Protein AF-0000000072572170 (afdb_homodimer)

Sequence (1086 aa):
MIKVLSFGCPATKDILDYNPFNNNRNYSLTYHKGYQAIPELNLLLDEIVPDSTNVVLFDFVSEAMFGTVYQNEKVTTRNFWIKNWGSEQVYTSTDFEATFGIWKKEVAKFIQYFLEKNIVLVLNSFRFSPEMVIDNENPQPTSKEYPTIEKQEYYNQFLQKAEKYVEEKFPQVKIIKFNQSNKVEKNHPIKAYSFYLNEDYYLDSFVQFETLIKERFLKDVTDYNHVTSEEEIYFQMGKKNYSFLIQNEFEKTDNMLVTAWKKNDSVERKILNESALGDYILDGKYGNTYRFIPRKSFFRKELKEFITASGNKIFFTDRRDEVRMKSETSKKIVFYFMPISGGVDWRSANAMNRLMPYYFKNLSRSLIKNTIIIRIADINGVRGSGYTNSYNYENYESDLSEFIEEMILRYIVNRKDVVLYGVSKGGAGGLFYAAKHNLNSVTVDPLISKNYSINYENDTYLFHKISKDLDLVPIINEKLEFLPAHNYVIGNHYVKETWDEILRLKVVQIFDIDDETVKIHRDISPNCVPEQLMLINRLLLNIMIKVLSFGCPATKDILDYNPFNNNRNYSLTYHKGYQAIPELNLLLDEIVPDSTNVVLFDFVSEAMFGTVYQNEKVTTRNFWIKNWGSEQVYTSTDFEATFGIWKKEVAKFIQYFLEKNIVLVLNSFRFSPEMVIDNENPQPTSKEYPTIEKQEYYNQFLQKAEKYVEEKFPQVKIIKFNQSNKVEKNHPIKAYSFYLNEDYYLDSFVQFETLIKERFLKDVTDYNHVTSEEEIYFQMGKKNYSFLIQNEFEKTDNMLVTAWKKNDSVERKILNESALGDYILDGKYGNTYRFIPRKSFFRKELKEFITASGNKIFFTDRRDEVRMKSETSKKIVFYFMPISGGVDWRSANAMNRLMPYYFKNLSRSLIKNTIIIRIADINGVRGSGYTNSYNYENYESDLSEFIEEMILRYIVNRKDVVLYGVSKGGAGGLFYAAKHNLNSVTVDPLISKNYSINYENDTYLFHKISKDLDLVPIINEKLEFLPAHNYVIGNHYVKETWDEILRLKVVQIFDIDDETVKIHRDISPNCVPEQLMLINRLLLNI

Radius of gyration: 38.64 Å; Cα contacts (8 Å, |Δi|>4): 2094; chains: 2; bounding box: 98×94×73 Å

Secondary structure (DSSP, 8-state):
-EEEEE-S-HHHHTTTT--TTS-GGGEEEEE--S---HHHHHTTHHHH--TT--EEEE--HHHHHH--EEETTEEES-GGGGGGS-SS--B-TTSHHHHHHHHHHHHHHHHHHHHTTT-EEEEEE----S-EEETTTEEE---TTS--HHHHHHHHHHHHHHHHHHHHH-TTSEEEEPPTT--EE--SS--TT--EE-HHHHHHHHHHHHHHHHHHH-TT--SSEEE-SHHHHHHHHTSTT--EEEE--S--SS-HHHHHHH-TT-HHHHHHHHHHHTTEEEEEEETTEEEEEEGGG---TTSEEEE-TTS-EEEEEEE--GGG--SSS--EEEEEE-----TTGGG-SSHHHHHS--TTTTGGGGS-SSEEEEEEE--SSSS--TTS-BSS-TTHHHHHHHHHHHHHHHTT--GGGEEEEEETHHHHHHHHHHHHHT-EEEEES---BTHHHHHHTTTTT--TTTBS-SB-HHHHHHHHTT----EEEEE-TTSHHHHHHHTT--SSEEEE---TT--SGGGTGGG-HHHHHHHHHHHHTT-/-EEEEE-S-HHHHTTTT--TTS-GGGEEEEE--S---HHHHTTTHHHH--TT--EEEE--HHHHHH--EEETTEEES-GGGGGGS-SS--B-TTSHHHHHHHHHHHHHHHHHHHHTTT-EEEEEE----S-EEETTTEEES--TTS--HHHHHHHHHHHHHHHHHHHHH-TTSEEEEPPTT--EE--SS--TT--EE-HHHHHHHHHHHHHHHHHHH-SS---S-EE-SHHHHHHHHHSTT--EEEE-----SS-HHHHHHH-TT-HHHHHHHHHHHTTEEEEEEETTEEEEEEGGG---TTSEEEE-TTS-EEEEEEE--GGG--SSS--EEEEEE-----TTGGG-SSHHHHHS--TTTTGGGGS-SSEEEEEEE--SSSS--TTS-BSS-TTHHHHHHHHHHHHHHHTT--GGGEEEEEETHHHHHHHHHHHHHT-EEEEES---BTHHHHHHTTSTT--TTTBS-SB-HHHHHHHHTT----EEEEE-TTSHHHHHHHTT--SSEEEE---TT--SGGGTGGG-HHHHHHHHHHHHTT-

Foldseek 3Di:
DAEEEEEDAPLQQCLLVPPVVVPSVVYDYDYDDDLWALLVVLVCVVPPPDLRHAAYEYEGQSCLQQNWKDDPSDIGSDVVVCVPVPPDDIDTCVVVVVCVVVSLVSVVSSVVVQVVSVHAYEYELDAAAQFEDEPPPDGDGQDPLGDHPVSRVSSNVVSVVVVVSCVVPPVSHHYQDDDNPKHWYDDPVRDRRNTDIDQLSSLSSNVSVCVRCCVPRPVPVPAAAADADLVVLLVVLVVLAGKYKYQQPDPDPAALLVCVQVDVPDPSVVSQLSSLLSQWEQAADRHRMTIIGHQQPDDDPQWDWDQFPVRGIWTKDKDDDPVLADPPDAAFEEEEEEDAADDCQCRGSHLCSGFPPCPPVVVQVLAHGRYIYMYTTQRRGYNHQLQAAWNNRRCSVVRVLRVVVVVCVVSVHDQLRYEYEYEASSLLNSLLSCLVPQHAYEYELYCQAQVCCVPPRVVSRSNVSIHDDRHNQVVSQVSLVPHPYAYEYEYAVLQPSSVVSVVSHDNYHYHHPPDNVDRHRVVRCVVCVVVRSVVSNCSNVVD/DAEEEEEEAPLQQCLLVLPVVVPSVVYDYDYDDDLWALLVVLVCCVPPPDLRHAAYEYEGQLCLQQNWKDDPSDIGSDCVCCVPPPPDDIDTCVVVVVCVVVSLVSVVSSVVVQVVSVHAYEYELDAAAQWEDEPNPDTDGDDPLRDHPVSRVSSNVVSVVVVVSCVVVPVSHHYQDDDNPKHWYDDPVRDRRRTDIDQLSSLSSNVSVCVRCCVPRVVPVCQLQQPADLVSLLVVLVVLAHKYKYQQPDPDPAALLVCVQVDVPDSSVVSQLSSLLSQWEQAADRHRITIIGHQQPDDDPQWDWDQFPVRGTWTKDKDDDPVLADPPDAAFEEEEEEDAADDCQCRGSHLCSGFPPCPPVVVQVLAHGRYIYMYTTQRRGYNHQLQAAWNNRRCSVVRVLRVVVVVCVVVVHDQLRYEYEYEASSLLNSLLSCLVPQHAYEYELYPQAQVCCVPPSVVSRSNVSIHDDRHNQVVSQVSQVPHPYAYEYEYAVLQPVSVVSVVSHDNYHYHHPPDNVDRHRVVRCVVCVVVRSVVSNCSNVVD

Nearest PDB structures (foldseek):
  7xrv-assembly1_H  TM=5.846E-01  e=2.520E-08  Bacteroides thetaiotaomicron VPI-5482
  7xrt-assembly1_J  TM=5.463E-01  e=2.249E-08  Bacteroides thetaiotaomicron VPI-5482
  7z2v-assembly1_B  TM=5.730E-01  e=3.654E-07  Lentilactobacillus buchneri
  5uw3-assembly3_C  TM=4.998E-01  e=1.207E-06  Gypsophila vaccaria
  5o3w-assembly4_D  TM=5.047E-01  e=1.797E-06  Gypsophila vaccaria

pLDDT: mean 79.66, std 16.38, range [36.41, 98.75]

Solvent-accessible surface area (backbone atoms only — not comparable to full-atom values): 58063 Å² total; per-residue (Å²): 112,50,27,34,38,27,42,41,48,54,58,57,58,35,22,71,65,62,40,84,70,79,58,57,73,53,53,46,81,44,74,55,86,64,82,63,28,62,66,50,43,61,76,41,45,86,76,72,55,63,88,70,49,44,31,37,38,31,50,62,55,37,37,43,73,54,21,50,33,44,42,92,94,43,61,44,47,56,68,80,61,42,77,76,49,70,94,66,77,71,46,55,35,89,44,49,81,76,40,47,64,58,47,51,54,38,47,49,53,49,53,49,59,37,52,75,67,73,30,48,44,34,36,43,48,68,68,70,47,84,42,32,22,47,89,86,72,43,70,37,74,62,45,99,61,38,68,47,67,71,51,31,52,53,30,38,51,48,43,51,52,51,48,52,48,43,56,69,75,36,70,79,50,39,71,36,78,60,59,84,84,41,36,31,27,70,58,77,93,68,46,80,69,59,51,35,55,33,69,37,41,32,42,32,47,34,51,45,49,50,61,72,43,18,89,78,74,42,75,77,67,62,64,81,38,75,28,79,45,73,69,47,42,55,53,45,50,68,40,76,82,51,46,40,29,37,56,56,80,67,89,56,90,57,55,60,55,48,43,20,46,77,30,84,82,32,69,49,31,50,50,53,45,50,35,22,47,52,32,24,19,57,52,27,56,35,58,54,28,35,36,31,30,31,54,89,70,64,81,53,93,85,44,46,78,45,73,36,96,88,68,48,74,47,43,29,41,74,50,69,58,70,91,42,48,62,76,97,63,82,42,29,39,35,39,33,27,46,32,68,24,61,86,71,27,54,53,39,49,36,36,60,44,19,26,55,44,80,70,66,77,64,47,68,74,53,36,52,69,28,46,36,38,34,37,40,43,41,67,47,34,78,52,16,55,54,68,39,39,23,75,53,39,72,56,43,43,60,44,52,50,49,48,56,54,50,49,39,58,74,66,66,38,56,64,78,29,30,34,22,24,20,36,29,42,6,5,26,29,14,47,45,50,14,24,72,66,60,29,20,19,45,20,33,52,40,47,41,47,45,57,51,43,43,68,73,50,54,23,69,47,59,42,76,78,31,53,70,72,50,62,47,56,68,62,36,45,65,47,30,70,83,48,89,46,55,36,38,39,35,40,36,70,64,24,50,82,56,31,60,59,56,66,70,54,73,72,55,48,76,42,68,68,74,44,83,87,40,60,48,79,84,49,48,60,80,71,39,49,32,55,50,44,22,53,48,41,31,45,64,65,71,101,112,48,28,35,39,28,42,42,48,54,59,56,59,37,22,69,64,57,42,84,74,77,58,54,74,51,52,44,83,45,73,55,85,64,81,61,27,62,64,48,44,60,77,42,44,87,78,71,55,63,90,72,50,42,31,39,39,33,51,62,54,36,38,44,75,56,24,51,34,45,42,92,97,43,61,41,46,58,68,80,60,43,77,77,47,69,94,66,77,70,47,55,35,88,45,50,81,76,40,46,62,60,47,50,52,38,48,50,51,49,52,49,59,38,52,74,68,72,30,48,43,35,38,44,50,70,71,72,49,75,43,29,22,45,85,86,71,45,73,42,69,65,48,99,62,40,70,47,68,70,51,32,51,55,30,38,51,48,43,49,52,52,49,51,48,44,56,70,76,36,70,81,51,38,73,37,77,62,59,85,83,44,36,29,28,69,60,78,94,68,47,80,73,60,52,35,56,33,69,40,41,30,40,27,45,33,52,45,48,51,61,71,44,20,86,78,73,41,71,77,60,64,80,70,45,64,27,74,45,74,69,44,43,53,52,44,49,70,43,72,81,53,62,40,31,37,59,57,77,67,88,55,93,57,55,59,57,49,43,22,48,76,31,83,83,31,68,49,29,52,49,53,44,51,35,21,46,50,36,25,20,56,51,26,56,35,54,54,26,36,34,30,31,32,53,90,70,64,81,55,91,87,44,46,77,43,74,37,96,88,68,47,73,48,43,29,42,74,52,69,58,70,89,42,48,61,76,96,63,84,42,29,39,35,40,33,28,47,33,69,24,60,86,71,27,55,54,41,48,36,37,59,43,22,27,54,43,78,70,66,78,63,48,67,75,53,37,53,70,31,47,35,40,34,38,39,43,42,69,46,34,80,53,15,56,55,69,38,40,23,76,53,39,72,55,44,43,61,44,50,50,51,48,54,55,48,50,39,58,74,66,66,38,55,64,78,30,32,36,22,24,20,36,30,43,6,4,25,29,14,47,45,49,14,24,72,66,61,30,21,21,43,20,33,52,40,47,40,46,43,59,53,44,44,70,72,49,53,24,68,48,58,40,75,76,31,53,70,72,52,61,47,57,67,60,36,45,64,47,29,70,84,49,90,46,54,38,38,39,35,42,35,69,63,25,51,82,57,32,60,58,56,66,70,55,74,72,55,49,75,42,68,68,74,45,83,87,41,60,49,78,86,48,48,58,81,71,39,50,33,58,51,45,21,54,48,40,31,45,64,66,71,101

Organism: Lactococcus lactis subsp. lactis (strain IL1403) (NCBI:txid272623)

InterPro domains:
  IPR029058 Alpha/Beta hydrolase fold [SSF53474] (304-438)

Structure (mmCIF, N/CA/C/O backbone):
data_AF-0000000072572170-model_v1
#
loop_
_entity.id
_entity.type
_entity.pdbx_description
1 polymer 'XcbB/CpsF family capsular polysaccharide biosynthesis protein'
#
loop_
_atom_site.group_PDB
_atom_site.id
_atom_site.type_symbol
_atom_site.label_atom_id
_atom_site.label_alt_id
_atom_site.label_comp_id
_atom_site.label_asym_id
_atom_site.label_entity_id
_atom_site.label_seq_id
_atom_site.pdbx_PDB_ins_code
_atom_site.Cartn_x
_atom_site.Cartn_y
_atom_site.Cartn_z
_atom_site.occupancy
_atom_site.B_iso_or_equiv
_atom_site.auth_seq_id
_atom_site.auth_comp_id
_atom_site.auth_asym_id
_atom_site.auth_atom_id
_atom_site.pdbx_PDB_model_num
ATOM 1 N N . MET A 1 1 ? -17.953 29.703 38.656 1 74.38 1 MET A N 1
ATOM 2 C CA . MET A 1 1 ? -18.234 28.656 37.656 1 74.38 1 MET A CA 1
ATOM 3 C C . MET A 1 1 ? -19.609 28.828 37.062 1 74.38 1 MET A C 1
ATOM 5 O O . MET A 1 1 ? -20.594 29.062 37.75 1 74.38 1 MET A O 1
ATOM 9 N N . ILE A 1 2 ? -19.672 28.938 35.812 1 82.69 2 ILE A N 1
ATOM 10 C CA . ILE A 1 2 ? -20.938 29.078 35.094 1 82.69 2 ILE A CA 1
ATOM 11 C C . ILE A 1 2 ? -21.594 27.719 34.938 1 82.69 2 ILE A C 1
ATOM 13 O O . ILE A 1 2 ? -20.984 26.797 34.375 1 82.69 2 ILE A O 1
ATOM 17 N N . LYS A 1 3 ? -22.719 27.578 35.5 1 87.88 3 LYS A N 1
ATOM 18 C CA . LYS A 1 3 ? -23.453 26.312 35.438 1 87.88 3 LYS A CA 1
ATOM 19 C C . LYS A 1 3 ? -24.312 26.234 34.156 1 87.88 3 LYS A C 1
ATOM 21 O O . LYS A 1 3 ? -25.219 27.047 34 1 87.88 3 LYS A O 1
ATOM 26 N N . VAL A 1 4 ? -24 25.266 33.312 1 88.75 4 VAL A N 1
ATOM 27 C CA . VAL A 1 4 ? -24.688 25.109 32.031 1 88.75 4 VAL A CA 1
ATOM 28 C C . VAL A 1 4 ? -25.484 23.812 32.031 1 88.75 4 VAL A C 1
ATOM 30 O O . VAL A 1 4 ? -24.938 22.75 32.344 1 88.75 4 VAL A O 1
ATOM 33 N N . LEU A 1 5 ? -26.781 23.938 31.75 1 91.38 5 LEU A N 1
ATOM 34 C CA . LEU A 1 5 ? -27.641 22.781 31.5 1 91.38 5 LEU A CA 1
ATOM 35 C C . LEU A 1 5 ? -27.859 22.594 30 1 91.38 5 LEU A C 1
ATOM 37 O O . LEU A 1 5 ? -28.312 23.516 29.312 1 91.38 5 LEU A O 1
ATOM 41 N N . SER A 1 6 ? -27.531 21.422 29.531 1 89.38 6 SER A N 1
ATOM 42 C CA . SER A 1 6 ? -27.641 21.188 28.094 1 89.38 6 SER A CA 1
ATOM 43 C C . SER A 1 6 ? -28.734 20.172 27.781 1 89.38 6 SER A C 1
ATOM 45 O O . SER A 1 6 ? -28.828 19.125 28.422 1 89.38 6 SER A O 1
ATOM 47 N N . PHE A 1 7 ? -29.656 20.594 26.766 1 89.44 7 PHE A N 1
ATOM 48 C CA . PHE A 1 7 ? -30.656 19.719 26.172 1 89.44 7 PHE A CA 1
ATOM 49 C C . PHE A 1 7 ? -30.344 19.484 24.688 1 89.44 7 PHE A C 1
ATOM 51 O O . PHE A 1 7 ? -29.984 20.422 23.969 1 89.44 7 PHE A O 1
ATOM 58 N N . GLY A 1 8 ? -30.344 18.25 24.328 1 87 8 GLY A N 1
ATOM 59 C CA . GLY A 1 8 ? -30.25 18.031 22.891 1 87 8 GLY A CA 1
ATOM 60 C C . GLY A 1 8 ? -29.359 16.859 22.516 1 87 8 GLY A C 1
ATOM 61 O O . GLY A 1 8 ? -29.203 15.922 23.297 1 87 8 GLY A O 1
ATOM 62 N N . CYS A 1 9 ? -28.875 16.875 21.266 1 82.19 9 CYS A N 1
ATOM 63 C CA . CYS A 1 9 ? -28.078 15.781 20.734 1 82.19 9 CYS A CA 1
ATOM 64 C C . CYS A 1 9 ? -26.625 15.891 21.203 1 82.19 9 CYS A C 1
ATOM 66 O O . CYS A 1 9 ? -26.219 16.922 21.75 1 82.19 9 CYS A O 1
ATOM 68 N N . PRO A 1 10 ? -25.891 14.891 20.938 1 77.56 10 PRO A N 1
ATOM 69 C CA . PRO A 1 10 ? -24.484 14.922 21.391 1 77.56 10 PRO A CA 1
ATOM 70 C C . PRO A 1 10 ? -23.703 16.078 20.797 1 77.56 10 PRO A C 1
ATOM 72 O O . PRO A 1 10 ? -22.859 16.672 21.469 1 77.56 10 PRO A O 1
ATOM 75 N N . ALA A 1 11 ? -24.094 16.453 19.578 1 80.25 11 ALA A N 1
ATOM 76 C CA . ALA A 1 11 ? -23.391 17.562 18.938 1 80.25 11 ALA A CA 1
ATOM 77 C C . ALA A 1 11 ? -23.594 18.859 19.719 1 80.25 11 ALA A C 1
ATOM 79 O O . ALA A 1 11 ? -22.766 19.781 19.641 1 80.25 11 ALA A O 1
ATOM 80 N N . THR A 1 12 ? -24.609 18.953 20.484 1 86.5 12 THR A N 1
ATOM 81 C CA . THR A 1 12 ? -24.891 20.109 21.328 1 86.5 12 THR A CA 1
ATOM 82 C C . THR A 1 12 ? -24.281 19.922 22.719 1 86.5 12 THR A C 1
ATOM 84 O O . THR A 1 12 ? -23.625 20.828 23.234 1 86.5 12 THR A O 1
ATOM 87 N N . LYS A 1 13 ? -24.391 18.766 23.172 1 78.94 13 LYS A N 1
ATOM 88 C CA . LYS A 1 13 ? -23.938 18.484 24.531 1 78.94 13 LYS A CA 1
ATOM 89 C C . LYS A 1 13 ? -22.422 18.547 24.641 1 78.94 13 LYS A C 1
ATOM 91 O O . LYS A 1 13 ? -21.891 18.938 25.688 1 78.94 13 LYS A O 1
ATOM 96 N N . ASP A 1 14 ? -21.781 18.328 23.594 1 74.38 14 ASP A N 1
ATOM 97 C CA . ASP A 1 14 ? -20.344 18.172 23.641 1 74.38 14 ASP A CA 1
ATOM 98 C C . ASP A 1 14 ? -19.641 19.484 23.266 1 74.38 14 ASP A C 1
ATOM 100 O O . ASP A 1 14 ? -18.406 19.531 23.219 1 74.38 14 ASP A O 1
ATOM 104 N N . ILE A 1 15 ? -20.391 20.375 23 1 76.19 15 ILE A N 1
ATOM 105 C CA . ILE A 1 15 ? -19.812 21.672 22.641 1 76.19 15 ILE A CA 1
ATOM 106 C C . ILE A 1 15 ? -18.875 22.141 23.75 1 76.19 15 ILE A C 1
ATOM 108 O O . ILE A 1 15 ? -17.797 22.672 23.469 1 76.19 15 ILE A O 1
ATOM 112 N N . LEU A 1 16 ? -19.281 21.875 24.984 1 70.31 16 LEU A N 1
ATOM 113 C CA . LEU A 1 16 ? -18.484 22.375 26.094 1 70.31 16 LEU A CA 1
ATOM 114 C C . LEU A 1 16 ? -17.531 21.297 26.625 1 70.31 16 LEU A C 1
ATOM 116 O O . LEU A 1 16 ? -16.688 21.578 27.469 1 70.31 16 LEU A O 1
ATOM 120 N N . ASP A 1 17 ? -17.797 20.047 26.219 1 61.5 17 ASP A N 1
ATOM 121 C CA . ASP A 1 17 ? -16.922 18.969 26.641 1 61.5 17 ASP A CA 1
ATOM 122 C C . ASP A 1 17 ? -15.648 18.922 25.781 1 61.5 17 ASP A C 1
ATOM 124 O O . ASP A 1 17 ? -14.586 18.531 26.281 1 61.5 17 ASP A O 1
ATOM 128 N N . TYR A 1 18 ? -15.867 19.016 24.5 1 50.25 18 TYR A N 1
ATOM 129 C CA . TYR A 1 18 ? -14.711 18.984 23.609 1 50.25 18 TYR A CA 1
ATOM 130 C C . TYR A 1 18 ? -13.859 20.234 23.766 1 50.25 18 TYR A C 1
ATOM 132 O O . TYR A 1 18 ? -13.086 20.594 22.875 1 50.25 18 TYR A O 1
ATOM 140 N N . ASN A 1 19 ? -13.875 20.672 24.875 1 44.81 19 ASN A N 1
ATOM 141 C CA . ASN A 1 19 ? -13.047 21.859 25 1 44.81 19 ASN A CA 1
ATOM 142 C C . ASN A 1 19 ? -11.57 21.547 24.797 1 44.81 19 ASN A C 1
ATOM 144 O O . ASN A 1 19 ? -10.969 20.844 25.625 1 44.81 19 ASN A O 1
ATOM 148 N N . PRO A 1 20 ? -11.266 21.578 23.656 1 43.19 20 PRO A N 1
ATOM 149 C CA . PRO A 1 20 ? -9.852 21.328 23.359 1 43.19 20 PRO A CA 1
ATOM 150 C C . PRO A 1 20 ? -8.914 21.984 24.359 1 43.19 20 PRO A C 1
ATOM 152 O O . PRO A 1 20 ? -7.707 21.719 24.359 1 43.19 20 PRO A O 1
ATOM 155 N N . PHE A 1 21 ? -9.422 23.109 25.094 1 41.81 21 PHE A N 1
ATOM 156 C CA . PHE A 1 21 ? -8.508 23.922 25.891 1 41.81 21 PHE A CA 1
ATOM 157 C C . PHE A 1 21 ? -8.375 23.375 27.297 1 41.81 21 PHE A C 1
ATOM 159 O O . PHE A 1 21 ? -7.699 23.969 28.141 1 41.81 21 PHE A O 1
ATOM 166 N N . ASN A 1 22 ? -8.617 22.188 27.516 1 41.62 22 ASN A N 1
ATOM 167 C CA . ASN A 1 22 ? -8.508 21.609 28.859 1 41.62 22 ASN A CA 1
ATOM 168 C C . ASN A 1 22 ? -9.047 22.562 29.922 1 41.62 22 ASN A C 1
ATOM 170 O O . ASN A 1 22 ? -9.031 22.234 31.109 1 41.62 22 ASN A O 1
ATOM 174 N N . ASN A 1 23 ? -9.125 23.859 29.688 1 39.44 23 ASN A N 1
ATOM 175 C CA . ASN A 1 23 ? -9.383 24.844 30.734 1 39.44 23 ASN A CA 1
ATOM 176 C C . ASN A 1 23 ? -10.875 25.094 30.906 1 39.44 23 ASN A C 1
ATOM 178 O O . ASN A 1 23 ? -11.305 26.234 31.078 1 39.44 23 ASN A O 1
ATOM 182 N N . ASN A 1 24 ? -11.68 24.359 30.453 1 49.12 24 ASN A N 1
ATOM 183 C CA . ASN A 1 24 ? -13.102 24.641 30.672 1 49.12 24 ASN A CA 1
ATOM 184 C C . ASN A 1 24 ? -13.438 24.703 32.156 1 49.12 24 ASN A C 1
ATOM 186 O O . ASN A 1 24 ? -14.516 24.266 32.562 1 49.12 24 ASN A O 1
ATOM 190 N N . ARG A 1 25 ? -12.438 25.172 32.75 1 53.25 25 ARG A N 1
ATOM 191 C CA . ARG A 1 25 ? -12.555 25.203 34.188 1 53.25 25 ARG A CA 1
ATOM 192 C C . ARG A 1 25 ? -13.648 26.172 34.625 1 53.25 25 ARG A C 1
ATOM 194 O O . ARG A 1 25 ? -14.086 26.141 35.781 1 53.25 25 ARG A O 1
ATOM 201 N N . ASN A 1 26 ? -14.18 26.984 33.688 1 61.38 26 ASN A N 1
ATOM 202 C CA . ASN A 1 26 ? -15.141 28 34.125 1 61.38 26 ASN A CA 1
ATOM 203 C C . ASN A 1 26 ? -16.578 27.469 34.062 1 61.38 26 ASN A C 1
ATOM 205 O O . ASN A 1 26 ? -17.5 28.141 34.5 1 61.38 26 ASN A O 1
ATOM 209 N N . TYR A 1 27 ? -16.641 26.141 33.438 1 72.12 27 TYR A N 1
ATOM 210 C CA . TYR A 1 27 ? -18.016 25.672 33.25 1 72.12 27 TYR A CA 1
ATOM 211 C C . TYR A 1 27 ? -18.266 24.391 34 1 72.12 27 TYR A C 1
ATOM 213 O O . TYR A 1 27 ? -17.391 23.531 34.094 1 72.12 27 TYR A O 1
ATOM 221 N N . SER A 1 28 ? -19.359 24.391 34.656 1 77.12 28 SER A N 1
ATOM 222 C CA . SER A 1 28 ? -19.938 23.141 35.188 1 77.12 28 SER A CA 1
ATOM 223 C C . SER A 1 28 ? -21.094 22.688 34.312 1 77.12 28 SER A C 1
ATOM 225 O O . SER A 1 28 ? -22.141 23.328 34.25 1 77.12 28 SER A O 1
ATOM 227 N N . LEU A 1 29 ? -20.875 21.578 33.562 1 76.69 29 LEU A N 1
ATOM 228 C CA . LEU A 1 29 ? -21.828 21.109 32.594 1 76.69 29 LEU A CA 1
ATOM 229 C C . LEU A 1 29 ? -22.672 19.969 33.156 1 76.69 29 LEU A C 1
ATOM 231 O O . LEU A 1 29 ? -22.141 19.016 33.719 1 76.69 29 LEU A O 1
ATOM 235 N N . THR A 1 30 ? -24.031 20.203 33.062 1 80.25 30 THR A N 1
ATOM 236 C CA . THR A 1 30 ? -25 19.156 33.344 1 8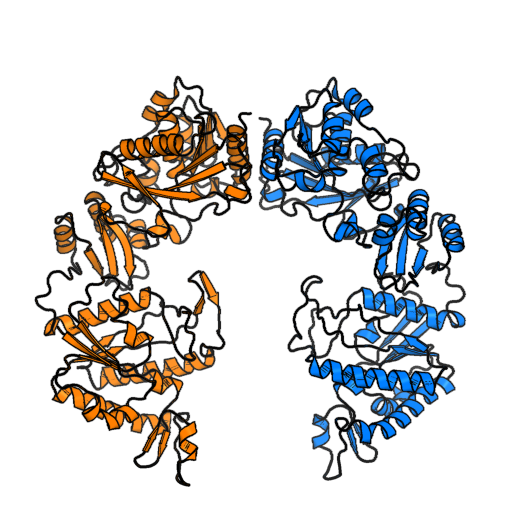0.25 30 THR A CA 1
ATOM 237 C C . THR A 1 30 ? -25.797 18.828 32.062 1 80.25 30 THR A C 1
ATOM 239 O O . THR A 1 30 ? -26.234 19.734 31.359 1 80.25 30 THR A O 1
ATOM 242 N N . TYR A 1 31 ? -25.828 17.531 31.766 1 78.88 31 TYR A N 1
ATOM 243 C CA . TYR A 1 31 ? -26.547 17.125 30.562 1 78.88 31 TYR A CA 1
ATOM 244 C C . TYR A 1 31 ? -27.828 16.375 30.938 1 78.88 31 TYR A C 1
ATOM 246 O O . TYR A 1 31 ? -27.844 15.586 31.875 1 78.88 31 TYR A O 1
ATOM 254 N N . HIS A 1 32 ? -28.891 16.781 30.25 1 79.5 32 HIS A N 1
ATOM 255 C CA . HIS A 1 32 ? -30.062 15.922 30.266 1 79.5 32 HIS A CA 1
ATOM 256 C C . HIS A 1 32 ? -29.906 14.758 29.297 1 79.5 32 HIS A C 1
ATOM 258 O O . HIS A 1 32 ? -29.562 14.953 28.125 1 79.5 32 HIS A O 1
ATOM 264 N N . LYS A 1 33 ? -30.094 13.555 29.828 1 70.81 33 LYS A N 1
ATOM 265 C CA . LYS A 1 33 ? -29.922 12.336 29.047 1 70.81 33 LYS A CA 1
ATOM 266 C C . LYS A 1 33 ? -31.141 12.055 28.188 1 70.81 33 LYS A C 1
ATOM 268 O O . LYS A 1 33 ? -32.281 12.344 28.578 1 70.81 33 LYS A O 1
ATOM 273 N N . GLY A 1 34 ? -30.984 11.727 26.812 1 68.06 34 GLY A N 1
ATOM 274 C CA . GLY A 1 34 ? -32.062 11.234 25.953 1 68.06 34 GLY A CA 1
ATOM 275 C C . GLY A 1 34 ? -32.438 12.227 24.875 1 68.06 34 GLY A C 1
ATOM 276 O O . GLY A 1 34 ? -32.062 13.391 24.922 1 68.06 34 GLY A O 1
ATOM 277 N N . TYR A 1 35 ? -33.062 11.688 23.797 1 73.56 35 TYR A N 1
ATOM 278 C CA . TYR A 1 35 ? -33.625 12.453 22.688 1 73.56 35 TYR A CA 1
ATOM 279 C C . TYR A 1 35 ? -35.094 12.789 22.969 1 73.56 35 TYR A C 1
ATOM 281 O O . TYR A 1 35 ? -35.969 11.961 22.766 1 73.56 35 TYR A O 1
ATOM 289 N N . GLN A 1 36 ? -35.281 13.992 23.625 1 79.44 36 GLN A N 1
ATOM 290 C CA . GLN A 1 36 ? -36.656 14.445 23.906 1 79.44 36 GLN A CA 1
ATOM 291 C C . GLN A 1 36 ? -36.938 15.797 23.234 1 79.44 36 GLN A C 1
ATOM 293 O O . GLN A 1 36 ? -36.062 16.688 23.25 1 79.44 36 GLN A O 1
ATOM 298 N N . ALA A 1 37 ? -38.094 15.781 22.688 1 85.12 37 ALA A N 1
ATOM 299 C CA . ALA A 1 37 ? -38.531 17.047 22.109 1 85.12 37 ALA A CA 1
ATOM 300 C C . ALA A 1 37 ? -38.969 18.031 23.188 1 85.12 37 ALA A C 1
ATOM 302 O O . ALA A 1 37 ? -39.25 17.641 24.312 1 85.12 37 ALA A O 1
ATOM 303 N N . ILE A 1 38 ? -38.938 19.266 22.844 1 89.44 38 ILE A N 1
ATOM 304 C CA . ILE A 1 38 ? -39.219 20.359 23.766 1 89.44 38 ILE A CA 1
ATOM 305 C C . ILE A 1 38 ? -40.594 20.156 24.391 1 89.44 38 ILE A C 1
ATOM 307 O O . ILE A 1 38 ? -40.75 20.328 25.609 1 89.44 38 ILE A O 1
ATOM 311 N N . PRO A 1 39 ? -41.594 19.719 23.641 1 84.62 39 PRO A N 1
ATOM 312 C CA . PRO A 1 39 ? -42.906 19.516 24.266 1 84.62 39 PRO A CA 1
ATOM 313 C C . PRO A 1 39 ? -42.875 18.469 25.375 1 84.62 39 PRO A C 1
ATOM 315 O O . PRO A 1 39 ? -43.594 18.594 26.375 1 84.62 39 PRO A O 1
ATOM 318 N N . GLU A 1 40 ? -42.094 17.562 25.25 1 83.69 40 GLU A N 1
ATOM 319 C CA . GLU A 1 40 ? -41.938 16.547 26.297 1 83.69 40 GLU A CA 1
ATOM 320 C C . GLU A 1 40 ? -41.156 17.094 27.484 1 83.69 40 GLU A C 1
ATOM 322 O O . GLU A 1 40 ? -41.5 16.828 28.641 1 83.69 40 GLU A O 1
ATOM 327 N N . LEU A 1 41 ? -40.25 17.875 27.219 1 87.69 41 LEU A N 1
ATOM 328 C CA . LEU A 1 41 ? -39.438 18.453 28.266 1 87.69 41 LEU A CA 1
ATOM 329 C C . LEU A 1 41 ? -40.25 19.422 29.125 1 87.69 41 LEU A C 1
ATOM 331 O O . LEU A 1 41 ? -40 19.5 30.344 1 87.69 41 LEU A O 1
ATOM 335 N N . ASN A 1 42 ? -41.125 20.062 28.484 1 89.5 42 ASN A N 1
ATOM 336 C CA . ASN A 1 42 ? -41.938 21.016 29.219 1 89.5 42 ASN A CA 1
ATOM 337 C C . ASN A 1 42 ? -42.656 20.359 30.406 1 89.5 42 ASN A C 1
ATOM 339 O O . ASN A 1 42 ? -42.906 21 31.422 1 89.5 42 ASN A O 1
ATOM 343 N N . LEU A 1 43 ? -42.812 19.109 30.234 1 84.31 43 LEU A N 1
ATOM 344 C CA . LEU A 1 43 ? -43.531 18.375 31.266 1 84.31 43 LEU A CA 1
ATOM 345 C C . LEU A 1 43 ? -42.625 18.047 32.438 1 84.31 43 LEU A C 1
ATOM 347 O O . LEU A 1 43 ? -43.094 17.719 33.531 1 84.31 43 LEU A O 1
ATOM 351 N N . LEU A 1 44 ? -41.406 18.266 32.281 1 85.88 44 LEU A N 1
ATOM 352 C CA . LEU A 1 44 ? -40.469 17.75 33.281 1 85.88 44 LEU A CA 1
ATOM 353 C C . LEU A 1 44 ? -39.531 18.859 33.781 1 85.88 44 LEU A C 1
ATOM 355 O O . LEU A 1 44 ? -38.656 18.609 34.594 1 85.88 44 LEU A O 1
ATOM 359 N N . LEU A 1 45 ? -39.688 20.078 33.375 1 89.44 45 LEU A N 1
ATOM 360 C CA . LEU A 1 45 ? -38.719 21.156 33.594 1 89.44 45 LEU A CA 1
ATOM 361 C C . LEU A 1 45 ? -38.5 21.391 35.094 1 89.44 45 LEU A C 1
ATOM 363 O O . LEU A 1 45 ? -37.375 21.547 35.531 1 89.44 45 LEU A O 1
ATOM 367 N N . ASP A 1 46 ? -39.531 21.344 35.844 1 87.75 46 ASP A N 1
ATOM 368 C CA . ASP A 1 46 ? -39.438 21.625 37.25 1 87.75 46 ASP A CA 1
ATOM 369 C C . ASP A 1 46 ? -38.594 20.547 37.969 1 87.75 46 ASP A C 1
ATOM 371 O O . ASP A 1 46 ? -37.969 20.828 39 1 87.75 46 ASP A O 1
ATOM 375 N N . GLU A 1 47 ? -38.562 19.469 37.312 1 84.81 47 GLU A N 1
ATOM 376 C CA . GLU A 1 47 ? -37.844 18.344 37.938 1 84.81 47 GLU A CA 1
ATOM 377 C C . GLU A 1 47 ? -36.406 18.266 37.469 1 84.81 47 GLU A C 1
ATOM 379 O O . GLU A 1 47 ? -35.5 17.875 38.219 1 84.81 47 GLU A O 1
ATOM 384 N N . ILE A 1 48 ? -36.188 18.781 36.312 1 85.75 48 ILE A N 1
ATOM 385 C CA . ILE A 1 48 ? -34.875 18.422 35.75 1 85.75 48 ILE A CA 1
ATOM 386 C C . ILE A 1 48 ? -33.969 19.656 35.75 1 85.75 48 ILE A C 1
ATOM 388 O O . ILE A 1 48 ? -32.75 19.531 35.5 1 85.75 48 ILE A O 1
ATOM 392 N N . VAL A 1 49 ? -34.531 20.812 36.031 1 87.94 49 VAL A N 1
ATOM 393 C CA . VAL A 1 49 ? -33.688 22.016 35.938 1 87.94 49 VAL A CA 1
ATOM 394 C C . VAL A 1 49 ? -33.188 22.375 37.344 1 87.94 49 VAL A C 1
ATOM 396 O O . VAL A 1 49 ? -33.969 22.719 38.219 1 87.94 49 VAL A O 1
ATOM 399 N N . PRO A 1 50 ? -31.938 22.375 37.5 1 86.62 50 PRO A N 1
ATOM 400 C CA . PRO A 1 50 ? -31.391 22.828 38.781 1 86.62 50 PRO A CA 1
ATOM 401 C C . PRO A 1 50 ? -31.578 24.328 39 1 86.62 50 PRO A C 1
ATOM 403 O O . PRO A 1 50 ? -31.5 25.109 38.031 1 86.62 50 PRO A O 1
ATOM 406 N N . ASP A 1 51 ? -31.672 24.734 40.25 1 85.75 51 ASP A N 1
ATOM 407 C CA . ASP A 1 51 ? -31.875 26.141 40.594 1 85.75 51 ASP A CA 1
ATOM 408 C C . ASP A 1 51 ? -30.625 26.953 40.281 1 85.75 51 ASP A C 1
ATOM 410 O O . ASP A 1 51 ? -30.703 28.156 40.031 1 85.75 51 ASP A O 1
ATOM 414 N N . SER A 1 52 ? -29.562 26.312 40.188 1 88.62 52 SER A N 1
ATOM 415 C CA . SER A 1 52 ? -28.297 27.031 40.031 1 88.62 52 SER A CA 1
ATOM 416 C C . SER A 1 52 ? -27.938 27.203 38.562 1 88.62 52 SER A C 1
ATOM 418 O O . SER A 1 52 ? -26.844 27.656 38.25 1 88.62 52 SER A O 1
ATOM 420 N N . THR A 1 53 ? -28.875 26.906 37.719 1 91.38 53 THR A N 1
ATOM 421 C CA . THR A 1 53 ? -28.594 26.969 36.281 1 91.38 53 THR A CA 1
ATOM 422 C C . THR A 1 53 ? -28.422 28.422 35.844 1 91.38 53 THR A C 1
ATOM 424 O O . THR A 1 53 ? -29.25 29.281 36.125 1 91.38 53 THR A O 1
ATOM 427 N 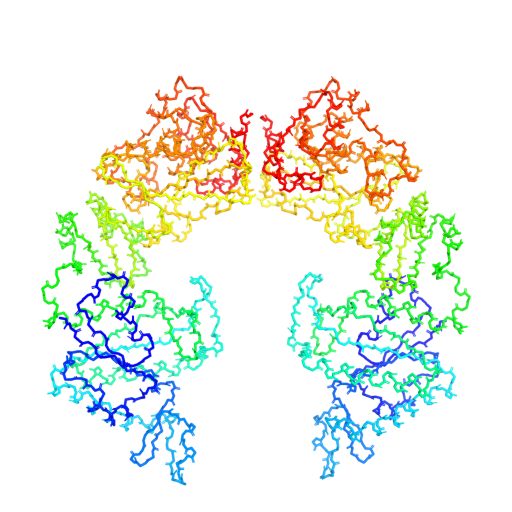N . ASN A 1 54 ? -27.281 28.688 35.156 1 92.62 54 ASN A N 1
ATOM 428 C CA . ASN A 1 54 ? -27.016 30.016 34.625 1 92.62 54 ASN A CA 1
ATOM 429 C C . ASN A 1 54 ? -27.391 30.094 33.156 1 92.62 54 ASN A C 1
ATOM 431 O O . ASN A 1 54 ? -27.938 31.109 32.688 1 92.62 54 ASN A O 1
ATOM 435 N N . VAL A 1 55 ? -27.094 29.062 32.5 1 93.69 55 VAL A N 1
ATOM 436 C CA . VAL A 1 55 ? -27.266 29.031 31.031 1 93.69 55 VAL A CA 1
ATOM 437 C C . VAL A 1 55 ? -27.891 27.703 30.609 1 93.69 55 VAL A C 1
ATOM 439 O O . VAL A 1 55 ? -27.562 26.656 31.172 1 93.69 55 VAL A O 1
ATOM 442 N N . VAL A 1 56 ? -28.766 27.766 29.688 1 94.75 56 VAL A N 1
ATOM 443 C CA . VAL A 1 56 ? -29.328 26.578 29.062 1 94.75 56 VAL A CA 1
ATOM 444 C C . VAL A 1 56 ? -28.906 26.516 27.594 1 94.75 56 VAL A C 1
ATOM 446 O O . VAL A 1 56 ? -29.094 27.484 26.859 1 94.75 56 VAL A O 1
ATOM 449 N N . LEU A 1 57 ? -28.266 25.484 27.25 1 93.19 57 LEU A N 1
ATOM 450 C CA . LEU A 1 57 ? -27.891 25.156 25.875 1 93.19 57 LEU A CA 1
ATOM 451 C C . LEU A 1 57 ? -28.781 24.062 25.312 1 93.19 57 LEU A C 1
ATOM 453 O O . LEU A 1 57 ? -28.875 22.969 25.891 1 93.19 57 LEU A O 1
ATOM 457 N N . PHE A 1 58 ? -29.516 24.375 24.219 1 93.88 58 PHE A N 1
ATOM 458 C CA . PHE A 1 58 ? -30.469 23.391 23.734 1 93.88 58 PHE A CA 1
ATOM 459 C C . PHE A 1 58 ? -30.531 23.391 22.219 1 93.88 58 PHE A C 1
ATOM 461 O O . PHE A 1 58 ? -29.906 24.25 21.562 1 93.88 58 PHE A O 1
ATOM 468 N N . ASP A 1 59 ? -31.141 22.312 21.641 1 92.44 59 ASP A N 1
ATOM 469 C CA . ASP A 1 59 ? -31.359 22.219 20.203 1 92.44 59 ASP A CA 1
ATOM 470 C C . ASP A 1 59 ? -32.719 21.625 19.891 1 92.44 59 ASP A C 1
ATOM 472 O O . ASP A 1 59 ? -33.5 21.312 20.812 1 92.44 59 ASP A O 1
ATOM 476 N N . PHE A 1 60 ? -33.062 21.547 18.562 1 90.81 60 PHE A N 1
ATOM 477 C CA . PHE A 1 60 ? -34.375 21.016 18.125 1 90.81 60 PHE A CA 1
ATOM 478 C C . PHE A 1 60 ? -34.188 19.719 17.344 1 90.81 60 PHE A C 1
ATOM 480 O O . PHE A 1 60 ? -35.031 19.375 16.5 1 90.81 60 PHE A O 1
ATOM 487 N N . VAL A 1 61 ? -33.156 19.062 17.578 1 86.38 61 VAL A N 1
ATOM 488 C CA . VAL A 1 61 ? -32.812 17.922 16.734 1 86.38 61 VAL A CA 1
ATOM 489 C C . VAL A 1 61 ? -33.781 16.781 17 1 86.38 61 VAL A C 1
ATOM 491 O O . VAL A 1 61 ? -34.188 16.078 16.062 1 86.38 61 VAL A O 1
ATOM 494 N N . SER A 1 62 ? -34.156 16.562 18.172 1 82.88 62 SER A N 1
ATOM 495 C CA . SER A 1 62 ? -35.094 15.508 18.5 1 82.88 62 SER A CA 1
ATOM 496 C C . SER A 1 62 ? -36.438 15.711 17.781 1 82.88 62 SER A C 1
ATOM 498 O O . SER A 1 62 ? -37.031 14.75 17.281 1 82.88 62 SER A O 1
ATOM 500 N N . GLU A 1 63 ? -36.844 16.922 17.703 1 82.81 63 GLU A N 1
ATOM 501 C CA . GLU A 1 63 ? -38.062 17.266 16.984 1 82.81 63 GLU A CA 1
ATOM 502 C C . GLU A 1 63 ? -37.938 16.969 15.5 1 82.81 63 GLU A C 1
ATOM 504 O O . GLU A 1 63 ? -38.875 16.453 14.875 1 82.81 63 GLU A O 1
ATOM 509 N N . ALA A 1 64 ? -36.875 17.297 15.023 1 81.88 64 ALA A N 1
ATOM 510 C CA . ALA A 1 64 ? -36.625 17.125 13.594 1 81.88 64 ALA A CA 1
ATOM 511 C C . ALA A 1 64 ? -36.594 15.641 13.219 1 81.88 64 ALA A C 1
ATOM 513 O O . ALA A 1 64 ? -37.188 15.219 12.242 1 81.88 64 ALA A O 1
ATOM 514 N N . MET A 1 65 ? -35.938 14.906 13.984 1 78.44 65 MET A N 1
ATOM 515 C CA . MET A 1 65 ? -35.656 13.516 13.641 1 78.44 65 MET A CA 1
ATOM 516 C C . MET A 1 65 ? -36.875 12.633 13.922 1 78.44 65 MET A C 1
ATOM 518 O O . MET A 1 65 ? -37.188 11.742 13.133 1 78.44 65 MET A O 1
ATOM 522 N N . PHE A 1 66 ? -37.438 12.828 15.023 1 74.5 66 PHE A N 1
ATOM 523 C CA . PHE A 1 66 ? -38.438 11.859 15.484 1 74.5 66 PHE A CA 1
ATOM 524 C C . PHE A 1 66 ? -39.844 12.43 15.383 1 74.5 66 PHE A C 1
ATOM 526 O O . PHE A 1 66 ? -40.812 11.688 15.391 1 74.5 66 PHE A O 1
ATOM 533 N N . GLY A 1 67 ? -39.875 13.672 15.242 1 73.62 67 GLY A N 1
ATOM 534 C CA . GLY A 1 67 ? -41.188 14.297 15.297 1 73.62 67 GLY A CA 1
ATOM 535 C C . GLY A 1 67 ? -41.812 14.25 16.672 1 73.62 67 GLY A C 1
ATOM 536 O O . GLY A 1 67 ? -41.188 13.773 17.625 1 73.62 67 GLY A O 1
ATOM 537 N N . THR A 1 68 ? -42.906 14.891 16.766 1 73.12 68 THR A N 1
ATOM 538 C CA . THR A 1 68 ? -43.688 14.891 18 1 73.12 68 THR A CA 1
ATOM 539 C C . THR A 1 68 ? -45.125 14.438 17.734 1 73.12 68 THR A C 1
ATOM 541 O O . THR A 1 68 ? -45.719 14.812 16.719 1 73.12 68 THR A O 1
ATOM 544 N N . VAL A 1 69 ? -45.625 13.523 18.484 1 70.88 69 VAL A N 1
ATOM 545 C CA . VAL A 1 69 ? -47 13.039 18.391 1 70.88 69 VAL A CA 1
ATOM 546 C C . VAL A 1 69 ? -47.812 13.602 19.562 1 70.88 69 VAL A C 1
ATOM 548 O O . VAL A 1 69 ? -47.375 13.578 20.703 1 70.88 69 VAL A O 1
ATOM 551 N N . TYR A 1 70 ? -48.906 14.102 19.031 1 71.25 70 TYR A N 1
ATOM 552 C CA . TYR A 1 70 ? -49.781 14.703 20 1 71.25 70 TYR A CA 1
ATOM 553 C C . TYR A 1 70 ? -51.094 13.906 20.125 1 71.25 70 TYR A C 1
ATOM 555 O O . TYR A 1 70 ? -51.625 13.43 19.125 1 71.25 70 TYR A O 1
ATOM 563 N N . GLN A 1 71 ? -51.469 13.562 21.375 1 69.56 71 GLN A N 1
ATOM 564 C CA . GLN A 1 71 ? -52.812 13.062 21.656 1 69.56 71 GLN A CA 1
ATOM 565 C C . GLN A 1 71 ? -53.375 13.672 22.922 1 69.56 71 GLN A C 1
ATOM 567 O O . GLN A 1 71 ? -52.906 13.367 24.031 1 69.56 71 GLN A O 1
ATOM 572 N N . ASN A 1 72 ? -54.344 14.516 22.875 1 66.44 72 ASN A N 1
ATOM 573 C CA . ASN A 1 72 ? -54.906 15.242 24 1 66.44 72 ASN A CA 1
ATOM 574 C C . ASN A 1 72 ? -53.812 15.867 24.875 1 66.44 72 ASN A C 1
ATOM 576 O O . ASN A 1 72 ? -52.969 16.641 24.375 1 66.44 72 ASN A O 1
ATOM 580 N N . GLU A 1 73 ? -53.594 15.484 26.062 1 64.56 73 GLU A N 1
ATOM 581 C CA . GLU A 1 73 ? -52.625 16.078 26.969 1 64.56 73 GLU A CA 1
ATOM 582 C C . GLU A 1 73 ? -51.344 15.242 26.984 1 64.56 73 GLU A C 1
ATOM 584 O O . GLU A 1 73 ? -50.406 15.547 27.734 1 64.56 73 GLU A O 1
ATOM 589 N N . LYS A 1 74 ? -51.281 14.359 25.984 1 72.5 74 LYS A N 1
ATOM 590 C CA . LYS A 1 74 ? -50.125 13.508 25.953 1 72.5 74 LYS A CA 1
ATOM 591 C C . LYS A 1 74 ? -49.25 13.828 24.75 1 72.5 74 LYS A C 1
ATOM 593 O O . LYS A 1 74 ? -49.75 14.156 23.672 1 72.5 74 LYS A O 1
ATOM 598 N N . VAL A 1 75 ? -47.969 13.984 24.969 1 73.62 75 VAL A N 1
ATOM 599 C CA . VAL A 1 75 ? -47 14.258 23.891 1 73.62 75 VAL A CA 1
ATOM 600 C C . VAL A 1 75 ? -45.812 13.305 24 1 73.62 75 VAL A C 1
ATOM 602 O O . VAL A 1 75 ? -45.406 12.969 25.109 1 73.62 75 VAL A O 1
ATOM 605 N N . THR A 1 76 ? -45.469 12.711 22.844 1 69 76 THR A N 1
ATOM 606 C CA . THR A 1 76 ? -44.281 11.844 22.859 1 69 76 THR A CA 1
ATOM 607 C C . THR A 1 76 ? -43.531 11.953 21.547 1 69 76 THR A C 1
ATOM 609 O O . THR A 1 76 ? -44.094 12.32 20.516 1 69 76 THR A O 1
ATOM 612 N N . THR A 1 77 ? -42.188 11.727 21.562 1 64.25 77 THR A N 1
ATOM 613 C CA . THR A 1 77 ? -41.344 11.617 20.375 1 64.25 77 THR A CA 1
ATOM 614 C C . THR A 1 77 ? -41.188 10.164 19.953 1 64.25 77 THR A C 1
ATOM 616 O O . THR A 1 77 ? -40.688 9.883 18.859 1 64.25 77 THR A O 1
ATOM 619 N N . ARG A 1 78 ? -41.5 9.094 20.781 1 59.38 78 ARG A N 1
ATOM 620 C CA . ARG A 1 78 ? -41.344 7.668 20.531 1 59.38 78 ARG A CA 1
ATOM 621 C C . ARG A 1 78 ? -42.656 7.047 20.047 1 59.38 78 ARG A C 1
ATOM 623 O O . ARG A 1 78 ? -43.594 6.938 20.812 1 59.38 78 ARG A O 1
ATOM 630 N N . ASN A 1 79 ? -42.656 6.637 18.781 1 52.34 79 ASN A N 1
ATOM 631 C CA . ASN A 1 79 ? -43.906 6.09 18.219 1 52.34 79 ASN A CA 1
ATOM 632 C C . ASN A 1 79 ? -44.312 4.816 18.938 1 52.34 79 ASN A C 1
ATOM 634 O O . ASN A 1 79 ? -45.531 4.52 19.016 1 52.34 79 ASN A O 1
ATOM 638 N N . PHE A 1 80 ? -43.344 4.137 19.328 1 51.03 80 PHE A N 1
ATOM 639 C CA . PHE A 1 80 ? -43.688 2.826 19.859 1 51.03 80 PHE A CA 1
ATOM 640 C C . PHE A 1 80 ? -44.562 2.961 21.094 1 51.03 80 PHE A C 1
ATOM 642 O O . PHE A 1 80 ? -45.312 2.041 21.422 1 51.03 80 PHE A O 1
ATOM 649 N N . TRP A 1 81 ? -44.5 4.082 21.594 1 52.44 81 TRP A N 1
ATOM 650 C CA . TRP A 1 81 ? -45.281 4.273 22.812 1 52.44 81 TRP A CA 1
ATOM 651 C C . TRP A 1 81 ? -46.75 4.621 22.484 1 52.44 81 TRP A C 1
ATOM 653 O O . TRP A 1 81 ? -47.594 4.617 23.375 1 52.44 81 TRP A O 1
ATOM 663 N N . ILE A 1 82 ? -46.938 4.773 21.25 1 52.91 82 ILE A N 1
ATOM 664 C CA . ILE A 1 82 ? -48.281 5.191 20.828 1 52.91 82 ILE A CA 1
ATOM 665 C C . ILE A 1 82 ? -49.25 4.039 21 1 52.91 82 ILE A C 1
ATOM 667 O O . ILE A 1 82 ? -50.438 4.262 21.219 1 52.91 82 ILE A O 1
ATOM 671 N N . LYS A 1 83 ? -48.75 2.912 20.766 1 50.84 83 LYS A N 1
ATOM 672 C CA . LYS A 1 83 ? -49.625 1.751 20.859 1 50.84 83 LYS A CA 1
ATOM 673 C C . LYS A 1 83 ? -50.5 1.811 22.109 1 50.84 83 LYS A C 1
ATOM 675 O O . LYS A 1 83 ? -51.625 1.295 22.109 1 50.84 83 LYS A O 1
ATOM 680 N N . ASN A 1 84 ? -50 2.455 22.984 1 50.97 84 ASN A N 1
ATOM 681 C CA . ASN A 1 84 ? -50.719 2.475 24.266 1 50.97 84 ASN A CA 1
ATOM 682 C C . ASN A 1 84 ? -51.719 3.635 24.328 1 50.97 84 ASN A C 1
ATOM 684 O O . ASN A 1 84 ? -52.312 3.887 25.391 1 50.97 84 ASN A O 1
ATOM 688 N N . TRP A 1 85 ? -51.656 4.211 23.062 1 53.66 85 TRP A N 1
ATOM 689 C CA . TRP A 1 85 ? -52.5 5.383 23.078 1 53.66 85 TRP A CA 1
ATOM 690 C C . TRP A 1 85 ? -53.906 5.043 22.562 1 53.66 85 TRP A C 1
ATOM 692 O O . TRP A 1 85 ? -54.031 4.348 21.547 1 53.66 85 TRP A O 1
ATOM 702 N N . GLY A 1 86 ? -54.812 4.676 23.297 1 52.38 86 GLY A N 1
ATOM 703 C CA . GLY A 1 86 ? -56.219 4.398 22.953 1 52.38 86 GLY A CA 1
ATOM 704 C C . GLY A 1 86 ? -56.594 4.863 21.562 1 52.38 86 GLY A C 1
ATOM 705 O O . GLY A 1 86 ? -55.719 5.223 20.766 1 52.38 86 GLY A O 1
ATOM 706 N N . SER A 1 87 ? -57.875 4.773 21.047 1 47.62 87 SER A N 1
ATOM 707 C CA . SER A 1 87 ? -58.469 4.906 19.719 1 47.62 87 SER A CA 1
ATOM 708 C C . SER A 1 87 ? -58.469 6.359 19.266 1 47.62 87 SER A C 1
ATOM 710 O O . SER A 1 87 ? -58.938 6.664 18.156 1 47.62 87 SER A O 1
ATOM 712 N N . GLU A 1 88 ? -58 7.297 19.953 1 48.66 88 GLU A N 1
ATOM 713 C CA . GLU A 1 88 ? -58.156 8.68 19.531 1 48.66 88 GLU A CA 1
ATOM 714 C C . GLU A 1 88 ? -57.156 9.078 18.453 1 48.66 88 GLU A C 1
ATOM 716 O O . GLU A 1 88 ? -56.156 8.383 18.266 1 48.66 88 GLU A O 1
ATOM 721 N N . GLN A 1 89 ? -57.531 10.141 17.734 1 46.31 89 GLN A N 1
ATOM 722 C CA . GLN A 1 89 ? -56.812 10.734 16.609 1 46.31 89 GLN A CA 1
ATOM 723 C C . GLN A 1 89 ? -55.375 11.102 17 1 46.31 89 GLN A C 1
ATOM 725 O O . GLN A 1 89 ? -55.156 11.773 18 1 46.31 89 GLN A O 1
ATOM 730 N N . VAL A 1 90 ? -54.469 10.438 16.516 1 51.91 90 VAL A N 1
ATOM 731 C CA . VAL A 1 90 ? -53.031 10.633 16.719 1 51.91 90 VAL A CA 1
ATOM 732 C C . VAL A 1 90 ? -52.469 11.516 15.602 1 51.91 90 VAL A C 1
ATOM 734 O O . VAL A 1 90 ? -52.75 11.289 14.422 1 51.91 90 VAL A O 1
ATOM 737 N N . TYR A 1 91 ? -52.062 12.758 15.945 1 51.19 91 TYR A N 1
ATOM 738 C CA . TYR A 1 91 ? -51.406 13.625 14.961 1 51.19 91 TYR A CA 1
ATOM 739 C C . TYR A 1 91 ? -49.906 13.43 14.969 1 51.19 91 TYR A C 1
ATOM 741 O O . TYR A 1 91 ? -49.281 13.367 16.031 1 51.19 91 TYR A O 1
ATOM 749 N N . THR A 1 92 ? -49.438 13.047 13.797 1 52.09 92 THR A N 1
ATOM 750 C CA . THR A 1 92 ? -48 12.805 13.688 1 52.09 92 THR A CA 1
ATOM 751 C C . THR A 1 92 ? -47.312 13.992 13.023 1 52.09 92 THR A C 1
ATOM 753 O O . THR A 1 92 ? -47.938 14.758 12.297 1 52.09 92 THR A O 1
ATOM 756 N N . SER A 1 93 ? -46.188 14.211 13.406 1 49.38 93 SER A N 1
ATOM 757 C CA . SER A 1 93 ? -45.375 15.336 12.977 1 49.38 93 SER A CA 1
ATOM 758 C C . SER A 1 93 ? -44.969 15.203 11.516 1 49.38 93 SER A C 1
ATOM 760 O O . SER A 1 93 ? -44.375 16.125 10.945 1 49.38 93 SER A O 1
ATOM 762 N N . THR A 1 94 ? -45.156 14.047 10.961 1 49.97 94 THR A N 1
ATOM 763 C CA . THR A 1 94 ? -44.844 14.016 9.539 1 49.97 94 THR A CA 1
ATOM 764 C C . THR A 1 94 ? -45.75 14.938 8.758 1 49.97 94 THR A C 1
ATOM 766 O O . THR A 1 94 ? -45.5 15.258 7.594 1 49.97 94 THR A O 1
ATOM 769 N N . ASP A 1 95 ? -46.781 15.344 9.297 1 52.53 95 ASP A N 1
ATOM 770 C CA . ASP A 1 95 ? -47.625 16.406 8.75 1 52.53 95 ASP A CA 1
ATOM 771 C C . ASP A 1 95 ? -47.219 17.766 9.305 1 52.53 95 ASP A C 1
ATOM 773 O O . ASP A 1 95 ? -47.875 18.312 10.18 1 52.53 95 ASP A O 1
ATOM 777 N N . PHE A 1 96 ? -46.156 18.281 9.023 1 55.19 96 PHE A N 1
ATOM 778 C CA . PHE A 1 96 ? -45.438 19.453 9.547 1 55.19 96 PHE A CA 1
ATOM 779 C C . PHE A 1 96 ? -46.375 20.641 9.68 1 55.19 96 PHE A C 1
ATOM 781 O O . PHE A 1 96 ? -46.375 21.328 10.711 1 55.19 96 PHE A O 1
ATOM 788 N N . GLU A 1 97 ? -47.125 20.781 8.664 1 58.91 97 GLU A N 1
ATOM 789 C CA . GLU A 1 97 ? -47.938 22 8.648 1 58.91 97 GLU A CA 1
ATOM 790 C C . GLU A 1 97 ? -49.031 21.969 9.727 1 58.91 97 GLU A C 1
ATOM 792 O O . GLU A 1 97 ? -49.312 22.984 10.359 1 58.91 97 GLU A O 1
ATOM 797 N N . ALA A 1 98 ? -49.438 20.797 10.008 1 64 98 ALA A N 1
ATOM 798 C CA . ALA A 1 98 ? -50.562 20.703 10.938 1 64 98 ALA A CA 1
ATOM 799 C C . ALA A 1 98 ? -50.062 20.781 12.383 1 64 98 ALA A C 1
ATOM 801 O O . ALA A 1 98 ? -50.781 21.25 13.266 1 64 98 ALA A O 1
ATOM 802 N N . THR A 1 99 ? -48.844 20.453 12.625 1 69.81 99 THR A N 1
ATOM 803 C CA . THR A 1 99 ? -48.406 20.344 14.016 1 69.81 99 THR A CA 1
ATOM 804 C C . THR A 1 99 ? -47.469 21.484 14.406 1 69.81 99 THR A C 1
ATOM 806 O O . THR A 1 99 ? -47.219 21.703 15.586 1 69.81 99 THR A O 1
ATOM 809 N N . PHE A 1 100 ? -47.125 22.281 13.508 1 76.88 100 PHE A N 1
ATOM 810 C CA . PHE A 1 100 ? -46.125 23.312 13.75 1 76.88 100 PHE A CA 1
ATOM 811 C C . PHE A 1 100 ? -46.688 24.406 14.664 1 76.88 100 PHE A C 1
ATOM 813 O O . PHE A 1 100 ? -45.969 24.938 15.508 1 76.88 100 PHE A O 1
ATOM 820 N N . GLY A 1 101 ? -47.938 24.562 14.516 1 78.38 101 GLY A N 1
ATOM 821 C CA . GLY A 1 101 ? -48.594 25.547 15.391 1 78.38 101 GLY A CA 1
ATOM 822 C C . GLY A 1 101 ? -48.562 25.141 16.844 1 78.38 101 GLY A C 1
ATOM 823 O O . GLY A 1 101 ? -48.25 25.969 17.719 1 78.38 101 GLY A O 1
ATOM 824 N N . ILE A 1 102 ? -48.812 23.938 17.094 1 80.44 102 ILE A N 1
ATOM 825 C CA . ILE A 1 102 ? -48.781 23.438 18.469 1 80.44 102 ILE A CA 1
ATOM 826 C C . ILE A 1 102 ? -47.375 23.453 18.984 1 80.44 102 ILE A C 1
ATOM 828 O O . ILE A 1 102 ? -47.125 23.875 20.125 1 80.44 102 ILE A O 1
ATOM 832 N N . TRP A 1 103 ? -46.562 23.141 18.172 1 84.62 103 TRP A N 1
ATOM 833 C CA . TRP A 1 103 ? -45.156 23.094 18.531 1 84.62 103 TRP A CA 1
ATOM 834 C C . TRP A 1 103 ? -44.656 24.484 18.906 1 84.62 103 TRP A C 1
ATOM 836 O O . TRP A 1 103 ? -43.938 24.656 19.906 1 84.62 103 TRP A O 1
ATOM 846 N N . LYS A 1 104 ? -45.062 25.469 18.172 1 87.81 104 LYS A N 1
ATOM 847 C CA . LYS A 1 104 ? -44.625 26.844 18.438 1 87.81 104 LYS A CA 1
ATOM 848 C C . LYS A 1 104 ? -45.062 27.281 19.844 1 87.81 104 LYS A C 1
ATOM 850 O O . LYS A 1 104 ? -44.281 27.938 20.547 1 87.81 104 LYS A O 1
ATOM 855 N N . LYS A 1 105 ? -46.156 26.859 20.188 1 88.44 105 LYS A N 1
ATOM 856 C CA . LYS A 1 105 ? -46.656 27.234 21.5 1 88.44 105 LYS A CA 1
ATOM 857 C C . LYS A 1 105 ? -45.844 26.547 22.609 1 88.44 105 LYS A C 1
ATOM 859 O O . LYS A 1 105 ? -45.562 27.172 23.641 1 88.44 105 LYS A O 1
ATOM 864 N N . GLU A 1 106 ? -45.531 25.344 22.344 1 88.88 106 GLU A N 1
ATOM 865 C CA . GLU A 1 106 ? -44.75 24.594 23.328 1 88.88 106 GLU A CA 1
ATOM 866 C C . GLU A 1 106 ? -43.344 25.156 23.453 1 88.88 106 GLU A C 1
ATOM 868 O O . GLU A 1 106 ? -42.781 25.234 24.562 1 88.88 106 GLU A O 1
ATOM 873 N N . VAL A 1 107 ? -42.812 25.578 22.406 1 92 107 VAL A N 1
ATOM 874 C CA . VAL A 1 107 ? -41.5 26.172 22.438 1 92 107 VAL A CA 1
ATOM 875 C C . VAL A 1 107 ? -41.531 27.516 23.172 1 92 107 VAL A C 1
ATOM 877 O O . VAL A 1 107 ? -40.625 27.828 23.969 1 92 107 VAL A O 1
ATOM 880 N N . ALA A 1 108 ? -42.562 28.234 22.891 1 93.75 108 ALA A N 1
ATOM 881 C CA . ALA A 1 108 ? -42.719 29.5 23.594 1 93.75 108 ALA A CA 1
ATOM 882 C C . ALA A 1 108 ? -42.781 29.297 25.109 1 93.75 108 ALA A C 1
ATOM 884 O O . ALA A 1 108 ? -42.188 30.047 25.875 1 93.75 108 ALA A O 1
ATOM 885 N N . LYS A 1 109 ? -43.5 28.266 25.469 1 94.31 109 LYS A N 1
ATOM 886 C CA . LYS A 1 109 ? -43.594 27.938 26.891 1 94.31 109 LYS A CA 1
ATOM 887 C C . LYS A 1 109 ? -42.219 27.578 27.469 1 94.31 109 LYS A C 1
ATOM 889 O O . LYS A 1 109 ? -41.875 28.016 28.578 1 94.31 109 LYS A O 1
ATOM 894 N N . PHE A 1 110 ? -41.5 26.875 26.766 1 94.56 110 PHE A N 1
ATOM 895 C CA . PHE A 1 110 ? -40.156 26.453 27.172 1 94.56 110 PHE A CA 1
ATOM 896 C C . PHE A 1 110 ? -39.25 27.656 27.375 1 94.56 110 PHE A C 1
ATOM 898 O O . PHE A 1 110 ? -38.625 27.797 28.422 1 94.56 110 PHE A O 1
ATOM 905 N N . ILE A 1 111 ? -39.25 28.531 26.391 1 95.62 111 ILE A N 1
ATOM 906 C CA . ILE A 1 111 ? -38.375 29.688 26.422 1 95.62 111 ILE A CA 1
ATOM 907 C C . ILE A 1 111 ? -38.812 30.625 27.547 1 95.62 111 ILE A C 1
ATOM 909 O O . ILE A 1 111 ? -37.969 31.125 28.297 1 95.62 111 ILE A O 1
ATOM 913 N N . GLN A 1 112 ? -40.031 30.766 27.703 1 94.56 112 GLN A N 1
ATOM 914 C CA . GLN A 1 112 ? -40.562 31.672 28.734 1 94.56 112 GLN A CA 1
ATOM 915 C C . GLN A 1 112 ? -40.219 31.156 30.141 1 94.56 112 GLN A C 1
ATOM 917 O O . GLN A 1 112 ? -39.906 31.953 31.031 1 94.56 112 GLN A O 1
ATOM 922 N N . TYR A 1 113 ? -40.25 29.906 30.266 1 94.94 113 TYR A N 1
ATOM 923 C CA . TYR A 1 113 ? -39.906 29.297 31.547 1 94.94 113 TYR A CA 1
ATOM 924 C C . TYR A 1 113 ? -38.531 29.75 32 1 94.94 113 TYR A C 1
ATOM 926 O O . TYR A 1 113 ? -38.344 30.125 33.156 1 94.94 113 TYR A O 1
ATOM 934 N N . PHE A 1 114 ? -37.625 29.812 31.203 1 94.81 114 PHE A N 1
ATOM 935 C CA . PHE A 1 114 ? -36.219 30.125 31.578 1 94.81 114 PHE A CA 1
ATOM 936 C C . PHE A 1 114 ? -36 31.625 31.641 1 94.81 114 PHE A C 1
ATOM 938 O O . PHE A 1 114 ? -35.281 32.125 32.5 1 94.81 114 PHE A O 1
ATOM 945 N N . LEU A 1 115 ? -36.688 32.312 30.75 1 93.56 115 LEU A N 1
ATOM 946 C CA . LEU A 1 115 ? -36.562 33.781 30.766 1 93.56 115 LEU A CA 1
ATOM 947 C C . LEU A 1 115 ? -37.062 34.344 32.094 1 93.56 115 LEU A C 1
ATOM 949 O O . LEU A 1 115 ? -36.469 35.281 32.625 1 93.56 115 LEU A O 1
ATOM 953 N N . GLU A 1 116 ? -38 33.781 32.562 1 92.75 116 GLU A N 1
ATOM 954 C CA . GLU A 1 116 ? -38.562 34.219 33.844 1 92.75 116 GLU A CA 1
ATOM 955 C C . GLU A 1 116 ? -37.625 33.969 35 1 92.75 116 GLU A C 1
ATOM 957 O O . GLU A 1 116 ? -37.688 34.656 36.031 1 92.75 116 GLU A O 1
ATOM 962 N N . LYS A 1 117 ? -36.75 33.094 34.844 1 93 117 LYS A N 1
ATOM 963 C CA . LYS A 1 117 ? -35.781 32.75 35.875 1 93 117 LYS A CA 1
ATOM 964 C C . LYS A 1 117 ? -34.438 33.438 35.594 1 93 117 LYS A C 1
ATOM 966 O O . LYS A 1 117 ? -33.438 33.125 36.25 1 93 117 LYS A O 1
ATOM 971 N N . ASN A 1 118 ? -34.375 34.344 34.656 1 92.19 118 ASN A N 1
ATOM 972 C CA . ASN A 1 118 ? -33.219 35.094 34.281 1 92.19 118 ASN A CA 1
ATOM 973 C C . ASN A 1 118 ? -32.062 34.188 33.875 1 92.19 118 ASN A C 1
ATOM 975 O O . ASN A 1 118 ? -30.906 34.438 34.25 1 92.19 118 ASN A O 1
ATOM 979 N N . ILE A 1 119 ? -32.406 33.094 33.312 1 94.5 119 ILE A N 1
ATOM 980 C CA . ILE A 1 119 ? -31.438 32.156 32.75 1 94.5 119 ILE A CA 1
ATOM 981 C C . ILE A 1 119 ? -31.172 32.469 31.297 1 94.5 119 ILE A C 1
ATOM 983 O O . ILE A 1 119 ? -32.094 32.812 30.547 1 94.5 119 ILE A O 1
ATOM 987 N N . VAL A 1 120 ? -29.938 32.469 30.906 1 94.62 120 VAL A N 1
ATOM 988 C CA . VAL A 1 120 ? -29.578 32.781 29.516 1 94.62 120 VAL A CA 1
ATOM 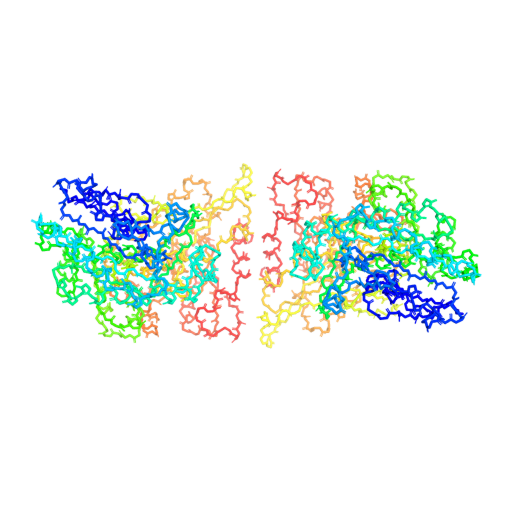989 C C . VAL A 1 120 ? -29.844 31.531 28.656 1 94.62 120 VAL A C 1
ATOM 991 O O . VAL A 1 120 ? -29.438 30.422 29 1 94.62 120 VAL A O 1
ATOM 994 N N . LEU A 1 121 ? -30.547 31.766 27.609 1 95.69 121 LEU A N 1
ATOM 995 C CA . LEU A 1 121 ? -30.844 30.672 26.688 1 95.69 121 LEU A CA 1
ATOM 996 C C . LEU A 1 121 ? -29.984 30.766 25.438 1 95.69 121 LEU A C 1
ATOM 998 O O . LEU A 1 121 ? -29.875 31.844 24.828 1 95.69 121 LEU A O 1
ATOM 1002 N N . VAL A 1 122 ? -29.359 29.656 25.141 1 95.25 122 VAL A N 1
ATOM 1003 C CA . VAL A 1 122 ? -28.547 29.562 23.922 1 95.25 122 VAL A CA 1
ATOM 1004 C C . VAL A 1 122 ? -29.047 28.391 23.078 1 95.25 122 VAL A C 1
ATOM 1006 O O . VAL A 1 122 ? -29.016 27.234 23.516 1 95.25 122 VAL A O 1
ATOM 1009 N N . LEU A 1 123 ? -29.531 28.672 21.922 1 96.06 123 LEU A N 1
ATOM 1010 C CA . LEU A 1 123 ? -29.953 27.656 20.953 1 96.06 123 LEU A CA 1
ATOM 1011 C C . LEU A 1 123 ? -28.812 27.266 20.031 1 96.06 123 LEU A C 1
ATOM 1013 O O . LEU A 1 123 ? -28.219 28.125 19.375 1 96.06 123 LEU A O 1
ATOM 1017 N N . ASN A 1 124 ? -28.469 26.031 20.047 1 93.31 124 ASN A N 1
ATOM 1018 C CA . ASN A 1 124 ? -27.578 25.516 19.016 1 93.31 124 ASN A CA 1
ATOM 1019 C C . ASN A 1 124 ? -28.344 25.156 17.75 1 93.31 124 ASN A C 1
ATOM 1021 O O . ASN A 1 124 ? -29.078 24.156 17.703 1 93.31 124 ASN A O 1
ATOM 1025 N N . SER A 1 125 ? -28.188 25.953 16.734 1 91.38 125 SER A N 1
ATOM 1026 C CA . SER A 1 125 ? -28.859 25.719 15.461 1 91.38 125 SER A CA 1
ATOM 1027 C C . SER A 1 125 ? -28.094 24.719 14.617 1 91.38 125 SER A C 1
ATOM 1029 O O . SER A 1 125 ? -27.594 25.047 13.539 1 91.38 125 SER A O 1
ATOM 1031 N N . PHE A 1 126 ? -28.172 23.516 15.062 1 87.56 126 PHE A N 1
ATOM 1032 C CA . PHE A 1 126 ? -27.5 22.375 14.453 1 87.56 126 PHE A CA 1
ATOM 1033 C C . PHE A 1 126 ? -28.078 22.078 13.07 1 87.56 126 PHE A C 1
ATOM 1035 O O . PHE A 1 126 ? -29.266 22.328 12.828 1 87.56 126 PHE A O 1
ATOM 1042 N N . ARG A 1 127 ? -27.141 21.562 12.117 1 86.5 127 ARG A N 1
ATOM 1043 C CA . ARG A 1 127 ? -27.578 21.031 10.836 1 86.5 127 ARG A CA 1
ATOM 1044 C C . ARG A 1 127 ? -26.906 19.703 10.531 1 86.5 127 ARG A C 1
ATOM 1046 O O . ARG A 1 127 ? -25.797 19.438 10.992 1 86.5 127 ARG A O 1
ATOM 1053 N N . PHE A 1 128 ? -27.688 18.938 9.789 1 80 128 PHE A N 1
ATOM 1054 C CA . PHE A 1 128 ? -27.109 17.719 9.242 1 80 128 PHE A CA 1
ATOM 1055 C C . PHE A 1 128 ? -26.312 18 7.984 1 80 128 PHE A C 1
ATOM 1057 O O . PHE A 1 128 ? -26.812 18.656 7.062 1 80 128 PHE A O 1
ATOM 1064 N N . SER A 1 129 ? -25 17.703 8.125 1 72.88 129 SER A N 1
ATOM 1065 C CA . SER A 1 129 ? -24.125 17.875 6.965 1 72.88 129 SER A CA 1
ATOM 1066 C C . SER A 1 129 ? -24.203 16.656 6.043 1 72.88 129 SER A C 1
ATOM 1068 O O . SER A 1 129 ? -24.297 15.523 6.508 1 72.88 129 SER A O 1
ATOM 1070 N N . PRO A 1 130 ? -24.297 16.922 4.738 1 64 130 PRO A N 1
ATOM 1071 C CA . PRO A 1 130 ? -24.391 15.797 3.803 1 64 130 PRO A CA 1
ATOM 1072 C C . PRO A 1 130 ? -23.141 14.914 3.812 1 64 130 PRO A C 1
ATOM 1074 O O . PRO A 1 130 ? -23.172 13.773 3.338 1 64 130 PRO A O 1
ATOM 1077 N N . GLU A 1 131 ? -22.047 15.422 4.324 1 63 131 GLU A N 1
ATOM 1078 C CA . GLU A 1 131 ? -20.812 14.656 4.23 1 63 131 GLU A CA 1
ATOM 1079 C C . GLU A 1 131 ? -20.391 14.109 5.59 1 63 131 GLU A C 1
ATOM 1081 O O . GLU A 1 131 ? -20.375 14.844 6.582 1 63 131 GLU A O 1
ATOM 1086 N N . MET A 1 132 ? -20.5 12.812 5.648 1 59.16 132 MET A N 1
ATOM 1087 C CA . MET A 1 132 ? -19.906 12.18 6.82 1 59.16 132 MET A CA 1
ATOM 1088 C C . MET A 1 132 ? -18.469 11.75 6.527 1 59.16 132 MET A C 1
ATOM 1090 O O . MET A 1 132 ? -18.188 11.234 5.449 1 59.16 132 MET A O 1
ATOM 1094 N N . VAL A 1 133 ? -17.547 12.234 7.324 1 57.78 133 VAL A N 1
ATOM 1095 C CA . VAL A 1 133 ? -16.141 11.867 7.129 1 57.78 133 VAL A CA 1
ATOM 1096 C C . VAL A 1 133 ? -15.75 10.789 8.141 1 57.78 133 VAL A C 1
ATOM 1098 O O . VAL A 1 133 ? -16.203 10.805 9.281 1 57.78 133 VAL A O 1
ATOM 1101 N N . ILE A 1 134 ? -15.336 9.617 7.582 1 51.19 134 ILE A N 1
ATOM 1102 C CA . ILE A 1 134 ? -14.711 8.617 8.445 1 51.19 134 ILE A CA 1
ATOM 1103 C C . ILE A 1 134 ? -13.203 8.812 8.461 1 51.19 134 ILE A C 1
ATOM 1105 O O . ILE A 1 134 ? -12.562 8.906 7.41 1 51.19 134 ILE A O 1
ATOM 1109 N N . ASP A 1 135 ? -12.586 8.734 9.594 1 45.88 135 ASP A N 1
ATOM 1110 C CA . ASP A 1 135 ? -11.156 8.859 9.883 1 45.88 135 ASP A CA 1
ATOM 1111 C C . ASP A 1 135 ? -10.586 10.133 9.258 1 45.88 135 ASP A C 1
ATOM 1113 O O . ASP A 1 135 ? -9.477 10.117 8.711 1 45.88 135 ASP A O 1
ATOM 1117 N N . ASN A 1 136 ? -11.219 11.203 9.273 1 44.41 136 ASN A N 1
ATOM 1118 C CA . ASN A 1 136 ? -10.898 12.578 8.898 1 44.41 136 ASN A CA 1
ATOM 1119 C C . ASN A 1 136 ? -10.641 12.711 7.402 1 44.41 136 ASN A C 1
ATOM 1121 O O . ASN A 1 136 ? -10.242 13.773 6.926 1 44.41 136 ASN A O 1
ATOM 1125 N N . GLU A 1 137 ? -10.57 11.672 6.57 1 46.19 137 GLU A N 1
ATOM 1126 C CA . GLU A 1 137 ? -10.102 11.898 5.207 1 46.19 137 GLU A CA 1
ATOM 1127 C C . GLU A 1 137 ? -11.148 11.453 4.184 1 46.19 137 GLU A C 1
ATOM 1129 O O . GLU A 1 137 ? -11.141 11.914 3.043 1 46.19 137 GLU A O 1
ATOM 1134 N N . ASN A 1 138 ? -12.008 10.406 4.461 1 42.09 138 ASN A N 1
ATOM 1135 C CA . ASN A 1 138 ? -12.805 9.906 3.35 1 42.09 138 ASN A CA 1
ATOM 1136 C C . ASN A 1 138 ? -14.297 10.164 3.561 1 42.09 138 ASN A C 1
ATOM 1138 O O . ASN A 1 138 ? -14.898 9.641 4.496 1 42.09 138 ASN A O 1
ATOM 1142 N N . PRO A 1 139 ? -14.773 11.25 2.893 1 48.47 139 PRO A N 1
ATOM 1143 C CA . PRO A 1 139 ? -16.234 11.422 2.924 1 48.47 139 PRO A CA 1
ATOM 1144 C C . PRO A 1 139 ? -16.984 10.148 2.555 1 48.47 139 PRO A C 1
ATOM 1146 O O . PRO A 1 139 ? -16.594 9.438 1.626 1 48.47 139 PRO A O 1
ATOM 1149 N N . GLN A 1 140 ? -17.547 9.383 3.508 1 46.91 140 GLN A N 1
ATOM 1150 C CA . GLN A 1 140 ? -18.375 8.242 3.127 1 46.91 140 GLN A CA 1
ATOM 1151 C C . GLN A 1 140 ? -19.844 8.664 2.939 1 46.91 140 GLN A C 1
ATOM 1153 O O . GLN A 1 140 ? -20.297 9.625 3.561 1 46.91 140 GLN A O 1
ATOM 1158 N N . PRO A 1 141 ? -20.453 8.117 1.903 1 47.44 141 PRO A N 1
ATOM 1159 C CA . PRO A 1 141 ? -21.906 8.273 1.875 1 47.44 141 PRO A CA 1
ATOM 1160 C C . PRO A 1 141 ? -22.547 8.008 3.234 1 47.44 141 PRO A C 1
ATOM 1162 O O . PRO A 1 141 ? -21.922 7.422 4.117 1 47.44 141 PRO A O 1
ATOM 1165 N N . THR A 1 142 ? -23.891 8.453 3.379 1 48.81 142 THR A N 1
ATOM 1166 C CA . THR A 1 142 ? -24.734 8.305 4.559 1 48.81 142 THR A CA 1
ATOM 1167 C C . THR A 1 142 ? -24.578 6.918 5.172 1 48.81 142 THR A C 1
ATOM 1169 O O . THR A 1 142 ? -24.391 5.934 4.453 1 48.81 142 THR A O 1
ATOM 1172 N N . SER A 1 143 ? -23.844 6.797 6.109 1 51.72 143 SER A N 1
ATOM 1173 C CA . SER A 1 143 ? -23.859 5.539 6.852 1 51.72 143 SER A CA 1
ATOM 1174 C C . SER A 1 143 ? -25.266 5.145 7.258 1 51.72 143 SER A C 1
ATOM 1176 O O . SER A 1 143 ? -26.156 5.992 7.324 1 51.72 143 SER A O 1
ATOM 1178 N N . LYS A 1 144 ? -25.594 3.775 7.379 1 52.22 144 LYS A N 1
ATOM 1179 C CA . LYS A 1 144 ? -26.875 3.27 7.84 1 52.22 144 LYS A CA 1
ATOM 1180 C C . LYS A 1 144 ? -27.312 3.957 9.133 1 52.22 144 LYS A C 1
ATOM 1182 O O . LYS A 1 144 ? -28.5 4.031 9.438 1 52.22 144 LYS A O 1
ATOM 1187 N N . GLU A 1 145 ? -26.297 4.605 9.797 1 58.84 145 GLU A N 1
ATOM 1188 C CA . GLU A 1 145 ? -26.609 5.23 11.078 1 58.84 145 GLU A CA 1
ATOM 1189 C C . GLU A 1 145 ? -26.828 6.734 10.922 1 58.84 145 GLU A C 1
ATOM 1191 O O . GLU A 1 145 ? -27.188 7.414 11.883 1 58.84 145 GLU A O 1
ATOM 1196 N N . TYR A 1 146 ? -26.578 7.188 9.719 1 68.75 146 TYR A N 1
ATOM 1197 C CA . TYR A 1 146 ? -26.797 8.594 9.406 1 68.75 146 TYR A CA 1
ATOM 1198 C C . TYR A 1 146 ? -27.984 8.766 8.469 1 68.75 146 TYR A C 1
ATOM 1200 O O . TYR A 1 146 ? -28.188 7.957 7.562 1 68.75 146 TYR A O 1
ATOM 1208 N N . PRO A 1 147 ? -28.75 9.727 8.812 1 70.25 147 PRO A N 1
ATOM 1209 C CA . PRO A 1 147 ? -29.938 9.891 7.965 1 70.25 147 PRO A CA 1
ATOM 1210 C C . PRO A 1 147 ? -29.594 10.031 6.484 1 70.25 147 PRO A C 1
ATOM 1212 O O . PRO A 1 147 ? -28.531 10.586 6.148 1 70.25 147 PRO A O 1
ATOM 1215 N N . THR A 1 148 ? -30.453 9.406 5.656 1 72.25 148 THR A N 1
ATOM 1216 C CA . THR A 1 148 ? -30.312 9.578 4.215 1 72.25 148 THR A CA 1
ATOM 1217 C C . THR A 1 148 ? -30.297 11.062 3.85 1 72.25 148 THR A C 1
ATOM 1219 O O . THR A 1 148 ? -30.734 11.906 4.641 1 72.25 148 THR A O 1
ATOM 1222 N N . ILE A 1 149 ? -29.891 11.305 2.691 1 74.12 149 ILE A N 1
ATOM 1223 C CA . ILE A 1 149 ? -29.797 12.688 2.219 1 74.12 149 ILE A CA 1
ATOM 1224 C C . ILE A 1 149 ? -31.188 13.32 2.23 1 74.12 149 ILE A C 1
ATOM 1226 O O . ILE A 1 149 ? -31.344 14.484 2.594 1 74.12 149 ILE A O 1
ATOM 1230 N N . GLU A 1 150 ? -32.094 12.453 1.761 1 75.62 150 GLU A N 1
ATOM 1231 C CA . GLU A 1 150 ? -33.469 12.953 1.748 1 75.62 150 GLU A CA 1
ATOM 1232 C C . GLU A 1 150 ? -33.938 13.305 3.156 1 75.62 150 GLU A C 1
ATOM 1234 O O . GLU A 1 150 ? -34.562 14.352 3.371 1 75.62 150 GLU A O 1
ATOM 1239 N N . LYS A 1 151 ? -33.625 12.523 4.012 1 78.06 151 LYS A N 1
ATOM 1240 C CA . LYS A 1 151 ? -34 12.766 5.398 1 78.06 151 LYS A CA 1
ATOM 1241 C C . LYS A 1 151 ? -33.25 13.969 5.973 1 78.06 151 LYS A C 1
ATOM 1243 O O . LYS A 1 151 ? -33.844 14.766 6.715 1 78.06 151 LYS A O 1
ATOM 1248 N N . GLN A 1 152 ? -32.094 14.125 5.637 1 80.25 152 GLN A N 1
ATOM 1249 C CA . GLN A 1 152 ? -31.312 15.273 6.094 1 80.25 152 GLN A CA 1
ATOM 1250 C C . GLN A 1 152 ? -31.938 16.578 5.625 1 80.25 152 GLN A C 1
ATOM 1252 O O . GLN A 1 152 ? -32.031 17.547 6.395 1 80.25 152 GLN A O 1
ATOM 1257 N N . GLU A 1 153 ? -32.25 16.484 4.43 1 81.31 153 GLU A N 1
ATOM 1258 C CA . GLU A 1 153 ? -32.844 17.672 3.867 1 81.31 153 GLU A CA 1
ATOM 1259 C C . GLU A 1 153 ? -34.125 18.031 4.609 1 81.31 153 GLU A C 1
ATOM 1261 O O . GLU A 1 153 ? -34.375 19.203 4.922 1 81.31 153 GLU A O 1
ATOM 1266 N N . TYR A 1 154 ? -34.875 17.031 4.828 1 80.19 154 TYR A N 1
ATOM 1267 C CA . TYR A 1 154 ? -36.125 17.25 5.57 1 80.19 154 TYR A CA 1
ATOM 1268 C C . TYR A 1 154 ? -35.844 17.781 6.969 1 80.19 154 TYR A C 1
ATOM 1270 O O . TYR A 1 154 ? -36.469 18.75 7.414 1 80.19 154 TYR A O 1
ATOM 1278 N N . TYR A 1 155 ? -34.906 17.25 7.664 1 83.31 155 TYR A N 1
ATOM 1279 C CA . TYR A 1 155 ? -34.531 17.672 9.016 1 83.31 155 TYR A CA 1
ATOM 1280 C C . TYR A 1 155 ? -34 19.094 9.016 1 83.31 155 TYR A C 1
ATOM 1282 O O . TYR A 1 155 ? -34.406 19.906 9.852 1 83.31 155 TYR A O 1
ATOM 1290 N N . ASN A 1 156 ? -33.25 19.359 8.055 1 87.25 156 ASN A N 1
ATOM 1291 C CA . ASN A 1 156 ? -32.656 20.688 7.977 1 87.25 156 ASN A CA 1
ATOM 1292 C C . ASN A 1 156 ? -33.688 21.766 7.668 1 87.25 156 ASN A C 1
ATOM 1294 O O . ASN A 1 156 ? -33.594 22.891 8.141 1 87.25 156 ASN A O 1
ATOM 1298 N N . GLN A 1 157 ? -34.625 21.328 6.887 1 84.88 157 GLN A N 1
ATOM 1299 C CA . GLN A 1 157 ? -35.719 22.281 6.613 1 84.88 157 GLN A CA 1
ATOM 1300 C C . GLN A 1 157 ? -36.469 22.625 7.891 1 84.88 157 GLN A C 1
ATOM 1302 O O . GLN A 1 157 ? -36.781 23.797 8.141 1 84.88 157 GLN A O 1
ATOM 1307 N N . PHE A 1 158 ? -36.75 21.688 8.602 1 84.06 158 PHE A N 1
ATOM 1308 C CA . PHE A 1 158 ? -37.406 21.922 9.875 1 84.06 158 PHE A CA 1
ATOM 1309 C C . PHE A 1 158 ? -36.531 22.797 10.781 1 84.06 158 PHE A C 1
ATOM 1311 O O . PHE A 1 158 ? -37.031 23.766 11.367 1 84.06 158 PHE A O 1
ATOM 1318 N N . LEU A 1 159 ? -35.375 22.469 10.898 1 89.88 159 LEU A N 1
ATOM 1319 C CA . LEU A 1 159 ? -34.438 23.172 11.797 1 89.88 159 LEU A CA 1
ATOM 1320 C C . LEU A 1 159 ? -34.281 24.625 11.375 1 89.88 159 LEU A C 1
ATOM 1322 O O . LEU A 1 159 ? -34.219 25.516 12.227 1 89.88 159 LEU A O 1
ATOM 1326 N N . GLN A 1 160 ? -34.312 24.766 10.133 1 89.5 160 GLN A N 1
ATOM 1327 C CA . GLN A 1 160 ? -34.219 26.141 9.617 1 89.5 160 GLN A CA 1
ATOM 1328 C C . GLN A 1 160 ? -35.469 26.938 9.984 1 89.5 160 GLN A C 1
ATOM 1330 O O . GLN A 1 160 ? -35.375 28.094 10.398 1 89.5 160 GLN A O 1
ATOM 1335 N N . LYS A 1 161 ? -36.562 26.344 9.789 1 88.06 161 LYS A N 1
ATOM 1336 C CA . LYS A 1 161 ? -37.812 27 10.148 1 88.06 161 LYS A CA 1
ATOM 1337 C C . LYS A 1 161 ? -37.875 27.281 11.641 1 88.06 161 LYS A C 1
ATOM 1339 O O . LYS A 1 161 ? -38.344 28.344 12.055 1 88.06 161 LYS A O 1
ATOM 1344 N N . ALA A 1 162 ? -37.469 26.406 12.391 1 90.31 162 ALA A N 1
ATOM 1345 C CA . ALA A 1 162 ? -37.469 26.562 13.844 1 90.31 162 ALA A CA 1
ATOM 1346 C C . ALA A 1 162 ? -36.531 27.688 14.266 1 90.31 162 ALA A C 1
ATOM 1348 O O . ALA A 1 162 ? -36.875 28.5 15.125 1 90.31 162 ALA A O 1
ATOM 1349 N N . GLU A 1 163 ? -35.375 27.703 13.672 1 92.69 163 GLU A N 1
ATOM 1350 C CA . GLU A 1 163 ? -34.406 28.781 13.93 1 92.69 163 GLU A CA 1
ATOM 1351 C C . GLU A 1 163 ? -35.031 30.141 13.633 1 92.69 163 GLU A C 1
ATOM 1353 O O . GLU A 1 163 ? -34.938 31.062 14.453 1 92.69 163 GLU A O 1
ATOM 1358 N N . LYS A 1 164 ? -35.594 30.203 12.508 1 92.44 164 LYS A N 1
ATOM 1359 C CA . LYS A 1 164 ? -36.219 31.453 12.094 1 92.44 164 LYS A CA 1
ATOM 1360 C C . LYS A 1 164 ? -37.312 31.875 13.062 1 92.44 164 LYS A C 1
ATOM 1362 O O . LYS A 1 164 ? -37.438 33.062 13.406 1 92.44 164 LYS A O 1
ATOM 1367 N N . TYR A 1 165 ? -38.062 31 13.492 1 91.75 165 TYR A N 1
ATOM 1368 C CA . TYR A 1 165 ? -39.125 31.297 14.453 1 91.75 165 TYR A CA 1
ATOM 1369 C C . TYR A 1 165 ? -38.562 31.859 15.742 1 91.75 165 TYR A C 1
ATOM 1371 O O . TYR A 1 165 ? -39.031 32.875 16.266 1 91.75 165 TYR A O 1
ATOM 1379 N N . VAL A 1 166 ? -37.531 31.219 16.266 1 94.12 166 VAL A N 1
ATOM 1380 C CA . VAL A 1 166 ? -36.938 31.656 17.531 1 94.12 166 VAL A CA 1
ATOM 1381 C C . VAL A 1 166 ? -36.281 33.031 17.359 1 94.12 166 VAL A C 1
ATOM 1383 O O . VAL A 1 166 ? -36.438 33.906 18.219 1 94.12 166 VAL A O 1
ATOM 1386 N N . GLU A 1 167 ? -35.656 33.156 16.25 1 93.31 167 GLU A N 1
ATOM 1387 C CA . GLU A 1 167 ? -34.969 34.406 15.969 1 93.31 167 GLU A CA 1
ATOM 1388 C C . GLU A 1 167 ? -35.969 35.594 15.914 1 93.31 167 GLU A C 1
ATOM 1390 O O . GLU A 1 167 ? -35.688 36.656 16.438 1 93.31 167 GLU A O 1
ATOM 1395 N N . GLU A 1 168 ? -37.062 35.312 15.406 1 93.06 168 GLU A N 1
ATOM 1396 C CA . GLU A 1 168 ? -38.031 36.375 15.195 1 93.06 168 GLU A CA 1
ATOM 1397 C C . GLU A 1 168 ? -38.875 36.594 16.453 1 93.06 168 GLU A C 1
ATOM 1399 O O . GLU A 1 168 ? -39.125 37.75 16.828 1 93.06 168 GLU A O 1
ATOM 1404 N N . LYS A 1 169 ? -39.25 35.625 17.094 1 93.19 169 LYS A N 1
ATOM 1405 C CA . LYS A 1 169 ? -40.188 35.75 18.203 1 93.19 169 LYS A CA 1
ATOM 1406 C C . LYS A 1 169 ? -39.469 35.969 19.531 1 93.19 169 LYS A C 1
ATOM 1408 O O . LYS A 1 169 ? -40 36.594 20.453 1 93.19 169 LYS A O 1
ATOM 1413 N N . PHE A 1 170 ? -38.219 35.469 19.625 1 94.19 170 PHE A N 1
ATOM 1414 C CA . PHE A 1 170 ? -37.5 35.562 20.891 1 94.19 170 PHE A CA 1
ATOM 1415 C C . PHE A 1 170 ? -36.062 36.062 20.672 1 94.19 170 PHE A C 1
ATOM 1417 O O . PHE A 1 170 ? -35.094 35.312 20.828 1 94.19 170 PHE A O 1
ATOM 1424 N N . PRO A 1 171 ? -35.938 37.312 20.484 1 92.56 171 PRO A N 1
ATOM 1425 C CA . PRO A 1 171 ? -34.625 37.875 20.219 1 92.56 171 PRO A CA 1
ATOM 1426 C C . PRO A 1 171 ? -33.688 37.75 21.422 1 92.56 171 PRO A C 1
ATOM 1428 O O . PRO A 1 171 ? -32.469 37.875 21.266 1 92.56 171 PRO A O 1
ATOM 1431 N N . GLN A 1 172 ? -34.219 37.5 22.562 1 92.31 172 GLN A N 1
ATOM 1432 C CA . GLN A 1 172 ? -33.406 37.344 23.766 1 92.31 172 GLN A CA 1
ATOM 1433 C C . GLN A 1 172 ? -32.625 36.031 23.734 1 92.31 172 GLN A C 1
ATOM 1435 O O . GLN A 1 172 ? -31.656 35.844 24.484 1 92.31 172 GLN A O 1
ATOM 1440 N N . VAL A 1 173 ? -33.156 35.094 23.016 1 95.44 173 VAL A N 1
ATOM 1441 C CA . VAL A 1 173 ? -32.469 33.812 22.906 1 95.44 173 VAL A CA 1
ATOM 1442 C C . VAL A 1 173 ? -31.234 33.938 22 1 95.44 173 VAL A C 1
ATOM 1444 O O . VAL A 1 173 ? -31.344 34.469 20.891 1 95.44 173 VAL A O 1
ATOM 1447 N N . LYS A 1 174 ? -30.094 33.531 22.5 1 94.5 174 LYS A N 1
ATOM 1448 C CA . LYS A 1 174 ? -28.875 33.531 21.719 1 94.5 174 LYS A CA 1
ATOM 1449 C C . LYS A 1 174 ? -28.75 32.312 20.859 1 94.5 174 LYS A C 1
ATOM 1451 O O . LYS A 1 174 ? -29.156 31.203 21.266 1 94.5 174 LYS A O 1
ATOM 1456 N N . ILE A 1 175 ? -28.234 32.5 19.656 1 94.06 175 ILE A N 1
ATOM 1457 C CA . ILE A 1 175 ? -28.234 31.391 18.719 1 94.06 175 ILE A CA 1
ATOM 1458 C C . ILE A 1 175 ? -26.812 31.141 18.219 1 94.06 175 ILE A C 1
ATOM 1460 O O . ILE A 1 175 ? -26.141 32.062 17.75 1 94.06 175 ILE A O 1
ATOM 1464 N N . ILE A 1 176 ? -26.375 29.922 18.438 1 89 176 ILE A N 1
ATOM 1465 C CA . ILE A 1 176 ? -25.172 29.422 17.781 1 89 176 ILE A CA 1
ATOM 1466 C C . ILE A 1 176 ? -25.5 29.016 16.344 1 89 176 ILE A C 1
ATOM 1468 O O . ILE A 1 176 ? -26.344 28.141 16.109 1 89 176 ILE A O 1
ATOM 1472 N N . LYS A 1 177 ? -24.844 29.594 15.453 1 87.12 177 LYS A N 1
ATOM 1473 C CA . LYS A 1 177 ? -25.125 29.328 14.039 1 87.12 177 LYS A CA 1
ATOM 1474 C C . LYS A 1 177 ? -24.234 28.203 13.508 1 87.12 177 LYS A C 1
ATOM 1476 O O . LYS A 1 177 ? -23.062 28.094 13.875 1 87.12 177 LYS A O 1
ATOM 1481 N N . PHE A 1 178 ? -24.969 27.453 12.695 1 85.62 178 PHE A N 1
ATOM 1482 C CA . PHE A 1 178 ? -24.266 26.312 12.109 1 85.62 178 PHE A CA 1
ATOM 1483 C C . PHE A 1 178 ? -23.453 26.734 10.898 1 85.62 178 PHE A C 1
ATOM 1485 O O . PHE A 1 178 ? -23.969 27.422 10.016 1 85.62 178 PHE A O 1
ATOM 1492 N N . ASN A 1 179 ? -22.234 26.297 10.906 1 73.88 179 ASN A N 1
ATOM 1493 C CA . ASN A 1 179 ? -21.375 26.5 9.75 1 73.88 179 ASN A CA 1
ATOM 1494 C C . ASN A 1 179 ? -21.453 25.328 8.773 1 73.88 179 ASN A C 1
ATOM 1496 O O . ASN A 1 179 ? -21.188 24.188 9.141 1 73.88 179 ASN A O 1
ATOM 1500 N N . GLN A 1 180 ? -21.797 25.656 7.609 1 70.5 180 GLN A N 1
ATOM 1501 C CA . GLN A 1 180 ? -22.062 24.641 6.594 1 70.5 180 GLN A CA 1
ATOM 1502 C C . GLN A 1 180 ? -20.797 23.844 6.273 1 70.5 180 GLN A C 1
ATOM 1504 O O . GLN A 1 180 ? -20.875 22.75 5.715 1 70.5 180 GLN A O 1
ATOM 1509 N N . SER A 1 181 ? -19.688 24.344 6.68 1 63.12 181 SER A N 1
ATOM 1510 C CA . SER A 1 181 ? -18.438 23.641 6.398 1 63.12 181 SER A CA 1
ATOM 1511 C C . SER A 1 181 ? -18.219 22.516 7.395 1 63.12 181 SER A C 1
ATOM 1513 O O . SER A 1 181 ? -17.328 21.672 7.195 1 63.12 181 SER A O 1
ATOM 1515 N N . ASN A 1 182 ? -19 22.562 8.422 1 67.94 182 ASN A N 1
ATOM 1516 C CA . ASN A 1 182 ? -18.844 21.531 9.438 1 67.94 182 ASN A CA 1
ATOM 1517 C C . ASN A 1 182 ? -19.266 20.156 8.914 1 67.94 182 ASN A C 1
ATOM 1519 O O . ASN A 1 182 ? -20.25 20.047 8.172 1 67.94 182 ASN A O 1
ATOM 1523 N N . LYS A 1 183 ? -18.391 19.141 9.227 1 66.94 183 LYS A N 1
ATOM 1524 C CA . LYS A 1 183 ? -18.656 17.797 8.742 1 66.94 183 LYS A CA 1
ATOM 1525 C C . LYS A 1 183 ? -18.922 16.844 9.906 1 66.94 183 LYS A C 1
ATOM 1527 O O . LYS A 1 183 ? -18.422 17.031 11.008 1 66.94 183 LYS A O 1
ATOM 1532 N N . VAL A 1 184 ? -19.797 15.914 9.5 1 65.69 184 VAL A N 1
ATOM 1533 C CA . VAL A 1 184 ? -20.062 14.875 10.484 1 65.69 184 VAL A CA 1
ATOM 1534 C C . VAL A 1 184 ? -18.922 13.867 10.5 1 65.69 184 VAL A C 1
ATOM 1536 O O . VAL A 1 184 ? -18.438 13.453 9.438 1 65.69 184 VAL A O 1
ATOM 1539 N N . GLU A 1 185 ? -18.266 13.703 11.641 1 62.88 185 GLU A N 1
ATOM 1540 C CA . GLU A 1 185 ? -17.219 12.695 11.805 1 62.88 185 GLU A CA 1
ATOM 1541 C C . GLU A 1 185 ? -17.75 11.461 12.516 1 62.88 185 GLU A C 1
ATOM 1543 O O . GLU A 1 185 ? -18.453 11.57 13.516 1 62.88 185 GLU A O 1
ATOM 1548 N N . LYS A 1 186 ? -17.578 10.32 11.883 1 55.22 186 LYS A N 1
ATOM 1549 C CA . LYS A 1 186 ? -18.047 9.07 12.492 1 55.22 186 LYS A CA 1
ATOM 1550 C C . LYS A 1 186 ? -17.266 8.766 13.766 1 55.22 186 LYS A C 1
ATOM 1552 O O . LYS A 1 186 ? -16.031 8.836 13.773 1 55.22 186 LYS A O 1
ATOM 1557 N N . ASN A 1 187 ? -17.719 9.023 14.961 1 49.88 187 ASN A N 1
ATOM 1558 C CA . ASN A 1 187 ? -17 8.562 16.141 1 49.88 187 ASN A CA 1
ATOM 1559 C C . ASN A 1 187 ? -17.484 7.18 16.594 1 49.88 187 ASN A C 1
ATOM 1561 O O . ASN A 1 187 ? -18.609 6.781 16.281 1 49.88 187 ASN A O 1
ATOM 1565 N N . HIS A 1 188 ? -16.547 6.25 17.344 1 42.5 188 HIS A N 1
ATOM 1566 C CA . HIS A 1 188 ? -16.734 4.875 17.797 1 42.5 188 HIS A CA 1
ATOM 1567 C C . HIS A 1 188 ? -18.109 4.688 18.422 1 42.5 188 HIS A C 1
ATOM 1569 O O . HIS A 1 188 ? -18.844 3.752 18.062 1 42.5 188 HIS A O 1
ATOM 1575 N N . PRO A 1 189 ? -18.422 4.844 19.938 1 44.97 189 PRO A N 1
ATOM 1576 C CA . PRO A 1 189 ? -19.609 4.016 20.109 1 44.97 189 PRO A CA 1
ATOM 1577 C C . PRO A 1 189 ? -20.781 4.48 19.266 1 44.97 189 PRO A C 1
ATOM 1579 O O . PRO A 1 189 ? -21.219 5.637 19.375 1 44.97 189 PRO A O 1
ATOM 1582 N N . ILE A 1 190 ? -20.922 4.047 18.141 1 44.66 190 ILE A N 1
ATOM 1583 C CA . ILE A 1 190 ? -21.875 4.27 17.047 1 44.66 190 ILE A CA 1
ATOM 1584 C C . ILE A 1 190 ? -23.281 3.938 17.516 1 44.66 190 ILE A C 1
ATOM 1586 O O . ILE A 1 190 ? -23.625 2.768 17.703 1 44.66 190 ILE A O 1
ATOM 1590 N N . LYS A 1 191 ? -23.766 4.582 18.453 1 49.66 191 LYS A N 1
ATOM 1591 C CA . LYS A 1 191 ? -25.203 4.363 18.562 1 49.66 191 LYS A CA 1
ATOM 1592 C C . LYS A 1 191 ? -25.969 5.129 17.484 1 49.66 191 LYS A C 1
ATOM 1594 O O . LYS A 1 191 ? -25.484 6.148 16.984 1 49.66 191 LYS A O 1
ATOM 1599 N N . ALA A 1 192 ? -27.016 4.664 17.172 1 52.31 192 ALA A N 1
ATOM 1600 C CA . ALA A 1 192 ? -27.938 5.312 16.234 1 52.31 192 ALA A CA 1
ATOM 1601 C C . ALA A 1 192 ? -28.219 6.746 16.672 1 52.31 192 ALA A C 1
ATOM 1603 O O . ALA A 1 192 ? -28.438 7.02 17.844 1 52.31 192 ALA A O 1
ATOM 1604 N N . TYR A 1 193 ? -27.891 7.758 15.953 1 59.19 193 TYR A N 1
ATOM 1605 C CA . TYR A 1 193 ? -28.234 9.164 16.141 1 59.19 193 TYR A CA 1
ATOM 1606 C C . TYR A 1 193 ? -27.172 9.883 16.969 1 59.19 193 TYR A C 1
ATOM 1608 O O . TYR A 1 193 ? -27.422 10.977 17.469 1 59.19 193 TYR A O 1
ATOM 1616 N N . SER A 1 194 ? -26.094 9.141 17.203 1 59.91 194 SER A N 1
ATOM 1617 C CA . SER A 1 194 ? -25 9.82 17.891 1 59.91 194 SER A CA 1
ATOM 1618 C C . SER A 1 194 ? -24.109 10.555 16.906 1 59.91 194 SER A C 1
ATOM 1620 O O . SER A 1 194 ? -23.156 9.977 16.359 1 59.91 194 SER A O 1
ATOM 1622 N N . PHE A 1 195 ? -24.516 11.812 16.641 1 63.06 195 PHE A N 1
ATOM 1623 C CA . PHE A 1 195 ? -23.828 12.609 15.625 1 63.06 195 PHE A CA 1
ATOM 1624 C C . PHE A 1 195 ? -22.688 13.398 16.25 1 63.06 195 PHE A C 1
ATOM 1626 O O . PHE A 1 195 ? -22.859 14.078 17.25 1 63.06 195 PHE A O 1
ATOM 1633 N N . TYR A 1 196 ? -21.516 13.016 15.828 1 65 196 TYR A N 1
ATOM 1634 C CA . TYR A 1 196 ? -20.359 13.828 16.188 1 65 196 TYR A CA 1
ATOM 1635 C C . TYR A 1 196 ? -19.781 14.539 14.961 1 65 196 TYR A C 1
ATOM 1637 O O . TYR A 1 196 ? -19.781 13.984 13.867 1 65 196 TYR A O 1
ATOM 1645 N N . LEU A 1 197 ? -19.688 15.852 15.258 1 70.75 197 LEU A N 1
ATOM 1646 C CA . LEU A 1 197 ? -19.125 16.672 14.188 1 70.75 197 LEU A CA 1
ATOM 1647 C C . LEU A 1 197 ? -17.609 16.828 14.375 1 70.75 197 LEU A C 1
ATOM 1649 O O . LEU A 1 197 ? -17.047 16.375 15.367 1 70.75 197 LEU A O 1
ATOM 1653 N N . ASN A 1 198 ? -16.984 17.25 13.406 1 64.38 198 ASN A N 1
ATOM 1654 C CA . ASN A 1 198 ? -15.539 17.438 13.445 1 64.38 198 ASN A CA 1
ATOM 1655 C C . ASN A 1 198 ? -15.133 18.469 14.484 1 64.38 198 ASN A C 1
ATOM 1657 O O . ASN A 1 198 ? -15.969 19.234 14.969 1 64.38 198 ASN A O 1
ATOM 1661 N N . GLU A 1 199 ? -14 18.422 14.852 1 61.12 199 GLU A N 1
ATOM 1662 C CA . GLU A 1 199 ? -13.453 19.297 15.891 1 61.12 199 GLU A CA 1
ATOM 1663 C C . GLU A 1 199 ? -13.742 20.766 15.594 1 61.12 199 GLU A C 1
ATOM 1665 O O . GLU A 1 199 ? -13.984 21.547 16.516 1 61.12 199 GLU A O 1
ATOM 1670 N N . ASP A 1 200 ? -13.805 21.047 14.32 1 62.03 200 ASP A N 1
ATOM 1671 C CA . ASP A 1 200 ? -14.078 22.422 13.922 1 62.03 200 ASP A CA 1
ATOM 1672 C C . ASP A 1 200 ? -15.453 22.875 14.422 1 62.03 200 ASP A C 1
ATOM 1674 O O . ASP A 1 200 ? -15.602 24 14.891 1 62.03 200 ASP A O 1
ATOM 1678 N N . TYR A 1 201 ? -16.297 21.984 14.375 1 72.75 201 TYR A N 1
ATOM 1679 C CA . TYR A 1 201 ? -17.656 22.297 14.828 1 72.75 201 TYR A CA 1
ATOM 1680 C C . TYR A 1 201 ? -17.672 22.641 16.312 1 72.75 201 TYR A C 1
ATOM 1682 O O . TYR A 1 201 ? -18.234 23.641 16.734 1 72.75 201 TYR A O 1
ATOM 1690 N N . TYR A 1 202 ? -17.047 21.844 17.047 1 72 202 TYR A N 1
ATOM 1691 C CA . TYR A 1 202 ? -17.125 22.016 18.484 1 72 202 TYR A CA 1
ATOM 1692 C C . TYR A 1 202 ? -16.344 23.25 18.938 1 72 202 TYR A C 1
ATOM 1694 O O . TYR A 1 202 ? -16.781 23.969 19.828 1 72 202 TYR A O 1
ATOM 1702 N N . LEU A 1 203 ? -15.32 23.469 18.297 1 68.62 203 LEU A N 1
ATOM 1703 C CA . LEU A 1 203 ? -14.562 24.672 18.625 1 68.62 203 LEU A CA 1
ATOM 1704 C C . LEU A 1 203 ? -15.336 25.938 18.25 1 68.62 203 LEU A C 1
ATOM 1706 O O . LEU A 1 203 ? -15.445 26.875 19.047 1 68.62 203 LEU A O 1
ATOM 1710 N N . ASP A 1 204 ? -15.805 25.875 17 1 71.06 204 ASP A N 1
ATOM 1711 C CA . ASP A 1 204 ? -16.594 27.016 16.547 1 71.06 204 ASP A CA 1
ATOM 1712 C C . ASP A 1 204 ? -17.797 27.25 17.438 1 71.06 204 ASP A C 1
ATOM 1714 O O . ASP A 1 204 ? -18.078 28.391 17.844 1 71.06 204 ASP A O 1
ATOM 1718 N N . SER A 1 205 ? -18.484 26.203 17.734 1 78.75 205 SER A N 1
ATOM 1719 C CA . SER A 1 205 ? -19.672 26.312 18.578 1 78.75 205 SER A CA 1
ATOM 1720 C C . SER A 1 205 ? -19.312 26.797 19.969 1 78.75 205 SER A C 1
ATOM 1722 O O . SER A 1 205 ? -20.047 27.578 20.578 1 78.75 205 SER A O 1
ATOM 1724 N N . PHE A 1 206 ? -18.219 26.359 20.422 1 76.56 206 PHE A N 1
ATOM 1725 C CA . PHE A 1 206 ? -17.781 26.766 21.75 1 76.56 206 PHE A CA 1
ATOM 1726 C C . PHE A 1 206 ? -17.438 28.266 21.766 1 76.56 206 PHE A C 1
ATOM 1728 O O . PHE A 1 206 ? -17.828 28.984 22.672 1 76.56 206 PHE A O 1
ATOM 1735 N N . VAL A 1 207 ? -16.75 28.672 20.766 1 70.94 207 VAL A N 1
ATOM 1736 C CA . VAL A 1 207 ? -16.391 30.078 20.672 1 70.94 207 VAL A CA 1
ATOM 1737 C C . VAL A 1 207 ? -17.641 30.938 20.562 1 70.94 207 VAL A C 1
ATOM 1739 O O . VAL A 1 207 ? -17.75 31.969 21.234 1 70.94 207 VAL A O 1
ATOM 1742 N N . GLN A 1 208 ? -18.5 30.516 19.75 1 76.19 208 GLN A N 1
ATOM 1743 C CA . GLN A 1 208 ? -19.766 31.234 19.641 1 76.19 208 GLN A CA 1
ATOM 1744 C C . GLN A 1 208 ? -20.484 31.281 20.984 1 76.19 208 GLN A C 1
ATOM 1746 O O . GLN A 1 208 ? -20.984 32.312 21.406 1 76.19 208 GLN A O 1
ATOM 1751 N N . PHE A 1 209 ? -20.516 30.203 21.641 1 82.69 209 PHE A N 1
ATOM 1752 C CA . PHE A 1 209 ? -21.172 30.109 22.938 1 82.69 209 PHE A CA 1
ATOM 1753 C C . PHE A 1 209 ? -20.562 31.109 23.922 1 82.69 209 PHE A C 1
ATOM 1755 O O . PHE A 1 209 ? -21.281 31.875 24.562 1 82.69 209 PHE A O 1
ATOM 1762 N N . GLU A 1 210 ? -19.312 31.094 23.984 1 75 210 GLU A N 1
ATOM 1763 C CA . GLU A 1 210 ? -18.641 31.969 24.938 1 75 210 GLU A CA 1
ATOM 1764 C C . GLU A 1 210 ? -18.859 33.438 24.594 1 75 210 GLU A C 1
ATOM 1766 O O . GLU A 1 210 ? -19.062 34.281 25.469 1 75 210 GLU A O 1
ATOM 1771 N N . THR A 1 211 ? -18.828 33.656 23.312 1 73.06 211 THR A N 1
ATOM 1772 C CA . THR A 1 211 ? -19.078 35.031 22.859 1 73.06 211 THR A CA 1
ATOM 1773 C C . THR A 1 211 ? -20.484 35.469 23.234 1 73.06 211 THR A C 1
ATOM 1775 O O . THR A 1 211 ? -20.672 36.625 23.656 1 73.06 211 THR A O 1
ATOM 1778 N N . LEU A 1 212 ? -21.375 34.594 23.141 1 82.31 212 LEU A N 1
ATOM 1779 C CA . LEU A 1 212 ? -22.781 34.906 23.344 1 82.31 212 LEU A CA 1
ATOM 1780 C C . LEU A 1 212 ? -23.047 35.188 24.828 1 82.31 212 LEU A C 1
ATOM 1782 O O . LEU A 1 212 ? -23.922 35.969 25.172 1 82.31 212 LEU A O 1
ATOM 1786 N N . ILE A 1 213 ? -22.234 34.656 25.688 1 82.88 213 ILE A N 1
ATOM 1787 C CA . ILE A 1 213 ? -22.562 34.781 27.109 1 82.88 213 ILE A CA 1
ATOM 1788 C C . ILE A 1 213 ? -21.547 35.719 27.781 1 82.88 213 ILE A C 1
ATOM 1790 O O . ILE A 1 213 ? -21.641 35.969 28.984 1 82.88 213 ILE A O 1
ATOM 1794 N N . LYS A 1 214 ? -20.641 36.219 27.031 1 75.25 214 LYS A N 1
ATOM 1795 C CA . LYS A 1 214 ? -19.516 37 27.547 1 75.25 214 LYS A CA 1
ATOM 1796 C C . LYS A 1 214 ? -19.984 38.219 28.328 1 75.25 214 LYS A C 1
ATOM 1798 O O . LYS A 1 214 ? -19.484 38.469 29.422 1 75.25 214 LYS A O 1
ATOM 1803 N N . GLU A 1 215 ? -20.812 38.938 27.75 1 73 215 GLU A N 1
ATOM 1804 C CA . GLU A 1 215 ? -21.25 40.188 28.359 1 73 215 GLU A CA 1
ATOM 1805 C C . GLU A 1 215 ? -21.797 39.938 29.766 1 73 215 GLU A C 1
ATOM 1807 O O . GLU A 1 215 ? -21.594 40.781 30.672 1 73 215 GLU A O 1
ATOM 1812 N N . ARG A 1 216 ? -22.281 38.781 29.922 1 81.62 216 ARG A N 1
ATOM 1813 C CA . ARG A 1 216 ? -22.938 38.531 31.203 1 81.62 216 ARG A CA 1
ATOM 1814 C C . ARG A 1 216 ? -21.984 37.781 32.156 1 81.62 216 ARG A C 1
ATOM 1816 O O . ARG A 1 216 ? -21.984 38.062 33.375 1 81.62 216 ARG A O 1
ATOM 1823 N N . PHE A 1 217 ? -21.234 36.875 31.672 1 78.94 217 PHE A N 1
ATOM 1824 C CA . PHE A 1 217 ? -20.562 35.969 32.594 1 78.94 217 PHE A CA 1
ATOM 1825 C C . PHE A 1 217 ? -19.047 36.031 32.406 1 78.94 217 PHE A C 1
ATOM 1827 O O . PHE A 1 217 ? -18.297 35.625 33.25 1 78.94 217 PHE A O 1
ATOM 1834 N N . LEU A 1 218 ? -18.516 36.438 31.312 1 62.59 218 LEU A N 1
ATOM 1835 C CA . LEU A 1 218 ? -17.094 36.312 31.016 1 62.59 218 LEU A CA 1
ATOM 1836 C C . LEU A 1 218 ? -16.469 37.688 30.812 1 62.59 218 LEU A C 1
ATOM 1838 O O . LEU A 1 218 ? -15.555 37.844 30 1 62.59 218 LEU A O 1
ATOM 1842 N N . LYS A 1 219 ? -16.797 38.625 31.469 1 59.12 219 LYS A N 1
ATOM 1843 C CA . LYS A 1 219 ? -16.266 39.969 31.312 1 59.12 219 LYS A CA 1
ATOM 1844 C C . LYS A 1 219 ? -14.789 40.031 31.656 1 59.12 219 LYS A C 1
ATOM 1846 O O . LYS A 1 219 ? -14.023 40.75 31.016 1 59.12 219 LYS A O 1
ATOM 1851 N N . ASP A 1 220 ? -14.391 39.188 32.656 1 49.06 220 ASP A N 1
ATOM 1852 C CA . ASP A 1 220 ? -13.031 39.312 33.188 1 49.06 220 ASP A CA 1
ATOM 1853 C C . ASP A 1 220 ? -12.125 38.25 32.594 1 49.06 220 ASP A C 1
ATOM 1855 O O . ASP A 1 220 ? -10.969 38.125 33 1 49.06 220 ASP A O 1
ATOM 1859 N N . VAL A 1 221 ? -12.695 37.375 31.969 1 46.09 221 VAL A N 1
ATOM 1860 C CA . VAL A 1 221 ? -11.859 36.281 31.5 1 46.09 221 VAL A CA 1
ATOM 1861 C C . VAL A 1 221 ? -10.93 36.75 30.391 1 46.09 221 VAL A C 1
ATOM 1863 O O . VAL A 1 221 ? -11.391 37.219 29.359 1 46.09 221 VAL A O 1
ATOM 1866 N N . THR A 1 222 ? -9.656 37.156 30.688 1 42.16 222 THR A N 1
ATOM 1867 C CA . THR A 1 222 ? -8.547 37.688 29.906 1 42.16 222 THR A CA 1
ATOM 1868 C C . THR A 1 222 ? -8.031 36.625 28.922 1 42.16 222 THR A C 1
ATOM 1870 O O . THR A 1 222 ? -7.293 36.938 27.984 1 42.16 222 THR A O 1
ATOM 1873 N N . ASP A 1 223 ? -7.801 35.562 29.344 1 40.59 223 ASP A N 1
ATOM 1874 C CA . ASP A 1 223 ? -6.941 34.656 28.594 1 40.59 223 ASP A CA 1
ATOM 1875 C C . ASP A 1 223 ? -7.395 34.562 27.125 1 40.59 223 ASP A C 1
ATOM 1877 O O . ASP A 1 223 ? -6.57 34.625 26.219 1 40.59 223 ASP A O 1
ATOM 1881 N N . TYR A 1 224 ? -8.25 33.906 26.766 1 43.28 224 TYR A N 1
ATOM 1882 C CA . TYR A 1 224 ? -8.57 33.656 25.359 1 43.28 224 TYR A CA 1
ATOM 1883 C C . TYR A 1 224 ? -9.07 34.938 24.688 1 43.28 224 TYR A C 1
ATOM 1885 O O . TYR A 1 224 ? -10.242 35.281 24.812 1 43.28 224 TYR A O 1
ATOM 1893 N N . ASN A 1 225 ? -8 36 24.578 1 41.72 225 ASN A N 1
ATOM 1894 C CA . ASN A 1 225 ? -8.562 37.219 24.047 1 41.72 225 ASN A CA 1
ATOM 1895 C C . ASN A 1 225 ? -8.875 37.125 22.562 1 41.72 225 ASN A C 1
ATOM 1897 O O . ASN A 1 225 ? -8.023 36.688 21.781 1 41.72 225 ASN A O 1
ATOM 1901 N N . HIS A 1 226 ? -9.977 36.906 22.25 1 44.53 226 HIS A N 1
ATOM 1902 C CA . HIS A 1 226 ? -10.477 37 20.875 1 44.53 226 HIS A CA 1
ATOM 1903 C C . HIS A 1 226 ? -10.07 38.312 20.219 1 44.53 226 HIS A C 1
ATOM 1905 O O . HIS A 1 226 ? -10.242 39.375 20.828 1 44.53 226 HIS A O 1
ATOM 1911 N N . VAL A 1 227 ? -8.961 38.312 19.391 1 47.41 227 VAL A N 1
ATOM 1912 C CA . VAL A 1 227 ? -8.461 39.531 18.719 1 47.41 227 VAL A CA 1
ATOM 1913 C C . VAL A 1 227 ? -9.102 39.656 17.344 1 47.41 227 VAL A C 1
ATOM 1915 O O . VAL A 1 227 ? -9.055 38.719 16.531 1 47.41 227 VAL A O 1
ATOM 1918 N N . THR A 1 228 ? -9.969 40.625 17.234 1 44.5 228 THR A N 1
ATOM 1919 C CA . THR A 1 228 ? -10.711 40.844 16 1 44.5 228 THR A CA 1
ATOM 1920 C C . THR A 1 228 ? -10.062 41.906 15.148 1 44.5 228 THR A C 1
ATOM 1922 O O . THR A 1 228 ? -10.383 42.062 13.969 1 44.5 228 THR A O 1
ATOM 1925 N N . SER A 1 229 ? -9.25 42.844 15.805 1 44.66 229 SER A N 1
ATOM 1926 C CA . SER A 1 229 ? -8.711 43.938 15.016 1 44.66 229 SER A CA 1
ATOM 1927 C C . SER A 1 229 ? -7.195 43.844 14.891 1 44.66 229 SER A C 1
ATOM 1929 O O . SER A 1 229 ? -6.539 43.188 15.703 1 44.66 229 SER A O 1
ATOM 1931 N N . GLU A 1 230 ? -6.68 44.406 13.859 1 49.59 230 GLU A N 1
ATOM 1932 C CA . GLU A 1 230 ? -5.238 44.469 13.641 1 49.59 230 GLU A CA 1
ATOM 1933 C C . GLU A 1 230 ? -4.527 45.094 14.844 1 49.59 230 GLU A C 1
ATOM 1935 O O . GLU A 1 230 ? -3.469 44.594 15.258 1 49.59 230 GLU A O 1
ATOM 1940 N N . GLU A 1 231 ? -5.039 46.156 15.383 1 54.56 231 GLU A N 1
ATOM 1941 C CA . GLU A 1 231 ? -4.469 46.844 16.531 1 54.56 231 GLU A CA 1
ATOM 1942 C C . GLU A 1 231 ? -4.398 45.938 17.75 1 54.56 231 GLU A C 1
ATOM 1944 O O . GLU A 1 231 ? -3.395 45.938 18.469 1 54.56 231 GLU A O 1
ATOM 1949 N N . GLU A 1 232 ? -5.406 45.219 17.844 1 52.66 232 GLU A N 1
ATOM 1950 C CA . GLU A 1 232 ? -5.469 44.344 19 1 52.66 232 GLU A CA 1
ATOM 1951 C C . GLU A 1 232 ? -4.48 43.188 18.844 1 52.66 232 GLU A C 1
ATOM 1953 O O . GLU A 1 232 ? -3.883 42.75 19.828 1 52.66 232 GLU A O 1
ATOM 1958 N N . ILE A 1 233 ? -4.312 42.844 17.688 1 52.41 233 ILE A N 1
ATOM 1959 C CA . ILE A 1 233 ? -3.326 41.781 17.406 1 52.41 233 ILE A CA 1
ATOM 1960 C C . ILE A 1 233 ? -1.94 42.25 17.844 1 52.41 233 ILE A C 1
ATOM 1962 O O . ILE A 1 233 ? -1.244 41.562 18.578 1 52.41 233 ILE A O 1
ATOM 1966 N N . TYR A 1 234 ? -1.653 43.406 17.406 1 55.28 234 TYR A N 1
ATOM 1967 C CA . TYR A 1 234 ? -0.351 43.969 17.734 1 55.28 234 TYR A CA 1
ATOM 1968 C C . TYR A 1 234 ? -0.189 44.125 19.25 1 55.28 234 TYR A C 1
ATOM 1970 O O . TYR A 1 234 ? 0.894 43.875 19.797 1 55.28 234 TYR A O 1
ATOM 1978 N N . PHE A 1 235 ? -1.224 44.469 19.844 1 55.5 235 PHE A N 1
ATOM 1979 C CA . PHE A 1 235 ? -1.197 44.656 21.281 1 55.5 235 PHE A CA 1
ATOM 1980 C C . PHE A 1 235 ? -0.944 43.344 22 1 55.5 235 PHE A C 1
ATOM 1982 O O . PHE A 1 235 ? -0.104 43.281 22.906 1 55.5 235 PHE A O 1
ATOM 1989 N N . GLN A 1 236 ? -1.611 42.375 21.531 1 57.09 236 GLN A N 1
ATOM 1990 C CA . GLN A 1 236 ? -1.487 41.062 22.188 1 57.09 236 GLN A CA 1
ATOM 1991 C C . GLN A 1 236 ? -0.111 40.469 21.938 1 57.09 236 GLN A C 1
ATOM 1993 O O . GLN A 1 236 ? 0.464 39.812 22.812 1 57.09 236 GLN A O 1
ATOM 1998 N N . MET A 1 237 ? 0.298 40.688 20.734 1 58.31 237 MET A N 1
ATOM 1999 C CA . MET A 1 237 ? 1.624 40.188 20.375 1 58.31 237 MET A CA 1
ATOM 2000 C C . MET A 1 237 ? 2.701 40.844 21.234 1 58.31 237 MET A C 1
ATOM 2002 O O . MET A 1 237 ? 3.758 40.281 21.469 1 58.31 237 MET A O 1
ATOM 2006 N N . GLY A 1 238 ? 2.4 42.062 21.578 1 53.84 238 GLY A N 1
ATOM 2007 C CA . GLY A 1 238 ? 3.293 42.719 22.5 1 53.84 238 GLY A CA 1
ATOM 2008 C C . GLY A 1 238 ? 3.324 42.062 23.875 1 53.84 238 GLY A C 1
ATOM 2009 O O . GLY A 1 238 ? 4.266 42.281 24.641 1 53.84 238 GLY A O 1
ATOM 2010 N N . LYS A 1 239 ? 2.252 41.281 24.141 1 57.56 239 LYS A N 1
ATOM 2011 C CA . LYS A 1 239 ? 2.203 40.562 25.406 1 57.56 239 LYS A CA 1
ATOM 2012 C C . LYS A 1 239 ? 2.691 39.125 25.25 1 57.56 239 LYS A C 1
ATOM 2014 O O . LYS A 1 239 ? 2.205 38.375 24.375 1 57.56 239 LYS A O 1
ATOM 2019 N N . LYS A 1 240 ? 4.023 38.781 25.469 1 55.56 240 LYS A N 1
ATOM 2020 C CA . LYS A 1 240 ? 4.875 37.656 25.109 1 55.56 240 LYS A CA 1
ATOM 2021 C C . LYS A 1 240 ? 4.359 36.344 25.703 1 55.56 240 LYS A C 1
ATOM 2023 O O . LYS A 1 240 ? 4.914 35.281 25.438 1 55.56 240 LYS A O 1
ATOM 2028 N N . ASN A 1 241 ? 3.186 36.375 26.375 1 51.44 241 ASN A N 1
ATOM 2029 C CA . ASN A 1 241 ? 2.918 35.125 27.062 1 51.44 241 ASN A CA 1
ATOM 2030 C C . ASN A 1 241 ? 1.484 34.656 26.828 1 51.44 241 ASN A C 1
ATOM 2032 O O . ASN A 1 241 ? 1.027 33.719 27.484 1 51.44 241 ASN A O 1
ATOM 2036 N N . TYR A 1 242 ? 0.857 35.344 25.844 1 50.59 242 TYR A N 1
ATOM 2037 C CA . TYR A 1 242 ? -0.545 34.969 25.75 1 50.59 242 TYR A CA 1
ATOM 2038 C C . TYR A 1 242 ? -0.886 34.469 24.344 1 50.59 242 TYR A C 1
ATOM 2040 O O . TYR A 1 242 ? -0.321 34.969 23.359 1 50.59 242 TYR A O 1
ATOM 2048 N N . SER A 1 243 ? -1.665 33.375 24.266 1 54.88 243 SER A N 1
ATOM 2049 C CA . SER A 1 243 ? -2.248 32.938 23 1 54.88 243 SER A CA 1
ATOM 2050 C C . SER A 1 243 ? -3.322 33.938 22.531 1 54.88 243 SER A C 1
ATOM 2052 O O . SER A 1 243 ? -3.912 34.656 23.344 1 54.88 243 SER A O 1
ATOM 2054 N N . PHE A 1 244 ? -3.398 34.188 21.281 1 61.88 244 PHE A N 1
ATOM 2055 C CA . PHE A 1 244 ? -4.477 35.062 20.797 1 61.88 244 PHE A CA 1
ATOM 2056 C C . PHE A 1 244 ? -5.219 34.406 19.641 1 61.88 244 PHE A C 1
ATOM 2058 O O . PHE A 1 244 ? -4.703 33.469 19.016 1 61.88 244 PHE A O 1
ATOM 2065 N N . LEU A 1 245 ? -6.484 34.688 19.5 1 61.22 245 LEU A N 1
ATOM 2066 C CA . LEU A 1 245 ? -7.41 34.156 18.5 1 61.22 245 LEU A CA 1
ATOM 2067 C C . LEU A 1 245 ? -7.773 35.219 17.484 1 61.22 245 LEU A C 1
ATOM 2069 O O . LEU A 1 245 ? -7.969 36.406 17.844 1 61.22 245 LEU A O 1
ATOM 2073 N N . ILE A 1 246 ? -7.613 34.844 16.25 1 64.88 246 ILE A N 1
ATOM 2074 C CA . ILE A 1 246 ? -8.047 35.75 15.195 1 64.88 246 ILE A CA 1
ATOM 2075 C C . ILE A 1 246 ? -9.281 35.188 14.492 1 64.88 246 ILE A C 1
ATOM 2077 O O . ILE A 1 246 ? -9.25 34.062 13.992 1 64.88 246 ILE A O 1
ATOM 2081 N N . GLN A 1 247 ? -10.414 35.875 14.727 1 52.94 247 GLN A N 1
ATOM 2082 C CA . GLN A 1 247 ? -11.633 35.469 14.031 1 52.94 247 GLN A CA 1
ATOM 2083 C C . GLN A 1 247 ? -11.609 35.938 12.578 1 52.94 247 GLN A C 1
ATOM 2085 O O . GLN A 1 247 ? -11.273 37.094 12.297 1 52.94 247 GLN A O 1
ATOM 2090 N N . ASN A 1 248 ? -11.531 35.031 11.703 1 53.09 248 ASN A N 1
ATOM 2091 C CA . ASN A 1 248 ? -11.602 35.375 10.289 1 53.09 248 ASN A CA 1
ATOM 2092 C C . ASN A 1 248 ? -13 35.812 9.875 1 53.09 248 ASN A C 1
ATOM 2094 O O . ASN A 1 248 ? -13.938 35.031 9.914 1 53.09 248 ASN A O 1
ATOM 2098 N N . GLU A 1 249 ? -13.438 37 10.133 1 47.62 249 GLU A N 1
ATOM 2099 C CA . GLU A 1 249 ? -14.75 37.5 9.703 1 47.62 249 GLU A CA 1
ATOM 2100 C C . GLU A 1 249 ? -15 37.156 8.234 1 47.62 249 GLU A C 1
ATOM 2102 O O . GLU A 1 249 ? -16.141 37.25 7.758 1 47.62 249 GLU A O 1
ATOM 2107 N N . PHE A 1 250 ? -14.055 37.156 7.348 1 40.09 250 PHE A N 1
ATOM 2108 C CA . PHE A 1 250 ? -14.359 37.375 5.941 1 40.09 250 PHE A CA 1
ATOM 2109 C C . PHE A 1 250 ? -14.773 36.094 5.266 1 40.09 250 PHE A C 1
ATOM 2111 O O . PHE A 1 250 ? -14.344 35 5.676 1 40.09 250 PHE A O 1
ATOM 2118 N N . GLU A 1 251 ? -15.945 36.188 4.648 1 42.19 251 GLU A N 1
ATOM 2119 C CA . GLU A 1 251 ? -16.516 35.375 3.582 1 42.19 251 GLU A CA 1
ATOM 2120 C C . GLU A 1 251 ? -15.438 34.844 2.645 1 42.19 251 GLU A C 1
ATOM 2122 O O . GLU A 1 251 ? -15.719 34.5 1.493 1 42.19 251 GLU A O 1
ATOM 2127 N N . LYS A 1 252 ? -14.281 34.844 3.146 1 52.03 252 LYS A N 1
ATOM 2128 C CA . LYS A 1 252 ? -13.305 34.625 2.086 1 52.03 252 LYS A CA 1
ATOM 2129 C C . LYS A 1 252 ? -13.125 33.125 1.813 1 52.03 252 LYS A C 1
ATOM 2131 O O . LYS A 1 252 ? -13.258 32.312 2.723 1 52.03 252 LYS A O 1
ATOM 2136 N N . THR A 1 253 ? -13.195 32.844 0.748 1 52.22 253 THR A N 1
ATOM 2137 C CA . THR A 1 253 ? -13.062 31.516 0.123 1 52.22 253 THR A CA 1
ATOM 2138 C C . THR A 1 253 ? -11.719 30.891 0.476 1 52.22 253 THR A C 1
ATOM 2140 O O . THR A 1 253 ? -11.625 29.672 0.635 1 52.22 253 THR A O 1
ATOM 2143 N N . ASP A 1 254 ? -10.711 31.891 0.851 1 63.94 254 ASP A N 1
ATOM 2144 C CA . ASP A 1 254 ? -9.383 31.344 1.091 1 63.94 254 ASP A CA 1
ATOM 2145 C C . ASP A 1 254 ? -9.016 31.422 2.57 1 63.94 254 ASP A C 1
ATOM 2147 O O . ASP A 1 254 ? -9.398 32.344 3.264 1 63.94 254 ASP A O 1
ATOM 2151 N N . ASN A 1 255 ? -8.359 30.484 3.115 1 72.5 255 ASN A N 1
ATOM 2152 C CA . ASN A 1 255 ? -7.852 30.562 4.48 1 72.5 255 ASN A CA 1
ATOM 2153 C C . ASN A 1 255 ? -6.699 31.547 4.609 1 72.5 255 ASN A C 1
ATOM 2155 O O . ASN A 1 255 ? -6.176 32.031 3.604 1 72.5 255 ASN A O 1
ATOM 2159 N N . MET A 1 256 ? -6.277 31.938 5.758 1 79.69 256 MET A N 1
ATOM 2160 C CA . MET A 1 256 ? -5.312 32.969 6.082 1 79.69 256 MET A CA 1
ATOM 2161 C C . MET A 1 256 ? -3.988 32.719 5.359 1 79.69 256 MET A C 1
ATOM 2163 O O . MET A 1 256 ? -3.383 33.656 4.832 1 79.69 256 MET A O 1
ATOM 2167 N N . LEU A 1 257 ? -3.539 31.484 5.332 1 84.44 257 LEU A N 1
ATOM 2168 C CA . LEU A 1 257 ? -2.244 31.172 4.742 1 84.44 257 LEU A CA 1
ATOM 2169 C C . LEU A 1 257 ? -2.293 31.312 3.223 1 84.44 257 LEU A C 1
ATOM 2171 O O . LEU A 1 257 ? -1.331 31.766 2.605 1 84.44 257 LEU A O 1
ATOM 2175 N N . VAL A 1 258 ? -3.352 30.922 2.656 1 80.81 258 VAL A N 1
ATOM 2176 C CA . VAL A 1 258 ? -3.529 31.031 1.211 1 80.81 258 VAL A CA 1
ATOM 2177 C C . VAL A 1 258 ? -3.605 32.5 0.809 1 80.81 258 VAL A C 1
ATOM 2179 O O . VAL A 1 258 ? -2.984 32.906 -0.175 1 80.81 258 VAL A O 1
ATOM 2182 N N . THR A 1 259 ? -4.371 33.219 1.521 1 78.44 259 THR A N 1
ATOM 2183 C CA . THR A 1 259 ? -4.492 34.656 1.24 1 78.44 259 THR A CA 1
ATOM 2184 C C . THR A 1 259 ? -3.139 35.344 1.357 1 78.44 259 THR A C 1
ATOM 2186 O O . THR A 1 259 ? -2.791 36.188 0.524 1 78.44 259 THR A O 1
ATOM 2189 N N . ALA A 1 260 ? -2.43 35.031 2.4 1 83.06 260 ALA A N 1
ATOM 2190 C CA . ALA A 1 260 ? -1.11 35.594 2.613 1 83.06 260 ALA A CA 1
ATOM 2191 C C . ALA A 1 260 ? -0.17 35.281 1.457 1 83.06 260 ALA A C 1
ATOM 2193 O O . ALA A 1 260 ? 0.674 36.094 1.086 1 83.06 260 ALA A O 1
ATOM 2194 N N . TRP A 1 261 ? -0.276 34.125 0.929 1 82.5 261 TRP A N 1
ATOM 2195 C CA . TRP A 1 261 ? 0.584 33.688 -0.168 1 82.5 261 TRP A CA 1
ATOM 2196 C C . TRP A 1 261 ? 0.198 34.375 -1.47 1 82.5 261 TRP A C 1
ATOM 2198 O O . TRP A 1 261 ? 1.066 34.812 -2.232 1 82.5 261 TRP A O 1
ATOM 2208 N N . LYS A 1 262 ? -1.072 34.531 -1.716 1 78.75 262 LYS A N 1
ATOM 2209 C CA . LYS A 1 262 ? -1.573 35.062 -2.969 1 78.75 262 LYS A CA 1
ATOM 2210 C C . LYS A 1 262 ? -1.354 36.594 -3.029 1 78.75 262 LYS A C 1
ATOM 2212 O O . LYS A 1 262 ? -1.135 37.125 -4.105 1 78.75 262 LYS A O 1
ATOM 2217 N N . LYS A 1 263 ? -1.46 37.188 -1.831 1 79.31 263 LYS A N 1
ATOM 2218 C CA . LYS A 1 263 ? -1.42 38.625 -1.791 1 79.31 263 LYS A CA 1
ATOM 2219 C C . LYS A 1 263 ? -0.326 39.125 -0.849 1 79.31 263 LYS A C 1
ATOM 2221 O O . LYS A 1 263 ? -0.5 39.125 0.371 1 79.31 263 LYS A O 1
ATOM 2226 N N . ASN A 1 264 ? 0.643 39.75 -1.334 1 77.88 264 ASN A N 1
ATOM 2227 C CA . ASN A 1 264 ? 1.807 40.188 -0.566 1 77.88 264 ASN A CA 1
ATOM 2228 C C . ASN A 1 264 ? 1.448 41.281 0.428 1 77.88 264 ASN A C 1
ATOM 2230 O O . ASN A 1 264 ? 2.088 41.438 1.473 1 77.88 264 ASN A O 1
ATOM 2234 N N . ASP A 1 265 ? 0.438 42.031 0.113 1 78.44 265 ASP A N 1
ATOM 2235 C CA . ASP A 1 265 ? 0.097 43.156 0.974 1 78.44 265 ASP A CA 1
ATOM 2236 C C . ASP A 1 265 ? -1.151 42.875 1.801 1 78.44 265 ASP A C 1
ATOM 2238 O O . ASP A 1 265 ? -1.765 43.781 2.361 1 78.44 265 ASP A O 1
ATOM 2242 N N . SER A 1 266 ? -1.398 41.625 1.91 1 76.69 266 SER A N 1
ATOM 2243 C CA . SER A 1 266 ? -2.605 41.281 2.646 1 76.69 266 SER A CA 1
ATOM 2244 C C . SER A 1 266 ? -2.416 41.469 4.148 1 76.69 266 SER A C 1
ATOM 2246 O O . SER A 1 266 ? -1.293 41.406 4.648 1 76.69 266 SER A O 1
ATOM 2248 N N . VAL A 1 267 ? -3.518 41.719 4.793 1 76.31 267 VAL A N 1
ATOM 2249 C CA . VAL A 1 267 ? -3.512 41.844 6.246 1 76.31 267 VAL A CA 1
ATOM 2250 C C . VAL A 1 267 ? -3.102 40.531 6.879 1 76.31 267 VAL A C 1
ATOM 2252 O O . VAL A 1 267 ? -2.406 40.5 7.895 1 76.31 267 VAL A O 1
ATOM 2255 N N . GLU A 1 268 ? -3.531 39.469 6.289 1 79.31 268 GLU A N 1
ATOM 2256 C CA . GLU A 1 268 ? -3.193 38.125 6.77 1 79.31 268 GLU A CA 1
ATOM 2257 C C . GLU A 1 268 ? -1.684 37.906 6.797 1 79.31 268 GLU A C 1
ATOM 2259 O O . GLU A 1 268 ? -1.143 37.406 7.773 1 79.31 268 GLU A O 1
ATOM 2264 N N . ARG A 1 269 ? -1.002 38.344 5.789 1 83.88 269 ARG A N 1
ATOM 2265 C CA . ARG A 1 269 ? 0.449 38.219 5.715 1 83.88 269 ARG A CA 1
ATOM 2266 C C . ARG A 1 269 ? 1.133 39.031 6.809 1 83.88 269 ARG A C 1
ATOM 2268 O O . ARG A 1 269 ? 2.107 38.562 7.41 1 83.88 269 ARG A O 1
ATOM 2275 N N . LYS A 1 270 ? 0.652 40.156 6.969 1 82.12 270 LYS A N 1
ATOM 2276 C CA . LYS A 1 270 ? 1.213 41 8.008 1 82.12 270 LYS A CA 1
ATOM 2277 C C . LYS A 1 270 ? 1.061 40.375 9.383 1 82.12 270 LYS A C 1
ATOM 2279 O O . LYS A 1 270 ? 1.991 40.406 10.195 1 82.12 270 LYS A O 1
ATOM 2284 N N . ILE A 1 271 ? -0.066 39.844 9.594 1 80.31 271 ILE A N 1
ATOM 2285 C CA . ILE A 1 271 ? -0.337 39.188 10.867 1 80.31 271 ILE A CA 1
ATOM 2286 C C . ILE A 1 271 ? 0.61 38 11.062 1 80.31 271 ILE A C 1
ATOM 2288 O O . ILE A 1 271 ? 1.198 37.844 12.133 1 80.31 271 ILE A O 1
ATOM 2292 N N . LEU A 1 272 ? 0.714 37.25 10.055 1 85.94 272 LEU A N 1
ATOM 2293 C CA . LEU A 1 272 ? 1.562 36.062 10.141 1 85.94 272 LEU A CA 1
ATOM 2294 C C . LEU A 1 272 ? 3.018 36.438 10.375 1 85.94 272 LEU A C 1
ATOM 2296 O O . LEU A 1 272 ? 3.686 35.875 11.242 1 85.94 272 LEU A O 1
ATOM 2300 N N . ASN A 1 273 ? 3.465 37.406 9.68 1 86.31 273 ASN A N 1
ATOM 2301 C CA . ASN A 1 273 ? 4.848 37.844 9.805 1 86.31 273 ASN A CA 1
ATOM 2302 C C . ASN A 1 273 ? 5.117 38.438 11.18 1 86.31 273 ASN A C 1
ATOM 2304 O O . ASN A 1 273 ? 6.137 38.156 11.805 1 86.31 273 ASN A O 1
ATOM 2308 N N . GLU A 1 274 ? 4.246 39.281 11.562 1 83.62 274 GLU A N 1
ATOM 2309 C CA . GLU A 1 274 ? 4.43 39.906 12.852 1 83.62 274 GLU A CA 1
ATOM 2310 C C . GLU A 1 274 ? 4.312 38.906 14 1 83.62 274 GLU A C 1
ATOM 2312 O O . GLU A 1 274 ? 5.008 39.031 15.008 1 83.62 274 GLU A O 1
ATOM 2317 N N . SER A 1 275 ? 3.357 38.031 13.883 1 84.12 275 SER A N 1
ATOM 2318 C CA . SER A 1 275 ? 3.236 37 14.898 1 84.12 275 SER A CA 1
ATOM 2319 C C . SER A 1 275 ? 4.508 36.156 14.984 1 84.12 275 SER A C 1
ATOM 2321 O O . SER A 1 275 ? 4.98 35.844 16.078 1 84.12 275 SER A O 1
ATOM 2323 N N . ALA A 1 276 ? 5.047 35.812 13.844 1 89.31 276 ALA A N 1
ATOM 2324 C CA . ALA A 1 276 ? 6.289 35.062 13.805 1 89.31 276 ALA A CA 1
ATOM 2325 C C . ALA A 1 276 ? 7.43 35.844 14.461 1 89.31 276 ALA A C 1
ATOM 2327 O O . ALA A 1 276 ? 8.203 35.281 15.242 1 89.31 276 ALA A O 1
ATOM 2328 N N . LEU A 1 277 ? 7.5 37.062 14.133 1 87.69 277 LEU A N 1
ATOM 2329 C CA . LEU A 1 277 ? 8.531 37.906 14.719 1 87.69 277 LEU A CA 1
ATOM 2330 C C . LEU A 1 277 ? 8.367 38 16.234 1 87.69 277 LEU A C 1
ATOM 2332 O O . LEU A 1 277 ? 9.359 38.094 16.953 1 87.69 277 LEU A O 1
ATOM 2336 N N . GLY A 1 278 ? 7.094 38 16.656 1 85.62 278 GLY A N 1
ATOM 2337 C CA . GLY A 1 278 ? 6.785 38.031 18.078 1 85.62 278 GLY A CA 1
ATOM 2338 C C . GLY A 1 278 ? 6.906 36.656 18.75 1 85.62 278 GLY A C 1
ATOM 2339 O O . GLY A 1 278 ? 6.535 36.5 19.922 1 85.62 278 GLY A O 1
ATOM 2340 N N . ASP A 1 279 ? 7.348 35.688 18.062 1 90.5 279 ASP A N 1
ATOM 2341 C CA . ASP A 1 279 ? 7.629 34.344 18.547 1 90.5 279 ASP A CA 1
ATOM 2342 C C . ASP A 1 279 ? 6.34 33.562 18.797 1 90.5 279 ASP A C 1
ATOM 2344 O O . ASP A 1 279 ? 6.254 32.781 19.75 1 90.5 279 ASP A O 1
ATOM 2348 N N . TYR A 1 280 ? 5.359 33.906 17.984 1 86.88 280 TYR A N 1
ATOM 2349 C CA . TYR A 1 280 ? 4.109 33.156 18.031 1 86.88 280 TYR A CA 1
ATOM 2350 C C . TYR A 1 280 ? 4.016 32.188 16.859 1 86.88 280 TYR A C 1
ATOM 2352 O O . TYR A 1 280 ? 4.539 32.438 15.773 1 86.88 280 TYR A O 1
ATOM 2360 N N . ILE A 1 281 ? 3.299 31.078 17.141 1 87.62 281 ILE A N 1
ATOM 2361 C CA . ILE A 1 281 ? 3.059 30.031 16.141 1 87.62 281 ILE A CA 1
ATOM 2362 C C . ILE A 1 281 ? 1.562 29.938 15.844 1 87.62 281 ILE A C 1
ATOM 2364 O O . ILE A 1 281 ? 0.741 29.984 16.766 1 87.62 281 ILE A O 1
ATOM 2368 N N . LEU A 1 282 ? 1.254 29.938 14.547 1 86.5 282 LEU A N 1
ATOM 2369 C CA . LEU A 1 282 ? -0.114 29.562 14.211 1 86.5 282 LEU A CA 1
ATOM 2370 C C . LEU A 1 282 ? -0.381 28.109 14.57 1 86.5 282 LEU A C 1
ATOM 2372 O O . LEU A 1 282 ? 0.102 27.188 13.891 1 86.5 282 LEU A O 1
ATOM 2376 N N . ASP A 1 283 ? -1.123 27.938 15.594 1 79.94 283 ASP A N 1
ATOM 2377 C CA . ASP A 1 283 ? -1.347 26.625 16.172 1 79.94 283 ASP A CA 1
ATOM 2378 C C . ASP A 1 283 ? -2.387 25.844 15.367 1 79.94 283 ASP A C 1
ATOM 2380 O O . ASP A 1 283 ? -2.242 24.625 15.156 1 79.94 283 ASP A O 1
ATOM 2384 N N . GLY A 1 284 ? -3.416 26.469 15.031 1 73.75 284 GLY A N 1
ATOM 2385 C CA . GLY A 1 284 ? -4.496 25.828 14.305 1 73.75 284 GLY A CA 1
ATOM 2386 C C . GLY A 1 284 ? -5.676 26.75 14.055 1 73.75 284 GLY A C 1
ATOM 2387 O O . GLY A 1 284 ? -5.609 27.953 14.352 1 73.75 284 GLY A O 1
ATOM 2388 N N . LYS A 1 285 ? -6.574 26.156 13.18 1 69.19 285 LYS A N 1
ATOM 2389 C CA . LYS A 1 285 ? -7.844 26.828 12.93 1 69.19 285 LYS A CA 1
ATOM 2390 C C . LYS A 1 285 ? -9.016 26.031 13.477 1 69.19 285 LYS A C 1
ATOM 2392 O O . LYS A 1 285 ? -9.094 24.812 13.266 1 69.19 285 LYS A O 1
ATOM 2397 N N . TYR A 1 286 ? -9.75 26.688 14.195 1 54.12 286 TYR A N 1
ATOM 2398 C CA . TYR A 1 286 ? -10.969 26.109 14.766 1 54.12 286 TYR A CA 1
ATOM 2399 C C . TYR A 1 286 ? -12.195 26.891 14.305 1 54.12 286 TYR A C 1
ATOM 2401 O O . TYR A 1 286 ? -12.406 28.047 14.711 1 54.12 286 TYR A O 1
ATOM 2409 N N . GLY A 1 287 ? -12.906 26.297 13.383 1 50.91 287 GLY A N 1
ATOM 2410 C CA . GLY A 1 287 ? -13.938 27.078 12.719 1 50.91 287 GLY A CA 1
ATOM 2411 C C . GLY A 1 287 ? -13.375 28.219 11.891 1 50.91 287 GLY A C 1
ATOM 2412 O O . GLY A 1 287 ? -12.555 28 11 1 50.91 287 GLY A O 1
ATOM 2413 N N . ASN A 1 288 ? -13.797 29.516 12.312 1 55.84 288 ASN A N 1
ATOM 2414 C CA . ASN A 1 288 ? -13.289 30.688 11.617 1 55.84 288 ASN A CA 1
ATOM 2415 C C . ASN A 1 288 ? -12.25 31.438 12.461 1 55.84 288 ASN A C 1
ATOM 2417 O O . ASN A 1 288 ? -11.945 32.594 12.195 1 55.84 288 ASN A O 1
ATOM 2421 N N . THR A 1 289 ? -11.805 30.688 13.406 1 62.22 289 THR A N 1
ATOM 2422 C CA . THR A 1 289 ? -10.852 31.312 14.312 1 62.22 289 THR A CA 1
ATOM 2423 C C . THR A 1 289 ? -9.477 30.672 14.188 1 62.22 289 THR A C 1
ATOM 2425 O O . THR A 1 289 ? -9.352 29.438 14.227 1 62.22 289 THR A O 1
ATOM 2428 N N . TYR A 1 290 ? -8.516 31.562 14.008 1 76.06 290 TYR A N 1
ATOM 2429 C CA . TYR A 1 290 ? -7.129 31.125 14.008 1 76.06 290 TYR A CA 1
ATOM 2430 C C . TYR A 1 290 ? -6.504 31.281 15.391 1 76.06 290 TYR A C 1
ATOM 2432 O O . TYR A 1 290 ? -6.684 32.312 16.047 1 76.06 290 TYR A O 1
ATOM 2440 N N . ARG A 1 291 ? -5.875 30.328 15.852 1 74.88 291 ARG A N 1
ATOM 2441 C CA . ARG A 1 291 ? -5.234 30.359 17.156 1 74.88 291 ARG A CA 1
ATOM 2442 C C . ARG A 1 291 ? -3.721 30.484 17.031 1 74.88 291 ARG A C 1
ATOM 2444 O O . ARG A 1 291 ? -3.082 29.688 16.344 1 74.88 291 ARG A O 1
ATOM 2451 N N . PHE A 1 292 ? -3.197 31.516 17.641 1 82.69 292 PHE A N 1
ATOM 2452 C CA . PHE A 1 292 ? -1.761 31.75 17.734 1 82.69 292 PHE A CA 1
ATOM 2453 C C . PHE A 1 292 ? -1.277 31.547 19.172 1 82.69 292 PHE A C 1
ATOM 2455 O O . PHE A 1 292 ? -1.911 32 20.125 1 82.69 292 PHE A O 1
ATOM 2462 N N . ILE A 1 293 ? -0.16 30.828 19.344 1 78.56 293 ILE A N 1
ATOM 2463 C CA . ILE A 1 293 ? 0.388 30.547 20.672 1 78.56 293 ILE A CA 1
ATOM 2464 C C . ILE A 1 293 ? 1.877 30.891 20.688 1 78.56 293 ILE A C 1
ATOM 2466 O O . ILE A 1 293 ? 2.549 30.828 19.656 1 78.56 293 ILE A O 1
ATOM 2470 N N . PRO A 1 294 ? 2.344 31.312 21.844 1 81.44 294 PRO A N 1
ATOM 2471 C CA . PRO A 1 294 ? 3.803 31.391 21.938 1 81.44 294 PRO A CA 1
ATOM 2472 C C . PRO A 1 294 ? 4.496 30.078 21.609 1 81.44 294 PRO A C 1
ATOM 2474 O O . PRO A 1 294 ? 4.004 29.016 21.969 1 81.44 294 PRO A O 1
ATOM 2477 N N . ARG A 1 295 ? 5.598 30.156 20.938 1 88.56 295 ARG A N 1
ATOM 2478 C CA . ARG A 1 295 ? 6.34 28.969 20.531 1 88.56 295 ARG A CA 1
ATOM 2479 C C . ARG A 1 295 ? 6.625 28.062 21.719 1 88.56 295 ARG A C 1
ATOM 2481 O O . ARG A 1 295 ? 6.52 26.844 21.625 1 88.56 295 ARG A O 1
ATOM 2488 N N . LYS A 1 296 ? 6.941 28.625 22.859 1 82.38 296 LYS A N 1
ATOM 2489 C CA . LYS A 1 296 ? 7.297 27.875 24.062 1 82.38 296 LYS A CA 1
ATOM 2490 C C . LYS A 1 296 ? 6.121 27.047 24.562 1 82.38 296 LYS A C 1
ATOM 2492 O O . LYS A 1 296 ? 6.312 26.062 25.281 1 82.38 296 LYS A O 1
ATOM 2497 N N . SER A 1 297 ? 4.926 27.438 24.188 1 76.5 297 SER A N 1
ATOM 2498 C CA . SER A 1 297 ? 3.721 26.766 24.656 1 76.5 297 SER A CA 1
ATOM 2499 C C . SER A 1 297 ? 3.297 25.656 23.688 1 76.5 297 SER A C 1
ATOM 2501 O O . SER A 1 297 ? 2.324 24.938 23.938 1 76.5 297 SER A O 1
ATOM 2503 N N . PHE A 1 298 ? 3.982 25.531 22.625 1 82.44 298 PHE A N 1
ATOM 2504 C CA . PHE A 1 298 ? 3.637 24.531 21.625 1 82.44 298 PHE A CA 1
ATOM 2505 C C . PHE A 1 298 ? 3.736 23.125 22.219 1 82.44 298 PHE A C 1
ATOM 2507 O O . PHE A 1 298 ? 4.676 22.828 22.969 1 82.44 298 PHE A O 1
ATOM 2514 N N . PHE A 1 299 ? 2.725 22.344 21.938 1 78.5 299 PHE A N 1
ATOM 2515 C CA . PHE A 1 299 ? 2.711 20.953 22.406 1 78.5 299 PHE A CA 1
ATOM 2516 C C . PHE A 1 299 ? 1.894 20.078 21.469 1 78.5 299 PHE A C 1
ATOM 2518 O O . PHE A 1 299 ? 0.832 20.484 20.984 1 78.5 299 PHE A O 1
ATOM 2525 N N . ARG A 1 300 ? 2.459 18.969 21.156 1 76.19 300 ARG A N 1
ATOM 2526 C CA . ARG A 1 300 ? 1.76 17.891 20.469 1 76.19 300 ARG A CA 1
ATOM 2527 C C . ARG A 1 300 ? 2.088 16.547 21.078 1 76.19 300 ARG A C 1
ATOM 2529 O O . ARG A 1 300 ? 3.258 16.219 21.281 1 76.19 300 ARG A O 1
ATOM 2536 N N . LYS A 1 301 ? 1.055 15.75 21.328 1 67.06 301 LYS A N 1
ATOM 2537 C CA . LYS A 1 301 ? 1.235 14.453 21.969 1 67.06 301 LYS A CA 1
ATOM 2538 C C . LYS A 1 301 ? 2.045 13.508 21.094 1 67.06 301 LYS A C 1
ATOM 2540 O O . LYS A 1 301 ? 2.742 12.625 21.609 1 67.06 301 LYS A O 1
ATOM 2545 N N . GLU A 1 302 ? 1.929 13.734 19.828 1 74.25 302 GLU A N 1
ATOM 2546 C CA . GLU A 1 302 ? 2.58 12.852 18.859 1 74.25 302 GLU A CA 1
ATOM 2547 C C . GLU A 1 302 ? 4.078 13.133 18.781 1 74.25 302 GLU A C 1
ATOM 2549 O O . GLU A 1 302 ? 4.836 12.328 18.234 1 74.25 302 GLU A O 1
ATOM 2554 N N . LEU A 1 303 ? 4.504 14.273 19.312 1 83.12 303 LEU A N 1
ATOM 2555 C CA . LEU A 1 303 ? 5.906 14.672 19.219 1 83.12 303 LEU A CA 1
ATOM 2556 C C . LEU A 1 303 ? 6.605 14.539 20.562 1 83.12 303 LEU A C 1
ATOM 2558 O O . LEU A 1 303 ? 5.996 14.773 21.609 1 83.12 303 LEU A O 1
ATOM 2562 N N . LYS A 1 304 ? 7.824 14.102 20.531 1 88.44 304 LYS A N 1
ATOM 2563 C CA . LYS A 1 304 ? 8.695 14.18 21.703 1 88.44 304 LYS A CA 1
ATOM 2564 C C . LYS A 1 304 ? 9.336 15.555 21.812 1 88.44 304 LYS A C 1
ATOM 2566 O O . LYS A 1 304 ? 9.422 16.297 20.828 1 88.44 304 LYS A O 1
ATOM 2571 N N . GLU A 1 305 ? 9.711 15.867 23.078 1 90.5 305 GLU A N 1
ATOM 2572 C CA . GLU A 1 305 ? 10.344 17.156 23.359 1 90.5 305 GLU A CA 1
ATOM 2573 C C . GLU A 1 305 ? 11.727 16.969 23.984 1 90.5 305 GLU A C 1
ATOM 2575 O O . GLU A 1 305 ? 11.922 16.078 24.812 1 90.5 305 GLU A O 1
ATOM 2580 N N . PHE A 1 306 ? 12.68 17.703 23.453 1 95.19 306 PHE A N 1
ATOM 2581 C CA . PHE A 1 306 ? 14 17.828 24.062 1 95.19 306 PHE A CA 1
ATOM 2582 C C . PHE A 1 306 ? 14.211 19.25 24.578 1 95.19 306 PHE A C 1
ATOM 2584 O O . PHE A 1 306 ? 14.156 20.219 23.812 1 95.19 306 PHE A O 1
ATOM 2591 N N . ILE A 1 307 ? 14.391 19.391 25.828 1 94.5 307 ILE A N 1
ATOM 2592 C CA . ILE A 1 307 ? 14.617 20.688 26.438 1 94.5 307 ILE A CA 1
ATOM 2593 C C . ILE A 1 307 ? 16.109 21 26.438 1 94.5 307 ILE A C 1
ATOM 2595 O O . ILE A 1 307 ? 16.906 20.281 27.047 1 94.5 307 ILE A O 1
ATOM 2599 N N . THR A 1 308 ? 16.453 22.031 25.766 1 96.31 308 THR A N 1
ATOM 2600 C CA . THR A 1 308 ? 17.859 22.422 25.625 1 96.31 308 THR A CA 1
ATOM 2601 C C . THR A 1 308 ? 18.344 23.156 26.859 1 96.31 308 THR A C 1
ATOM 2603 O O . THR A 1 308 ? 17.547 23.453 27.766 1 96.31 308 THR A O 1
ATOM 2606 N N . ALA A 1 309 ? 19.641 23.453 26.859 1 94.56 309 ALA A N 1
ATOM 2607 C CA . ALA A 1 309 ? 20.234 24.172 27.984 1 94.56 309 ALA A CA 1
ATOM 2608 C C . ALA A 1 309 ? 19.656 25.578 28.094 1 94.56 309 ALA A C 1
ATOM 2610 O O . ALA A 1 309 ? 19.547 26.125 29.188 1 94.56 309 ALA A O 1
ATOM 2611 N N . SER A 1 310 ? 19.188 26.172 27 1 94.12 310 SER A N 1
ATOM 2612 C CA . SER A 1 310 ? 18.625 27.516 26.984 1 94.12 310 SER A CA 1
ATOM 2613 C C . SER A 1 310 ? 17.156 27.516 27.422 1 94.12 310 SER A C 1
ATOM 2615 O O . SER A 1 310 ? 16.547 28.562 27.594 1 94.12 310 SER A O 1
ATOM 2617 N N . GLY A 1 311 ? 16.641 26.328 27.625 1 91.94 311 GLY A N 1
ATOM 2618 C CA . GLY A 1 311 ? 15.258 26.203 28.078 1 91.94 311 GLY A CA 1
ATOM 2619 C C . GLY A 1 311 ? 14.273 26.078 26.922 1 91.94 311 GLY A C 1
ATOM 2620 O O . GLY A 1 311 ? 13.062 25.953 27.156 1 91.94 311 GLY A O 1
ATOM 2621 N N . ASN A 1 312 ? 14.766 26.125 25.734 1 94.25 312 ASN A N 1
ATOM 2622 C CA . ASN A 1 312 ? 13.906 25.953 24.578 1 94.25 312 ASN A CA 1
ATOM 2623 C C . ASN A 1 312 ? 13.641 24.469 24.281 1 94.25 312 ASN A C 1
ATOM 2625 O O . ASN A 1 312 ? 14.305 23.594 24.844 1 94.25 312 ASN A O 1
ATOM 2629 N N . LYS A 1 313 ? 12.68 24.219 23.469 1 93.56 313 LYS A N 1
ATOM 2630 C CA . LYS A 1 313 ? 12.281 22.859 23.172 1 93.56 313 LYS A CA 1
ATOM 2631 C C . LYS A 1 313 ? 12.539 22.516 21.703 1 93.56 313 LYS A C 1
ATOM 2633 O O . LYS A 1 313 ? 12.289 23.344 20.812 1 93.56 313 LYS A O 1
ATOM 2638 N N . ILE A 1 314 ? 13.148 21.406 21.484 1 96.62 314 ILE A N 1
ATOM 2639 C CA . ILE A 1 314 ? 13.227 20.828 20.156 1 96.62 314 ILE A CA 1
ATOM 2640 C C . ILE A 1 314 ? 12.219 19.688 20.031 1 96.62 314 ILE A C 1
ATOM 2642 O O . ILE A 1 314 ? 12.156 18.812 20.891 1 96.62 314 ILE A O 1
ATOM 2646 N N . PHE A 1 315 ? 11.383 19.766 18.984 1 93.75 315 PHE A N 1
ATOM 2647 C CA . PHE A 1 315 ? 10.336 18.766 18.781 1 93.75 315 PHE A CA 1
ATOM 2648 C C . PHE A 1 315 ? 10.758 17.75 17.719 1 93.75 315 PHE A C 1
ATOM 2650 O O . PHE A 1 315 ? 11.289 18.125 16.672 1 93.75 315 PHE A O 1
ATOM 2657 N N . PHE A 1 316 ? 10.562 16.484 18.062 1 94.56 316 PHE A N 1
ATOM 2658 C CA . PHE A 1 316 ? 11.031 15.438 17.156 1 94.56 316 PHE A CA 1
ATOM 2659 C C . PHE A 1 316 ? 10.258 14.141 17.375 1 94.56 316 PHE A C 1
ATOM 2661 O O . PHE A 1 316 ? 9.469 14.031 18.312 1 94.56 316 PHE A O 1
ATOM 2668 N N . THR A 1 317 ? 10.312 13.266 16.422 1 90.81 317 THR A N 1
ATOM 2669 C CA . THR A 1 317 ? 9.922 11.875 16.594 1 90.81 317 THR A CA 1
ATOM 2670 C C . THR A 1 317 ? 11.125 10.945 16.453 1 90.81 317 THR A C 1
ATOM 2672 O O . THR A 1 317 ? 12.094 11.289 15.773 1 90.81 317 THR A O 1
ATOM 2675 N N . ASP A 1 318 ? 11.125 9.961 17.203 1 87.44 318 ASP A N 1
ATOM 2676 C CA . ASP A 1 318 ? 12.125 8.914 17.031 1 87.44 318 ASP A CA 1
ATOM 2677 C C . ASP A 1 318 ? 11.461 7.551 16.812 1 87.44 318 ASP A C 1
ATOM 2679 O O . ASP A 1 318 ? 10.641 7.125 17.625 1 87.44 318 ASP A O 1
ATOM 2683 N N . ARG A 1 319 ? 11.406 7.117 15.664 1 76.94 319 ARG A N 1
ATOM 2684 C CA . ARG A 1 319 ? 10.781 5.836 15.344 1 76.94 319 ARG A CA 1
ATOM 2685 C C . ARG A 1 319 ? 11.828 4.734 15.219 1 76.94 319 ARG A C 1
ATOM 2687 O O . ARG A 1 319 ? 12.859 4.914 14.562 1 76.94 319 ARG A O 1
ATOM 2694 N N . ARG A 1 320 ? 11.609 3.762 16.062 1 73.56 320 ARG A N 1
ATOM 2695 C CA . ARG A 1 320 ? 12.344 2.5 16 1 73.56 320 ARG A CA 1
ATOM 2696 C C . ARG A 1 320 ? 11.422 1.356 15.586 1 73.56 320 ARG A C 1
ATOM 2698 O O . ARG A 1 320 ? 10.43 1.075 16.266 1 73.56 320 ARG A O 1
ATOM 2705 N N . ASP A 1 321 ? 11.562 0.965 14.453 1 74.19 321 ASP A N 1
ATOM 2706 C CA . ASP A 1 321 ? 10.812 -0.212 14.031 1 74.19 321 ASP A CA 1
ATOM 2707 C C . ASP A 1 321 ? 11.391 -1.483 14.648 1 74.19 321 ASP A C 1
ATOM 2709 O O . ASP A 1 321 ? 12.453 -1.947 14.242 1 74.19 321 ASP A O 1
ATOM 2713 N N . GLU A 1 322 ? 10.734 -1.986 15.594 1 73.5 322 GLU A N 1
ATOM 2714 C CA . GLU A 1 322 ? 11.25 -3.119 16.359 1 73.5 322 GLU A CA 1
ATOM 2715 C C . GLU A 1 322 ? 11.539 -4.312 15.461 1 73.5 322 GLU A C 1
ATOM 2717 O O . GLU A 1 322 ? 12.484 -5.062 15.703 1 73.5 322 GLU A O 1
ATOM 2722 N N . VAL A 1 323 ? 10.805 -4.465 14.445 1 75.94 323 VAL A N 1
ATOM 2723 C CA . VAL A 1 323 ? 10.969 -5.602 13.547 1 75.94 323 VAL A CA 1
ATOM 2724 C C . VAL A 1 323 ? 12.227 -5.422 12.711 1 75.94 323 VAL A C 1
ATOM 2726 O O . VAL A 1 323 ? 12.773 -6.395 12.18 1 75.94 323 VAL A O 1
ATOM 2729 N N . ARG A 1 324 ? 12.695 -4.195 12.719 1 84.38 324 ARG A N 1
ATOM 2730 C CA . ARG A 1 324 ? 13.875 -3.898 11.914 1 84.38 324 ARG A CA 1
ATOM 2731 C C . ARG A 1 324 ? 15.109 -3.74 12.797 1 84.38 324 ARG A C 1
ATOM 2733 O O . ARG A 1 324 ? 16.125 -3.197 12.359 1 84.38 324 ARG A O 1
ATOM 2740 N N . MET A 1 325 ? 14.938 -4.062 14.031 1 79.56 325 MET A N 1
ATOM 2741 C CA . MET A 1 325 ? 16.094 -3.986 14.93 1 79.56 325 MET A CA 1
ATOM 2742 C C . MET A 1 325 ? 16.734 -5.355 15.102 1 79.56 325 MET A C 1
ATOM 2744 O O . MET A 1 325 ? 16.047 -6.375 15.133 1 79.56 325 MET A O 1
ATOM 2748 N N . LYS A 1 326 ? 18.016 -5.375 14.984 1 77.12 326 LYS A N 1
ATOM 2749 C CA . LYS A 1 326 ? 18.812 -6.566 15.273 1 77.12 326 LYS A CA 1
ATOM 2750 C C . LYS A 1 326 ? 19.469 -6.465 16.641 1 77.12 326 LYS A C 1
ATOM 2752 O O . LYS A 1 326 ? 19.406 -5.422 17.297 1 77.12 326 LYS A O 1
ATOM 2757 N N . SER A 1 327 ? 19.734 -7.668 17.234 1 64.94 327 SER A N 1
ATOM 2758 C CA . SER A 1 327 ? 20.297 -7.703 18.578 1 64.94 327 SER A CA 1
ATOM 2759 C C . SER A 1 327 ? 21.375 -6.645 18.766 1 64.94 327 SER A C 1
ATOM 2761 O O . SER A 1 327 ? 21.469 -5.707 17.969 1 64.94 327 SER A O 1
ATOM 2763 N N . GLU A 1 328 ? 22.625 -7.098 19.219 1 58.91 328 GLU A N 1
ATOM 2764 C CA . GLU A 1 328 ? 23.75 -6.449 19.906 1 58.91 328 GLU A CA 1
ATOM 2765 C C . GLU A 1 328 ? 24.531 -5.555 18.953 1 58.91 328 GLU A C 1
ATOM 2767 O O . GLU A 1 328 ? 25.547 -4.977 19.344 1 58.91 328 GLU A O 1
ATOM 2772 N N . THR A 1 329 ? 23.984 -5.305 17.766 1 61.81 329 THR A N 1
ATOM 2773 C CA . THR A 1 329 ? 24.938 -4.668 16.875 1 61.81 329 THR A CA 1
ATOM 2774 C C . THR A 1 329 ? 24.781 -3.152 16.891 1 61.81 329 THR A C 1
ATOM 2776 O O . THR A 1 329 ? 23.859 -2.631 17.547 1 61.81 329 THR A O 1
ATOM 2779 N N . SER A 1 330 ? 25.656 -2.453 16.172 1 75.88 330 SER A N 1
ATOM 2780 C CA . SER A 1 330 ? 25.844 -1.012 16.047 1 75.88 330 SER A CA 1
ATOM 2781 C C . SER A 1 330 ? 24.609 -0.338 15.461 1 75.88 330 SER A C 1
ATOM 2783 O O . SER A 1 330 ? 24.078 -0.796 14.453 1 75.88 330 SER A O 1
ATOM 2785 N N . LYS A 1 331 ? 24 0.497 16.266 1 89.12 331 LYS A N 1
ATOM 2786 C CA . LYS A 1 331 ? 22.875 1.307 15.836 1 89.12 331 LYS A CA 1
ATOM 2787 C C . LYS A 1 331 ? 23.312 2.436 14.906 1 89.12 331 LYS A C 1
ATOM 2789 O O . LYS A 1 331 ? 24.5 2.797 14.891 1 89.12 331 LYS A O 1
ATOM 2794 N N . LYS A 1 332 ? 22.469 2.762 14.07 1 94.5 332 LYS A N 1
ATOM 2795 C CA . LYS A 1 332 ? 22.672 3.896 13.172 1 94.5 332 LYS A CA 1
ATOM 2796 C C . LYS A 1 332 ? 21.562 4.93 13.344 1 94.5 332 LYS A C 1
ATOM 2798 O O . LYS A 1 332 ? 20.484 4.613 13.859 1 94.5 332 LYS A O 1
ATOM 2803 N N . ILE A 1 333 ? 21.875 6.191 12.992 1 96.25 333 ILE A N 1
ATOM 2804 C CA . ILE A 1 333 ? 20.859 7.242 13.102 1 96.25 333 ILE A CA 1
ATOM 2805 C C . ILE A 1 333 ? 20.75 7.992 11.781 1 96.25 333 ILE A C 1
ATOM 2807 O O . ILE A 1 333 ? 21.766 8.289 11.141 1 96.25 333 ILE A O 1
ATOM 2811 N N . VAL A 1 334 ? 19.562 8.164 11.367 1 97.88 334 VAL A N 1
ATOM 2812 C CA . VAL A 1 334 ? 19.266 9.141 10.328 1 97.88 334 VAL A CA 1
ATOM 2813 C C . VAL A 1 334 ? 18.438 10.281 10.922 1 97.88 334 VAL A C 1
ATOM 2815 O O . VAL A 1 334 ? 17.312 10.07 11.391 1 97.88 334 VAL A O 1
ATOM 2818 N N . PHE A 1 335 ? 19.062 11.469 10.984 1 98.38 335 PHE A N 1
ATOM 2819 C CA . PHE A 1 335 ? 18.297 12.672 11.289 1 98.38 335 PHE A CA 1
ATOM 2820 C C . PHE A 1 335 ? 17.578 13.188 10.047 1 98.38 335 PHE A C 1
ATOM 2822 O O . PHE A 1 335 ? 18.234 13.516 9.047 1 98.38 335 PHE A O 1
ATOM 2829 N N . TYR A 1 336 ? 16.328 13.203 10.086 1 97.31 336 TYR A N 1
ATOM 2830 C CA . TYR A 1 336 ? 15.531 13.672 8.961 1 97.31 336 TYR A CA 1
ATOM 2831 C C . TYR A 1 336 ? 14.961 15.062 9.234 1 97.31 336 TYR A C 1
ATOM 2833 O O . TYR A 1 336 ? 14.008 15.203 9.992 1 97.31 336 TYR A O 1
ATOM 2841 N N . PHE A 1 337 ? 15.586 16.078 8.625 1 97.44 337 PHE A N 1
ATOM 2842 C CA . PHE A 1 337 ? 15.07 17.453 8.68 1 97.44 337 PHE A CA 1
ATOM 2843 C C . PHE A 1 337 ? 13.867 17.609 7.758 1 97.44 337 PHE A C 1
ATOM 2845 O O . PHE A 1 337 ? 14 17.531 6.535 1 97.44 337 PHE A O 1
ATOM 2852 N N . MET A 1 338 ? 12.75 17.891 8.336 1 94.88 338 MET A N 1
ATOM 2853 C CA . MET A 1 338 ? 11.492 17.859 7.59 1 94.88 338 MET A CA 1
ATOM 2854 C C . MET A 1 338 ? 11.438 19.016 6.598 1 94.88 338 MET A C 1
ATOM 2856 O O . MET A 1 338 ? 11.867 20.125 6.906 1 94.88 338 MET A O 1
ATOM 2860 N N . PRO A 1 339 ? 10.922 18.719 5.43 1 92.88 339 PRO A N 1
ATOM 2861 C CA . PRO A 1 339 ? 10.664 19.797 4.473 1 92.88 339 PRO A CA 1
ATOM 2862 C C . PRO A 1 339 ? 9.344 20.531 4.742 1 92.88 339 PRO A C 1
ATOM 2864 O O . PRO A 1 339 ? 8.641 20.203 5.703 1 92.88 339 PRO A O 1
ATOM 2867 N N . ILE A 1 340 ? 9.109 21.484 3.906 1 87.94 340 ILE A N 1
ATOM 2868 C CA . ILE A 1 340 ? 7.773 22.078 3.945 1 87.94 340 ILE A CA 1
ATOM 2869 C C . ILE A 1 340 ? 6.738 21.062 3.498 1 87.94 340 ILE A C 1
ATOM 2871 O O . ILE A 1 340 ? 7.039 20.172 2.697 1 87.94 340 ILE A O 1
ATOM 2875 N N . SER A 1 341 ? 5.586 21.141 4.027 1 83 341 SER A N 1
ATOM 2876 C CA . SER A 1 341 ? 4.523 20.219 3.637 1 83 341 SER A CA 1
ATOM 2877 C C . SER A 1 341 ? 4.055 20.484 2.211 1 83 341 SER A C 1
ATOM 2879 O O . SER A 1 341 ? 4.039 21.641 1.765 1 83 341 SER A O 1
ATOM 2881 N N . GLY A 1 342 ? 3.807 19.438 1.532 1 74.81 342 GLY A N 1
ATOM 2882 C CA . GLY A 1 342 ? 3.289 19.562 0.179 1 74.81 342 GLY A CA 1
ATOM 2883 C C . GLY A 1 342 ? 1.78 19.438 0.1 1 74.81 342 GLY A C 1
ATOM 2884 O O . GLY A 1 342 ? 1.111 19.297 1.125 1 74.81 342 GLY A O 1
ATOM 2885 N N . GLY A 1 343 ? 1.311 19.641 -1.075 1 68.69 343 GLY A N 1
ATOM 2886 C CA . GLY A 1 343 ? -0.113 19.469 -1.321 1 68.69 343 GLY A CA 1
ATOM 2887 C C . GLY A 1 343 ? -0.965 20.516 -0.624 1 68.69 343 GLY A C 1
ATOM 2888 O O . GLY A 1 343 ? -0.684 21.703 -0.711 1 68.69 343 GLY A O 1
ATOM 2889 N N . VAL A 1 344 ? -1.946 20 0.119 1 67 344 VAL A N 1
ATOM 2890 C CA . VAL A 1 344 ? -2.881 20.906 0.777 1 67 344 VAL A CA 1
ATOM 2891 C C . VAL A 1 344 ? -2.375 21.25 2.178 1 67 344 VAL A C 1
ATOM 2893 O O . VAL A 1 344 ? -2.787 22.25 2.77 1 67 344 VAL A O 1
ATOM 2896 N N . ASP A 1 345 ? -1.325 20.578 2.58 1 76.44 345 ASP A N 1
ATOM 2897 C CA . ASP A 1 345 ? -0.924 20.688 3.98 1 76.44 345 ASP A CA 1
ATOM 2898 C C . ASP A 1 345 ? -0.089 21.953 4.219 1 76.44 345 ASP A C 1
ATOM 2900 O O . ASP A 1 345 ? -0.057 22.484 5.332 1 76.44 345 ASP A O 1
ATOM 2904 N N . TRP A 1 346 ? 0.58 22.438 3.184 1 77.5 346 TRP A N 1
ATOM 2905 C CA . TRP A 1 346 ? 1.386 23.641 3.389 1 77.5 346 TRP A CA 1
ATOM 2906 C C . TRP A 1 346 ? 0.5 24.844 3.66 1 77.5 346 TRP A C 1
ATOM 2908 O O . TRP A 1 346 ? 0.968 25.859 4.184 1 77.5 346 TRP A O 1
ATOM 2918 N N . ARG A 1 347 ? -0.85 24.703 3.363 1 78 347 ARG A N 1
ATOM 2919 C CA . ARG A 1 347 ? -1.795 25.797 3.582 1 78 347 ARG A CA 1
ATOM 2920 C C . ARG A 1 347 ? -2.689 25.5 4.785 1 78 347 ARG A C 1
ATOM 2922 O O . ARG A 1 347 ? -3.635 26.25 5.051 1 78 347 ARG A O 1
ATOM 2929 N N . SER A 1 348 ? -2.258 24.469 5.422 1 77.75 348 SER A N 1
ATOM 2930 C CA . SER A 1 348 ? -3.078 24.078 6.57 1 77.75 348 SER A CA 1
ATOM 2931 C C . SER A 1 348 ? -2.834 25.016 7.754 1 77.75 348 SER A C 1
ATOM 2933 O O . SER A 1 348 ? -1.694 25.406 8.016 1 77.75 348 SER A O 1
ATOM 2935 N N . ALA A 1 349 ? -3.883 25.328 8.445 1 79.81 349 ALA A N 1
ATOM 2936 C CA . ALA A 1 349 ? -3.734 26.109 9.664 1 79.81 349 ALA A CA 1
ATOM 2937 C C . ALA A 1 349 ? -3.197 25.25 10.805 1 79.81 349 ALA A C 1
ATOM 2939 O O . ALA A 1 349 ? -2.664 25.781 11.789 1 79.81 349 ALA A O 1
ATOM 2940 N N . ASN A 1 350 ? -3.389 24.016 10.695 1 77.31 350 ASN A N 1
ATOM 2941 C CA . ASN A 1 350 ? -2.871 23.094 11.703 1 77.31 350 ASN A CA 1
ATOM 2942 C C . ASN A 1 350 ? -1.351 23 11.641 1 77.31 350 ASN A C 1
ATOM 2944 O O . ASN A 1 350 ? -0.791 22.578 10.625 1 77.31 350 ASN A O 1
ATOM 2948 N N . ALA A 1 351 ? -0.755 23.281 12.75 1 84.31 351 ALA A N 1
ATOM 2949 C CA . ALA A 1 351 ? 0.704 23.344 12.789 1 84.31 351 ALA A CA 1
ATOM 2950 C C . ALA A 1 351 ? 1.316 21.984 12.484 1 84.31 351 ALA A C 1
ATOM 2952 O O . ALA A 1 351 ? 2.352 21.891 11.82 1 84.31 351 ALA A O 1
ATOM 2953 N N . MET A 1 352 ? 0.719 20.906 12.922 1 81.19 352 MET A N 1
ATOM 2954 C CA . MET A 1 352 ? 1.263 19.562 12.695 1 81.19 352 MET A CA 1
ATOM 2955 C C . MET A 1 352 ? 1.314 19.234 11.203 1 81.19 352 MET A C 1
ATOM 2957 O O . MET A 1 352 ? 2.271 18.625 10.734 1 81.19 352 MET A O 1
ATOM 2961 N N . ASN A 1 353 ? 0.309 19.656 10.531 1 82 353 ASN A N 1
ATOM 2962 C CA . ASN A 1 353 ? 0.253 19.422 9.086 1 82 353 ASN A CA 1
ATOM 2963 C C . ASN A 1 353 ? 1.329 20.219 8.352 1 82 353 ASN A C 1
ATOM 2965 O O . ASN A 1 353 ? 1.901 19.734 7.375 1 82 353 ASN A O 1
ATOM 2969 N N . ARG A 1 354 ? 1.647 21.328 8.836 1 87.19 354 ARG A N 1
ATOM 2970 C CA . ARG A 1 354 ? 2.572 22.234 8.156 1 87.19 354 ARG A CA 1
ATOM 2971 C C . ARG A 1 354 ? 4.02 21.875 8.469 1 87.19 354 ARG A C 1
ATOM 2973 O O . ARG A 1 354 ? 4.898 22 7.617 1 87.19 354 ARG A O 1
ATOM 2980 N N . LEU A 1 355 ? 4.188 21.438 9.695 1 86.38 355 LEU A N 1
ATOM 2981 C CA . LEU A 1 355 ? 5.559 21.422 10.188 1 86.38 355 LEU A CA 1
ATOM 2982 C C . LEU A 1 355 ? 6.094 19.984 10.25 1 86.38 355 LEU A C 1
ATOM 2984 O O . LEU A 1 355 ? 7.309 19.781 10.289 1 86.38 355 LEU A O 1
ATOM 2988 N N . MET A 1 356 ? 5.254 19.031 10.344 1 84.44 356 MET A N 1
ATOM 2989 C CA . MET A 1 356 ? 5.652 17.625 10.391 1 84.44 356 MET A CA 1
ATOM 2990 C C . MET A 1 356 ? 4.906 16.812 9.336 1 84.44 356 MET A C 1
ATOM 2992 O O . MET A 1 356 ? 4.098 15.953 9.664 1 84.44 356 MET A O 1
ATOM 2996 N N . PRO A 1 357 ? 5.27 17.141 8.094 1 78.69 357 PRO A N 1
ATOM 2997 C CA . PRO A 1 357 ? 4.594 16.359 7.055 1 78.69 357 PRO A CA 1
ATOM 2998 C C . PRO A 1 357 ? 4.969 14.883 7.094 1 78.69 357 PRO A C 1
ATOM 3000 O O . PRO A 1 357 ? 6.07 14.531 7.523 1 78.69 357 PRO A O 1
ATOM 3003 N N . TYR A 1 358 ? 3.996 14.086 6.82 1 71.88 358 TYR A N 1
ATOM 3004 C CA . TYR A 1 358 ? 4.234 12.648 6.812 1 71.88 358 TYR A CA 1
ATOM 3005 C C . TYR A 1 358 ? 4.879 12.203 5.504 1 71.88 358 TYR A C 1
ATOM 3007 O O . TYR A 1 358 ? 4.316 11.391 4.773 1 71.88 358 TYR A O 1
ATOM 3015 N N . TYR A 1 359 ? 5.926 12.797 5.195 1 76.69 359 TYR A N 1
ATOM 3016 C CA . TYR A 1 359 ? 6.695 12.383 4.027 1 76.69 359 TYR A CA 1
ATOM 3017 C C . TYR A 1 359 ? 7.598 11.195 4.359 1 76.69 359 TYR A C 1
ATOM 3019 O O . TYR A 1 359 ? 8.266 11.188 5.395 1 76.69 359 TYR A O 1
ATOM 3027 N N . PHE A 1 360 ? 7.496 10.141 3.516 1 81.12 360 PHE A N 1
ATOM 3028 C CA . PHE A 1 360 ? 8.305 8.938 3.678 1 81.12 360 PHE A CA 1
ATOM 3029 C C . PHE A 1 360 ? 8.031 8.273 5.02 1 81.12 360 PHE A C 1
ATOM 3031 O O . PHE A 1 360 ? 8.953 7.988 5.781 1 81.12 360 PHE A O 1
ATOM 3038 N N . LYS A 1 361 ? 6.719 8.156 5.34 1 76.69 361 LYS A N 1
ATOM 3039 C CA . LYS A 1 361 ? 6.258 7.578 6.598 1 76.69 361 LYS A CA 1
ATOM 3040 C C . LYS A 1 361 ? 6.938 6.238 6.871 1 76.69 361 LYS A C 1
ATOM 3042 O O . LYS A 1 361 ? 7.32 5.953 8.008 1 76.69 361 LYS A O 1
ATOM 3047 N N . ASN A 1 362 ? 7.211 5.512 5.812 1 81.19 362 ASN A N 1
ATOM 3048 C CA . ASN A 1 362 ? 7.75 4.164 5.973 1 81.19 362 ASN A CA 1
ATOM 3049 C C . ASN A 1 362 ? 9.234 4.105 5.609 1 81.19 362 ASN A C 1
ATOM 3051 O O . ASN A 1 362 ? 9.711 3.104 5.074 1 81.19 362 ASN A O 1
ATOM 3055 N N . LEU A 1 363 ? 9.906 5.227 5.906 1 91.06 363 LEU A N 1
ATOM 3056 C CA . LEU A 1 363 ? 11.328 5.312 5.562 1 91.06 363 LEU A CA 1
ATOM 3057 C C . LEU A 1 363 ? 12.109 4.172 6.203 1 91.06 363 LEU A C 1
ATOM 3059 O O . LEU A 1 363 ? 13.078 3.676 5.625 1 91.06 363 LEU A O 1
ATOM 3063 N N . SER A 1 364 ? 11.688 3.729 7.348 1 89.06 364 SER A N 1
ATOM 3064 C CA . SER A 1 364 ? 12.398 2.686 8.078 1 89.06 364 SER A CA 1
ATOM 3065 C C . SER A 1 364 ? 12.484 1.4 7.258 1 89.06 364 SER A C 1
ATOM 3067 O O . SER A 1 364 ? 13.477 0.668 7.344 1 89.06 364 SER A O 1
ATOM 3069 N N . ARG A 1 365 ? 11.531 1.143 6.445 1 88.12 365 ARG A N 1
ATOM 3070 C CA . ARG A 1 365 ? 11.484 -0.079 5.648 1 88.12 365 ARG A CA 1
ATOM 3071 C C . ARG A 1 365 ? 12.469 -0.01 4.484 1 88.12 365 ARG A C 1
ATOM 3073 O O . ARG A 1 365 ? 12.812 -1.035 3.893 1 88.12 365 ARG A O 1
ATOM 3080 N N . SER A 1 366 ? 12.867 1.188 4.223 1 93.5 366 SER A N 1
ATOM 3081 C CA . SER A 1 366 ? 13.719 1.404 3.061 1 93.5 366 SER A CA 1
ATOM 3082 C C . SER A 1 366 ? 15.18 1.582 3.471 1 93.5 366 SER A C 1
ATOM 3084 O O . SER A 1 366 ? 16.047 1.774 2.619 1 93.5 366 SER A O 1
ATOM 3086 N N . LEU A 1 367 ? 15.406 1.546 4.766 1 95.06 367 LEU A N 1
ATOM 3087 C CA . LEU A 1 367 ? 16.766 1.684 5.27 1 95.06 367 LEU A CA 1
ATOM 3088 C C . LEU A 1 367 ? 17.266 0.371 5.871 1 95.06 367 LEU A C 1
ATOM 3090 O O . LEU A 1 367 ? 16.453 -0.5 6.211 1 95.06 367 LEU A O 1
ATOM 3094 N N . ILE A 1 368 ? 18.547 0.2 5.91 1 93.56 368 ILE A N 1
ATOM 3095 C CA . ILE A 1 368 ? 19.141 -1.002 6.484 1 93.56 368 ILE A CA 1
ATOM 3096 C C . ILE A 1 368 ? 18.688 -1.163 7.934 1 93.56 368 ILE A C 1
ATOM 3098 O O . ILE A 1 368 ? 18.312 -0.185 8.586 1 93.56 368 ILE A O 1
ATOM 3102 N N . LYS A 1 369 ? 18.703 -2.363 8.445 1 90.88 369 LYS A N 1
ATOM 3103 C CA . LYS A 1 369 ? 18.25 -2.662 9.797 1 90.88 369 LYS A CA 1
ATOM 3104 C C . LYS A 1 369 ? 19.094 -1.92 10.836 1 90.88 369 LYS A C 1
ATOM 3106 O O . LYS A 1 369 ? 20.188 -1.46 10.539 1 90.88 369 LYS A O 1
ATOM 3111 N N . ASN A 1 370 ? 18.562 -1.678 12.039 1 91.25 370 ASN A N 1
ATOM 3112 C CA . ASN A 1 370 ? 19.172 -1.027 13.195 1 91.25 370 ASN A CA 1
ATOM 3113 C C . ASN A 1 370 ? 19.391 0.464 12.945 1 91.25 370 ASN A C 1
ATOM 3115 O O . ASN A 1 370 ? 20.375 1.041 13.414 1 91.25 370 ASN A O 1
ATOM 3119 N N . THR A 1 371 ? 18.578 1.028 12.125 1 93.69 371 THR A N 1
ATOM 3120 C CA . THR A 1 371 ? 18.641 2.465 11.883 1 93.69 371 THR A CA 1
ATOM 3121 C C . THR A 1 371 ? 17.516 3.182 12.625 1 93.69 371 THR A C 1
ATOM 3123 O O . THR A 1 371 ? 16.328 2.883 12.414 1 93.69 371 THR A O 1
ATOM 3126 N N . ILE A 1 372 ? 17.875 4.07 13.461 1 93.44 372 ILE A N 1
ATOM 3127 C CA . ILE A 1 372 ? 16.906 4.938 14.141 1 93.44 372 ILE A CA 1
ATOM 3128 C C . ILE A 1 372 ? 16.656 6.184 13.297 1 93.44 372 ILE A C 1
ATOM 3130 O O . ILE A 1 372 ? 17.594 6.824 12.82 1 93.44 372 ILE A O 1
ATOM 3134 N N . ILE A 1 373 ? 15.43 6.438 13.062 1 95.19 373 ILE A N 1
ATOM 3135 C CA . ILE A 1 373 ? 15.062 7.629 12.305 1 95.19 373 ILE A CA 1
ATOM 3136 C C . ILE A 1 373 ? 14.523 8.695 13.25 1 95.19 373 ILE A C 1
ATOM 3138 O O . ILE A 1 373 ? 13.531 8.477 13.945 1 95.19 373 ILE A O 1
ATOM 3142 N N . ILE A 1 374 ? 15.195 9.797 13.266 1 96.06 374 ILE A N 1
ATOM 3143 C CA . ILE A 1 374 ? 14.766 10.938 14.078 1 96.06 374 ILE A CA 1
ATOM 3144 C C . ILE A 1 374 ? 14.312 12.078 13.172 1 96.06 374 ILE A C 1
ATOM 3146 O O . ILE A 1 374 ? 15.125 12.688 12.477 1 96.06 374 ILE A O 1
ATOM 3150 N N . ARG A 1 375 ? 13.062 12.336 13.188 1 95.88 375 ARG A N 1
ATOM 3151 C CA . ARG A 1 375 ? 12.508 13.43 12.398 1 95.88 375 ARG A CA 1
ATOM 3152 C C . ARG A 1 375 ? 12.414 14.703 13.234 1 95.88 375 ARG A C 1
ATOM 3154 O O . ARG A 1 375 ? 11.875 14.695 14.344 1 95.88 375 ARG A O 1
ATOM 3161 N N . ILE A 1 376 ? 12.906 15.773 12.703 1 96.56 376 ILE A N 1
ATOM 3162 C CA . ILE A 1 376 ? 12.977 17.031 13.445 1 96.56 376 ILE A CA 1
ATOM 3163 C C . ILE A 1 376 ? 11.992 18.031 12.867 1 96.56 376 ILE A C 1
ATOM 3165 O O . ILE A 1 376 ? 11.977 18.266 11.656 1 96.56 376 ILE A O 1
ATOM 3169 N N . ALA A 1 377 ? 11.188 18.625 13.711 1 93.94 377 ALA A N 1
ATOM 3170 C CA . ALA A 1 377 ? 10.219 19.625 13.297 1 93.94 377 ALA A CA 1
ATOM 3171 C C . ALA A 1 377 ? 10.789 21.031 13.461 1 93.94 377 ALA A C 1
ATOM 3173 O O . ALA A 1 377 ? 11.328 21.375 14.516 1 93.94 377 ALA A O 1
ATOM 3174 N N . ASP A 1 378 ? 10.719 21.766 12.438 1 95.06 378 ASP A N 1
ATOM 3175 C CA . ASP A 1 378 ? 11.016 23.188 12.516 1 95.06 378 ASP A CA 1
ATOM 3176 C C . ASP A 1 378 ? 9.766 24 12.867 1 95.06 378 ASP A C 1
ATOM 3178 O O . ASP A 1 378 ? 9.07 24.484 11.977 1 95.06 378 ASP A O 1
ATOM 3182 N N . ILE A 1 379 ? 9.594 24.219 14.156 1 92.12 379 ILE A N 1
ATOM 3183 C CA . ILE A 1 379 ? 8.32 24.797 14.562 1 92.12 379 ILE A CA 1
ATOM 3184 C C . ILE A 1 379 ? 8.453 26.312 14.648 1 92.12 379 ILE A C 1
ATOM 3186 O O . ILE A 1 379 ? 7.484 27.016 14.984 1 92.12 379 ILE A O 1
ATOM 3190 N N . ASN A 1 380 ? 9.633 26.812 14.391 1 92.94 380 ASN A N 1
ATOM 3191 C CA . ASN A 1 380 ? 9.867 28.25 14.5 1 92.94 380 ASN A CA 1
ATOM 3192 C C . ASN A 1 380 ? 9.25 29.016 13.328 1 92.94 380 ASN A C 1
ATOM 3194 O O . ASN A 1 380 ? 9.43 28.625 12.172 1 92.94 380 ASN A O 1
ATOM 3198 N N . GLY A 1 381 ? 8.43 30.062 13.695 1 90.06 381 GLY A N 1
ATOM 3199 C CA . GLY A 1 381 ? 7.762 30.812 12.656 1 90.06 381 GLY A CA 1
ATOM 3200 C C . GLY A 1 381 ? 6.457 30.188 12.203 1 90.06 381 GLY A C 1
ATOM 3201 O O . GLY A 1 381 ? 5.742 29.578 13 1 90.06 381 GLY A O 1
ATOM 3202 N N . VAL A 1 382 ? 6.141 30.406 10.898 1 88.06 382 VAL A N 1
ATOM 3203 C CA . VAL A 1 382 ? 4.867 29.922 10.383 1 88.06 382 VAL A CA 1
ATOM 3204 C C . VAL A 1 382 ? 5.07 28.562 9.719 1 88.06 382 VAL A C 1
ATOM 3206 O O . VAL A 1 382 ? 4.316 27.625 9.969 1 88.06 382 VAL A O 1
ATOM 3209 N N . ARG A 1 383 ? 6.082 28.484 8.93 1 89.12 383 ARG A N 1
ATOM 3210 C CA . ARG A 1 383 ? 6.41 27.266 8.211 1 89.12 383 ARG A CA 1
ATOM 3211 C C . ARG A 1 383 ? 7.852 26.844 8.477 1 89.12 383 ARG A C 1
ATOM 3213 O O . ARG A 1 383 ? 8.5 26.234 7.617 1 89.12 383 ARG A O 1
ATOM 3220 N N . GLY A 1 384 ? 8.328 27.234 9.641 1 90.38 384 GLY A N 1
ATOM 3221 C CA . GLY A 1 384 ? 9.719 27 9.984 1 90.38 384 GLY A CA 1
ATOM 3222 C C . GLY A 1 384 ? 10.633 28.156 9.656 1 90.38 384 GLY A C 1
ATOM 3223 O O . GLY A 1 384 ? 10.219 29.094 8.969 1 90.38 384 GLY A O 1
ATOM 3224 N N . SER A 1 385 ? 11.773 28.172 10.148 1 91.38 385 SER A N 1
ATOM 3225 C CA . SER A 1 385 ? 12.742 29.234 9.875 1 91.38 385 SER A CA 1
ATOM 3226 C C . SER A 1 385 ? 13.961 28.688 9.141 1 91.38 385 SER A C 1
ATOM 3228 O O . SER A 1 385 ? 15.039 29.281 9.18 1 91.38 385 SER A O 1
ATOM 3230 N N . GLY A 1 386 ? 13.805 27.422 8.57 1 91.75 386 GLY A N 1
ATOM 3231 C CA . GLY A 1 386 ? 14.898 26.828 7.828 1 91.75 386 GLY A CA 1
ATOM 3232 C C . GLY A 1 386 ? 15.977 26.25 8.727 1 91.75 386 GLY A C 1
ATOM 3233 O O . GLY A 1 386 ? 17.141 26.172 8.336 1 91.75 386 GLY A O 1
ATOM 3234 N N . TYR A 1 387 ? 15.711 26 9.992 1 95.69 387 TYR A N 1
ATOM 3235 C CA . TYR A 1 387 ? 16.562 25.344 10.969 1 95.69 387 TYR A CA 1
ATOM 3236 C C . TYR A 1 387 ? 17.766 26.203 11.328 1 95.69 387 TYR A C 1
ATOM 3238 O O . TYR A 1 387 ? 18.828 25.688 11.703 1 95.69 387 TYR A O 1
ATOM 3246 N N . THR A 1 388 ? 17.625 27.469 11.102 1 95.44 388 THR A N 1
ATOM 3247 C CA . THR A 1 388 ? 18.703 28.391 11.445 1 95.44 388 THR A CA 1
ATOM 3248 C C . THR A 1 388 ? 18.203 29.5 12.375 1 95.44 388 THR A C 1
ATOM 3250 O O . THR A 1 388 ? 16.984 29.656 12.555 1 95.44 388 THR A O 1
ATOM 3253 N N . ASN A 1 389 ? 19.125 30.219 12.891 1 95.19 389 ASN A N 1
ATOM 3254 C CA . ASN A 1 389 ? 18.781 31.344 13.766 1 95.19 389 ASN A CA 1
ATOM 3255 C C . ASN A 1 389 ? 17.891 32.344 13.062 1 95.19 389 ASN A C 1
ATOM 3257 O O . ASN A 1 389 ? 18.047 32.594 11.859 1 95.19 389 ASN A O 1
ATOM 3261 N N . SER A 1 390 ? 16.938 32.844 13.789 1 94.31 390 SER A N 1
ATOM 3262 C CA . SER A 1 390 ? 16.047 33.938 13.352 1 94.31 390 SER A CA 1
ATOM 3263 C C . SER A 1 390 ? 15.961 35.031 14.406 1 94.31 390 SER A C 1
ATOM 3265 O O . SER A 1 390 ? 16.484 34.875 15.508 1 94.31 390 SER A O 1
ATOM 3267 N N . TYR A 1 391 ? 15.359 36.125 14.023 1 93.44 391 TYR A N 1
ATOM 3268 C CA . TYR A 1 391 ? 15.273 37.25 14.953 1 93.44 391 TYR A CA 1
ATOM 3269 C C . TYR A 1 391 ? 14.477 36.875 16.188 1 93.44 391 TYR A C 1
ATOM 3271 O O . TYR A 1 391 ? 14.773 37.312 17.297 1 93.44 391 TYR A O 1
ATOM 3279 N N . ASN A 1 392 ? 13.461 36.062 16.062 1 91.06 392 ASN A N 1
ATOM 3280 C CA . ASN A 1 392 ? 12.602 35.656 17.172 1 91.06 392 ASN A CA 1
ATOM 3281 C C . ASN A 1 392 ? 13.188 34.5 17.953 1 91.06 392 ASN A C 1
ATOM 3283 O O . ASN A 1 392 ? 12.742 34.188 19.062 1 91.06 392 ASN A O 1
ATOM 3287 N N . TYR A 1 393 ? 14.18 33.812 17.375 1 94.44 393 TYR A N 1
ATOM 3288 C CA . TYR A 1 393 ? 14.82 32.625 17.969 1 94.44 393 TYR A CA 1
ATOM 3289 C C . TYR A 1 393 ? 16.312 32.625 17.688 1 94.44 393 TYR A C 1
ATOM 3291 O O . TYR A 1 393 ? 16.797 31.844 16.859 1 94.44 393 TYR A O 1
ATOM 3299 N N . GLU A 1 394 ? 17.125 33.281 18.438 1 93.69 394 GLU A N 1
ATOM 3300 C CA . GLU A 1 394 ? 18.516 33.625 18.156 1 93.69 394 GLU A CA 1
ATOM 3301 C C . GLU A 1 394 ? 19.422 32.438 18.484 1 93.69 394 GLU A C 1
ATOM 3303 O O . GLU A 1 394 ? 20.547 32.344 17.984 1 93.69 394 GLU A O 1
ATOM 3308 N N . ASN A 1 395 ? 18.969 31.562 19.297 1 95.25 395 ASN A N 1
ATOM 3309 C CA . ASN A 1 395 ? 19.828 30.453 19.688 1 95.25 395 ASN A CA 1
ATOM 3310 C C . ASN A 1 395 ? 19.344 29.141 19.078 1 95.25 395 ASN A C 1
ATOM 3312 O O . ASN A 1 395 ? 19.641 28.062 19.578 1 95.25 395 ASN A O 1
ATOM 3316 N N . TYR A 1 396 ? 18.547 29.234 18.031 1 96.62 396 TYR A N 1
ATOM 3317 C CA . TYR A 1 396 ? 17.969 28.031 17.422 1 96.62 396 TYR A CA 1
ATOM 3318 C C . TYR A 1 396 ? 19.062 27.078 16.953 1 96.62 396 TYR A C 1
ATOM 3320 O O . TYR A 1 396 ? 18.984 25.875 17.188 1 96.62 396 TYR A O 1
ATOM 3328 N N . GLU A 1 397 ? 20.125 27.531 16.359 1 96.88 397 GLU A N 1
ATOM 3329 C CA . GLU A 1 397 ? 21.203 26.703 15.844 1 96.88 397 GLU A CA 1
ATOM 3330 C C . GLU A 1 397 ? 21.938 25.969 16.969 1 96.88 397 GLU A C 1
ATOM 3332 O O . GLU A 1 397 ? 22.25 24.797 16.859 1 96.88 397 GLU A O 1
ATOM 3337 N N . SER A 1 398 ? 22.234 26.719 17.969 1 97.5 398 SER A N 1
ATOM 3338 C CA . SER A 1 398 ? 22.906 26.094 19.109 1 97.5 398 SER A CA 1
ATOM 3339 C C . SER A 1 398 ? 22.031 25.031 19.766 1 97.5 398 SER A C 1
ATOM 3341 O O . SER A 1 398 ? 22.516 23.984 20.203 1 97.5 398 SER A O 1
ATOM 3343 N N . ASP A 1 399 ? 20.781 25.344 19.891 1 97.81 399 ASP A N 1
ATOM 3344 C CA . ASP A 1 399 ? 19.828 24.406 20.484 1 97.81 399 ASP A CA 1
ATOM 3345 C C . ASP A 1 399 ? 19.75 23.125 19.656 1 97.81 399 ASP A C 1
ATOM 3347 O O . ASP A 1 399 ? 19.75 22.016 20.203 1 97.81 399 ASP A O 1
ATOM 3351 N N . LEU A 1 400 ? 19.641 23.25 18.344 1 98.19 400 LEU A N 1
ATOM 3352 C CA . LEU A 1 400 ? 19.578 22.094 17.469 1 98.19 400 LEU A CA 1
ATOM 3353 C C . LEU A 1 400 ? 20.875 21.297 17.5 1 98.19 400 LEU A C 1
ATOM 3355 O O . LEU A 1 400 ? 20.859 20.062 17.453 1 98.19 400 LEU A O 1
ATOM 3359 N N . SER A 1 401 ? 22.016 22 17.531 1 98.25 401 SER A N 1
ATOM 3360 C CA . SER A 1 401 ? 23.297 21.344 17.672 1 98.25 401 SER A CA 1
ATOM 3361 C C . SER A 1 401 ? 23.359 20.5 18.938 1 98.25 401 SER A C 1
ATOM 3363 O O . SER A 1 401 ? 23.828 19.359 18.922 1 98.25 401 SER A O 1
ATOM 3365 N N . GLU A 1 402 ? 22.938 21.109 20.016 1 98.25 402 GLU A N 1
ATOM 3366 C CA . GLU A 1 402 ? 22.875 20.391 21.281 1 98.25 402 GLU A CA 1
ATOM 3367 C C . GLU A 1 402 ? 22.016 19.141 21.172 1 98.25 402 GLU A C 1
ATOM 3369 O O . GLU A 1 402 ? 22.375 18.078 21.672 1 98.25 402 GLU A O 1
ATOM 3374 N N . PHE A 1 403 ? 20.953 19.25 20.578 1 98.12 403 PHE A N 1
ATOM 3375 C CA . PHE A 1 403 ? 20.016 18.156 20.391 1 98.12 403 PHE A CA 1
ATOM 3376 C C . PHE A 1 403 ? 20.688 17.016 19.609 1 98.12 403 PHE A C 1
ATOM 3378 O O . PHE A 1 403 ? 20.609 15.852 20.031 1 98.12 403 PHE A O 1
ATOM 3385 N N . ILE A 1 404 ? 21.25 17.328 18.453 1 98.38 404 ILE A N 1
ATOM 3386 C CA . ILE A 1 404 ? 21.891 16.328 17.609 1 98.38 404 ILE A CA 1
ATOM 3387 C C . ILE A 1 404 ? 22.969 15.586 18.391 1 98.38 404 ILE A C 1
ATOM 3389 O O . ILE A 1 404 ? 23 14.352 18.406 1 98.38 404 ILE A O 1
ATOM 3393 N N . GLU A 1 405 ? 23.812 16.312 19.109 1 98.06 405 GLU A N 1
ATOM 3394 C CA . GLU A 1 405 ? 24.891 15.711 19.875 1 98.06 405 GLU A CA 1
ATOM 3395 C C . GLU A 1 405 ? 24.344 14.844 21 1 98.06 405 GLU A C 1
ATOM 3397 O O . GLU A 1 405 ? 24.875 13.766 21.281 1 98.06 405 GLU A O 1
ATOM 3402 N N . GLU A 1 406 ? 23.328 15.312 21.656 1 97.19 406 GLU A N 1
ATOM 3403 C CA . GLU A 1 406 ? 22.734 14.555 22.766 1 97.19 406 GLU A CA 1
ATOM 3404 C C . GLU A 1 406 ? 22.109 13.25 22.266 1 97.19 406 GLU A C 1
ATOM 3406 O O . GLU A 1 406 ? 22.172 12.227 22.953 1 97.19 406 GLU A O 1
ATOM 3411 N N . MET A 1 407 ? 21.438 13.289 21.141 1 96.56 407 MET A N 1
ATOM 3412 C CA . MET A 1 407 ? 20.844 12.078 20.594 1 96.56 407 MET A CA 1
ATOM 3413 C C . MET A 1 407 ? 21.922 11.047 20.25 1 96.56 407 MET A C 1
ATOM 3415 O O . MET A 1 407 ? 21.734 9.852 20.484 1 96.56 407 MET A O 1
ATOM 3419 N N . ILE A 1 408 ? 22.984 11.477 19.609 1 96.75 408 ILE A N 1
ATOM 3420 C CA . ILE A 1 408 ? 24.094 10.594 19.25 1 96.75 408 ILE A CA 1
ATOM 3421 C C . ILE A 1 408 ? 24.641 9.914 20.5 1 96.75 408 ILE A C 1
ATOM 3423 O O . ILE A 1 408 ? 24.891 8.711 20.5 1 96.75 408 ILE A O 1
ATOM 3427 N N . LEU A 1 409 ? 24.75 10.68 21.578 1 95.44 409 LEU A N 1
ATOM 3428 C CA . LEU A 1 409 ? 25.234 10.156 22.844 1 95.44 409 LEU A CA 1
ATOM 3429 C C . LEU A 1 409 ? 24.219 9.211 23.484 1 95.44 409 LEU A C 1
ATOM 3431 O O . LEU A 1 409 ? 24.578 8.141 23.969 1 95.44 409 LEU A O 1
ATOM 3435 N N . ARG A 1 410 ? 23 9.586 23.5 1 92.81 410 ARG A N 1
ATOM 3436 C CA . ARG A 1 410 ? 21.922 8.828 24.141 1 92.81 410 ARG A CA 1
ATOM 3437 C C . ARG A 1 410 ? 21.766 7.453 23.5 1 92.81 410 ARG A C 1
ATOM 3439 O O . ARG A 1 410 ? 21.516 6.461 24.188 1 92.81 410 ARG A O 1
ATOM 3446 N N . TYR A 1 411 ? 21.891 7.395 22.188 1 91.31 411 TYR A N 1
ATOM 3447 C CA . TYR A 1 411 ? 21.672 6.141 21.484 1 91.31 411 TYR A CA 1
ATOM 3448 C C . TYR A 1 411 ? 22.984 5.395 21.281 1 91.31 411 TYR A C 1
ATOM 3450 O O . TYR A 1 411 ? 23.016 4.301 20.719 1 91.31 411 TYR A O 1
ATOM 3458 N N . ILE A 1 412 ? 24.125 5.949 21.688 1 91.25 412 ILE A N 1
ATOM 3459 C CA . ILE A 1 412 ? 25.438 5.34 21.656 1 91.25 412 ILE A CA 1
ATOM 3460 C C . ILE A 1 412 ? 25.797 4.926 20.234 1 91.25 412 ILE A C 1
ATOM 3462 O O . ILE A 1 412 ? 26.156 3.773 19.984 1 91.25 412 ILE A O 1
ATOM 3466 N N . VAL A 1 413 ? 25.719 5.871 19.328 1 93.44 413 VAL A N 1
ATOM 3467 C CA . VAL A 1 413 ? 26 5.629 17.906 1 93.44 413 VAL A CA 1
ATOM 3468 C C . VAL A 1 413 ? 27.328 6.277 17.531 1 93.44 413 VAL A C 1
ATOM 3470 O O . VAL A 1 413 ? 27.641 7.379 17.984 1 93.44 413 VAL A O 1
ATOM 3473 N N . ASN A 1 414 ? 28.078 5.535 16.766 1 93.44 414 ASN A N 1
ATOM 3474 C CA . ASN A 1 414 ? 29.297 6.121 16.234 1 93.44 414 ASN A CA 1
ATOM 3475 C C . ASN A 1 414 ? 29 7.219 15.219 1 93.44 414 ASN A C 1
ATOM 3477 O O . ASN A 1 414 ? 28.078 7.086 14.406 1 93.44 414 ASN A O 1
ATOM 3481 N N . ARG A 1 415 ? 29.781 8.227 15.164 1 93.31 415 ARG A N 1
ATOM 3482 C CA . ARG A 1 415 ? 29.562 9.398 14.32 1 93.31 415 ARG A CA 1
ATOM 3483 C C . ARG A 1 415 ? 29.562 9.008 12.844 1 93.31 415 ARG A C 1
ATOM 3485 O O . ARG A 1 415 ? 28.828 9.602 12.039 1 93.31 415 ARG A O 1
ATOM 3492 N N . LYS A 1 416 ? 30.344 7.992 12.492 1 93.06 416 LYS A N 1
ATOM 3493 C CA . LYS A 1 416 ? 30.391 7.535 11.109 1 93.06 416 LYS A CA 1
ATOM 3494 C C . LYS A 1 416 ? 29.078 6.875 10.703 1 93.06 416 LYS A C 1
ATOM 3496 O O . LYS A 1 416 ? 28.797 6.703 9.516 1 93.06 416 LYS A O 1
ATOM 3501 N N . ASP A 1 417 ? 28.281 6.484 11.711 1 94.62 417 ASP A N 1
ATOM 3502 C CA . ASP A 1 417 ? 27.016 5.789 11.477 1 94.62 417 ASP A CA 1
ATOM 3503 C C . ASP A 1 417 ? 25.828 6.754 11.555 1 94.62 417 ASP A C 1
ATOM 3505 O O . ASP A 1 417 ? 24.688 6.328 11.75 1 94.62 417 ASP A O 1
ATOM 3509 N N . VAL A 1 418 ? 26.125 8.062 11.414 1 97.06 418 VAL A N 1
ATOM 3510 C CA . VAL A 1 418 ? 25.094 9.094 11.477 1 97.06 418 VAL A CA 1
ATOM 3511 C C . VAL A 1 418 ? 24.984 9.789 10.125 1 97.06 418 VAL A C 1
ATOM 3513 O O . VAL A 1 418 ? 25.984 10.18 9.531 1 97.06 418 VAL A O 1
ATOM 3516 N N . VAL A 1 419 ? 23.75 9.828 9.625 1 98.5 419 VAL A N 1
ATOM 3517 C CA . VAL A 1 419 ? 23.484 10.516 8.367 1 98.5 419 VAL A CA 1
ATOM 3518 C C . VAL A 1 419 ? 22.406 11.586 8.586 1 98.5 419 VAL A C 1
ATOM 3520 O O . VAL A 1 419 ? 21.359 11.305 9.164 1 98.5 419 VAL A O 1
ATOM 3523 N N . LEU A 1 420 ? 22.656 12.836 8.234 1 98.75 420 LEU A N 1
ATOM 3524 C CA . LEU A 1 420 ? 21.641 13.883 8.203 1 98.75 420 LEU A CA 1
ATOM 3525 C C . LEU A 1 420 ? 20.984 13.969 6.832 1 98.75 420 LEU A C 1
ATOM 3527 O O . LEU A 1 420 ? 21.672 14.109 5.82 1 98.75 420 LEU A O 1
ATOM 3531 N N . TYR A 1 421 ? 19.703 13.836 6.824 1 98.25 421 TYR A N 1
ATOM 3532 C CA . TYR A 1 421 ? 18.906 13.781 5.609 1 98.25 421 TYR A CA 1
ATOM 3533 C C . TYR A 1 421 ? 17.891 14.914 5.582 1 98.25 421 TYR A C 1
ATOM 3535 O O . TYR A 1 421 ? 17.406 15.359 6.633 1 98.25 421 TYR A O 1
ATOM 3543 N N . GLY A 1 422 ? 17.562 15.352 4.391 1 97.56 422 GLY A N 1
ATOM 3544 C CA . GLY A 1 422 ? 16.516 16.344 4.25 1 97.56 422 GLY A CA 1
ATOM 3545 C C . GLY A 1 422 ? 16.281 16.766 2.811 1 97.56 422 GLY A C 1
ATOM 3546 O O . GLY A 1 422 ? 17.125 16.547 1.949 1 97.56 422 GLY A O 1
ATOM 3547 N N . VAL A 1 423 ? 15.148 17.359 2.58 1 95.81 423 VAL A N 1
ATOM 3548 C CA . VAL A 1 423 ? 14.719 17.844 1.271 1 95.81 423 VAL A CA 1
ATOM 3549 C C . VAL A 1 423 ? 14.375 19.328 1.358 1 95.81 423 VAL A C 1
ATOM 3551 O O . VAL A 1 423 ? 13.797 19.781 2.35 1 95.81 423 VAL A O 1
ATOM 3554 N N . SER A 1 424 ? 14.797 20.125 0.36 1 93.44 424 SER A N 1
ATOM 3555 C CA . SER A 1 424 ? 14.43 21.547 0.288 1 93.44 424 SER A CA 1
ATOM 3556 C C . SER A 1 424 ? 14.883 22.297 1.53 1 93.44 424 SER A C 1
ATOM 3558 O O . SER A 1 424 ? 16.062 22.25 1.89 1 93.44 424 SER A O 1
ATOM 3560 N N . LYS A 1 425 ? 13.961 22.891 2.273 1 92.31 425 LYS A N 1
ATOM 3561 C CA . LYS A 1 425 ? 14.32 23.562 3.516 1 92.31 425 LYS A CA 1
ATOM 3562 C C . LYS A 1 425 ? 14.984 22.609 4.496 1 92.31 425 LYS A C 1
ATOM 3564 O O . LYS A 1 425 ? 15.945 22.984 5.176 1 92.31 425 LYS A O 1
ATOM 3569 N N . GLY A 1 426 ? 14.43 21.391 4.59 1 95.19 426 GLY A N 1
ATOM 3570 C CA . GLY A 1 426 ? 15.055 20.375 5.418 1 95.19 426 GLY A CA 1
ATOM 3571 C C . GLY A 1 426 ? 16.422 19.969 4.93 1 95.19 426 GLY A C 1
ATOM 3572 O O . GLY A 1 426 ? 17.297 19.625 5.734 1 95.19 426 GLY A O 1
ATOM 3573 N N . GLY A 1 427 ? 16.547 19.984 3.584 1 96.88 427 GLY A N 1
ATOM 3574 C CA . GLY A 1 427 ? 17.859 19.719 3.014 1 96.88 427 GLY A CA 1
ATOM 3575 C C . GLY A 1 427 ? 18.906 20.719 3.441 1 96.88 427 GLY A C 1
ATOM 3576 O O . GLY A 1 427 ? 20.047 20.328 3.75 1 96.88 427 GLY A O 1
ATOM 3577 N N . ALA A 1 428 ? 18.516 21.984 3.42 1 95.81 428 ALA A N 1
ATOM 3578 C CA . ALA A 1 428 ? 19.438 23.031 3.891 1 95.81 428 ALA A CA 1
ATOM 3579 C C . ALA A 1 428 ? 19.844 22.781 5.344 1 95.81 428 ALA A C 1
ATOM 3581 O O . ALA A 1 428 ? 21.016 22.891 5.691 1 95.81 428 ALA A O 1
ATOM 3582 N N . GLY A 1 429 ? 18.828 22.453 6.156 1 96.62 429 GLY A N 1
ATOM 3583 C CA . GLY A 1 429 ? 19.109 22.109 7.543 1 96.62 429 GLY A CA 1
ATOM 3584 C C . GLY A 1 429 ? 20.047 20.922 7.684 1 96.62 429 GLY A C 1
ATOM 3585 O O . GLY A 1 429 ? 21.047 21 8.406 1 96.62 429 GLY A O 1
ATOM 3586 N N . GLY A 1 430 ? 19.781 19.844 7 1 97.81 430 GLY A N 1
ATOM 3587 C CA . GLY A 1 430 ? 20.594 18.656 7.043 1 97.81 430 GLY A CA 1
ATOM 3588 C C . GLY A 1 430 ? 22.047 18.906 6.664 1 97.81 430 GLY A C 1
ATOM 3589 O O . GLY A 1 430 ? 22.969 18.484 7.375 1 97.81 430 GLY A O 1
ATOM 3590 N N . LEU A 1 431 ? 22.219 19.625 5.574 1 97.31 431 LEU A N 1
ATOM 3591 C CA . LEU A 1 431 ? 23.562 19.922 5.094 1 97.31 431 LEU A CA 1
ATOM 3592 C C . LEU A 1 431 ? 24.297 20.859 6.055 1 97.31 431 LEU A C 1
ATOM 3594 O O . LEU A 1 431 ? 25.484 20.672 6.328 1 97.31 431 LEU A O 1
ATOM 3598 N N . PHE A 1 432 ? 23.625 21.844 6.555 1 96.62 432 PHE A N 1
ATOM 3599 C CA . PHE A 1 432 ? 24.188 22.844 7.461 1 96.62 432 PHE A CA 1
ATOM 3600 C C . PHE A 1 432 ? 24.719 22.188 8.727 1 96.62 432 PHE A C 1
ATOM 3602 O O . PHE A 1 432 ? 25.859 22.453 9.133 1 96.62 432 PHE A O 1
ATOM 3609 N N . TYR A 1 433 ? 23.984 21.359 9.297 1 97.31 433 TYR A N 1
ATOM 3610 C CA . TYR A 1 433 ? 24.406 20.75 10.562 1 97.31 433 TYR A CA 1
ATOM 3611 C C . TYR A 1 433 ? 25.391 19.609 10.328 1 97.31 433 TYR A C 1
ATOM 3613 O O . TYR A 1 433 ? 26.219 19.312 11.188 1 97.31 433 TYR A O 1
ATOM 3621 N N . ALA A 1 434 ? 25.266 18.922 9.195 1 97 434 ALA A N 1
ATOM 3622 C CA . ALA A 1 434 ? 26.312 17.953 8.852 1 97 434 ALA A CA 1
ATOM 3623 C C . ALA A 1 434 ? 27.688 18.625 8.781 1 97 434 ALA A C 1
ATOM 3625 O O . ALA A 1 434 ? 28.672 18.078 9.289 1 97 434 ALA A O 1
ATOM 3626 N N . ALA A 1 435 ? 27.672 19.734 8.188 1 95.38 435 ALA A N 1
ATOM 3627 C CA . ALA A 1 435 ? 28.906 20.516 8.086 1 95.38 435 ALA A CA 1
ATOM 3628 C C . ALA A 1 435 ? 29.391 20.953 9.461 1 95.38 435 ALA A C 1
ATOM 3630 O O . ALA A 1 435 ? 30.562 20.812 9.789 1 95.38 435 ALA A O 1
ATOM 3631 N N . LYS A 1 436 ? 28.5 21.438 10.234 1 94.25 436 LYS A N 1
ATOM 3632 C CA . LYS A 1 436 ? 28.844 21.984 11.547 1 94.25 436 LYS A CA 1
ATOM 3633 C C . LYS A 1 436 ? 29.359 20.891 12.484 1 94.25 436 LYS A C 1
ATOM 3635 O O . LYS A 1 436 ? 30.219 21.156 13.336 1 94.25 436 LYS A O 1
ATOM 3640 N N . HIS A 1 437 ? 28.906 19.703 12.312 1 95.12 437 HIS A N 1
ATOM 3641 C CA . HIS A 1 437 ? 29.203 18.641 13.273 1 95.12 437 HIS A CA 1
ATOM 3642 C C . HIS A 1 437 ? 30.062 17.547 12.648 1 95.12 437 HIS A C 1
ATOM 3644 O O . HIS A 1 437 ? 30.312 16.516 13.281 1 95.12 437 HIS A O 1
ATOM 3650 N N . ASN A 1 438 ? 30.469 17.734 11.469 1 94.19 438 ASN A N 1
ATOM 3651 C CA . ASN A 1 438 ? 31.297 16.766 10.758 1 94.19 438 ASN A CA 1
ATOM 3652 C C . ASN A 1 438 ? 30.609 15.398 10.688 1 94.19 438 ASN A C 1
ATOM 3654 O O . ASN A 1 438 ? 31.172 14.398 11.133 1 94.19 438 ASN A O 1
ATOM 3658 N N . LEU A 1 439 ? 29.422 15.383 10.18 1 96.62 439 LEU A N 1
ATOM 3659 C CA . LEU A 1 439 ? 28.625 14.18 9.977 1 96.62 439 LEU A CA 1
ATOM 3660 C C . LEU A 1 439 ? 28.297 13.992 8.5 1 96.62 439 LEU A C 1
ATOM 3662 O O . LEU A 1 439 ? 28.453 14.922 7.699 1 96.62 439 LEU A O 1
ATOM 3666 N N . ASN A 1 440 ? 27.906 12.805 8.086 1 97.25 440 ASN A N 1
ATOM 3667 C CA . ASN A 1 440 ? 27.5 12.523 6.715 1 97.25 440 ASN A CA 1
ATOM 3668 C C . ASN A 1 440 ? 26.109 13.109 6.418 1 97.25 440 ASN A C 1
ATOM 3670 O O . ASN A 1 440 ? 25.297 13.289 7.328 1 97.25 440 ASN A O 1
ATOM 3674 N N . SER A 1 441 ? 25.891 13.477 5.156 1 97.81 441 SER A N 1
ATOM 3675 C CA . SER A 1 441 ? 24.562 13.977 4.824 1 97.81 441 SER A CA 1
ATOM 3676 C C . SER A 1 441 ? 24.156 13.586 3.406 1 97.81 441 SER A C 1
ATOM 3678 O O . SER A 1 441 ? 25.016 13.359 2.551 1 97.81 441 SER A O 1
ATOM 3680 N N . VAL A 1 442 ? 22.938 13.336 3.211 1 98.56 442 VAL A N 1
ATOM 3681 C CA . VAL A 1 442 ? 22.281 13.219 1.918 1 98.56 442 VAL A CA 1
ATOM 3682 C C . VAL A 1 442 ? 21.141 14.234 1.835 1 98.56 442 VAL A C 1
ATOM 3684 O O . VAL A 1 442 ? 20.125 14.102 2.543 1 98.56 442 VAL A O 1
ATOM 3687 N N . THR A 1 443 ? 21.266 15.242 1.038 1 98.38 443 THR A N 1
ATOM 3688 C CA . THR A 1 443 ? 20.266 16.297 0.962 1 98.38 443 THR A CA 1
ATOM 3689 C C . THR A 1 443 ? 19.797 16.484 -0.475 1 98.38 443 THR A C 1
ATOM 3691 O O . THR A 1 443 ? 20.562 16.328 -1.418 1 98.38 443 THR A O 1
ATOM 3694 N N . VAL A 1 444 ? 18.531 16.781 -0.625 1 98.12 444 VAL A N 1
ATOM 3695 C CA . VAL A 1 444 ? 17.906 16.875 -1.942 1 98.12 444 VAL A CA 1
ATOM 3696 C C . VAL A 1 444 ? 17.469 18.312 -2.201 1 98.12 444 VAL A C 1
ATOM 3698 O O . VAL A 1 444 ? 16.641 18.859 -1.456 1 98.12 444 VAL A O 1
ATOM 3701 N N . ASP A 1 445 ? 18.031 18.891 -3.217 1 96.69 445 ASP A N 1
ATOM 3702 C CA . ASP A 1 445 ? 17.703 20.25 -3.656 1 96.69 445 ASP A CA 1
ATOM 3703 C C . ASP A 1 445 ? 17.594 21.203 -2.467 1 96.69 445 ASP A C 1
ATOM 3705 O O . ASP A 1 445 ? 16.578 21.875 -2.293 1 96.69 445 ASP A O 1
ATOM 3709 N N . PRO A 1 446 ? 18.625 21.234 -1.697 1 96.19 446 PRO A N 1
ATOM 3710 C CA . PRO A 1 446 ? 18.594 22.031 -0.469 1 96.19 446 PRO A CA 1
ATOM 3711 C C . PRO A 1 446 ? 18.438 23.531 -0.74 1 96.19 446 PRO A C 1
ATOM 3713 O O . PRO A 1 446 ? 19.141 24.078 -1.582 1 96.19 446 PRO A O 1
ATOM 3716 N N . LEU A 1 447 ? 17.5 24.109 -0.019 1 92.12 447 LEU A N 1
ATOM 3717 C CA . LEU A 1 447 ? 17.297 25.562 -0.123 1 92.12 447 LEU A CA 1
ATOM 3718 C C . LEU A 1 447 ? 18.344 26.312 0.691 1 92.12 447 LEU A C 1
ATOM 3720 O O . LEU A 1 447 ? 18.016 26.953 1.688 1 92.12 447 LEU A O 1
ATOM 3724 N N . ILE A 1 448 ? 19.531 26.312 0.178 1 93.25 448 ILE A N 1
ATOM 3725 C CA . ILE A 1 448 ? 20.672 26.859 0.91 1 93.25 448 ILE A CA 1
ATOM 3726 C C . ILE A 1 448 ? 20.734 28.375 0.698 1 93.25 448 ILE A C 1
ATOM 3728 O O . ILE A 1 448 ? 21.453 29.078 1.422 1 93.25 448 ILE A O 1
ATOM 3732 N N . SER A 1 449 ? 19.984 28.859 -0.176 1 86.56 449 SER A N 1
ATOM 3733 C CA . SER A 1 449 ? 19.75 30.297 -0.343 1 86.56 449 SER A CA 1
ATOM 3734 C C . SER A 1 449 ? 18.266 30.641 -0.239 1 86.56 449 SER A C 1
ATOM 3736 O O . SER A 1 449 ? 17.484 30.297 -1.124 1 86.56 449 SER A O 1
ATOM 3738 N N . LYS A 1 450 ? 17.922 31.344 0.789 1 77.88 450 LYS A N 1
ATOM 3739 C CA . LYS A 1 450 ? 16.531 31.703 1.042 1 77.88 450 LYS A CA 1
ATOM 3740 C C . LYS A 1 450 ? 16.062 32.781 0.089 1 77.88 450 LYS A C 1
ATOM 3742 O O . LYS A 1 450 ? 14.859 33.031 -0.037 1 77.88 450 LYS A O 1
ATOM 3747 N N . ASN A 1 451 ? 16.969 33.344 -0.67 1 74.44 451 ASN A N 1
ATOM 3748 C CA . ASN A 1 451 ? 16.625 34.438 -1.605 1 74.44 451 ASN A CA 1
ATOM 3749 C C . ASN A 1 451 ? 15.617 33.938 -2.65 1 74.44 451 ASN A C 1
ATOM 3751 O O . ASN A 1 451 ? 14.688 34.688 -3.006 1 74.44 451 ASN A O 1
ATOM 3755 N N . TYR A 1 452 ? 15.797 32.844 -3.008 1 68.75 452 TYR A N 1
ATOM 3756 C CA . TYR A 1 452 ? 14.891 32.281 -3.996 1 68.75 452 TYR A CA 1
ATOM 3757 C C . TYR A 1 452 ? 13.461 32.219 -3.455 1 68.75 452 TYR A C 1
ATOM 3759 O O . TYR A 1 452 ? 12.523 32.656 -4.125 1 68.75 452 TYR A O 1
ATOM 3767 N N . SER A 1 453 ? 13.344 31.719 -2.262 1 68.06 453 SER A N 1
ATOM 3768 C CA . SER A 1 453 ? 12.016 31.531 -1.682 1 68.06 453 SER A CA 1
ATOM 3769 C C . SER A 1 453 ? 11.32 32.875 -1.449 1 68.06 453 SER A C 1
ATOM 3771 O O . SER A 1 453 ? 10.109 33 -1.671 1 68.06 453 SER A O 1
ATOM 3773 N N . ILE A 1 454 ? 12.055 33.781 -1.063 1 70 454 ILE A N 1
ATOM 3774 C CA . ILE A 1 454 ? 11.5 35.094 -0.722 1 70 454 ILE A CA 1
ATOM 3775 C C . ILE A 1 454 ? 11.07 35.812 -1.993 1 70 454 ILE A C 1
ATOM 3777 O O . ILE A 1 454 ? 9.984 36.406 -2.043 1 70 454 ILE A O 1
ATOM 3781 N N . ASN A 1 455 ? 11.867 35.719 -3.029 1 66.75 455 ASN A N 1
ATOM 3782 C CA . ASN A 1 455 ? 11.609 36.5 -4.23 1 66.75 455 ASN A CA 1
ATOM 3783 C C . ASN A 1 455 ? 10.711 35.75 -5.211 1 66.75 455 ASN A C 1
ATOM 3785 O O . ASN A 1 455 ? 9.914 36.375 -5.926 1 66.75 455 ASN A O 1
ATOM 3789 N N . TYR A 1 456 ? 10.922 34.5 -5.391 1 57.97 456 TYR A N 1
ATOM 3790 C CA . TYR A 1 456 ? 10.297 33.781 -6.504 1 57.97 456 TYR A CA 1
ATOM 3791 C C . TYR A 1 456 ? 8.969 33.156 -6.082 1 57.97 456 TYR A C 1
ATOM 3793 O O . TYR A 1 456 ? 8.023 33.125 -6.867 1 57.97 456 TYR A O 1
ATOM 3801 N N . GLU A 1 457 ? 8.656 32.812 -4.793 1 61.78 457 GLU A N 1
ATOM 3802 C CA . GLU A 1 457 ? 7.43 32.094 -4.453 1 61.78 457 GLU A CA 1
ATOM 3803 C C . GLU A 1 457 ? 6.648 32.812 -3.359 1 61.78 457 GLU A C 1
ATOM 3805 O O . GLU A 1 457 ? 6.07 32.188 -2.477 1 61.78 457 GLU A O 1
ATOM 3810 N N . ASN A 1 458 ? 6.723 34.219 -3.631 1 67.88 458 ASN A N 1
ATOM 3811 C CA . ASN A 1 458 ? 5.953 35.094 -2.736 1 67.88 458 ASN A CA 1
ATOM 3812 C C . ASN A 1 458 ? 6.184 34.719 -1.272 1 67.88 458 ASN A C 1
ATOM 3814 O O . ASN A 1 458 ? 5.23 34.594 -0.502 1 67.88 458 ASN A O 1
ATOM 3818 N N . ASP A 1 459 ? 7.5 34.469 -1.03 1 78.12 459 ASP A N 1
ATOM 3819 C CA . ASP A 1 459 ? 7.883 34.125 0.341 1 78.12 459 ASP A CA 1
ATOM 3820 C C . ASP A 1 459 ? 6.996 33.031 0.912 1 78.12 459 ASP A C 1
ATOM 3822 O O . ASP A 1 459 ? 6.402 33.188 1.979 1 78.12 459 ASP A O 1
ATOM 3826 N N . THR A 1 460 ? 6.922 32 0.152 1 78.56 460 THR A N 1
ATOM 3827 C CA . THR A 1 460 ? 6.078 30.875 0.5 1 78.56 460 THR A CA 1
ATOM 3828 C C . THR A 1 460 ? 6.363 30.406 1.924 1 78.56 460 THR A C 1
ATOM 3830 O O . THR A 1 460 ? 5.449 30.016 2.65 1 78.56 460 THR A O 1
ATOM 3833 N N . TYR A 1 461 ? 7.578 30.594 2.379 1 82.62 461 TYR A N 1
ATOM 3834 C CA . TYR A 1 461 ? 7.98 30.078 3.686 1 82.62 461 TYR A CA 1
ATOM 3835 C C . TYR A 1 461 ? 7.797 31.141 4.762 1 82.62 461 TYR A C 1
ATOM 3837 O O . TYR A 1 461 ? 7.848 30.844 5.957 1 82.62 461 TYR A O 1
ATOM 3845 N N . LEU A 1 462 ? 7.613 32.406 4.246 1 81 462 LEU A N 1
ATOM 3846 C CA . LEU A 1 462 ? 7.492 33.562 5.133 1 81 462 LEU A CA 1
ATOM 3847 C C . LEU A 1 462 ? 8.773 33.781 5.938 1 81 462 LEU A C 1
ATOM 3849 O O . LEU A 1 462 ? 8.719 33.938 7.156 1 81 462 LEU A O 1
ATOM 3853 N N . PHE A 1 463 ? 9.906 33.719 5.223 1 80.62 463 PHE A N 1
ATOM 3854 C CA . PHE A 1 463 ? 11.234 33.875 5.809 1 80.62 463 PHE A CA 1
ATOM 3855 C C . PHE A 1 463 ? 11.578 35.344 5.945 1 80.62 463 PHE A C 1
ATOM 3857 O O . PHE A 1 463 ? 12.391 35.719 6.801 1 80.62 463 PHE A O 1
ATOM 3864 N N . HIS A 1 464 ? 11.008 36.094 5.172 1 79.5 464 HIS A N 1
ATOM 3865 C CA . HIS A 1 464 ? 11.453 37.469 4.941 1 79.5 464 HIS A CA 1
ATOM 3866 C C . HIS A 1 464 ? 11.539 38.25 6.25 1 79.5 464 HIS A C 1
ATOM 3868 O O . HIS A 1 464 ? 12.492 39 6.469 1 79.5 464 HIS A O 1
ATOM 3874 N N . LYS A 1 465 ? 10.664 38.125 7.09 1 80.38 465 LYS A N 1
ATOM 3875 C CA . LYS A 1 465 ? 10.609 39 8.266 1 80.38 465 LYS A CA 1
ATOM 3876 C C . LYS A 1 465 ? 11.438 38.406 9.414 1 80.38 465 LYS A C 1
ATOM 3878 O O . LYS A 1 465 ? 11.945 39.156 10.25 1 80.38 465 LYS A O 1
ATOM 3883 N N . ILE A 1 466 ? 11.656 37.156 9.32 1 86.94 466 ILE A N 1
ATOM 3884 C CA . ILE A 1 466 ? 12.242 36.562 10.523 1 86.94 466 ILE A CA 1
ATOM 3885 C C . ILE A 1 466 ? 13.664 36.094 10.234 1 86.94 466 ILE A C 1
ATOM 3887 O O . ILE A 1 466 ? 14.453 35.875 11.156 1 86.94 466 ILE A O 1
ATOM 3891 N N . SER A 1 467 ? 14.07 35.938 9.008 1 86.75 467 SER A N 1
ATOM 3892 C CA . SER A 1 467 ? 15.344 35.312 8.688 1 86.75 467 SER A CA 1
ATOM 3893 C C . SER A 1 467 ? 16.5 36.281 8.875 1 86.75 467 SER A C 1
ATOM 3895 O O . SER A 1 467 ? 16.422 37.438 8.461 1 86.75 467 SER A O 1
ATOM 3897 N N . LYS A 1 468 ? 17.562 35.812 9.5 1 81.88 468 LYS A N 1
ATOM 3898 C CA . LYS A 1 468 ? 18.797 36.562 9.672 1 81.88 468 LYS A CA 1
ATOM 3899 C C . LYS A 1 468 ? 19.781 36.281 8.531 1 81.88 468 LYS A C 1
ATOM 3901 O O . LYS A 1 468 ? 20.312 37.219 7.918 1 81.88 468 LYS A O 1
ATOM 3906 N N . ASP A 1 469 ? 19.969 35 8.281 1 75.38 469 ASP A N 1
ATOM 3907 C CA . ASP A 1 469 ? 20.906 34.531 7.258 1 75.38 469 ASP A CA 1
ATOM 3908 C C . ASP A 1 469 ? 20.156 34.062 6.016 1 75.38 469 ASP A C 1
ATOM 3910 O O . ASP A 1 469 ? 19.469 33.031 6.059 1 75.38 469 ASP A O 1
ATOM 3914 N N . LEU A 1 470 ? 20.375 34.719 4.977 1 80 470 LEU A N 1
ATOM 3915 C CA . LEU A 1 470 ? 19.641 34.406 3.758 1 80 470 LEU A CA 1
ATOM 3916 C C . LEU A 1 470 ? 20.453 33.5 2.846 1 80 470 LEU A C 1
ATOM 3918 O O . LEU A 1 470 ? 19.891 32.844 1.954 1 80 470 LEU A O 1
ATOM 3922 N N . ASP A 1 471 ? 21.766 33.438 3.104 1 90.38 471 ASP A N 1
ATOM 3923 C CA . ASP A 1 471 ? 22.641 32.625 2.287 1 90.38 471 ASP A CA 1
ATOM 3924 C C . ASP A 1 471 ? 23.547 31.75 3.162 1 90.38 471 ASP A C 1
ATOM 3926 O O . ASP A 1 471 ? 24.484 32.25 3.797 1 90.38 471 ASP A O 1
ATOM 3930 N N . LEU A 1 472 ? 23.359 30.453 3.111 1 92.94 472 LEU A N 1
ATOM 3931 C CA . LEU A 1 472 ? 24.062 29.531 4 1 92.94 472 LEU A CA 1
ATOM 3932 C C . LEU A 1 472 ? 25.328 29 3.336 1 92.94 472 LEU A C 1
ATOM 3934 O O . LEU A 1 472 ? 26.156 28.359 3.99 1 92.94 472 LEU A O 1
ATOM 3938 N N . VAL A 1 473 ? 25.625 29.281 2.061 1 94.12 473 VAL A N 1
ATOM 3939 C CA . VAL A 1 473 ? 26.656 28.641 1.263 1 94.12 473 VAL A CA 1
ATOM 3940 C C . VAL A 1 473 ? 28.031 28.969 1.846 1 94.12 473 VAL A C 1
ATOM 3942 O O . VAL A 1 473 ? 28.859 28.078 2.051 1 94.12 473 VAL A O 1
ATOM 3945 N N . PRO A 1 474 ? 28.312 30.234 2.229 1 93.31 474 PRO A N 1
ATOM 3946 C CA . PRO A 1 474 ? 29.641 30.531 2.764 1 93.31 474 PRO A CA 1
ATOM 3947 C C . PRO A 1 474 ? 29.938 29.781 4.059 1 93.31 474 PRO A C 1
ATOM 3949 O O . PRO A 1 474 ? 31.047 29.266 4.234 1 93.31 474 PRO A O 1
ATOM 3952 N N . ILE A 1 475 ? 28.969 29.719 4.945 1 92.75 475 ILE A N 1
ATOM 3953 C CA . ILE A 1 475 ? 29.188 29.062 6.23 1 92.75 475 ILE A CA 1
ATOM 3954 C C . ILE A 1 475 ? 29.375 27.562 6.02 1 92.75 475 ILE A C 1
ATOM 3956 O O . ILE A 1 475 ? 30.203 26.938 6.684 1 92.75 475 ILE A O 1
ATOM 3960 N N . ILE A 1 476 ? 28.609 26.922 5.145 1 94.12 476 ILE A N 1
ATOM 3961 C CA . ILE A 1 476 ? 28.703 25.5 4.859 1 94.12 476 ILE A CA 1
ATOM 3962 C C . ILE A 1 476 ? 30.078 25.188 4.27 1 94.12 476 ILE A C 1
ATOM 3964 O O . ILE A 1 476 ? 30.734 24.234 4.699 1 94.12 476 ILE A O 1
ATOM 3968 N N . ASN A 1 477 ? 30.484 25.984 3.311 1 94.12 477 ASN A N 1
ATOM 3969 C CA . ASN A 1 477 ? 31.797 25.781 2.684 1 94.12 477 ASN A CA 1
ATOM 3970 C C . ASN A 1 477 ? 32.938 25.891 3.701 1 94.12 477 ASN A C 1
ATOM 3972 O O . ASN A 1 477 ? 33.875 25.125 3.65 1 94.12 477 ASN A O 1
ATOM 3976 N N . GLU A 1 478 ? 32.812 26.781 4.562 1 92.94 478 GLU A N 1
ATOM 3977 C CA . GLU A 1 478 ? 33.812 26.984 5.59 1 92.94 478 GLU A CA 1
ATOM 3978 C C . GLU A 1 478 ? 33.906 25.797 6.535 1 92.94 478 GLU A C 1
ATOM 3980 O O . GLU A 1 478 ? 35 25.328 6.875 1 92.94 478 GLU A O 1
ATOM 3985 N N . LYS A 1 479 ? 32.812 25.297 6.902 1 91.19 479 LYS A N 1
ATOM 3986 C CA . LYS A 1 479 ? 32.75 24.219 7.902 1 91.19 479 LYS A CA 1
ATOM 3987 C C . LYS A 1 479 ? 33.125 22.875 7.293 1 91.19 479 LYS A C 1
ATOM 3989 O O . LYS A 1 479 ? 33.625 22 7.992 1 91.19 479 LYS A O 1
ATOM 3994 N N . LEU A 1 480 ? 32.938 22.625 6.023 1 89.25 480 LEU A N 1
ATOM 3995 C CA . LEU A 1 480 ? 33.188 21.359 5.367 1 89.25 480 LEU A CA 1
ATOM 3996 C C . LEU A 1 480 ? 34.656 21.234 4.984 1 89.25 480 LEU A C 1
ATOM 3998 O O . LEU A 1 480 ? 35.125 20.125 4.707 1 89.25 480 LEU A O 1
ATOM 4002 N N . GLU A 1 481 ? 35.469 22.109 4.773 1 77.12 481 GLU A N 1
ATOM 4003 C CA . GLU A 1 481 ? 36.812 22.156 4.227 1 77.12 481 GLU A CA 1
ATOM 4004 C C . GLU A 1 481 ? 37.719 21.125 4.906 1 77.12 481 GLU A C 1
ATOM 4006 O O . GLU A 1 481 ? 38.625 20.562 4.273 1 77.12 481 GLU A O 1
ATOM 4011 N N . PHE A 1 482 ? 37.594 20.641 5.988 1 67.19 482 PHE A N 1
ATOM 4012 C CA . PHE A 1 482 ? 38.594 19.781 6.629 1 67.19 482 PHE A CA 1
ATOM 4013 C C . PHE A 1 482 ? 37.906 18.516 7.168 1 67.19 482 PHE A C 1
ATOM 4015 O O . PHE A 1 482 ? 38.438 17.875 8.086 1 67.19 482 PHE A O 1
ATOM 4022 N N . LEU A 1 483 ? 36.875 18.109 6.465 1 66.25 483 LEU A N 1
ATOM 4023 C CA . LEU A 1 483 ? 36.156 17.047 7.168 1 66.25 483 LEU A CA 1
ATOM 4024 C C . LEU A 1 483 ? 36.062 15.781 6.32 1 66.25 483 LEU A C 1
ATOM 4026 O O . LEU A 1 483 ? 35.938 15.859 5.098 1 66.25 483 LEU A O 1
ATOM 4030 N N . PRO A 1 484 ? 36.312 14.648 6.926 1 73.75 484 PRO A N 1
ATOM 4031 C CA . PRO A 1 484 ? 36.281 13.336 6.281 1 73.75 484 PRO A CA 1
ATOM 4032 C C . PRO A 1 484 ? 34.844 12.883 5.938 1 73.75 484 PRO A C 1
ATOM 4034 O O . PRO A 1 484 ? 34.656 11.969 5.133 1 73.75 484 PRO A O 1
ATOM 4037 N N . ALA A 1 485 ? 33.844 13.578 6.391 1 81.19 485 ALA A N 1
ATOM 4038 C CA . ALA A 1 485 ? 32.5 13.117 6.195 1 81.19 485 ALA A CA 1
ATOM 4039 C C . ALA A 1 485 ? 32.062 13.242 4.734 1 81.19 485 ALA A C 1
ATOM 4041 O O . ALA A 1 485 ? 32.656 14.016 3.979 1 81.19 485 ALA A O 1
ATOM 4042 N N . HIS A 1 486 ? 31.188 12.414 4.34 1 91.88 486 HIS A N 1
ATOM 4043 C CA . HIS A 1 486 ? 30.656 12.414 2.982 1 91.88 486 HIS A CA 1
ATOM 4044 C C . HIS A 1 486 ? 29.328 13.156 2.912 1 91.88 486 HIS A C 1
ATOM 4046 O O . HIS A 1 486 ? 28.406 12.859 3.678 1 91.88 486 HIS A O 1
ATOM 4052 N N . ASN A 1 487 ? 29.312 14.188 2.084 1 95.62 487 ASN A N 1
ATOM 4053 C CA . ASN A 1 487 ? 28.109 14.977 1.905 1 95.62 487 ASN A CA 1
ATOM 4054 C C . ASN A 1 487 ? 27.625 14.953 0.456 1 95.62 487 ASN A C 1
ATOM 4056 O O . ASN A 1 487 ? 28.297 15.484 -0.431 1 95.62 487 ASN A O 1
ATOM 4060 N N . TYR A 1 488 ? 26.531 14.312 0.279 1 97.5 488 TYR A N 1
ATOM 4061 C CA . TYR A 1 488 ? 25.922 14.219 -1.045 1 97.5 488 TYR A CA 1
ATOM 4062 C C . TYR A 1 488 ? 24.812 15.242 -1.204 1 97.5 488 TYR A C 1
ATOM 4064 O O . TYR A 1 488 ? 23.938 15.367 -0.332 1 97.5 488 TYR A O 1
ATOM 4072 N N . VAL A 1 489 ? 24.844 16.016 -2.256 1 97.94 489 VAL A N 1
ATOM 4073 C CA . VAL A 1 489 ? 23.781 16.953 -2.604 1 97.94 489 VAL A CA 1
ATOM 4074 C C . VAL A 1 489 ? 23.156 16.578 -3.943 1 97.94 489 VAL A C 1
ATOM 4076 O O . VAL A 1 489 ? 23.859 16.531 -4.965 1 97.94 489 VAL A O 1
ATOM 4079 N N . ILE A 1 490 ? 21.922 16.266 -3.912 1 98.06 490 ILE A N 1
ATOM 4080 C CA . ILE A 1 490 ? 21.203 15.867 -5.117 1 98.06 490 ILE A CA 1
ATOM 4081 C C . ILE A 1 490 ? 20.469 17.062 -5.703 1 98.06 490 ILE A C 1
ATOM 4083 O O . ILE A 1 490 ? 19.797 17.812 -4.973 1 98.06 490 ILE A O 1
ATOM 4087 N N . GLY A 1 491 ? 20.547 17.359 -6.926 1 97.12 491 GLY A N 1
ATOM 4088 C CA . GLY A 1 491 ? 19.828 18.391 -7.656 1 97.12 491 GLY A CA 1
ATOM 4089 C C . GLY A 1 491 ? 19.516 18 -9.086 1 97.12 491 GLY A C 1
ATOM 4090 O O . GLY A 1 491 ? 19.656 16.844 -9.469 1 97.12 491 GLY A O 1
ATOM 4091 N N . ASN A 1 492 ? 18.953 18.906 -9.773 1 96.31 492 ASN A N 1
ATOM 4092 C CA . ASN A 1 492 ? 18.625 18.75 -11.188 1 96.31 492 ASN A CA 1
ATOM 4093 C C . ASN A 1 492 ? 18.984 20.016 -11.977 1 96.31 492 ASN A C 1
ATOM 4095 O O . ASN A 1 492 ? 18.422 21.078 -11.734 1 96.31 492 ASN A O 1
ATOM 4099 N N . HIS A 1 493 ? 19.875 19.875 -12.922 1 96.56 493 HIS A N 1
ATOM 4100 C CA . HIS A 1 493 ? 20.391 21.062 -13.594 1 96.56 493 HIS A CA 1
ATOM 4101 C C . HIS A 1 493 ? 19.297 21.734 -14.422 1 96.56 493 HIS A C 1
ATOM 4103 O O . HIS A 1 493 ? 19.438 22.891 -14.828 1 96.56 493 HIS A O 1
ATOM 4109 N N . TYR A 1 494 ? 18.172 21.031 -14.734 1 94.25 494 TYR A N 1
ATOM 4110 C CA . TYR A 1 494 ? 17.047 21.609 -15.469 1 94.25 494 TYR A CA 1
ATOM 4111 C C . TYR A 1 494 ? 16.266 22.578 -14.578 1 94.25 494 TYR A C 1
ATOM 4113 O O . TYR A 1 494 ? 15.445 23.359 -15.07 1 94.25 494 TYR A O 1
ATOM 4121 N N . VAL A 1 495 ? 16.469 22.5 -13.258 1 93.31 495 VAL A N 1
ATOM 4122 C CA . VAL A 1 495 ? 15.891 23.469 -12.32 1 93.31 495 VAL A CA 1
ATOM 4123 C C . VAL A 1 495 ? 16.953 24.5 -11.93 1 93.31 495 VAL A C 1
ATOM 4125 O O . VAL A 1 495 ? 17.531 24.422 -10.836 1 93.31 495 VAL A O 1
ATOM 4128 N N . LYS A 1 496 ? 17.047 25.438 -12.68 1 91.31 496 LYS A N 1
ATOM 4129 C CA . LYS A 1 496 ? 18.172 26.359 -12.672 1 91.31 496 LYS A CA 1
ATOM 4130 C C . LYS A 1 496 ? 18.234 27.156 -11.375 1 91.31 496 LYS A C 1
ATOM 4132 O O . LYS A 1 496 ? 19.312 27.438 -10.852 1 91.31 496 LYS A O 1
ATOM 4137 N N . GLU A 1 497 ? 17.141 27.562 -10.859 1 87 497 GLU A N 1
ATOM 4138 C CA . GLU A 1 497 ? 17.078 28.438 -9.695 1 87 497 GLU A CA 1
ATOM 4139 C C . GLU A 1 497 ? 17.828 27.828 -8.508 1 87 497 GLU A C 1
ATOM 4141 O O . GLU A 1 497 ? 18.594 28.516 -7.84 1 87 497 GLU A O 1
ATOM 4146 N N . THR A 1 498 ? 17.609 26.594 -8.25 1 91.88 498 THR A N 1
ATOM 4147 C CA . THR A 1 498 ? 18.281 25.953 -7.125 1 91.88 498 THR A CA 1
ATOM 4148 C C . THR A 1 498 ? 19.609 25.344 -7.551 1 91.88 498 THR A C 1
ATOM 4150 O O . THR A 1 498 ? 20.562 25.312 -6.762 1 91.88 498 THR A O 1
ATOM 4153 N N . TRP A 1 499 ? 19.75 24.938 -8.82 1 94.69 499 TRP A N 1
ATOM 4154 C CA . TRP A 1 499 ? 20.969 24.312 -9.328 1 94.69 499 TRP A CA 1
ATOM 4155 C C . TRP A 1 499 ? 22.141 25.281 -9.25 1 94.69 499 TRP A C 1
ATOM 4157 O O . TRP A 1 499 ? 23.25 24.906 -8.836 1 94.69 499 TRP A O 1
ATOM 4167 N N . ASP A 1 500 ? 21.891 26.516 -9.602 1 93.69 500 ASP A N 1
ATOM 4168 C CA . ASP A 1 500 ? 22.953 27.516 -9.578 1 93.69 500 ASP A CA 1
ATOM 4169 C C . ASP A 1 500 ? 23.469 27.734 -8.164 1 93.69 500 ASP A C 1
ATOM 4171 O O . ASP A 1 500 ? 24.672 27.984 -7.969 1 93.69 500 ASP A O 1
ATOM 4175 N N . GLU A 1 501 ? 22.594 27.688 -7.207 1 93.25 501 GLU A N 1
ATOM 4176 C CA . GLU A 1 501 ? 23 27.828 -5.812 1 93.25 501 GLU A CA 1
ATOM 4177 C C . GLU A 1 501 ? 23.812 26.625 -5.352 1 93.25 501 GLU A C 1
ATOM 4179 O O . GLU A 1 501 ? 24.797 26.781 -4.613 1 93.25 501 GLU A O 1
ATOM 4184 N N . ILE A 1 502 ? 23.438 25.422 -5.742 1 95.44 502 ILE A N 1
ATOM 4185 C CA . ILE A 1 502 ? 24.109 24.188 -5.379 1 95.44 502 ILE A CA 1
ATOM 4186 C C . ILE A 1 502 ? 25.531 24.203 -5.906 1 95.44 502 ILE A C 1
ATOM 4188 O O . ILE A 1 502 ? 26.469 23.75 -5.223 1 95.44 502 ILE A O 1
ATOM 4192 N N . LEU A 1 503 ? 25.719 24.75 -7.086 1 95.81 503 LEU A N 1
ATOM 4193 C CA . LEU A 1 503 ? 27.031 24.766 -7.727 1 95.81 503 LEU A CA 1
ATOM 4194 C C . LEU A 1 503 ? 28 25.656 -6.961 1 95.81 503 LEU A C 1
ATOM 4196 O O . LEU A 1 503 ? 29.219 25.578 -7.16 1 95.81 503 LEU A O 1
ATOM 4200 N N . ARG A 1 504 ? 27.469 26.5 -6.102 1 95.12 504 ARG A N 1
ATOM 4201 C CA . ARG A 1 504 ? 28.312 27.359 -5.285 1 95.12 504 ARG A CA 1
ATOM 4202 C C . ARG A 1 504 ? 28.984 26.562 -4.168 1 95.12 504 ARG A C 1
ATOM 4204 O O . ARG A 1 504 ? 29.922 27.031 -3.533 1 95.12 504 ARG A O 1
ATOM 4211 N N . LEU A 1 505 ? 28.516 25.344 -3.906 1 94.69 505 LEU A N 1
ATOM 4212 C CA . LEU A 1 505 ? 29.094 24.484 -2.883 1 94.69 505 LEU A CA 1
ATOM 4213 C C . LEU A 1 505 ? 30.406 23.875 -3.365 1 94.69 505 LEU A C 1
ATOM 4215 O O . LEU A 1 505 ? 30.531 23.5 -4.535 1 94.69 505 LEU A O 1
ATOM 4219 N N . LYS A 1 506 ? 31.438 23.672 -2.559 1 89.19 506 LYS A N 1
ATOM 4220 C CA . LYS A 1 506 ? 32.75 23.25 -3.012 1 89.19 506 LYS A CA 1
ATOM 4221 C C . LYS A 1 506 ? 33.125 21.875 -2.439 1 89.19 506 LYS A C 1
ATOM 4223 O O . LYS A 1 506 ? 33.812 21.094 -3.086 1 89.19 506 LYS A O 1
ATOM 4228 N N . VAL A 1 507 ? 32.844 21.469 -1.232 1 88.19 507 VAL A N 1
ATOM 4229 C CA . VAL A 1 507 ? 33.312 20.281 -0.55 1 88.19 507 VAL A CA 1
ATOM 4230 C C . VAL A 1 507 ? 32.188 19.266 -0.406 1 88.19 507 VAL A C 1
ATOM 4232 O O . VAL A 1 507 ? 32 18.688 0.666 1 88.19 507 VAL A O 1
ATOM 4235 N N . VAL A 1 508 ? 31.328 19.188 -1.451 1 93.75 508 VAL A N 1
ATOM 4236 C CA . VAL A 1 508 ? 30.219 18.234 -1.434 1 93.75 508 VAL A CA 1
ATOM 4237 C C . VAL A 1 508 ? 30.219 17.422 -2.729 1 93.75 508 VAL A C 1
ATOM 4239 O O . VAL A 1 508 ? 30.875 17.797 -3.705 1 93.75 508 VAL A O 1
ATOM 4242 N N . GLN A 1 509 ? 29.766 16.281 -2.709 1 94.38 509 GLN A N 1
ATOM 4243 C CA . GLN A 1 509 ? 29.531 15.5 -3.916 1 94.38 509 GLN A CA 1
ATOM 4244 C C . GLN A 1 509 ? 28.141 15.797 -4.496 1 94.38 509 GLN A C 1
ATOM 4246 O O . GLN A 1 509 ? 27.125 15.445 -3.9 1 94.38 509 GLN A O 1
ATOM 4251 N N . ILE A 1 510 ? 28.141 16.438 -5.637 1 95.56 510 ILE A N 1
ATOM 4252 C CA . ILE A 1 510 ? 26.891 16.859 -6.266 1 95.56 510 ILE A CA 1
ATOM 4253 C C . ILE A 1 510 ? 26.391 15.758 -7.203 1 95.56 510 ILE A C 1
ATOM 4255 O O . ILE A 1 510 ? 27.156 15.242 -8.023 1 95.56 510 ILE A O 1
ATOM 4259 N N . PHE A 1 511 ? 25.219 15.344 -6.992 1 95.38 511 PHE A N 1
ATOM 4260 C CA . PHE A 1 511 ? 24.562 14.344 -7.828 1 95.38 511 PHE A CA 1
ATOM 4261 C C . PHE A 1 511 ? 23.469 14.977 -8.688 1 95.38 511 PHE A C 1
ATOM 4263 O O . PHE A 1 511 ? 22.453 15.43 -8.164 1 95.38 511 PHE A O 1
ATOM 4270 N N . ASP A 1 512 ? 23.641 15 -9.984 1 94.25 512 ASP A N 1
ATOM 4271 C CA . ASP A 1 512 ? 22.656 15.508 -10.93 1 94.25 512 ASP A CA 1
ATOM 4272 C C . ASP A 1 512 ? 21.75 14.391 -11.43 1 94.25 512 ASP A C 1
ATOM 4274 O O . ASP A 1 512 ? 22.219 13.422 -12.031 1 94.25 512 ASP A O 1
ATOM 4278 N N . ILE A 1 513 ? 20.469 14.531 -11.172 1 92.06 513 ILE A N 1
ATOM 4279 C CA . ILE A 1 513 ? 19.562 13.469 -11.594 1 92.06 513 ILE A CA 1
ATOM 4280 C C . ILE A 1 513 ? 19.375 13.531 -13.109 1 92.06 513 ILE A C 1
ATOM 4282 O O . ILE A 1 513 ? 18.906 12.57 -13.719 1 92.06 513 ILE A O 1
ATOM 4286 N N . ASP A 1 514 ? 19.688 14.648 -13.734 1 91.12 514 ASP A N 1
ATOM 4287 C CA . ASP A 1 514 ? 19.641 14.82 -15.18 1 91.12 514 ASP A CA 1
ATOM 4288 C C . ASP A 1 514 ? 18.312 14.344 -15.75 1 91.12 514 ASP A C 1
ATOM 4290 O O . ASP A 1 514 ? 18.266 13.5 -16.641 1 91.12 514 ASP A O 1
ATOM 4294 N N . ASP A 1 515 ? 17.219 14.828 -15.18 1 91.06 515 ASP A N 1
ATOM 4295 C CA . ASP A 1 515 ? 15.859 14.469 -15.586 1 91.06 515 ASP A CA 1
ATOM 4296 C C . ASP A 1 515 ? 15.141 15.664 -16.203 1 91.06 515 ASP A C 1
ATOM 4298 O O . ASP A 1 515 ? 14.648 16.547 -15.5 1 91.06 515 ASP A O 1
ATOM 4302 N N . GLU A 1 516 ? 14.984 15.688 -17.5 1 90.69 516 GLU A N 1
ATOM 4303 C CA . GLU A 1 516 ? 14.414 16.812 -18.234 1 90.69 516 GLU A CA 1
ATOM 4304 C C . GLU A 1 516 ? 12.922 16.953 -17.969 1 90.69 516 GLU A C 1
ATOM 4306 O O . GLU A 1 516 ? 12.336 18 -18.234 1 90.69 516 GLU A O 1
ATOM 4311 N N . THR A 1 517 ? 12.328 15.891 -17.453 1 88.06 517 THR A N 1
ATOM 4312 C CA . THR A 1 517 ? 10.898 15.945 -17.188 1 88.06 517 THR A CA 1
ATOM 4313 C C . THR A 1 517 ? 10.625 16.703 -15.883 1 88.06 517 THR A C 1
ATOM 4315 O O . THR A 1 517 ? 9.492 17.094 -15.617 1 88.06 517 THR A O 1
ATOM 4318 N N . VAL A 1 518 ? 11.672 16.891 -15.102 1 91.62 518 VAL A N 1
ATOM 4319 C CA . VAL A 1 518 ? 11.562 17.594 -13.828 1 91.62 518 VAL A CA 1
ATOM 4320 C C . VAL A 1 518 ? 12.062 19.031 -13.984 1 91.62 518 VAL A C 1
ATOM 4322 O O . VAL A 1 518 ? 13.273 19.266 -14.086 1 91.62 518 VAL A O 1
ATOM 4325 N N . LYS A 1 519 ? 11.133 19.969 -13.875 1 90.88 519 LYS A N 1
ATOM 4326 C CA . LYS A 1 519 ? 11.516 21.328 -14.242 1 90.88 519 LYS A CA 1
ATOM 4327 C C . LYS A 1 519 ? 11.289 22.312 -13.094 1 90.88 519 LYS A C 1
ATOM 4329 O O . LYS A 1 519 ? 11.648 23.484 -13.18 1 90.88 519 LYS A O 1
ATOM 4334 N N . ILE A 1 520 ? 10.703 21.812 -12 1 89.88 520 ILE A N 1
ATOM 4335 C CA . ILE A 1 520 ? 10.438 22.703 -10.883 1 89.88 520 ILE A CA 1
ATOM 4336 C C . ILE A 1 520 ? 10.961 22.094 -9.586 1 89.88 520 ILE A C 1
ATOM 4338 O O . ILE A 1 520 ? 11.047 20.859 -9.469 1 89.88 520 ILE A O 1
ATOM 4342 N N . HIS A 1 521 ? 11.219 22.875 -8.602 1 89.69 521 HIS A N 1
ATOM 4343 C CA . HIS A 1 521 ? 11.852 22.547 -7.332 1 89.69 521 HIS A CA 1
ATOM 4344 C C . HIS A 1 521 ? 11.086 21.438 -6.602 1 89.69 521 HIS A C 1
ATOM 4346 O O . HIS A 1 521 ? 11.68 20.453 -6.164 1 89.69 521 HIS A O 1
ATOM 4352 N N . ARG A 1 522 ? 9.789 21.516 -6.562 1 86.94 522 ARG A N 1
ATOM 4353 C CA . ARG A 1 522 ? 8.977 20.625 -5.727 1 86.94 522 ARG A CA 1
ATOM 4354 C C . ARG A 1 522 ? 8.953 19.203 -6.293 1 86.94 522 ARG A C 1
ATOM 4356 O O . ARG A 1 522 ? 8.656 18.25 -5.574 1 86.94 522 ARG A O 1
ATOM 4363 N N . ASP A 1 523 ? 9.32 19.047 -7.551 1 91.44 523 ASP A N 1
ATOM 4364 C CA . ASP A 1 523 ? 9.18 17.75 -8.219 1 91.44 523 ASP A CA 1
ATOM 4365 C C . ASP A 1 523 ? 10.477 16.953 -8.164 1 91.44 523 ASP A C 1
ATOM 4367 O O . ASP A 1 523 ? 10.508 15.773 -8.508 1 91.44 523 ASP A O 1
ATOM 4371 N N . ILE A 1 524 ? 11.523 17.5 -7.652 1 94.38 524 ILE A N 1
ATOM 4372 C CA . ILE A 1 524 ? 12.828 16.844 -7.699 1 94.38 524 ILE A CA 1
ATOM 4373 C C . ILE A 1 524 ? 12.828 15.648 -6.742 1 94.38 524 ILE A C 1
ATOM 4375 O O . ILE A 1 524 ? 13.141 14.523 -7.137 1 94.38 524 ILE A O 1
ATOM 4379 N N . SER A 1 525 ? 12.414 15.867 -5.535 1 94.12 525 SER A N 1
ATOM 4380 C CA . SER A 1 525 ? 12.531 14.844 -4.5 1 94.12 525 SER A CA 1
ATOM 4381 C C . SER A 1 525 ? 11.727 13.594 -4.859 1 94.12 525 SER A C 1
ATOM 4383 O O . SER A 1 525 ? 12.25 12.477 -4.805 1 94.12 525 SER A O 1
ATOM 4385 N N . PRO A 1 526 ? 10.445 13.75 -5.27 1 90.88 526 PRO A N 1
ATOM 4386 C CA . PRO A 1 526 ? 9.672 12.555 -5.598 1 90.88 526 PRO A CA 1
ATOM 4387 C C . PRO A 1 526 ? 10.234 11.797 -6.801 1 90.88 526 PRO A C 1
ATOM 4389 O O . PRO A 1 526 ? 9.961 10.609 -6.969 1 90.88 526 PRO A O 1
ATOM 4392 N N . ASN A 1 527 ? 11.031 12.422 -7.566 1 92.5 527 ASN A N 1
ATOM 4393 C CA . ASN A 1 527 ? 11.484 11.805 -8.805 1 92.5 527 ASN A CA 1
ATOM 4394 C C . ASN A 1 527 ? 12.906 11.266 -8.672 1 92.5 527 ASN A C 1
ATOM 4396 O O . ASN A 1 527 ? 13.531 10.883 -9.664 1 92.5 527 ASN A O 1
ATOM 4400 N N . CYS A 1 528 ? 13.453 11.242 -7.488 1 95.5 528 CYS A N 1
ATOM 4401 C CA . CYS A 1 528 ? 14.789 10.688 -7.293 1 95.5 528 CYS A CA 1
ATOM 4402 C C . CYS A 1 528 ? 14.867 9.891 -5.996 1 95.5 528 CYS A C 1
ATOM 4404 O O . CYS A 1 528 ? 15.898 9.891 -5.324 1 95.5 528 CYS A O 1
ATOM 4406 N N . VAL A 1 529 ? 13.812 9.273 -5.613 1 94.94 529 VAL A N 1
ATOM 4407 C CA . VAL A 1 529 ? 13.719 8.523 -4.363 1 94.94 529 VAL A CA 1
ATOM 4408 C C . VAL A 1 529 ? 14.742 7.395 -4.359 1 94.94 529 VAL A C 1
ATOM 4410 O O . VAL A 1 529 ? 15.469 7.211 -3.381 1 94.94 529 VAL A O 1
ATOM 4413 N N . PRO A 1 530 ? 14.938 6.598 -5.457 1 95.69 530 PRO A N 1
ATOM 4414 C CA . PRO A 1 530 ? 15.93 5.523 -5.449 1 95.69 530 PRO A CA 1
ATOM 4415 C C . PRO A 1 530 ? 17.344 6.035 -5.223 1 95.69 530 PRO A C 1
ATOM 4417 O O . PRO A 1 530 ? 18.125 5.402 -4.508 1 95.69 530 PRO A O 1
ATOM 4420 N N . GLU A 1 531 ? 17.672 7.203 -5.812 1 96.56 531 GLU A N 1
ATOM 4421 C CA . GLU A 1 531 ? 18.984 7.809 -5.613 1 96.56 531 GLU A CA 1
ATOM 4422 C C . GLU A 1 531 ? 19.203 8.195 -4.148 1 96.56 531 GLU A C 1
ATOM 4424 O O . GLU A 1 531 ? 20.266 7.934 -3.586 1 96.56 531 GLU A O 1
ATOM 4429 N N . GLN A 1 532 ? 18.172 8.773 -3.619 1 97.75 532 GLN A N 1
ATOM 4430 C CA . GLN A 1 532 ? 18.234 9.195 -2.223 1 97.75 532 GLN A CA 1
ATOM 4431 C C . GLN A 1 532 ? 18.516 8 -1.306 1 97.75 532 GLN A C 1
ATOM 4433 O O . GLN A 1 532 ? 19.438 8.039 -0.491 1 97.75 532 GLN A O 1
ATOM 4438 N N . LEU A 1 533 ? 17.719 6.98 -1.455 1 97.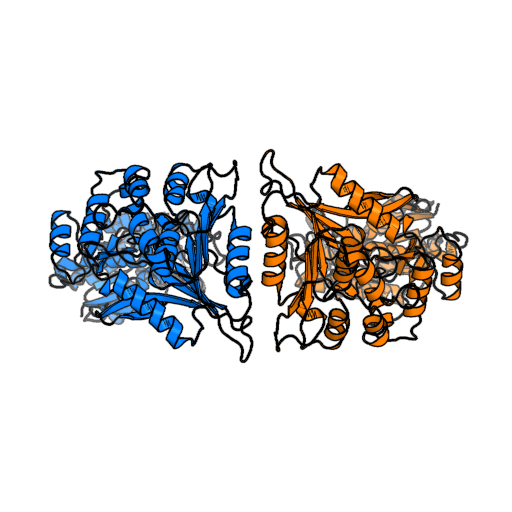38 533 LEU A N 1
ATOM 4439 C CA . LEU A 1 533 ? 17.812 5.809 -0.588 1 97.38 533 LEU A CA 1
ATOM 4440 C C . LEU A 1 533 ? 19.125 5.07 -0.8 1 97.38 533 LEU A C 1
ATOM 4442 O O . LEU A 1 533 ? 19.703 4.539 0.151 1 97.38 533 LEU A O 1
ATOM 4446 N N . MET A 1 534 ? 19.562 5.02 -2.031 1 97.62 534 MET A N 1
ATOM 4447 C CA . MET A 1 534 ? 20.844 4.395 -2.332 1 97.62 534 MET A CA 1
ATOM 4448 C C . MET A 1 534 ? 21.969 5.102 -1.597 1 97.62 534 MET A C 1
ATOM 4450 O O . MET A 1 534 ? 22.797 4.453 -0.939 1 97.62 534 MET A O 1
ATOM 4454 N N . LEU A 1 535 ? 21.984 6.395 -1.629 1 97.81 535 LEU A N 1
ATOM 4455 C CA . LEU A 1 535 ? 23.062 7.164 -1.017 1 97.81 535 LEU A CA 1
ATOM 4456 C C . LEU A 1 535 ? 23 7.066 0.504 1 97.81 535 LEU A C 1
ATOM 4458 O O . LEU A 1 535 ? 24.031 6.961 1.164 1 97.81 535 LEU A O 1
ATOM 4462 N N . ILE A 1 536 ? 21.812 7.129 1.054 1 98 536 ILE A N 1
ATOM 4463 C CA . ILE A 1 536 ? 21.656 7.027 2.5 1 98 536 ILE A CA 1
ATOM 4464 C C . ILE A 1 536 ? 22.172 5.672 2.98 1 98 536 ILE A C 1
ATOM 4466 O O . ILE A 1 536 ? 22.984 5.598 3.904 1 98 536 ILE A O 1
ATOM 4470 N N . ASN A 1 537 ? 21.688 4.609 2.35 1 97.25 537 ASN A N 1
ATOM 4471 C CA . ASN A 1 537 ? 22.094 3.27 2.756 1 97.25 537 ASN A CA 1
ATOM 4472 C C . ASN A 1 537 ? 23.578 3.039 2.514 1 97.25 537 ASN A C 1
ATOM 4474 O O . ASN A 1 537 ? 24.234 2.324 3.275 1 97.25 537 ASN A O 1
ATOM 4478 N N . ARG A 1 538 ? 24.109 3.594 1.459 1 96.19 538 ARG A N 1
ATOM 4479 C CA . ARG A 1 538 ? 25.547 3.512 1.193 1 96.19 538 ARG A CA 1
ATOM 4480 C C . ARG A 1 538 ? 26.344 4.094 2.35 1 96.19 538 ARG A C 1
ATOM 4482 O O . ARG A 1 538 ? 27.328 3.496 2.793 1 96.19 538 ARG A O 1
ATOM 4489 N N . LEU A 1 539 ? 25.938 5.227 2.816 1 96.69 539 LEU A N 1
ATOM 4490 C CA . LEU A 1 539 ? 26.625 5.883 3.922 1 96.69 539 LEU A CA 1
ATOM 4491 C C . LEU A 1 539 ? 26.469 5.086 5.211 1 96.69 539 LEU A C 1
ATOM 4493 O O . LEU A 1 539 ? 27.422 4.941 5.984 1 96.69 539 LEU A O 1
ATOM 4497 N N . LEU A 1 540 ? 25.234 4.555 5.449 1 94.69 540 LEU A N 1
ATOM 4498 C CA . LEU A 1 540 ? 24.953 3.791 6.66 1 94.69 540 LEU A CA 1
ATOM 4499 C C . LEU A 1 540 ? 25.781 2.506 6.691 1 94.69 540 LEU A C 1
ATOM 4501 O O . LEU A 1 540 ? 26.094 1.991 7.766 1 94.69 540 LEU A O 1
ATOM 4505 N N . LEU A 1 541 ? 26.094 2.008 5.52 1 92.44 541 LEU A N 1
ATOM 4506 C CA . LEU A 1 541 ? 26.859 0.773 5.414 1 92.44 541 LEU A CA 1
ATOM 4507 C C . LEU A 1 541 ? 28.359 1.07 5.316 1 92.44 541 LEU A C 1
ATOM 4509 O O . LEU A 1 541 ? 29.172 0.15 5.309 1 92.44 541 LEU A O 1
ATOM 4513 N N . ASN A 1 542 ? 28.75 2.301 5.238 1 89.56 542 ASN A N 1
ATOM 4514 C CA . ASN A 1 542 ? 30.125 2.752 5.156 1 89.56 542 ASN A CA 1
ATOM 4515 C C . ASN A 1 542 ? 30.828 2.18 3.928 1 89.56 542 ASN A C 1
ATOM 4517 O O . ASN A 1 542 ? 31.922 1.617 4.039 1 89.56 542 ASN A O 1
ATOM 4521 N N . ILE A 1 543 ? 30.188 2.188 2.816 1 86.44 543 ILE A N 1
ATOM 4522 C CA . ILE A 1 543 ? 30.781 1.689 1.585 1 86.44 543 ILE A CA 1
ATOM 4523 C C . ILE A 1 543 ? 30.688 2.756 0.497 1 86.44 543 ILE A C 1
ATOM 4525 O O . ILE A 1 543 ? 29.797 3.598 0.519 1 86.44 543 ILE A O 1
ATOM 4529 N N . MET B 1 1 ? -20.031 -38.281 -33.188 1 74.25 1 MET B N 1
ATOM 4530 C CA . MET B 1 1 ? -20.25 -37.125 -32.312 1 74.25 1 MET B CA 1
ATOM 4531 C C . MET B 1 1 ? -21.312 -37.469 -31.266 1 74.25 1 MET B C 1
ATOM 4533 O O . MET B 1 1 ? -22.359 -38 -31.578 1 74.25 1 MET B O 1
ATOM 4537 N N . ILE B 1 2 ? -20.969 -37.312 -30.062 1 82.56 2 ILE B N 1
ATOM 4538 C CA . ILE B 1 2 ? -21.891 -37.531 -28.969 1 82.56 2 ILE B CA 1
ATOM 4539 C C . ILE B 1 2 ? -22.797 -36.312 -28.781 1 82.56 2 ILE B C 1
ATOM 4541 O O . ILE B 1 2 ? -22.297 -35.219 -28.578 1 82.56 2 ILE B O 1
ATOM 4545 N N . LYS B 1 3 ? -24.031 -36.5 -28.969 1 87.12 3 LYS B N 1
ATOM 4546 C CA . LYS B 1 3 ? -24.984 -35.406 -28.828 1 87.12 3 LYS B CA 1
ATOM 4547 C C . LYS B 1 3 ? -25.438 -35.25 -27.375 1 87.12 3 LYS B C 1
ATOM 4549 O O . LYS B 1 3 ? -26.047 -36.188 -26.797 1 87.12 3 LYS B O 1
ATOM 4554 N N . VAL B 1 4 ? -25.125 -34.094 -26.781 1 88.44 4 VAL B N 1
ATOM 4555 C CA . VAL B 1 4 ? -25.422 -33.844 -25.375 1 88.44 4 VAL B CA 1
ATOM 4556 C C . VAL B 1 4 ? -26.453 -32.719 -25.266 1 88.44 4 VAL B C 1
ATOM 4558 O O . VAL B 1 4 ? -26.312 -31.656 -25.859 1 88.44 4 VAL B O 1
ATOM 4561 N N . LEU B 1 5 ? -27.562 -33 -24.562 1 90.88 5 LEU B N 1
ATOM 4562 C CA . LEU B 1 5 ? -28.562 -32 -24.203 1 90.88 5 LEU B CA 1
ATOM 4563 C C . LEU B 1 5 ? -28.406 -31.578 -22.75 1 90.88 5 LEU B C 1
ATOM 4565 O O . LEU B 1 5 ? -28.406 -32.438 -21.844 1 90.88 5 LEU B O 1
ATOM 4569 N N . SER B 1 6 ? -28.234 -30.297 -22.547 1 89.06 6 SER B N 1
ATOM 4570 C CA . SER B 1 6 ? -27.984 -29.812 -21.188 1 89.06 6 SER B CA 1
ATOM 4571 C C . SER B 1 6 ? -29.156 -29 -20.656 1 89.06 6 SER B C 1
ATOM 4573 O O . SER B 1 6 ? -29.688 -28.141 -21.375 1 89.06 6 SER B O 1
ATOM 4575 N N . PHE B 1 7 ? -29.609 -29.344 -19.344 1 89.19 7 PHE B N 1
ATOM 4576 C CA . PHE B 1 7 ? -30.578 -28.594 -18.562 1 89.19 7 PHE B CA 1
ATOM 4577 C C . PHE B 1 7 ? -29.938 -28.016 -17.297 1 89.19 7 PHE B C 1
ATOM 4579 O O . PHE B 1 7 ? -29.172 -28.719 -16.625 1 89.19 7 PHE B O 1
ATOM 4586 N N . GLY B 1 8 ? -30.125 -26.75 -17.078 1 87.38 8 GLY B N 1
ATOM 4587 C CA . GLY B 1 8 ? -29.688 -26.266 -15.781 1 87.38 8 GLY B CA 1
ATOM 4588 C C . GLY B 1 8 ? -29.047 -24.891 -15.844 1 87.38 8 GLY B C 1
ATOM 4589 O O . GLY B 1 8 ? -29.344 -24.109 -16.75 1 87.38 8 GLY B O 1
ATOM 4590 N N . CYS B 1 9 ? -28.266 -24.547 -14.797 1 82.81 9 CYS B N 1
ATOM 4591 C CA . CYS B 1 9 ? -27.656 -23.234 -14.688 1 82.81 9 CYS B CA 1
ATOM 4592 C C . CYS B 1 9 ? -26.422 -23.125 -15.586 1 82.81 9 CYS B C 1
ATOM 4594 O O . CYS B 1 9 ? -25.953 -24.141 -16.109 1 82.81 9 CYS B O 1
ATOM 4596 N N . PRO B 1 10 ? -25.891 -21.984 -15.695 1 78.19 10 PRO B N 1
ATOM 4597 C CA . PRO B 1 10 ? -24.734 -21.797 -16.562 1 78.19 10 PRO B CA 1
ATOM 4598 C C . PRO B 1 10 ? -23.531 -22.656 -16.125 1 78.19 10 PRO B C 1
ATOM 4600 O O . PRO B 1 10 ? -22.797 -23.172 -16.969 1 78.19 10 PRO B O 1
ATOM 4603 N N . ALA B 1 11 ? -23.422 -22.859 -14.82 1 80.06 11 ALA B N 1
ATOM 4604 C CA . ALA B 1 11 ? -22.312 -23.672 -14.328 1 80.06 11 ALA B CA 1
ATOM 4605 C C . ALA B 1 11 ? -22.406 -25.109 -14.836 1 80.06 11 ALA B C 1
ATOM 4607 O O . ALA B 1 11 ? -21.391 -25.797 -14.922 1 80.06 11 ALA B O 1
ATOM 4608 N N . THR B 1 12 ? -23.547 -25.531 -15.18 1 86.75 12 THR B N 1
ATOM 4609 C CA . THR B 1 12 ? -23.75 -26.859 -15.734 1 86.75 12 THR B CA 1
ATOM 4610 C C . THR B 1 12 ? -23.625 -26.844 -17.25 1 86.75 12 THR B C 1
ATOM 4612 O O . THR B 1 12 ? -22.938 -27.688 -17.844 1 86.75 12 THR B O 1
ATOM 4615 N N . LYS B 1 13 ? -24.141 -25.875 -17.812 1 78.75 13 LYS B N 1
ATOM 4616 C CA . LYS B 1 13 ? -24.172 -25.781 -19.281 1 78.75 13 LYS B CA 1
ATOM 4617 C C . LYS B 1 13 ? -22.766 -25.578 -19.844 1 78.75 13 LYS B C 1
ATOM 4619 O O . LYS B 1 13 ? -22.469 -26.062 -20.938 1 78.75 13 LYS B O 1
ATOM 4624 N N . ASP B 1 14 ? -21.938 -25 -19.078 1 74.06 14 ASP B N 1
ATOM 4625 C CA . ASP B 1 14 ? -20.641 -24.594 -19.609 1 74.06 14 ASP B CA 1
ATOM 4626 C C . ASP B 1 14 ? -19.562 -25.656 -19.312 1 74.06 14 ASP B C 1
ATOM 4628 O O . ASP B 1 14 ? -18.406 -25.469 -19.688 1 74.06 14 ASP B O 1
ATOM 4632 N N . ILE B 1 15 ? -19.969 -26.609 -18.688 1 75.94 15 ILE B N 1
ATOM 4633 C CA . ILE B 1 15 ? -19.031 -27.672 -18.375 1 75.94 15 ILE B CA 1
ATOM 4634 C C . ILE B 1 15 ? -18.359 -28.172 -19.656 1 75.94 15 ILE B C 1
ATOM 4636 O O . ILE B 1 15 ? -17.156 -28.422 -19.688 1 75.94 15 ILE B O 1
ATOM 4640 N N . LEU B 1 16 ? -19.125 -28.219 -20.734 1 69.81 16 LEU B N 1
ATOM 4641 C CA . LEU B 1 16 ? -18.594 -28.781 -21.969 1 69.81 16 LEU B CA 1
ATOM 4642 C C . LEU B 1 16 ? -18.109 -27.688 -22.906 1 69.81 16 LEU B C 1
ATOM 4644 O O . LEU B 1 16 ? -17.484 -27.969 -23.938 1 69.81 16 LEU B O 1
ATOM 4648 N N . ASP B 1 17 ? -18.484 -26.453 -22.578 1 60.72 17 ASP B N 1
ATOM 4649 C CA . ASP B 1 17 ? -18 -25.344 -23.391 1 60.72 17 ASP B CA 1
ATOM 4650 C C . ASP B 1 17 ? -16.562 -24.969 -22.984 1 60.72 17 ASP B C 1
ATOM 4652 O O . ASP B 1 17 ? -15.781 -24.5 -23.828 1 60.72 17 ASP B O 1
ATOM 4656 N N . TYR B 1 18 ? -16.344 -24.922 -21.703 1 50.66 18 TYR B N 1
ATOM 4657 C CA . TYR B 1 18 ? -15.008 -24.562 -21.219 1 50.66 18 TYR B CA 1
ATOM 4658 C C . TYR B 1 18 ? -14 -25.656 -21.547 1 50.66 18 TYR B C 1
ATOM 4660 O O . TYR B 1 18 ? -12.883 -25.656 -21.016 1 50.66 18 TYR B O 1
ATOM 4668 N N . ASN B 1 19 ? -14.25 -26.281 -22.516 1 44.47 19 ASN B N 1
ATOM 4669 C CA . ASN B 1 19 ? -13.258 -27.297 -22.828 1 44.47 19 ASN B CA 1
ATOM 4670 C C . ASN B 1 19 ? -11.914 -26.672 -23.203 1 44.47 19 ASN B C 1
ATOM 4672 O O . ASN B 1 19 ? -11.797 -26.016 -24.234 1 44.47 19 ASN B O 1
ATOM 4676 N N . PRO B 1 20 ? -11.195 -26.469 -22.25 1 41.97 20 PRO B N 1
ATOM 4677 C CA . PRO B 1 20 ? -9.891 -25.859 -22.516 1 41.97 20 PRO B CA 1
ATOM 4678 C C . PRO B 1 20 ? -9.18 -26.5 -23.719 1 41.97 20 PRO B C 1
ATOM 4680 O O . PRO B 1 20 ? -8.203 -25.938 -24.219 1 41.97 20 PRO B O 1
ATOM 4683 N N . PHE B 1 21 ? -9.492 -27.812 -24.031 1 39.72 21 PHE B N 1
ATOM 4684 C CA . PHE B 1 21 ? -8.703 -28.5 -25.047 1 39.72 21 PHE B CA 1
ATOM 4685 C C . PHE B 1 21 ? -9.281 -28.266 -26.438 1 39.72 21 PHE B C 1
ATOM 4687 O O . PHE B 1 21 ? -8.836 -28.859 -27.422 1 39.72 21 PHE B O 1
ATOM 4694 N N . ASN B 1 22 ? -9.969 -27.234 -26.656 1 40.25 22 ASN B N 1
ATOM 4695 C CA . ASN B 1 22 ? -10.531 -26.906 -27.953 1 40.25 22 ASN B CA 1
ATOM 4696 C C . ASN B 1 22 ? -11.117 -28.141 -28.641 1 40.25 22 ASN B C 1
ATOM 4698 O O . ASN B 1 22 ? -11.523 -28.094 -29.797 1 40.25 22 ASN B O 1
ATOM 4702 N N . ASN B 1 23 ? -10.852 -29.328 -28.203 1 39.06 23 ASN B N 1
ATOM 4703 C CA . ASN B 1 23 ? -11.203 -30.531 -28.953 1 39.06 23 ASN B CA 1
ATOM 4704 C C . ASN B 1 23 ? -12.617 -31 -28.625 1 39.06 23 ASN B C 1
ATOM 4706 O O . ASN B 1 23 ? -12.836 -32.188 -28.391 1 39.06 23 ASN B O 1
ATOM 4710 N N . ASN B 1 24 ? -13.414 -30.266 -28.188 1 49.09 24 ASN B N 1
ATOM 4711 C CA . ASN B 1 24 ? -14.781 -30.734 -27.953 1 49.09 24 ASN B CA 1
ATOM 4712 C C . ASN B 1 24 ? -15.43 -31.219 -29.25 1 49.09 24 ASN B C 1
ATOM 4714 O O . ASN B 1 24 ? -16.641 -31.141 -29.406 1 49.09 24 ASN B O 1
ATOM 4718 N N . ARG B 1 25 ? -14.477 -31.625 -30.047 1 53.72 25 ARG B N 1
ATOM 4719 C CA . ARG B 1 25 ? -14.938 -32 -31.375 1 53.72 25 ARG B CA 1
ATOM 4720 C C . ARG B 1 25 ? -15.828 -33.25 -31.312 1 53.72 25 ARG B C 1
ATOM 4722 O O . ARG B 1 25 ? -16.578 -33.531 -32.25 1 53.72 25 ARG B O 1
ATOM 4729 N N . ASN B 1 26 ? -15.82 -33.906 -30.125 1 61.03 26 ASN B N 1
ATOM 4730 C CA . ASN B 1 26 ? -16.578 -35.156 -30.078 1 61.03 26 ASN B CA 1
ATOM 4731 C C . ASN B 1 26 ? -18.016 -34.906 -29.625 1 61.03 26 ASN B C 1
ATOM 4733 O O . ASN B 1 26 ? -18.844 -35.812 -29.656 1 61.03 26 ASN B O 1
ATOM 4737 N N . TYR B 1 27 ? -18.234 -33.531 -29.203 1 72.06 27 TYR B N 1
ATOM 4738 C CA . TYR B 1 27 ? -19.562 -33.312 -28.625 1 72.06 27 TYR B CA 1
ATOM 4739 C C . TYR B 1 27 ? -20.344 -32.281 -29.453 1 72.06 27 TYR B C 1
ATOM 4741 O O . TYR B 1 27 ? -19.781 -31.312 -29.953 1 72.06 27 TYR B O 1
ATOM 4749 N N . SER B 1 28 ? -21.516 -32.625 -29.719 1 76.69 28 SER B N 1
ATOM 4750 C CA . SER B 1 28 ? -22.516 -31.656 -30.188 1 76.69 28 SER B CA 1
ATOM 4751 C C . SER B 1 28 ? -23.453 -31.25 -29.047 1 76.69 28 SER B C 1
ATOM 4753 O O . SER B 1 28 ? -24.203 -32.062 -28.531 1 76.69 28 SER B O 1
ATOM 4755 N N . LEU B 1 29 ? -23.312 -29.953 -28.641 1 76.62 29 LEU B N 1
ATOM 4756 C CA . LEU B 1 29 ? -24 -29.484 -27.438 1 76.62 29 LEU B CA 1
ATOM 4757 C C . LEU B 1 29 ? -25.266 -28.703 -27.812 1 76.62 29 LEU B C 1
ATOM 4759 O O . LEU B 1 29 ? -25.234 -27.844 -28.672 1 76.62 29 LEU B O 1
ATOM 4763 N N . THR B 1 30 ? -26.391 -29.141 -27.188 1 79.25 30 THR B N 1
ATOM 4764 C CA . THR B 1 30 ? -27.641 -28.391 -27.203 1 79.25 30 THR B CA 1
ATOM 4765 C C . THR B 1 30 ? -28.047 -27.984 -25.797 1 79.25 30 THR B C 1
ATOM 4767 O O . THR B 1 30 ? -28 -28.797 -24.875 1 79.25 30 THR B O 1
ATOM 4770 N N . TYR B 1 31 ? -28.312 -26.688 -25.625 1 79.19 31 TYR B N 1
ATOM 4771 C CA . TYR B 1 31 ? -28.719 -26.188 -24.328 1 79.19 31 TYR B CA 1
ATOM 4772 C C . TYR B 1 31 ? -30.188 -25.781 -24.328 1 79.19 31 TYR B C 1
ATOM 4774 O O . TYR B 1 31 ? -30.672 -25.203 -25.297 1 79.19 31 TYR B O 1
ATOM 4782 N N . HIS B 1 32 ? -30.859 -26.219 -23.281 1 79.06 32 HIS B N 1
ATOM 4783 C CA . HIS B 1 32 ? -32.188 -25.625 -23.031 1 79.06 32 HIS B CA 1
ATOM 4784 C C . HIS B 1 32 ? -32.031 -24.266 -22.328 1 79.06 32 HIS B C 1
ATOM 4786 O O . HIS B 1 32 ? -31.312 -24.156 -21.328 1 79.06 32 HIS B O 1
ATOM 4792 N N . LYS B 1 33 ? -32.688 -23.266 -22.875 1 70.81 33 LYS B N 1
ATOM 4793 C CA . LYS B 1 33 ? -32.594 -21.906 -22.344 1 70.81 33 LYS B CA 1
ATOM 4794 C C . LYS B 1 33 ? -33.531 -21.734 -21.141 1 70.81 33 LYS B C 1
ATOM 4796 O O . LYS B 1 33 ? -34.594 -22.328 -21.078 1 70.81 33 LYS B O 1
ATOM 4801 N N . GLY B 1 34 ? -33.062 -21.047 -20 1 69.06 34 GLY B N 1
ATOM 4802 C CA . GLY B 1 34 ? -33.906 -20.609 -18.906 1 69.06 34 GLY B CA 1
ATOM 4803 C C . GLY B 1 34 ? -33.75 -21.453 -17.656 1 69.06 34 GLY B C 1
ATOM 4804 O O . GLY B 1 34 ? -33.188 -22.547 -17.703 1 69.06 34 GLY B O 1
ATOM 4805 N N . TYR B 1 35 ? -34.062 -20.859 -16.469 1 74.88 35 TYR B N 1
ATOM 4806 C CA . TYR B 1 35 ? -34.125 -21.531 -15.172 1 74.88 35 TYR B CA 1
ATOM 4807 C C . TYR B 1 35 ? -35.469 -22.203 -14.969 1 74.88 35 TYR B C 1
ATOM 4809 O O . TYR B 1 35 ? -36.469 -21.531 -14.664 1 74.88 35 TYR B O 1
ATOM 4817 N N . GLN B 1 36 ? -35.531 -23.484 -15.328 1 80.19 36 GLN B N 1
ATOM 4818 C CA . GLN B 1 36 ? -36.75 -24.25 -15.133 1 80.19 36 GLN B CA 1
ATOM 4819 C C . GLN B 1 36 ? -36.5 -25.5 -14.273 1 80.19 36 GLN B C 1
ATOM 4821 O O . GLN B 1 36 ? -35.5 -26.188 -14.461 1 80.19 36 GLN B O 1
ATOM 4826 N N . ALA B 1 37 ? -37.438 -25.625 -13.406 1 85.69 37 ALA B N 1
ATOM 4827 C CA . ALA B 1 37 ? -37.375 -26.812 -12.57 1 85.69 37 ALA B CA 1
ATOM 4828 C C . ALA B 1 37 ? -37.812 -28.047 -13.344 1 85.69 37 ALA B C 1
ATOM 4830 O O . ALA B 1 37 ? -38.5 -27.938 -14.359 1 85.69 37 ALA B O 1
ATOM 4831 N N . ILE B 1 38 ? -37.375 -29.172 -12.898 1 90.06 38 ILE B N 1
ATOM 4832 C CA . ILE B 1 38 ? -37.625 -30.438 -13.562 1 90.06 38 ILE B CA 1
ATOM 4833 C C . ILE B 1 38 ? -39.125 -30.656 -13.734 1 90.06 38 ILE B C 1
ATOM 4835 O O . ILE B 1 38 ? -39.562 -31.062 -14.797 1 90.06 38 ILE B O 1
ATOM 4839 N N . PRO B 1 39 ? -39.969 -30.297 -12.75 1 84.94 39 PRO B N 1
ATOM 4840 C CA . PRO B 1 39 ? -41.406 -30.484 -12.945 1 84.94 39 PRO B CA 1
ATOM 4841 C C . PRO B 1 39 ? -41.938 -29.672 -14.117 1 84.94 39 PRO B C 1
ATOM 4843 O O . PRO B 1 39 ? -42.875 -30.125 -14.812 1 84.94 39 PRO B O 1
ATOM 4846 N N . GLU B 1 40 ? -41.438 -28.609 -14.359 1 84.19 40 GLU B N 1
ATOM 4847 C CA . GLU B 1 40 ? -41.812 -27.797 -15.508 1 84.19 40 GLU B CA 1
ATOM 4848 C C . GLU B 1 40 ? -41.312 -28.406 -16.812 1 84.19 40 GLU B C 1
ATOM 4850 O O . GLU B 1 40 ? -42.031 -28.422 -17.812 1 84.19 40 GLU B O 1
ATOM 4855 N N . LEU B 1 41 ? -40.188 -28.906 -16.781 1 87.56 41 LEU B N 1
ATOM 4856 C CA . LEU B 1 41 ? -39.594 -29.516 -17.953 1 87.56 41 LEU B CA 1
ATOM 4857 C C . LEU B 1 41 ? -40.344 -30.75 -18.406 1 87.56 41 LEU B C 1
ATOM 4859 O O . LEU B 1 41 ? -40.469 -31.016 -19.594 1 87.56 41 LEU B O 1
ATOM 4863 N N . ASN B 1 42 ? -40.812 -31.438 -17.438 1 89.88 42 ASN B N 1
ATOM 4864 C CA . ASN B 1 42 ? -41.594 -32.656 -17.734 1 89.88 42 ASN B CA 1
ATOM 4865 C C . ASN B 1 42 ? -42.719 -32.375 -18.719 1 89.88 42 ASN B C 1
ATOM 4867 O O . ASN B 1 42 ? -43.094 -33.219 -19.516 1 89.88 42 ASN B O 1
ATOM 4871 N N . LEU B 1 43 ? -43.156 -31.156 -18.672 1 84 43 LEU B N 1
ATOM 4872 C CA . LEU B 1 43 ? -44.312 -30.797 -19.516 1 84 43 LEU B CA 1
ATOM 4873 C C . LEU B 1 43 ? -43.875 -30.531 -20.953 1 84 43 LEU B C 1
ATOM 4875 O O . LEU B 1 43 ? -44.719 -30.516 -21.859 1 84 43 LEU B O 1
ATOM 4879 N N . LEU B 1 44 ? -42.656 -30.453 -21.141 1 85.31 44 LEU B N 1
ATOM 4880 C CA . LEU B 1 44 ? -42.188 -29.984 -22.438 1 85.31 44 LEU B CA 1
ATOM 4881 C C . LEU B 1 44 ? -41.219 -30.969 -23.047 1 85.31 44 LEU B C 1
ATOM 4883 O O . LEU B 1 44 ? -40.688 -30.719 -24.141 1 85.31 44 LEU B O 1
ATOM 4887 N N . LEU B 1 45 ? -40.906 -32.094 -22.516 1 89.5 45 LEU B N 1
ATOM 4888 C CA . LEU B 1 45 ? -39.812 -33 -22.891 1 89.5 45 LEU B CA 1
ATOM 4889 C C . LEU B 1 45 ? -40 -33.469 -24.328 1 89.5 45 LEU B C 1
ATOM 4891 O O . LEU B 1 45 ? -39.031 -33.469 -25.109 1 89.5 45 LEU B O 1
ATOM 4895 N N . ASP B 1 46 ? -41.188 -33.781 -24.719 1 87 46 ASP B N 1
ATOM 4896 C CA . ASP B 1 46 ? -41.406 -34.312 -26.062 1 87 46 ASP B CA 1
ATOM 4897 C C . ASP B 1 46 ? -41.125 -33.25 -27.125 1 87 46 ASP B C 1
ATOM 4899 O O . ASP B 1 46 ? -40.75 -33.594 -28.25 1 87 46 ASP B O 1
ATOM 4903 N N . GLU B 1 47 ? -41.156 -32.031 -26.672 1 83.75 47 GLU B N 1
ATOM 4904 C CA . GLU B 1 47 ? -40.969 -30.938 -27.609 1 83.75 47 GLU B CA 1
ATOM 4905 C C . GLU B 1 47 ? -39.5 -30.5 -27.641 1 83.75 47 GLU B C 1
ATOM 4907 O O . GLU B 1 47 ? -38.969 -30.094 -28.688 1 83.75 47 GLU B O 1
ATOM 4912 N N . ILE B 1 48 ? -38.844 -30.734 -26.594 1 85.88 48 ILE B N 1
ATOM 4913 C CA . ILE B 1 48 ? -37.562 -30.031 -26.516 1 85.88 48 ILE B CA 1
ATOM 4914 C C . ILE B 1 48 ? -36.406 -31.031 -26.641 1 85.88 48 ILE B C 1
ATOM 4916 O O . ILE B 1 48 ? -35.25 -30.641 -26.812 1 85.88 48 ILE B O 1
ATOM 4920 N N . VAL B 1 49 ? -36.719 -32.312 -26.562 1 88 49 VAL B N 1
ATOM 4921 C CA . VAL B 1 49 ? -35.656 -33.281 -26.609 1 88 49 VAL B CA 1
ATOM 4922 C C . VAL B 1 49 ? -35.469 -33.812 -28.031 1 88 49 VAL B C 1
ATOM 4924 O O . VAL B 1 49 ? -36.375 -34.5 -28.562 1 88 49 VAL B O 1
ATOM 4927 N N . PRO B 1 50 ? -34.406 -33.625 -28.594 1 85.5 50 PRO B N 1
ATOM 4928 C CA . PRO B 1 50 ? -34.156 -34.219 -29.906 1 85.5 50 PRO B CA 1
ATOM 4929 C C . PRO B 1 50 ? -34.031 -35.719 -29.875 1 85.5 50 PRO B C 1
ATOM 4931 O O . PRO B 1 50 ? -33.5 -36.281 -28.906 1 85.5 50 PRO B O 1
ATOM 4934 N N . ASP B 1 51 ? -34.375 -36.406 -30.953 1 85.19 51 ASP B N 1
ATOM 4935 C CA . ASP B 1 51 ? -34.344 -37.875 -31.031 1 85.19 51 ASP B CA 1
ATOM 4936 C C . ASP B 1 51 ? -32.875 -38.375 -31.047 1 85.19 51 ASP B C 1
ATOM 4938 O O . ASP B 1 51 ? -32.594 -39.5 -30.641 1 85.19 51 ASP B O 1
ATOM 4942 N N . SER B 1 52 ? -32.031 -37.531 -31.375 1 87.75 52 SER B N 1
ATOM 4943 C CA . SE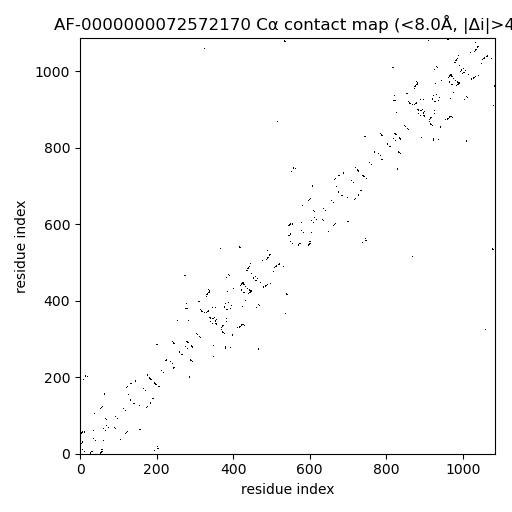R B 1 52 ? -30.641 -37.938 -31.531 1 87.75 52 SER B CA 1
ATOM 4944 C C . SER B 1 52 ? -29.844 -37.75 -30.25 1 87.75 52 SER B C 1
ATOM 4946 O O . SER B 1 52 ? -28.625 -37.938 -30.234 1 87.75 52 SER B O 1
ATOM 4948 N N . THR B 1 53 ? -30.516 -37.5 -29.188 1 89.38 53 THR B N 1
ATOM 4949 C CA . THR B 1 53 ? -29.828 -37.219 -27.922 1 89.38 53 THR B CA 1
ATOM 4950 C C . THR B 1 53 ? -29.188 -38.5 -27.375 1 89.38 53 THR B C 1
ATOM 4952 O O . THR B 1 53 ? -29.828 -39.531 -27.297 1 89.38 53 THR B O 1
ATOM 4955 N N . ASN B 1 54 ? -27.875 -38.375 -27.062 1 91.69 54 ASN B N 1
ATOM 4956 C CA . ASN B 1 54 ? -27.156 -39.5 -26.469 1 91.69 54 ASN B CA 1
ATOM 4957 C C . ASN B 1 54 ? -27.047 -39.375 -24.953 1 91.69 54 ASN B C 1
ATOM 4959 O O . ASN B 1 54 ? -27.203 -40.344 -24.219 1 91.69 54 ASN B O 1
ATOM 4963 N N . VAL B 1 55 ? -26.812 -38.156 -24.547 1 93.44 55 VAL B N 1
ATOM 4964 C CA . VAL B 1 55 ? -26.562 -37.906 -23.125 1 93.44 55 VAL B CA 1
ATOM 4965 C C . VAL B 1 55 ? -27.344 -36.656 -22.703 1 93.44 55 VAL B C 1
ATOM 4967 O O . VAL B 1 55 ? -27.469 -35.688 -23.453 1 93.44 55 VAL B O 1
ATOM 4970 N N . VAL B 1 56 ? -27.875 -36.688 -21.531 1 94.5 56 VAL B N 1
ATOM 4971 C CA . VAL B 1 56 ? -28.516 -35.531 -20.906 1 94.5 56 VAL B CA 1
ATOM 4972 C C . VAL B 1 56 ? -27.734 -35.094 -19.672 1 94.5 56 VAL B C 1
ATOM 4974 O O . VAL B 1 56 ? -27.453 -35.938 -18.797 1 94.5 56 VAL B O 1
ATOM 4977 N N . LEU B 1 57 ? -27.281 -33.906 -19.672 1 93.12 57 LEU B N 1
ATOM 4978 C CA . LEU B 1 57 ? -26.625 -33.25 -18.547 1 93.12 57 LEU B CA 1
ATOM 4979 C C . LEU B 1 57 ? -27.562 -32.25 -17.875 1 93.12 57 LEU B C 1
ATOM 4981 O O . LEU B 1 57 ? -28.094 -31.359 -18.516 1 93.12 57 LEU B O 1
ATOM 4985 N N . PHE B 1 58 ? -27.828 -32.469 -16.547 1 93.94 58 PHE B N 1
ATOM 4986 C CA . PHE B 1 58 ? -28.828 -31.625 -15.898 1 93.94 58 PHE B CA 1
ATOM 4987 C C . PHE B 1 58 ? -28.438 -31.359 -14.453 1 93.94 58 PHE B C 1
ATOM 4989 O O . PHE B 1 58 ? -27.484 -31.922 -13.938 1 93.94 58 PHE B O 1
ATOM 4996 N N . ASP B 1 59 ? -29.109 -30.312 -13.852 1 92.75 59 ASP B N 1
ATOM 4997 C CA . ASP B 1 59 ? -28.922 -30 -12.438 1 92.75 59 ASP B CA 1
ATOM 4998 C C . ASP B 1 59 ? -30.266 -29.625 -11.781 1 92.75 59 ASP B C 1
ATOM 5000 O O . ASP B 1 59 ? -31.297 -29.641 -12.438 1 92.75 59 ASP B O 1
ATOM 5004 N N . PHE B 1 60 ? -30.234 -29.359 -10.414 1 91.31 60 PHE B N 1
ATOM 5005 C CA . PHE B 1 60 ? -31.438 -29.016 -9.664 1 91.31 60 PHE B CA 1
ATOM 5006 C C . PHE B 1 60 ? -31.359 -27.594 -9.133 1 91.31 60 PHE B C 1
ATOM 5008 O O . PHE B 1 60 ? -32 -27.266 -8.133 1 91.31 60 PHE B O 1
ATOM 5015 N N . VAL B 1 61 ? -30.625 -26.781 -9.734 1 86.94 61 VAL B N 1
ATOM 5016 C CA . VAL B 1 61 ? -30.344 -25.469 -9.188 1 86.94 61 VAL B CA 1
ATOM 5017 C C . VAL B 1 61 ? -31.609 -24.609 -9.25 1 86.94 61 VAL B C 1
ATOM 5019 O O . VAL B 1 61 ? -31.891 -23.844 -8.32 1 86.94 61 VAL B O 1
ATOM 5022 N N . SER B 1 62 ? -32.344 -24.672 -10.258 1 83.31 62 SER B N 1
ATOM 5023 C CA . SER B 1 62 ? -33.594 -23.906 -10.398 1 83.31 62 SER B CA 1
ATOM 5024 C C . SER B 1 62 ? -34.562 -24.234 -9.281 1 83.31 62 SER B C 1
ATOM 5026 O O . SER B 1 62 ? -35.219 -23.344 -8.727 1 83.31 62 SER B O 1
ATOM 5028 N N . GLU B 1 63 ? -34.625 -25.484 -8.953 1 83.56 63 GLU B N 1
ATOM 5029 C CA . GLU B 1 63 ? -35.5 -25.922 -7.855 1 83.56 63 GLU B CA 1
ATOM 5030 C C . GLU B 1 63 ? -35.031 -25.344 -6.523 1 83.56 63 GLU B C 1
ATOM 5032 O O . GLU B 1 63 ? -35.844 -24.922 -5.707 1 83.56 63 GLU B O 1
ATOM 5037 N N . ALA B 1 64 ? -33.812 -25.359 -6.359 1 82.56 64 ALA B N 1
ATOM 5038 C CA . ALA B 1 64 ? -33.25 -24.891 -5.102 1 82.56 64 ALA B CA 1
ATOM 5039 C C . ALA B 1 64 ? -33.469 -23.391 -4.938 1 82.56 64 ALA B C 1
ATOM 5041 O O . ALA B 1 64 ? -33.875 -22.922 -3.867 1 82.56 64 ALA B O 1
ATOM 5042 N N . MET B 1 65 ? -33.281 -22.672 -5.934 1 79 65 MET B N 1
ATOM 5043 C CA . MET B 1 65 ? -33.281 -21.203 -5.867 1 79 65 MET B CA 1
ATOM 5044 C C . MET B 1 65 ? -34.688 -20.672 -5.852 1 79 65 MET B C 1
ATOM 5046 O O . MET B 1 65 ? -35 -19.734 -5.113 1 79 65 MET B O 1
ATOM 5050 N N . PHE B 1 66 ? -35.5 -21.203 -6.688 1 74.81 66 PHE B N 1
ATOM 5051 C CA . PHE B 1 66 ? -36.781 -20.562 -6.918 1 74.81 66 PHE B CA 1
ATOM 5052 C C . PHE B 1 66 ? -37.938 -21.375 -6.312 1 74.81 66 PHE B C 1
ATOM 5054 O O . PHE B 1 66 ? -39.031 -20.859 -6.102 1 74.81 66 PHE B O 1
ATOM 5061 N N . GLY B 1 67 ? -37.594 -22.594 -6.02 1 74.44 67 GLY B N 1
ATOM 5062 C CA . GLY B 1 67 ? -38.688 -23.469 -5.598 1 74.44 67 GLY B CA 1
ATOM 5063 C C . GLY B 1 67 ? -39.656 -23.812 -6.715 1 74.44 67 GLY B C 1
ATOM 5064 O O . GLY B 1 67 ? -39.438 -23.422 -7.867 1 74.44 67 GLY B O 1
ATOM 5065 N N . THR B 1 68 ? -40.562 -24.656 -6.414 1 74.31 68 THR B N 1
ATOM 5066 C CA . THR B 1 68 ? -41.625 -25.047 -7.344 1 74.31 68 THR B CA 1
ATOM 5067 C C . THR B 1 68 ? -43 -24.859 -6.703 1 74.31 68 THR B C 1
ATOM 5069 O O . THR B 1 68 ? -43.188 -25.172 -5.523 1 74.31 68 THR B O 1
ATOM 5072 N N . VAL B 1 69 ? -43.906 -24.219 -7.348 1 72.12 69 VAL B N 1
ATOM 5073 C CA . VAL B 1 69 ? -45.281 -24.016 -6.902 1 72.12 69 VAL B CA 1
ATOM 5074 C C . VAL B 1 69 ? -46.219 -24.938 -7.695 1 72.12 69 VAL B C 1
ATOM 5076 O O . VAL B 1 69 ? -46.094 -25.031 -8.922 1 72.12 69 VAL B O 1
ATOM 5079 N N . TYR B 1 70 ? -46.969 -25.562 -6.84 1 71.75 70 TYR B N 1
ATOM 5080 C CA . TYR B 1 70 ? -47.938 -26.5 -7.438 1 71.75 70 TYR B CA 1
ATOM 5081 C C . TYR B 1 70 ? -49.375 -26.016 -7.262 1 71.75 70 TYR B C 1
ATOM 5083 O O . TYR B 1 70 ? -49.719 -25.5 -6.199 1 71.75 70 TYR B O 1
ATOM 5091 N N . GLN B 1 71 ? -50.125 -25.984 -8.352 1 70.25 71 GLN B N 1
ATOM 5092 C CA . GLN B 1 71 ? -51.562 -25.812 -8.273 1 70.25 71 GLN B CA 1
ATOM 5093 C C . GLN B 1 71 ? -52.281 -26.734 -9.258 1 70.25 71 GLN B C 1
ATOM 5095 O O . GLN B 1 71 ? -52.219 -26.516 -10.477 1 70.25 71 GLN B O 1
ATOM 5100 N N . ASN B 1 72 ? -52.969 -27.734 -8.828 1 66.19 72 ASN B N 1
ATOM 5101 C CA . ASN B 1 72 ? -53.625 -28.734 -9.656 1 66.19 72 ASN B CA 1
ATOM 5102 C C . ASN B 1 72 ? -52.688 -29.266 -10.75 1 66.19 72 ASN B C 1
ATOM 5104 O O . ASN B 1 72 ? -51.594 -29.781 -10.453 1 66.19 72 ASN B O 1
ATOM 5108 N N . GLU B 1 73 ? -52.906 -29.094 -12.008 1 65.19 73 GLU B N 1
ATOM 5109 C CA . GLU B 1 73 ? -52.094 -29.609 -13.102 1 65.19 73 GLU B CA 1
ATOM 5110 C C . GLU B 1 73 ? -51.094 -28.562 -13.594 1 65.19 73 GLU B C 1
ATOM 5112 O O . GLU B 1 73 ? -50.406 -28.766 -14.586 1 65.19 73 GLU B O 1
ATOM 5117 N N . LYS B 1 74 ? -50.969 -27.516 -12.75 1 73.5 74 LYS B N 1
ATOM 5118 C CA . LYS B 1 74 ? -50.062 -26.438 -13.148 1 73.5 74 LYS B CA 1
ATOM 5119 C C . LYS B 1 74 ? -48.844 -26.375 -12.211 1 73.5 74 LYS B C 1
ATOM 5121 O O . LYS B 1 74 ? -48.969 -26.641 -11.016 1 73.5 74 LYS B O 1
ATOM 5126 N N . VAL B 1 75 ? -47.719 -26.297 -12.773 1 75.25 75 VAL B N 1
ATOM 5127 C CA . VAL B 1 75 ? -46.469 -26.172 -12.008 1 75.25 75 VAL B CA 1
ATOM 5128 C C . VAL B 1 75 ? -45.625 -25.031 -12.57 1 75.25 75 VAL B C 1
ATOM 5130 O O . VAL B 1 75 ? -45.594 -24.828 -13.781 1 75.25 75 VAL B O 1
ATOM 5133 N N . THR B 1 76 ? -45.094 -24.203 -11.664 1 71.19 76 THR B N 1
ATOM 5134 C CA . THR B 1 76 ? -44.219 -23.125 -12.125 1 71.19 76 THR B CA 1
ATOM 5135 C C . THR B 1 76 ? -43.125 -22.844 -11.102 1 71.19 76 THR B C 1
ATOM 5137 O O . THR B 1 76 ? -43.312 -23.109 -9.914 1 71.19 76 THR B O 1
ATOM 5140 N N . THR B 1 77 ? -41.938 -22.406 -11.562 1 68.19 77 THR B N 1
ATOM 5141 C CA . THR B 1 77 ? -40.844 -21.922 -10.727 1 68.19 77 THR B CA 1
ATOM 5142 C C . THR B 1 77 ? -40.969 -20.406 -10.539 1 68.19 77 THR B C 1
ATOM 5144 O O . THR B 1 77 ? -40.312 -19.844 -9.656 1 68.19 77 THR B O 1
ATOM 5147 N N . ARG B 1 78 ? -41.688 -19.609 -11.383 1 60.69 78 ARG B N 1
ATOM 5148 C CA . ARG B 1 78 ? -41.844 -18.156 -11.344 1 60.69 78 ARG B CA 1
ATOM 5149 C C . ARG B 1 78 ? -43.094 -17.75 -10.594 1 60.69 78 ARG B C 1
ATOM 5151 O O . ARG B 1 78 ? -44.219 -18 -11.062 1 60.69 78 ARG B O 1
ATOM 5158 N N . ASN B 1 79 ? -42.906 -17.125 -9.453 1 53.66 79 ASN B N 1
ATOM 5159 C CA . ASN B 1 79 ? -44.062 -16.781 -8.609 1 53.66 79 ASN B CA 1
ATOM 5160 C C . ASN B 1 79 ? -44.969 -15.773 -9.289 1 53.66 79 ASN B C 1
ATOM 5162 O O . ASN B 1 79 ? -46.188 -15.758 -9.039 1 53.66 79 ASN B O 1
ATOM 5166 N N . PHE B 1 80 ? -44.344 -14.961 -10.062 1 52.69 80 PHE B N 1
ATOM 5167 C CA . PHE B 1 80 ? -45.156 -13.859 -10.562 1 52.69 80 PHE B CA 1
ATOM 5168 C C . PHE B 1 80 ? -46.281 -14.383 -11.461 1 52.69 80 PHE B C 1
ATOM 5170 O O . PHE B 1 80 ? -47.312 -13.703 -11.648 1 52.69 80 PHE B O 1
ATOM 5177 N N . TRP B 1 81 ? -46.094 -15.547 -11.797 1 53.53 81 TRP B N 1
ATOM 5178 C CA . TRP B 1 81 ? -47.094 -16.109 -12.711 1 53.53 81 TRP B CA 1
ATOM 5179 C C . TRP B 1 81 ? -48.281 -16.688 -11.938 1 53.53 81 TRP B C 1
ATOM 5181 O O . TRP B 1 81 ? -49.312 -17.016 -12.516 1 53.53 81 TRP B O 1
ATOM 5191 N N . ILE B 1 82 ? -48.062 -16.641 -10.68 1 55.25 82 ILE B N 1
ATOM 5192 C CA . ILE B 1 82 ? -49.094 -17.266 -9.836 1 55.25 82 ILE B CA 1
ATOM 5193 C C . ILE B 1 82 ? -50.344 -16.391 -9.828 1 55.25 82 ILE B C 1
ATOM 5195 O O . ILE B 1 82 ? -51.469 -16.906 -9.672 1 55.25 82 ILE B O 1
ATOM 5199 N N . LYS B 1 83 ? -50.094 -15.141 -9.867 1 53.56 83 LYS B N 1
ATOM 5200 C CA . LYS B 1 83 ? -51.219 -14.234 -9.812 1 53.56 83 LYS B CA 1
ATOM 5201 C C . LYS B 1 83 ? -52.344 -14.695 -10.75 1 53.56 83 LYS B C 1
ATOM 5203 O O . LYS B 1 83 ? -53.531 -14.438 -10.484 1 53.56 83 LYS B O 1
ATOM 5208 N N . ASN B 1 84 ? -51.969 -15.375 -11.688 1 53.25 84 ASN B N 1
ATOM 5209 C CA . ASN B 1 84 ? -52.938 -15.766 -12.703 1 53.25 84 ASN B CA 1
ATOM 5210 C C . ASN B 1 84 ? -53.594 -17.094 -12.367 1 53.25 84 ASN B C 1
ATOM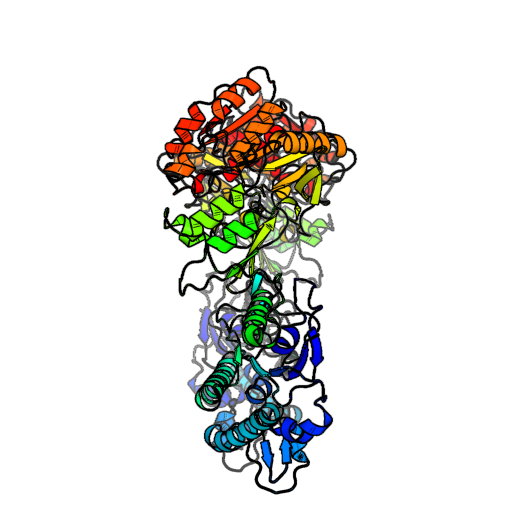 5212 O O . ASN B 1 84 ? -54.312 -17.656 -13.18 1 53.25 84 ASN B O 1
ATOM 5216 N N . TRP B 1 85 ? -53.062 -17.391 -11.078 1 55.34 85 TRP B N 1
ATOM 5217 C CA . TRP B 1 85 ? -53.625 -18.688 -10.711 1 55.34 85 TRP B CA 1
ATOM 5218 C C . TRP B 1 85 ? -54.875 -18.547 -9.883 1 55.34 85 TRP B C 1
ATOM 5220 O O . TRP B 1 85 ? -54.969 -17.703 -8.984 1 55.34 85 TRP B O 1
ATOM 5230 N N . GLY B 1 86 ? -56 -18.609 -10.375 1 53.34 86 GLY B N 1
ATOM 5231 C CA . GLY B 1 86 ? -57.312 -18.562 -9.719 1 53.34 86 GLY B CA 1
ATOM 5232 C C . GLY B 1 86 ? -57.219 -18.828 -8.227 1 53.34 86 GLY B C 1
ATOM 5233 O O . GLY B 1 86 ? -56.156 -18.828 -7.648 1 53.34 86 GLY B O 1
ATOM 5234 N N . SER B 1 87 ? -58.344 -18.969 -7.395 1 48.84 87 SER B N 1
ATOM 5235 C CA . SER B 1 87 ? -58.562 -18.984 -5.953 1 48.84 87 SER B CA 1
ATOM 5236 C C . SER B 1 87 ? -58.062 -20.281 -5.332 1 48.84 87 SER B C 1
ATOM 5238 O O . SER B 1 87 ? -58.188 -20.484 -4.121 1 48.84 87 SER B O 1
ATOM 5240 N N . GLU B 1 88 ? -57.5 -21.188 -6.008 1 49.41 88 GLU B N 1
ATOM 5241 C CA . GLU B 1 88 ? -57.219 -22.484 -5.391 1 49.41 88 GLU B CA 1
ATOM 5242 C C . GLU B 1 88 ? -55.906 -22.438 -4.602 1 49.41 88 GLU B C 1
ATOM 5244 O O . GLU B 1 88 ? -55.094 -21.531 -4.773 1 49.41 88 GLU B O 1
ATOM 5249 N N . GLN B 1 89 ? -55.781 -23.391 -3.678 1 47.06 89 GLN B N 1
ATOM 5250 C CA . GLN B 1 89 ? -54.719 -23.594 -2.732 1 47.06 89 GLN B CA 1
ATOM 5251 C C . GLN B 1 89 ? -53.375 -23.703 -3.455 1 47.06 89 GLN B C 1
ATOM 5253 O O . GLN B 1 89 ? -53.219 -24.484 -4.402 1 47.06 89 GLN B O 1
ATOM 5258 N N . VAL B 1 90 ? -52.562 -22.766 -3.344 1 52.62 90 VAL B N 1
ATOM 5259 C CA . VAL B 1 90 ? -51.219 -22.688 -3.92 1 52.62 90 VAL B CA 1
ATOM 5260 C C . VAL B 1 90 ? -50.188 -23.203 -2.912 1 52.62 90 VAL B C 1
ATOM 5262 O O . VAL B 1 90 ? -50.219 -22.812 -1.742 1 52.62 90 VAL B O 1
ATOM 5265 N N . TYR B 1 91 ? -49.562 -24.375 -3.172 1 51.19 91 TYR B N 1
ATOM 5266 C CA . TYR B 1 91 ? -48.5 -24.891 -2.314 1 51.19 91 TYR B CA 1
ATOM 5267 C C . TYR B 1 91 ? -47.156 -24.391 -2.764 1 51.19 91 TYR B C 1
ATOM 5269 O O . TYR B 1 91 ? -46.844 -24.391 -3.957 1 51.19 91 TYR B O 1
ATOM 5277 N N . THR B 1 92 ? -46.5 -23.672 -1.854 1 52.53 92 THR B N 1
ATOM 5278 C CA . THR B 1 92 ? -45.188 -23.125 -2.182 1 52.53 92 THR B CA 1
ATOM 5279 C C . THR B 1 92 ? -44.094 -23.969 -1.577 1 52.53 92 THR B C 1
ATOM 5281 O O . THR B 1 92 ? -44.312 -24.719 -0.615 1 52.53 92 THR B O 1
ATOM 5284 N N . SER B 1 93 ? -43.031 -24.047 -2.213 1 49.91 93 SER B N 1
ATOM 5285 C CA . SER B 1 93 ? -41.875 -24.844 -1.876 1 49.91 93 SER B CA 1
ATOM 5286 C C . SER B 1 93 ? -41.219 -24.359 -0.592 1 49.91 93 SER B C 1
ATOM 5288 O O . SER B 1 93 ? -40.281 -25 -0.084 1 49.91 93 SER B O 1
ATOM 5290 N N . THR B 1 94 ? -41.562 -23.188 -0.146 1 49.19 94 THR B N 1
ATOM 5291 C CA . THR B 1 94 ? -40.906 -22.812 1.101 1 49.19 94 THR B CA 1
ATOM 5292 C C . THR B 1 94 ? -41.312 -23.766 2.229 1 49.19 94 THR B C 1
ATOM 5294 O O . THR B 1 94 ? -40.656 -23.781 3.283 1 49.19 94 THR B O 1
ATOM 5297 N N . ASP B 1 95 ? -42.281 -24.484 2.1 1 51.41 95 ASP B N 1
ATOM 5298 C CA . ASP B 1 95 ? -42.594 -25.609 2.99 1 51.41 95 ASP B CA 1
ATOM 5299 C C . ASP B 1 95 ? -41.969 -26.906 2.484 1 51.41 95 ASP B C 1
ATOM 5301 O O . ASP B 1 95 ? -42.656 -27.734 1.87 1 51.41 95 ASP B O 1
ATOM 5305 N N . PHE B 1 96 ? -40.781 -27.125 2.52 1 55.03 96 PHE B N 1
ATOM 5306 C CA . PHE B 1 96 ? -39.906 -28.156 1.962 1 55.03 96 PHE B CA 1
ATOM 5307 C C . PHE B 1 96 ? -40.5 -29.547 2.197 1 55.03 96 PHE B C 1
ATOM 5309 O O . PHE B 1 96 ? -40.562 -30.359 1.281 1 55.03 96 PHE B O 1
ATOM 5316 N N . GLU B 1 97 ? -40.969 -29.688 3.391 1 58.59 97 GLU B N 1
ATOM 5317 C CA . GLU B 1 97 ? -41.406 -31.031 3.75 1 58.59 97 GLU B CA 1
ATOM 5318 C C . GLU B 1 97 ? -42.688 -31.406 3 1 58.59 97 GLU B C 1
ATOM 5320 O O . GLU B 1 97 ? -42.844 -32.562 2.578 1 58.59 97 GLU B O 1
ATOM 5325 N N . ALA B 1 98 ? -43.469 -30.422 2.732 1 64.25 98 ALA B N 1
ATOM 5326 C CA . ALA B 1 98 ? -44.75 -30.734 2.127 1 64.25 98 ALA B CA 1
ATOM 5327 C C . ALA B 1 98 ? -44.625 -30.938 0.621 1 64.25 98 ALA B C 1
ATOM 5329 O O . ALA B 1 98 ? -45.375 -31.719 0.027 1 64.25 98 ALA B O 1
ATOM 5330 N N . THR B 1 99 ? -43.625 -30.375 -0.004 1 69.31 99 THR B N 1
ATOM 5331 C CA . THR B 1 99 ? -43.625 -30.406 -1.462 1 69.31 99 THR B CA 1
ATOM 5332 C C . THR B 1 99 ? -42.531 -31.375 -1.97 1 69.31 99 THR B C 1
ATOM 5334 O O . THR B 1 99 ? -42.531 -31.734 -3.148 1 69.31 99 THR B O 1
ATOM 5337 N N . PHE B 1 100 ? -41.781 -31.875 -1.132 1 76.81 100 PHE B N 1
ATOM 5338 C CA . PHE B 1 100 ? -40.656 -32.719 -1.536 1 76.81 100 PHE B CA 1
ATOM 5339 C C . PHE B 1 100 ? -41.125 -34.031 -2.096 1 76.81 100 PHE B C 1
ATOM 5341 O O . PHE B 1 100 ? -40.562 -34.562 -3.051 1 76.81 100 PHE B O 1
ATOM 5348 N N . GLY B 1 101 ? -42.219 -34.438 -1.533 1 78.62 101 GLY B N 1
ATOM 5349 C CA . GLY B 1 101 ? -42.781 -35.688 -2.043 1 78.62 101 GLY B CA 1
ATOM 5350 C C . GLY B 1 101 ? -43.281 -35.562 -3.479 1 78.62 101 GLY B C 1
ATOM 5351 O O . GLY B 1 101 ? -43.031 -36.469 -4.289 1 78.62 101 GLY B O 1
ATOM 5352 N N . ILE B 1 102 ? -43.906 -34.5 -3.771 1 80.75 102 ILE B N 1
ATOM 5353 C CA . ILE B 1 102 ? -44.406 -34.281 -5.133 1 80.75 102 ILE B CA 1
ATOM 5354 C C . ILE B 1 102 ? -43.219 -34.125 -6.074 1 80.75 102 ILE B C 1
ATOM 5356 O O . ILE B 1 102 ? -43.188 -34.688 -7.168 1 80.75 102 ILE B O 1
ATOM 5360 N N . TRP B 1 103 ? -42.312 -33.469 -5.613 1 85 103 TRP B N 1
ATOM 5361 C CA . TRP B 1 103 ? -41.094 -33.219 -6.402 1 85 103 TRP B CA 1
ATOM 5362 C C . TRP B 1 103 ? -40.406 -34.531 -6.738 1 85 103 TRP B C 1
ATOM 5364 O O . TRP B 1 103 ? -39.969 -34.75 -7.883 1 85 103 TRP B O 1
ATOM 5374 N N . LYS B 1 104 ? -40.312 -35.406 -5.793 1 88 104 LYS B N 1
ATOM 5375 C CA . LYS B 1 104 ? -39.688 -36.719 -6 1 88 104 LYS B CA 1
ATOM 5376 C C . LYS B 1 104 ? -40.344 -37.469 -7.133 1 88 104 LYS B C 1
ATOM 5378 O O . LYS B 1 104 ? -39.688 -38.094 -7.965 1 88 104 LYS B O 1
ATOM 5383 N N . LYS B 1 105 ? -41.562 -37.375 -7.152 1 88.38 105 LYS B N 1
ATOM 5384 C CA . LYS B 1 105 ? -42.312 -38.094 -8.188 1 88.38 105 LYS B CA 1
ATOM 5385 C C . LYS B 1 105 ? -42.031 -37.469 -9.562 1 88.38 105 LYS B C 1
ATOM 5387 O O . LYS B 1 105 ? -41.906 -38.219 -10.547 1 88.38 105 LYS B O 1
ATOM 5392 N N . GLU B 1 106 ? -42 -36.219 -9.586 1 88.94 106 GLU B N 1
ATOM 5393 C CA . GLU B 1 106 ? -41.719 -35.531 -10.852 1 88.94 106 GLU B CA 1
ATOM 5394 C C . GLU B 1 106 ? -40.312 -35.812 -11.359 1 88.94 106 GLU B C 1
ATOM 5396 O O . GLU B 1 106 ? -40.094 -36 -12.555 1 88.94 106 GLU B O 1
ATOM 5401 N N . VAL B 1 107 ? -39.438 -35.906 -10.5 1 92.38 107 VAL B N 1
ATOM 5402 C CA . VAL B 1 107 ? -38.062 -36.219 -10.867 1 92.38 107 VAL B CA 1
ATOM 5403 C C . VAL B 1 107 ? -37.969 -37.656 -11.375 1 92.38 107 VAL B C 1
ATOM 5405 O O . VAL B 1 107 ? -37.281 -37.906 -12.367 1 92.38 107 VAL B O 1
ATOM 5408 N N . ALA B 1 108 ? -38.656 -38.5 -10.68 1 93.69 108 ALA B N 1
ATOM 5409 C CA . ALA B 1 108 ? -38.688 -39.875 -11.125 1 93.69 108 ALA B CA 1
ATOM 5410 C C . ALA B 1 108 ? -39.219 -40 -12.547 1 93.69 108 ALA B C 1
ATOM 5412 O O . ALA B 1 108 ? -38.688 -40.719 -13.375 1 93.69 108 ALA B O 1
ATOM 5413 N N . LYS B 1 109 ? -40.25 -39.25 -12.82 1 94.31 109 LYS B N 1
ATOM 5414 C CA . LYS B 1 109 ? -40.812 -39.219 -14.156 1 94.31 109 LYS B CA 1
ATOM 5415 C C . LYS B 1 109 ? -39.812 -38.719 -15.188 1 94.31 109 LYS B C 1
ATOM 5417 O O . LYS B 1 109 ? -39.688 -39.281 -16.266 1 94.31 109 LYS B O 1
ATOM 5422 N N . PHE B 1 110 ? -39.125 -37.75 -14.852 1 94.69 110 PHE B N 1
ATOM 5423 C CA . PHE B 1 110 ? -38.094 -37.188 -15.711 1 94.69 110 PHE B CA 1
ATOM 5424 C C . PHE B 1 110 ? -37.031 -38.188 -16.047 1 94.69 110 PHE B C 1
ATOM 5426 O O . PHE B 1 110 ? -36.688 -38.406 -17.219 1 94.69 110 PHE B O 1
ATOM 5433 N N . ILE B 1 111 ? -36.5 -38.812 -15.023 1 95.69 111 ILE B N 1
ATOM 5434 C CA . ILE B 1 111 ? -35.406 -39.781 -15.172 1 95.69 111 ILE B CA 1
ATOM 5435 C C . ILE B 1 111 ? -35.875 -40.969 -15.977 1 95.69 111 ILE B C 1
ATOM 5437 O O . ILE B 1 111 ? -35.188 -41.438 -16.891 1 95.69 111 ILE B O 1
ATOM 5441 N N . GLN B 1 112 ? -37.062 -41.406 -15.703 1 94.38 112 GLN B N 1
ATOM 5442 C CA . GLN B 1 112 ? -37.594 -42.562 -16.391 1 94.38 112 GLN B CA 1
ATOM 5443 C C . GLN B 1 112 ? -37.781 -42.281 -17.875 1 94.38 112 GLN B C 1
ATOM 5445 O O . GLN B 1 112 ? -37.562 -43.156 -18.719 1 94.38 112 GLN B O 1
ATOM 5450 N N . TYR B 1 113 ? -38.188 -41.125 -18.172 1 94.62 113 TYR B N 1
ATOM 5451 C CA . TYR B 1 113 ? -38.375 -40.719 -19.547 1 94.62 113 TYR B CA 1
ATOM 5452 C C . TYR B 1 113 ? -37.125 -40.969 -20.375 1 94.62 113 TYR B C 1
ATOM 5454 O O . TYR B 1 113 ? -37.188 -41.5 -21.469 1 94.62 113 TYR B O 1
ATOM 5462 N N . PHE B 1 114 ? -36.031 -40.688 -19.922 1 94.69 114 PHE B N 1
ATOM 5463 C CA . PHE B 1 114 ? -34.781 -40.781 -20.672 1 94.69 114 PHE B CA 1
ATOM 5464 C C . PHE B 1 114 ? -34.219 -42.219 -20.609 1 94.69 114 PHE B C 1
ATOM 5466 O O . PHE B 1 114 ? -33.688 -42.688 -21.594 1 94.69 114 PHE B O 1
ATOM 5473 N N . LEU B 1 115 ? -34.438 -42.812 -19.469 1 93.62 115 LEU B N 1
ATOM 5474 C CA . LEU B 1 115 ? -33.938 -44.188 -19.344 1 93.62 115 LEU B CA 1
ATOM 5475 C C . LEU B 1 115 ? -34.625 -45.094 -20.344 1 93.62 115 LEU B C 1
ATOM 5477 O O . LEU B 1 115 ? -34 -46 -20.922 1 93.62 115 LEU B O 1
ATOM 5481 N N . GLU B 1 116 ? -35.812 -44.844 -20.562 1 92.75 116 GLU B N 1
ATOM 5482 C CA . GLU B 1 116 ? -36.562 -45.656 -21.516 1 92.75 116 GLU B CA 1
ATOM 5483 C C . GLU B 1 116 ? -36.062 -45.438 -22.938 1 92.75 116 GLU B C 1
ATOM 5485 O O . GLU B 1 116 ? -36.281 -46.312 -23.797 1 92.75 116 GLU B O 1
ATOM 5490 N N . LYS B 1 117 ? -35.469 -44.406 -23.188 1 93 117 LYS B N 1
ATOM 5491 C CA . LYS B 1 117 ? -34.938 -44.094 -24.516 1 93 117 LYS B CA 1
ATOM 5492 C C . LYS B 1 117 ? -33.469 -44.438 -24.625 1 93 117 LYS B C 1
ATOM 5494 O O . LYS B 1 117 ? -32.812 -44.062 -25.594 1 93 117 LYS B O 1
ATOM 5499 N N . ASN B 1 118 ? -32.906 -45.094 -23.625 1 92.12 118 ASN B N 1
ATOM 5500 C CA . ASN B 1 118 ? -31.516 -45.531 -23.531 1 92.12 118 ASN B CA 1
ATOM 5501 C C . ASN B 1 118 ? -30.547 -44.344 -23.656 1 92.12 118 ASN B C 1
ATOM 5503 O O . ASN B 1 118 ? -29.531 -44.438 -24.328 1 92.12 118 ASN B O 1
ATOM 5507 N N . ILE B 1 119 ? -30.969 -43.219 -23.156 1 94.38 119 ILE B N 1
ATOM 5508 C CA . ILE B 1 119 ? -30.156 -42.031 -23.062 1 94.38 119 ILE B CA 1
ATOM 5509 C C . ILE B 1 119 ? -29.406 -42.031 -21.734 1 94.38 119 ILE B C 1
ATOM 5511 O O . ILE B 1 119 ? -29.969 -42.375 -20.688 1 94.38 119 ILE B O 1
ATOM 5515 N N . VAL B 1 120 ? -28.156 -41.688 -21.734 1 94.44 120 VAL B N 1
ATOM 5516 C CA . VAL B 1 120 ? -27.344 -41.625 -20.516 1 94.44 120 VAL B CA 1
ATOM 5517 C C . VAL B 1 120 ? -27.641 -40.312 -19.766 1 94.44 120 VAL B C 1
ATOM 5519 O O . VAL B 1 120 ? -27.641 -39.25 -20.375 1 94.44 120 VAL B O 1
ATOM 5522 N N . LEU B 1 121 ? -27.922 -40.438 -18.516 1 95.56 121 LEU B N 1
ATOM 5523 C CA . LEU B 1 121 ? -28.219 -39.281 -17.688 1 95.56 121 LEU B CA 1
ATOM 5524 C C . LEU B 1 121 ? -27.031 -38.969 -16.781 1 95.56 121 LEU B C 1
ATOM 5526 O O . LEU B 1 121 ? -26.5 -39.844 -16.109 1 95.56 121 LEU B O 1
ATOM 5530 N N . VAL B 1 122 ? -26.625 -37.719 -16.812 1 95 122 VAL B N 1
ATOM 5531 C CA . VAL B 1 122 ? -25.562 -37.219 -15.945 1 95 122 VAL B CA 1
ATOM 5532 C C . VAL B 1 122 ? -26.062 -36.031 -15.125 1 95 122 VAL B C 1
ATOM 5534 O O . VAL B 1 122 ? -26.438 -35 -15.688 1 95 122 VAL B O 1
ATOM 5537 N N . LEU B 1 123 ? -26.125 -36.156 -13.844 1 96.06 123 LEU B N 1
ATOM 5538 C CA . LEU B 1 123 ? -26.5 -35.094 -12.93 1 96.06 123 LEU B CA 1
ATOM 5539 C C . LEU B 1 123 ? -25.281 -34.312 -12.477 1 96.06 123 LEU B C 1
ATOM 5541 O O . LEU B 1 123 ? -24.328 -34.875 -11.945 1 96.06 123 LEU B O 1
ATOM 5545 N N . ASN B 1 124 ? -25.25 -33.031 -12.719 1 93.25 124 ASN B N 1
ATOM 5546 C CA . ASN B 1 124 ? -24.266 -32.156 -12.094 1 93.25 124 ASN B CA 1
ATOM 5547 C C . ASN B 1 124 ? -24.703 -31.734 -10.695 1 93.25 124 ASN B C 1
ATOM 5549 O O . ASN B 1 124 ? -25.625 -30.922 -10.547 1 93.25 124 ASN B O 1
ATOM 5553 N N . SER B 1 125 ? -24.062 -32.25 -9.695 1 91.44 125 SER B N 1
ATOM 5554 C CA . SER B 1 125 ? -24.391 -31.922 -8.32 1 91.44 125 SER B CA 1
ATOM 5555 C C . SER B 1 125 ? -23.703 -30.641 -7.887 1 91.44 125 SER B C 1
ATOM 5557 O O . SER B 1 125 ? -22.844 -30.656 -6.996 1 91.44 125 SER B O 1
ATOM 5559 N N . PHE B 1 126 ? -24.188 -29.562 -8.398 1 87.5 126 PHE B N 1
ATOM 5560 C CA . PHE B 1 126 ? -23.688 -28.203 -8.172 1 87.5 126 PHE B CA 1
ATOM 5561 C C . PHE B 1 126 ? -23.906 -27.781 -6.727 1 87.5 126 PHE B C 1
ATOM 5563 O O . PHE B 1 126 ? -24.875 -28.203 -6.09 1 87.5 126 PHE B O 1
ATOM 5570 N N . ARG B 1 127 ? -22.891 -26.938 -6.16 1 86.44 127 ARG B N 1
ATOM 5571 C CA . ARG B 1 127 ? -23.078 -26.266 -4.871 1 86.44 127 ARG B CA 1
ATOM 5572 C C . ARG B 1 127 ? -22.703 -24.797 -4.953 1 86.44 127 ARG B C 1
ATOM 5574 O O . ARG B 1 127 ? -21.891 -24.406 -5.781 1 86.44 127 ARG B O 1
ATOM 5581 N N . PHE B 1 128 ? -23.406 -24.078 -4.066 1 79.88 128 PHE B N 1
ATOM 5582 C CA . PHE B 1 128 ? -23.031 -22.672 -3.887 1 79.88 128 PHE B CA 1
ATOM 5583 C C . PHE B 1 128 ? -21.875 -22.547 -2.904 1 79.88 128 PHE B C 1
ATOM 5585 O O . PHE B 1 128 ? -21.922 -23.094 -1.8 1 79.88 128 PHE B O 1
ATOM 5592 N N . SER B 1 129 ? -20.75 -22.016 -3.434 1 72.5 129 SER B N 1
ATOM 5593 C CA . SER B 1 129 ? -19.578 -21.766 -2.588 1 72.5 129 SER B CA 1
ATOM 5594 C C . SER B 1 129 ? -19.688 -20.422 -1.866 1 72.5 129 SER B C 1
ATOM 5596 O O . SER B 1 129 ? -20.188 -19.453 -2.43 1 72.5 129 SER B O 1
ATOM 5598 N N . PRO B 1 130 ? -19.359 -20.422 -0.551 1 63.53 130 PRO B N 1
ATOM 5599 C CA . PRO B 1 130 ? -19.469 -19.172 0.204 1 63.53 130 PRO B CA 1
ATOM 5600 C C . PRO B 1 130 ? -18.531 -18.094 -0.31 1 63.53 130 PRO B C 1
ATOM 5602 O O . PRO B 1 130 ? -18.734 -16.906 -0.016 1 63.53 130 PRO B O 1
ATOM 5605 N N . GLU B 1 131 ? -17.531 -18.438 -1.058 1 61.53 131 GLU B N 1
ATOM 5606 C CA . GLU B 1 131 ? -16.531 -17.453 -1.457 1 61.53 131 GLU B CA 1
ATOM 5607 C C . GLU B 1 131 ? -16.656 -17.109 -2.938 1 61.53 131 GLU B C 1
ATOM 5609 O O . GLU B 1 131 ? -16.781 -18 -3.781 1 61.53 131 GLU B O 1
ATOM 5614 N N . MET B 1 132 ? -17.031 -15.867 -3.125 1 58.41 132 MET B N 1
ATOM 5615 C CA . MET B 1 132 ? -16.969 -15.375 -4.5 1 58.41 132 MET B CA 1
ATOM 5616 C C . MET B 1 132 ? -15.664 -14.633 -4.75 1 58.41 132 MET B C 1
ATOM 5618 O O . MET B 1 132 ? -15.203 -13.867 -3.902 1 58.41 132 MET B O 1
ATOM 5622 N N . VAL B 1 133 ? -14.922 -15.086 -5.758 1 55.53 133 VAL B N 1
ATOM 5623 C CA . VAL B 1 133 ? -13.672 -14.414 -6.094 1 55.53 133 VAL B CA 1
ATOM 5624 C C . VAL B 1 133 ? -13.883 -13.5 -7.297 1 55.53 133 VAL B C 1
ATOM 5626 O O . VAL B 1 133 ? -14.641 -13.836 -8.211 1 55.53 133 VAL B O 1
ATOM 5629 N N . ILE B 1 134 ? -13.648 -12.188 -7.012 1 49.75 134 ILE B N 1
ATOM 5630 C CA . ILE B 1 134 ? -13.586 -11.258 -8.133 1 49.75 134 ILE B CA 1
ATOM 5631 C C . ILE B 1 134 ? -12.156 -11.195 -8.672 1 49.75 134 ILE B C 1
ATOM 5633 O O . ILE B 1 134 ? -11.211 -10.938 -7.91 1 49.75 134 ILE B O 1
ATOM 5637 N N . ASP B 1 135 ? -12.023 -11.219 -9.984 1 44.16 135 ASP B N 1
ATOM 5638 C CA . ASP B 1 135 ? -10.781 -11.141 -10.758 1 44.16 135 ASP B CA 1
ATOM 5639 C C . ASP B 1 135 ? -9.727 -12.086 -10.195 1 44.16 135 ASP B C 1
ATOM 5641 O O . ASP B 1 135 ? -8.539 -11.75 -10.156 1 44.16 135 ASP B O 1
ATOM 5645 N N . ASN B 1 136 ? -10.023 -13.266 -9.781 1 42.78 136 ASN B N 1
ATOM 5646 C CA . ASN B 1 136 ? -9.211 -14.375 -9.289 1 42.78 136 ASN B CA 1
ATOM 5647 C C . ASN B 1 136 ? -8.5 -14.016 -7.988 1 42.78 136 ASN B C 1
ATOM 5649 O O . ASN B 1 136 ? -7.656 -14.773 -7.512 1 42.78 136 ASN B O 1
ATOM 5653 N N . GLU B 1 137 ? -8.445 -12.789 -7.496 1 43.56 137 GLU B N 1
ATOM 5654 C CA . GLU B 1 137 ? -7.551 -12.438 -6.398 1 43.56 137 GLU B CA 1
ATOM 5655 C C . GLU B 1 137 ? -8.328 -12.148 -5.117 1 43.56 137 GLU B C 1
ATOM 5657 O O . GLU B 1 137 ? -7.832 -12.383 -4.016 1 43.56 137 GLU B O 1
ATOM 5662 N N . ASN B 1 138 ? -9.469 -11.367 -5.148 1 40.53 138 ASN B N 1
ATOM 5663 C CA . ASN B 1 138 ? -10.016 -10.867 -3.893 1 40.53 138 ASN B CA 1
ATOM 5664 C C . ASN B 1 138 ? -11.344 -11.531 -3.553 1 40.53 138 ASN B C 1
ATOM 5666 O O . ASN B 1 138 ? -12.336 -11.359 -4.27 1 40.53 138 ASN B O 1
ATOM 5670 N N . PRO B 1 139 ? -11.242 -12.594 -2.697 1 46.53 139 PRO B N 1
ATOM 5671 C CA . PRO B 1 139 ? -12.516 -13.148 -2.219 1 46.53 139 PRO B CA 1
ATOM 5672 C C . PRO B 1 139 ? -13.461 -12.07 -1.693 1 46.53 139 PRO B C 1
ATOM 5674 O O . PRO B 1 139 ? -13.031 -11.148 -0.995 1 46.53 139 PRO B O 1
ATOM 5677 N N . GLN B 1 140 ? -14.5 -11.695 -2.469 1 46.16 140 GLN B N 1
ATOM 5678 C CA . GLN B 1 140 ? -15.508 -10.828 -1.854 1 46.16 140 GLN B CA 1
ATOM 5679 C C . GLN B 1 140 ? -16.641 -11.656 -1.255 1 46.16 140 GLN B C 1
ATOM 5681 O O . GLN B 1 140 ? -17 -12.711 -1.783 1 46.16 140 GLN B O 1
ATOM 5686 N N . PRO B 1 141 ? -17 -11.422 0.022 1 46.03 141 PRO B N 1
ATOM 5687 C CA . PRO B 1 141 ? -18.078 -12.227 0.589 1 46.03 141 PRO B CA 1
ATOM 5688 C C . PRO B 1 141 ? -19.266 -12.359 -0.352 1 46.03 141 PRO B C 1
ATOM 5690 O O . PRO B 1 141 ? -19.781 -13.461 -0.557 1 46.03 141 PRO B O 1
ATOM 5693 N N . THR B 1 142 ? -20.312 -11.516 -0.206 1 48.31 142 THR B N 1
ATOM 5694 C CA . THR B 1 142 ? -21.625 -11.602 -0.836 1 48.31 142 THR B CA 1
ATOM 5695 C C . THR B 1 142 ? -21.766 -10.555 -1.935 1 48.31 142 THR B C 1
ATOM 5697 O O . THR B 1 142 ? -21.109 -9.516 -1.896 1 48.31 142 THR B O 1
ATOM 5700 N N . SER B 1 143 ? -21.703 -10.898 -3.111 1 52.31 143 SER B N 1
ATOM 5701 C CA . SER B 1 143 ? -22.172 -9.945 -4.109 1 52.31 143 SER B CA 1
ATOM 5702 C C . SER B 1 143 ? -23.688 -9.875 -4.133 1 52.31 143 SER B C 1
ATOM 5704 O O . SER B 1 143 ? -24.375 -10.836 -3.758 1 52.31 143 SER B O 1
ATOM 5706 N N . LYS B 1 144 ? -24.297 -8.641 -4.379 1 52.62 144 LYS B N 1
ATOM 5707 C CA . LYS B 1 144 ? -25.734 -8.438 -4.477 1 52.62 144 LYS B CA 1
ATOM 5708 C C . LYS B 1 144 ? -26.375 -9.453 -5.422 1 52.62 144 LYS B C 1
ATOM 5710 O O . LYS B 1 144 ? -27.562 -9.766 -5.301 1 52.62 144 LYS B O 1
ATOM 5715 N N . GLU B 1 145 ? -25.5 -10.008 -6.289 1 58.81 145 GLU B N 1
ATOM 5716 C CA . GLU B 1 145 ? -26.047 -10.922 -7.297 1 58.81 145 GLU B CA 1
ATOM 5717 C C . GLU B 1 145 ? -25.859 -12.375 -6.867 1 58.81 145 GLU B C 1
ATOM 5719 O O . GLU B 1 145 ? -26.375 -13.281 -7.527 1 58.81 145 GLU B O 1
ATOM 5724 N N . TYR B 1 146 ? -25.172 -12.523 -5.789 1 68.38 146 TYR B N 1
ATOM 5725 C CA . TYR B 1 146 ? -24.953 -13.859 -5.242 1 68.38 146 TYR B CA 1
ATOM 5726 C C . TYR B 1 146 ? -25.766 -14.07 -3.973 1 68.38 146 TYR B C 1
ATOM 5728 O O . TYR B 1 146 ? -25.906 -13.148 -3.162 1 68.38 146 TYR B O 1
ATOM 5736 N N . PRO B 1 147 ? -26.406 -15.188 -3.941 1 70.38 147 PRO B N 1
ATOM 5737 C CA . PRO B 1 147 ? -27.234 -15.406 -2.758 1 70.38 147 PRO B CA 1
ATOM 5738 C C . PRO B 1 147 ? -26.469 -15.195 -1.451 1 70.38 147 PRO B C 1
ATOM 5740 O O . PRO B 1 147 ? -25.266 -15.438 -1.389 1 70.38 147 PRO B O 1
ATOM 5743 N N . THR B 1 148 ? -27.219 -14.625 -0.466 1 71.38 148 THR B N 1
ATOM 5744 C CA . THR B 1 148 ? -26.641 -14.484 0.869 1 71.38 148 THR B CA 1
ATOM 5745 C C . THR B 1 148 ? -26.172 -15.836 1.4 1 71.38 148 THR B C 1
ATOM 5747 O O . THR B 1 148 ? -26.594 -16.891 0.901 1 71.38 148 THR B O 1
ATOM 5750 N N . ILE B 1 149 ? -25.406 -15.797 2.359 1 73.31 149 ILE B N 1
ATOM 5751 C CA . ILE B 1 149 ? -24.859 -17.016 2.949 1 73.31 149 ILE B CA 1
ATOM 5752 C C . ILE B 1 149 ? -25.984 -17.906 3.455 1 73.31 149 ILE B C 1
ATOM 5754 O O . ILE B 1 149 ? -25.938 -19.125 3.309 1 73.31 149 ILE B O 1
ATOM 5758 N N . GLU B 1 150 ? -26.938 -17.156 4.094 1 74.56 150 GLU B N 1
ATOM 5759 C CA . GLU B 1 150 ? -28.078 -17.922 4.598 1 74.56 150 GLU B CA 1
ATOM 5760 C C . GLU B 1 150 ? -28.828 -18.609 3.463 1 74.56 150 GLU B C 1
ATOM 5762 O O . GLU B 1 150 ? -29.172 -19.797 3.582 1 74.56 150 GLU B O 1
ATOM 5767 N N . LYS B 1 151 ? -28.969 -17.969 2.457 1 78.06 151 LYS B N 1
ATOM 5768 C CA . LYS B 1 151 ? -29.641 -18.547 1.298 1 78.06 151 LYS B CA 1
ATOM 5769 C C . LYS B 1 151 ? -28.797 -19.656 0.678 1 78.06 151 LYS B C 1
ATOM 5771 O O . LYS B 1 151 ? -29.344 -20.688 0.26 1 78.06 151 LYS B O 1
ATOM 5776 N N . GLN B 1 152 ? -27.594 -19.531 0.622 1 80.25 152 GLN B N 1
ATOM 5777 C CA . GLN B 1 152 ? -26.703 -20.562 0.086 1 80.25 152 GLN B CA 1
ATOM 5778 C C . GLN B 1 152 ? -26.828 -21.859 0.88 1 80.25 152 GLN B C 1
ATOM 5780 O O . GLN B 1 152 ? -26.875 -22.938 0.299 1 80.25 152 GLN B O 1
ATOM 5785 N N . GLU B 1 153 ? -26.812 -21.594 2.104 1 80.88 153 GLU B N 1
ATOM 5786 C CA . GLU B 1 153 ? -26.938 -22.766 2.969 1 80.88 153 GLU B CA 1
ATOM 5787 C C . GLU B 1 153 ? -28.234 -23.516 2.713 1 80.88 153 GLU B C 1
ATOM 5789 O O . GLU B 1 153 ? -28.25 -24.75 2.637 1 80.88 153 GLU B O 1
ATOM 5794 N N . TYR B 1 154 ? -29.25 -22.75 2.605 1 80.12 154 TYR B N 1
ATOM 5795 C CA . TYR B 1 154 ? -30.547 -23.344 2.32 1 80.12 154 TYR B CA 1
ATOM 5796 C C . TYR B 1 154 ? -30.531 -24.062 0.976 1 80.12 154 TYR B C 1
ATOM 5798 O O . TYR B 1 154 ? -30.984 -25.203 0.866 1 80.12 154 TYR B O 1
ATOM 5806 N N . TYR B 1 155 ? -29.984 -23.484 -0.042 1 83.38 155 TYR B N 1
ATOM 5807 C CA . TYR B 1 155 ? -29.906 -24.078 -1.375 1 83.38 155 TYR B CA 1
ATOM 5808 C C . TYR B 1 155 ? -29.062 -25.344 -1.369 1 83.38 155 TYR B C 1
ATOM 5810 O O . TYR B 1 155 ? -29.453 -26.359 -1.943 1 83.38 155 TYR B O 1
ATOM 5818 N N . ASN B 1 156 ? -28.016 -25.266 -0.678 1 87.38 156 ASN B N 1
ATOM 5819 C CA . ASN B 1 156 ? -27.109 -26.406 -0.633 1 87.38 156 ASN B CA 1
ATOM 5820 C C . ASN B 1 156 ? -27.719 -27.578 0.115 1 87.38 156 ASN B C 1
ATOM 5822 O O . ASN B 1 156 ? -27.484 -28.734 -0.229 1 87.38 156 ASN B O 1
ATOM 5826 N N . GLN B 1 157 ? -28.484 -27.234 1.1 1 84.62 157 GLN B N 1
ATOM 5827 C CA . GLN B 1 157 ? -29.172 -28.297 1.809 1 84.62 157 GLN B CA 1
ATOM 5828 C C . GLN B 1 157 ? -30.156 -29.031 0.886 1 84.62 157 GLN B C 1
ATOM 5830 O O . GLN B 1 157 ? -30.203 -30.266 0.89 1 84.62 157 GLN B O 1
ATOM 5835 N N . PHE B 1 158 ? -30.859 -28.328 0.18 1 84.38 158 PHE B N 1
ATOM 5836 C CA . PHE B 1 158 ? -31.766 -28.938 -0.781 1 84.38 158 PHE B CA 1
ATOM 5837 C C . PHE B 1 158 ? -31 -29.766 -1.8 1 84.38 158 PHE B C 1
ATOM 5839 O O . PHE B 1 158 ? -31.375 -30.906 -2.084 1 84.38 158 PHE B O 1
ATOM 5846 N N . LEU B 1 159 ? -30 -29.219 -2.334 1 90.12 159 LEU B N 1
ATOM 5847 C CA . LEU B 1 159 ? -29.234 -29.875 -3.381 1 90.12 159 LEU B CA 1
ATOM 5848 C C . LEU B 1 159 ? -28.609 -31.172 -2.859 1 90.12 159 LEU B C 1
ATOM 5850 O O . LEU B 1 159 ? -28.547 -32.156 -3.58 1 90.12 159 LEU B O 1
ATOM 5854 N N . GLN B 1 160 ? -28.234 -31.094 -1.667 1 89.56 160 GLN B N 1
ATOM 5855 C CA . GLN B 1 160 ? -27.688 -32.281 -1.044 1 89.56 160 GLN B CA 1
ATOM 5856 C C . GLN B 1 160 ? -28.75 -33.375 -0.896 1 89.56 160 GLN B C 1
ATOM 5858 O O . GLN B 1 160 ? -28.484 -34.562 -1.182 1 89.56 160 GLN B O 1
ATOM 5863 N N . LYS B 1 161 ? -29.859 -33 -0.43 1 87.81 161 LYS B N 1
ATOM 5864 C CA . LYS B 1 161 ? -30.953 -33.938 -0.291 1 87.81 161 LYS B CA 1
ATOM 5865 C C . LYS B 1 161 ? -31.359 -34.5 -1.646 1 87.81 161 LYS B C 1
ATOM 5867 O O . LYS B 1 161 ? -31.656 -35.719 -1.761 1 87.81 161 LYS B O 1
ATOM 5872 N N . ALA B 1 162 ? -31.406 -33.719 -2.613 1 90.5 162 ALA B N 1
ATOM 5873 C CA . ALA B 1 162 ? -31.766 -34.156 -3.965 1 90.5 162 ALA B CA 1
ATOM 5874 C C . ALA B 1 162 ? -30.75 -35.125 -4.523 1 90.5 162 ALA B C 1
ATOM 5876 O O . ALA B 1 162 ? -31.109 -36.125 -5.129 1 90.5 162 ALA B O 1
ATOM 5877 N N . GLU B 1 163 ? -29.469 -34.781 -4.344 1 92.62 163 GLU B N 1
ATOM 5878 C CA . GLU B 1 163 ? -28.406 -35.688 -4.758 1 92.62 163 GLU B CA 1
ATOM 5879 C C . GLU B 1 163 ? -28.562 -37.062 -4.121 1 92.62 163 GLU B C 1
ATOM 5881 O O . GLU B 1 163 ? -28.484 -38.062 -4.809 1 92.62 163 GLU B O 1
ATOM 5886 N N . LYS B 1 164 ? -28.781 -37.031 -2.855 1 92 164 LYS B N 1
ATOM 5887 C CA . LYS B 1 164 ? -28.922 -38.281 -2.119 1 92 164 LYS B CA 1
ATOM 5888 C C . LYS B 1 164 ? -30.109 -39.094 -2.635 1 92 164 LYS B C 1
ATOM 5890 O O . LYS B 1 164 ? -30.016 -40.312 -2.777 1 92 164 LYS B O 1
ATOM 5895 N N . TYR B 1 165 ? -31.156 -38.5 -2.91 1 91.75 165 TYR B N 1
ATOM 5896 C CA . TYR B 1 165 ? -32.344 -39.156 -3.445 1 91.75 165 TYR B CA 1
ATOM 5897 C C . TYR B 1 165 ? -32.031 -39.844 -4.777 1 91.75 165 TYR B C 1
ATOM 5899 O O . TYR B 1 165 ? -32.375 -41 -4.984 1 91.75 165 TYR B O 1
ATOM 5907 N N . VAL B 1 166 ? -31.375 -39.094 -5.68 1 94 166 VAL B N 1
ATOM 5908 C CA . VAL B 1 166 ? -31.094 -39.656 -7.004 1 94 166 VAL B CA 1
ATOM 5909 C C . VAL B 1 166 ? -30.094 -40.781 -6.887 1 94 166 VAL B C 1
ATOM 5911 O O . VAL B 1 166 ? -30.25 -41.844 -7.535 1 94 166 VAL B O 1
ATOM 5914 N N . GLU B 1 167 ? -29.125 -40.594 -6.035 1 93.31 167 GLU B N 1
ATOM 5915 C CA . GLU B 1 167 ? -28.109 -41.625 -5.84 1 93.31 167 GLU B CA 1
ATOM 5916 C C . GLU B 1 167 ? -28.734 -42.906 -5.336 1 93.31 167 GLU B C 1
ATOM 5918 O O . GLU B 1 167 ? -28.359 -44 -5.777 1 93.31 167 GLU B O 1
ATOM 5923 N N . GLU B 1 168 ? -29.672 -42.812 -4.516 1 92.94 168 GLU B N 1
ATOM 5924 C CA . GLU B 1 168 ? -30.266 -43.969 -3.877 1 92.94 168 GLU B CA 1
ATOM 5925 C C . GLU B 1 168 ? -31.328 -44.594 -4.773 1 92.94 168 GLU B C 1
ATOM 5927 O O . GLU B 1 168 ? -31.391 -45.812 -4.91 1 92.94 168 GLU B O 1
ATOM 5932 N N . LYS B 1 169 ? -32.125 -43.875 -5.371 1 93.19 169 LYS B N 1
ATOM 5933 C CA . LYS B 1 169 ? -33.281 -44.375 -6.102 1 93.19 169 LYS B CA 1
ATOM 5934 C C . LYS B 1 169 ? -32.938 -44.688 -7.551 1 93.19 169 LYS B C 1
ATOM 5936 O O . LYS B 1 169 ? -33.531 -45.562 -8.172 1 93.19 169 LYS B O 1
ATOM 5941 N N . PHE B 1 170 ? -31.938 -44 -8.109 1 94.25 170 PHE B N 1
ATOM 5942 C CA . PHE B 1 170 ? -31.594 -44.156 -9.516 1 94.25 170 PHE B CA 1
ATOM 5943 C C . PHE B 1 170 ? -30.094 -44.312 -9.695 1 94.25 170 PHE B C 1
ATOM 5945 O O . PHE B 1 170 ? -29.422 -43.438 -10.25 1 94.25 170 PHE B O 1
ATOM 5952 N N . PRO B 1 171 ? -29.594 -45.469 -9.406 1 92.69 171 PRO B N 1
ATOM 5953 C CA . PRO B 1 171 ? -28.156 -45.688 -9.508 1 92.69 171 PRO B CA 1
ATOM 5954 C C . PRO B 1 171 ? -27.641 -45.625 -10.945 1 92.69 171 PRO B C 1
ATOM 5956 O O . PRO B 1 171 ? -26.438 -45.469 -11.172 1 92.69 171 PRO B O 1
ATOM 5959 N N . GLN B 1 172 ? -28.531 -45.688 -11.906 1 92.5 172 GLN B N 1
ATOM 5960 C CA . GLN B 1 172 ? -28.141 -45.625 -13.312 1 92.5 172 GLN B CA 1
ATOM 5961 C C . GLN B 1 172 ? -27.75 -44.188 -13.688 1 92.5 172 GLN B C 1
ATOM 5963 O O . GLN B 1 172 ? -27.078 -43.969 -14.711 1 92.5 172 GLN B O 1
ATOM 5968 N N . VAL B 1 173 ? -28.234 -43.25 -12.969 1 95.38 173 VAL B N 1
ATOM 5969 C CA . VAL B 1 173 ? -27.875 -41.875 -13.234 1 95.38 173 VAL B CA 1
ATOM 5970 C C . VAL B 1 173 ? -26.453 -41.594 -12.742 1 95.38 173 VAL B C 1
ATOM 5972 O O . VAL B 1 173 ? -26.109 -41.875 -11.602 1 95.38 173 VAL B O 1
ATOM 5975 N N . LYS B 1 174 ? -25.625 -41.062 -13.633 1 94.44 174 LYS B N 1
ATOM 5976 C CA . LYS B 1 174 ? -24.25 -40.688 -13.281 1 94.44 174 LYS B CA 1
ATOM 5977 C C . LYS B 1 174 ? -24.203 -39.281 -12.648 1 94.44 174 LYS B C 1
ATOM 5979 O O . LYS B 1 174 ? -24.969 -38.406 -13.039 1 94.44 174 LYS B O 1
ATOM 5984 N N . ILE B 1 175 ? -23.312 -39.156 -11.664 1 94.12 175 ILE B N 1
ATOM 5985 C CA . ILE B 1 175 ? -23.328 -37.875 -10.922 1 94.12 175 ILE B CA 1
ATOM 5986 C C . ILE B 1 175 ? -21.938 -37.281 -10.93 1 94.12 175 ILE B C 1
ATOM 5988 O O . ILE B 1 175 ? -20.953 -37.938 -10.57 1 94.12 175 ILE B O 1
ATOM 5992 N N . ILE B 1 176 ? -21.875 -36.031 -11.398 1 88.62 176 ILE B N 1
ATOM 5993 C CA . ILE B 1 176 ? -20.703 -35.188 -11.227 1 88.62 176 ILE B CA 1
ATOM 5994 C C . ILE B 1 176 ? -20.703 -34.594 -9.82 1 88.62 176 ILE B C 1
ATOM 5996 O O . ILE B 1 176 ? -21.641 -33.906 -9.438 1 88.62 176 ILE B O 1
ATOM 6000 N N . LYS B 1 177 ? -19.688 -34.812 -9.117 1 87 177 LYS B N 1
ATOM 6001 C CA . LYS B 1 177 ? -19.609 -34.344 -7.73 1 87 177 LYS B CA 1
ATOM 6002 C C . LYS B 1 177 ? -18.906 -33 -7.637 1 87 177 LYS B C 1
ATOM 6004 O O . LYS B 1 177 ? -17.953 -32.719 -8.367 1 87 177 LYS B O 1
ATOM 6009 N N . PHE B 1 178 ? -19.547 -32.219 -6.754 1 84.69 178 PHE B N 1
ATOM 6010 C CA . PHE B 1 178 ? -19 -30.875 -6.547 1 84.69 178 PHE B CA 1
ATOM 6011 C C . PHE B 1 178 ? -17.812 -30.922 -5.605 1 84.69 178 PHE B C 1
ATOM 6013 O O . PHE B 1 178 ? -17.859 -31.547 -4.543 1 84.69 178 PHE B O 1
ATOM 6020 N N . ASN B 1 179 ? -16.75 -30.219 -6.02 1 71.56 179 ASN B N 1
ATOM 6021 C CA . ASN B 1 179 ? -15.586 -30.031 -5.172 1 71.56 179 ASN B CA 1
ATOM 6022 C C . ASN B 1 179 ? -15.688 -28.766 -4.332 1 71.56 179 ASN B C 1
ATOM 6024 O O . ASN B 1 179 ? -15.828 -27.672 -4.871 1 71.56 179 ASN B O 1
ATOM 6028 N N . GLN B 1 180 ? -15.586 -28.938 -3.062 1 68.69 180 GLN B N 1
ATOM 6029 C CA . GLN B 1 180 ? -15.797 -27.844 -2.123 1 68.69 180 GLN B CA 1
ATOM 6030 C C . GLN B 1 180 ? -14.742 -26.75 -2.307 1 68.69 180 GLN B C 1
ATOM 6032 O O . GLN B 1 180 ? -14.938 -25.609 -1.877 1 68.69 180 GLN B O 1
ATOM 6037 N N . SER B 1 181 ? -13.68 -27.031 -2.961 1 61.31 181 SER B N 1
ATOM 6038 C CA . SER B 1 181 ? -12.625 -26.047 -3.168 1 61.31 181 SER B CA 1
ATOM 6039 C C . SER B 1 181 ? -12.984 -25.094 -4.305 1 61.31 181 SER B C 1
ATOM 6041 O O . SER B 1 181 ? -12.336 -24.062 -4.477 1 61.31 181 SER B O 1
ATOM 6043 N N . ASN B 1 182 ? -13.984 -25.484 -5.031 1 64.81 182 ASN B N 1
ATOM 6044 C CA . ASN B 1 182 ? -14.375 -24.641 -6.156 1 64.81 182 ASN B CA 1
ATOM 6045 C C . ASN B 1 182 ? -14.984 -23.328 -5.688 1 64.81 182 ASN B C 1
ATOM 6047 O O . ASN B 1 182 ? -15.695 -23.297 -4.684 1 64.81 182 ASN B O 1
ATOM 6051 N N . LYS B 1 183 ? -14.531 -22.219 -6.375 1 64.62 183 LYS B N 1
ATOM 6052 C CA . LYS B 1 183 ? -14.992 -20.891 -6 1 64.62 183 LYS B CA 1
ATOM 6053 C C . LYS B 1 183 ? -15.812 -20.266 -7.121 1 64.62 183 LYS B C 1
ATOM 6055 O O . LYS B 1 183 ? -15.602 -20.562 -8.297 1 64.62 183 LYS B O 1
ATOM 6060 N N . VAL B 1 184 ? -16.766 -19.484 -6.566 1 64.12 184 VAL B N 1
ATOM 6061 C CA . VAL B 1 184 ? -17.562 -18.734 -7.539 1 64.12 184 VAL B CA 1
ATOM 6062 C C . VAL B 1 184 ? -16.75 -17.547 -8.039 1 64.12 184 VAL B C 1
ATOM 6064 O O . VAL B 1 184 ? -16.109 -16.844 -7.254 1 64.12 184 VAL B O 1
ATOM 6067 N N . GLU B 1 185 ? -16.516 -17.469 -9.336 1 61.91 185 GLU B N 1
ATOM 6068 C CA . GLU B 1 185 ? -15.852 -16.328 -9.945 1 61.91 185 GLU B CA 1
ATOM 6069 C C . GLU B 1 185 ? -16.859 -15.367 -10.57 1 61.91 185 GLU B C 1
ATOM 6071 O O . GLU B 1 185 ? -17.797 -15.812 -11.25 1 61.91 185 GLU B O 1
ATOM 6076 N N . LYS B 1 186 ? -16.797 -14.109 -10.18 1 55.34 186 LYS B N 1
ATOM 6077 C CA . LYS B 1 186 ? -17.672 -13.117 -10.781 1 55.34 186 LYS B CA 1
ATOM 6078 C C . LYS B 1 186 ? -17.359 -12.922 -12.258 1 55.34 186 LYS B C 1
ATOM 6080 O O . LYS B 1 186 ? -16.203 -12.766 -12.641 1 55.34 186 LYS B O 1
ATOM 6085 N N . ASN B 1 187 ? -18.062 -13.516 -13.203 1 49.38 187 ASN B N 1
ATOM 6086 C CA . ASN B 1 187 ? -17.812 -13.172 -14.602 1 49.38 187 ASN B CA 1
ATOM 6087 C C . ASN B 1 187 ? -18.734 -12.055 -15.078 1 49.38 187 ASN B C 1
ATOM 6089 O O . ASN B 1 187 ? -19.797 -11.836 -14.5 1 49.38 187 ASN B O 1
ATOM 6093 N N . HIS B 1 188 ? -18.312 -11.094 -16.172 1 42.44 188 HIS B N 1
ATOM 6094 C CA . HIS B 1 188 ? -18.969 -9.93 -16.766 1 42.44 188 HIS B CA 1
ATOM 6095 C C . HIS B 1 188 ? -20.453 -10.195 -16.984 1 42.44 188 HIS B C 1
ATOM 6097 O O . HIS B 1 188 ? -21.297 -9.383 -16.594 1 42.44 188 HIS B O 1
ATOM 6103 N N . PRO B 1 189 ? -21.094 -10.75 -18.25 1 46.12 189 PRO B N 1
ATOM 6104 C CA . PRO B 1 189 ? -22.484 -10.273 -18.234 1 46.12 189 PRO B CA 1
ATOM 6105 C C . PRO B 1 189 ? -23.25 -10.734 -17.016 1 46.12 189 PRO B C 1
ATOM 6107 O O . PRO B 1 189 ? -23.391 -11.938 -16.781 1 46.12 189 PRO B O 1
ATOM 6110 N N . ILE B 1 190 ? -23.203 -10.102 -15.953 1 45.66 190 ILE B N 1
ATOM 6111 C CA . ILE B 1 190 ? -23.703 -10.297 -14.594 1 45.66 190 ILE B CA 1
ATOM 6112 C C . ILE B 1 190 ? -25.219 -10.352 -14.609 1 45.66 190 ILE B C 1
ATOM 6114 O O . ILE B 1 190 ? -25.891 -9.344 -14.844 1 45.66 190 ILE B O 1
ATOM 6118 N N . LYS B 1 191 ? -25.797 -11.234 -15.227 1 50.59 191 LYS B N 1
ATOM 6119 C CA . LYS B 1 191 ? -27.219 -11.305 -14.898 1 50.59 191 LYS B CA 1
ATOM 6120 C C . LYS B 1 191 ? -27.438 -11.969 -13.547 1 50.59 191 LYS B C 1
ATOM 6122 O O . LYS B 1 191 ? -26.625 -12.773 -13.102 1 50.59 191 LYS B O 1
ATOM 6127 N N . ALA B 1 192 ? -28.438 -11.625 -12.953 1 54 192 ALA B N 1
ATOM 6128 C CA . ALA B 1 192 ? -28.859 -12.234 -11.695 1 54 192 ALA B CA 1
ATOM 6129 C C . ALA B 1 192 ? -28.938 -13.75 -11.82 1 54 192 ALA B C 1
ATOM 6131 O O . ALA B 1 192 ? -29.406 -14.281 -12.828 1 54 192 ALA B O 1
ATOM 6132 N N . TYR B 1 193 ? -28.219 -14.523 -11.094 1 60.25 193 TYR B N 1
ATOM 6133 C CA . TYR B 1 193 ? -28.266 -15.977 -10.969 1 60.25 193 TYR B CA 1
ATOM 6134 C C . TYR B 1 193 ? -27.375 -16.641 -12.008 1 60.25 193 TYR B C 1
ATOM 6136 O O . TYR B 1 193 ? -27.516 -17.844 -12.297 1 60.25 193 TYR B O 1
ATOM 6144 N N . SER B 1 194 ? -26.547 -15.812 -12.633 1 61.47 194 SER B N 1
ATOM 6145 C CA . SER B 1 194 ? -25.562 -16.406 -13.531 1 61.47 194 SER B CA 1
ATOM 6146 C C . SER B 1 194 ? -24.266 -16.719 -12.789 1 61.47 194 SER B C 1
ATOM 6148 O O . SER B 1 194 ? -23.438 -15.82 -12.57 1 61.47 194 SER B O 1
ATOM 6150 N N . PHE B 1 195 ? -24.219 -17.984 -12.359 1 64.56 195 PHE B N 1
ATOM 6151 C CA . PHE B 1 195 ? -23.078 -18.375 -11.531 1 64.56 195 PHE B CA 1
ATOM 6152 C C . PHE B 1 195 ? -22 -19.031 -12.367 1 64.56 195 PHE B C 1
ATOM 6154 O O . PHE B 1 195 ? -22.281 -19.922 -13.18 1 64.56 195 PHE B O 1
ATOM 6161 N N . TYR B 1 196 ? -20.875 -18.359 -12.383 1 64.38 196 TYR B N 1
ATOM 6162 C CA . TYR B 1 196 ? -19.688 -18.969 -12.984 1 64.38 196 TYR B CA 1
ATOM 6163 C C . TYR B 1 196 ? -18.641 -19.297 -11.93 1 64.38 196 TYR B C 1
ATOM 6165 O O . TYR B 1 196 ? -18.484 -18.562 -10.953 1 64.38 196 TYR B O 1
ATOM 6173 N N . LEU B 1 197 ? -18.25 -20.562 -12.086 1 69.56 197 LEU B N 1
ATOM 6174 C CA . LEU B 1 197 ? -17.219 -21.016 -11.156 1 69.56 197 LEU B CA 1
ATOM 6175 C C . LEU B 1 197 ? -15.828 -20.906 -11.781 1 69.56 197 LEU B C 1
ATOM 6177 O O . LEU B 1 197 ? -15.695 -20.516 -12.945 1 69.56 197 LEU B O 1
ATOM 6181 N N . ASN B 1 198 ? -14.883 -21.016 -11.039 1 62.41 198 ASN B N 1
ATOM 6182 C CA . ASN B 1 198 ? -13.508 -20.891 -11.516 1 62.41 198 ASN B CA 1
ATOM 6183 C C . ASN B 1 198 ? -13.164 -22 -12.508 1 62.41 198 ASN B C 1
ATOM 6185 O O . ASN B 1 198 ? -13.891 -23 -12.617 1 62.41 198 ASN B O 1
ATOM 6189 N N . GLU B 1 199 ? -12.219 -21.766 -13.242 1 60.03 199 GLU B N 1
ATOM 6190 C CA . GLU B 1 199 ? -11.789 -22.688 -14.297 1 60.03 199 GLU B CA 1
ATOM 6191 C C . GLU B 1 199 ? -11.602 -24.094 -13.766 1 60.03 199 GLU B C 1
ATOM 6193 O O . GLU B 1 199 ? -11.906 -25.078 -14.461 1 60.03 199 GLU B O 1
ATOM 6198 N N . ASP B 1 200 ? -11.242 -24.141 -12.523 1 60.75 200 ASP B N 1
ATOM 6199 C CA . ASP B 1 200 ? -11.031 -25.453 -11.914 1 60.75 200 ASP B CA 1
ATOM 6200 C C . ASP B 1 200 ? -12.32 -26.266 -11.891 1 60.75 200 ASP B C 1
ATOM 6202 O O . ASP B 1 200 ? -12.297 -27.469 -12.156 1 60.75 200 ASP B O 1
ATOM 6206 N N . TYR B 1 201 ? -13.336 -25.609 -11.688 1 71.62 201 TYR B N 1
ATOM 6207 C CA . TYR B 1 201 ? -14.625 -26.281 -11.641 1 71.62 201 TYR B CA 1
ATOM 6208 C C . TYR B 1 201 ? -14.977 -26.875 -13 1 71.62 201 TYR B C 1
ATOM 6210 O O . TYR B 1 201 ? -15.383 -28.047 -13.078 1 71.62 201 TYR B O 1
ATOM 6218 N N . TYR B 1 202 ? -14.797 -26.125 -13.992 1 71.5 202 TYR B N 1
ATOM 6219 C CA . TYR B 1 202 ? -15.234 -26.578 -15.305 1 71.5 202 TYR B CA 1
ATOM 6220 C C . TYR B 1 202 ? -14.336 -27.703 -15.82 1 71.5 202 TYR B C 1
ATOM 6222 O O . TYR B 1 202 ? -14.812 -28.656 -16.438 1 71.5 202 TYR B O 1
ATOM 6230 N N . LEU B 1 203 ? -13.164 -27.578 -15.539 1 67.19 203 LEU B N 1
ATOM 6231 C CA . LEU B 1 203 ? -12.258 -28.641 -15.953 1 67.19 203 LEU B CA 1
ATOM 6232 C C . LEU B 1 203 ? -12.562 -29.938 -15.203 1 67.19 203 LEU B C 1
ATOM 6234 O O . LEU B 1 203 ? -12.664 -31 -15.812 1 67.19 203 LEU B O 1
ATOM 6238 N N . ASP B 1 204 ? -12.695 -29.75 -13.883 1 69.62 204 ASP B N 1
ATOM 6239 C CA . ASP B 1 204 ? -13.008 -30.922 -13.062 1 69.62 204 ASP B CA 1
ATOM 6240 C C . ASP B 1 204 ? -14.32 -31.562 -13.5 1 69.62 204 ASP B C 1
ATOM 6242 O O . ASP B 1 204 ? -14.406 -32.781 -13.656 1 69.62 204 ASP B O 1
ATOM 6246 N N . SER B 1 205 ? -15.281 -30.766 -13.688 1 78 205 SER B N 1
ATOM 6247 C CA . SER B 1 205 ? -16.594 -31.266 -14.078 1 78 205 SER B CA 1
ATOM 6248 C C . SER B 1 205 ? -16.562 -31.922 -15.453 1 78 205 SER B C 1
ATOM 6250 O O . SER B 1 205 ? -17.219 -32.938 -15.688 1 78 205 SER B O 1
ATOM 6252 N N . PHE B 1 206 ? -15.766 -31.391 -16.312 1 76.44 206 PHE B N 1
ATOM 6253 C CA . PHE B 1 206 ? -15.633 -31.938 -17.656 1 76.44 206 PHE B CA 1
ATOM 6254 C C . PHE B 1 206 ? -14.961 -33.312 -17.609 1 76.44 206 PHE B C 1
ATOM 6256 O O . PHE B 1 206 ? -15.43 -34.25 -18.25 1 76.44 206 PHE B O 1
ATOM 6263 N N . VAL B 1 207 ? -13.945 -33.375 -16.875 1 70.5 207 VAL B N 1
ATOM 6264 C CA . VAL B 1 207 ? -13.227 -34.656 -16.75 1 70.5 207 VAL B CA 1
ATOM 6265 C C . VAL B 1 207 ? -14.148 -35.688 -16.125 1 70.5 207 VAL B C 1
ATOM 6267 O O . VAL B 1 207 ? -14.195 -36.844 -16.594 1 70.5 207 VAL B O 1
ATOM 6270 N N . GLN B 1 208 ? -14.797 -35.312 -15.102 1 75.44 208 GLN B N 1
ATOM 6271 C CA . GLN B 1 208 ? -15.758 -36.25 -14.508 1 75.44 208 GLN B CA 1
ATOM 6272 C C . GLN B 1 208 ? -16.797 -36.688 -15.531 1 75.44 208 GLN B C 1
ATOM 6274 O O . GLN B 1 208 ? -17.125 -37.875 -15.641 1 75.44 208 GLN B O 1
ATOM 6279 N N . PHE B 1 209 ? -17.297 -35.781 -16.266 1 82.69 209 PHE B N 1
ATOM 6280 C CA . PHE B 1 209 ? -18.312 -36.062 -17.266 1 82.69 209 PHE B CA 1
ATOM 6281 C C . PHE B 1 209 ? -17.797 -37.094 -18.281 1 82.69 209 PHE B C 1
ATOM 6283 O O . PHE B 1 209 ? -18.453 -38.094 -18.547 1 82.69 209 PHE B O 1
ATOM 6290 N N . GLU B 1 210 ? -16.672 -36.844 -18.781 1 74.31 210 GLU B N 1
ATOM 6291 C CA . GLU B 1 210 ? -16.109 -37.75 -19.781 1 74.31 210 GLU B CA 1
ATOM 6292 C C . GLU B 1 210 ? -15.859 -39.125 -19.219 1 74.31 210 GLU B C 1
ATOM 6294 O O . GLU B 1 210 ? -16.109 -40.125 -19.891 1 74.31 210 GLU B O 1
ATOM 6299 N N . THR B 1 211 ? -15.398 -39.094 -18 1 73 211 THR B N 1
ATOM 6300 C CA . THR B 1 211 ? -15.148 -40.375 -17.344 1 73 211 THR B CA 1
ATOM 6301 C C . THR B 1 211 ? -16.453 -41.156 -17.172 1 73 211 THR B C 1
ATOM 6303 O O . THR B 1 211 ? -16.469 -42.375 -17.359 1 73 211 THR B O 1
ATOM 6306 N N . LEU B 1 212 ? -17.453 -40.5 -16.875 1 82 212 LEU B N 1
ATOM 6307 C CA . LEU B 1 212 ? -18.734 -41.125 -16.578 1 82 212 LEU B CA 1
ATOM 6308 C C . LEU B 1 212 ? -19.359 -41.719 -17.844 1 82 212 LEU B C 1
ATOM 6310 O O . LEU B 1 212 ? -20.078 -42.719 -17.781 1 82 212 LEU B O 1
ATOM 6314 N N . ILE B 1 213 ? -19.031 -41.219 -19.016 1 82.31 213 ILE B N 1
ATOM 6315 C CA . ILE B 1 213 ? -19.703 -41.688 -20.219 1 82.31 213 ILE B CA 1
ATOM 6316 C C . ILE B 1 213 ? -18.75 -42.5 -21.062 1 82.31 213 ILE B C 1
ATOM 6318 O O . ILE B 1 213 ? -19.125 -43 -22.125 1 82.31 213 ILE B O 1
ATOM 6322 N N . LYS B 1 214 ? -17.578 -42.688 -20.609 1 75 214 LYS B N 1
ATOM 6323 C CA . LYS B 1 214 ? -16.5 -43.312 -21.344 1 75 214 LYS B CA 1
ATOM 6324 C C . LYS B 1 214 ? -16.875 -44.719 -21.766 1 75 214 LYS B C 1
ATOM 6326 O O . LYS B 1 214 ? -16.656 -45.094 -22.922 1 75 214 LYS B O 1
ATOM 6331 N N . GLU B 1 215 ? -17.281 -45.469 -20.859 1 73.62 215 GLU B N 1
ATOM 6332 C CA . GLU B 1 215 ? -17.562 -46.875 -21.141 1 73.62 215 GLU B CA 1
ATOM 6333 C C . GLU B 1 215 ? -18.547 -47.031 -22.297 1 73.62 215 GLU B C 1
ATOM 6335 O O . GLU B 1 215 ? -18.422 -47.969 -23.094 1 73.62 215 GLU B O 1
ATOM 6340 N N . ARG B 1 216 ? -19.359 -46.031 -22.484 1 81.56 216 ARG B N 1
ATOM 6341 C CA . ARG B 1 216 ? -20.406 -46.188 -23.5 1 81.56 216 ARG B CA 1
ATOM 6342 C C . ARG B 1 216 ? -20 -45.5 -24.797 1 81.56 216 ARG B C 1
ATOM 6344 O O . ARG B 1 216 ? -20.281 -46 -25.875 1 81.56 216 ARG B O 1
ATOM 6351 N N . PHE B 1 217 ? -19.406 -44.375 -24.719 1 78.31 217 PHE B N 1
ATOM 6352 C CA . PHE B 1 217 ? -19.266 -43.562 -25.922 1 78.31 217 PHE B CA 1
ATOM 6353 C C . PHE B 1 217 ? -17.797 -43.344 -26.25 1 78.31 217 PHE B C 1
ATOM 6355 O O . PHE B 1 217 ? -17.469 -42.938 -27.375 1 78.31 217 PHE B O 1
ATOM 6362 N N . LEU B 1 218 ? -16.953 -43.375 -25.375 1 62.03 218 LEU B N 1
ATOM 6363 C CA . LEU B 1 218 ? -15.578 -42.969 -25.594 1 62.03 218 LEU B CA 1
ATOM 6364 C C . LEU B 1 218 ? -14.625 -44.156 -25.438 1 62.03 218 LEU B C 1
ATOM 6366 O O . LEU B 1 218 ? -13.484 -43.969 -25.016 1 62.03 218 LEU B O 1
ATOM 6370 N N . LYS B 1 219 ? -15.031 -45.312 -25.812 1 58.12 219 LYS B N 1
ATOM 6371 C CA . LYS B 1 219 ? -14.211 -46.5 -25.672 1 58.12 219 LYS B CA 1
ATOM 6372 C C . LYS B 1 219 ? -12.945 -46.406 -26.531 1 58.12 219 LYS B C 1
ATOM 6374 O O . LYS B 1 219 ? -11.875 -46.844 -26.109 1 58.12 219 LYS B O 1
ATOM 6379 N N . ASP B 1 220 ? -13.141 -45.844 -27.797 1 47.44 220 ASP B N 1
ATOM 6380 C CA . ASP B 1 220 ? -12.039 -45.906 -28.75 1 47.44 220 ASP B CA 1
ATOM 6381 C C . ASP B 1 220 ? -11.211 -44.625 -28.703 1 47.44 220 ASP B C 1
ATOM 6383 O O . ASP B 1 220 ? -10.266 -44.438 -29.469 1 47.44 220 ASP B O 1
ATOM 6387 N N . VAL B 1 221 ? -11.82 -43.688 -28.156 1 42.62 221 VAL B N 1
ATOM 6388 C CA . VAL B 1 221 ? -11.078 -42.438 -28.125 1 42.62 221 VAL B CA 1
ATOM 6389 C C . VAL B 1 221 ? -9.852 -42.594 -27.234 1 42.62 221 VAL B C 1
ATOM 6391 O O . VAL B 1 221 ? -9.977 -42.812 -26.031 1 42.62 221 VAL B O 1
ATOM 6394 N N . THR B 1 222 ? -8.75 -43.125 -27.828 1 37.91 222 THR B N 1
ATOM 6395 C CA . THR B 1 222 ? -7.441 -43.375 -27.219 1 37.91 222 THR B CA 1
ATOM 6396 C C . THR B 1 222 ? -6.871 -42.062 -26.656 1 37.91 222 THR B C 1
ATOM 6398 O O . THR B 1 222 ? -5.984 -42.094 -25.797 1 37.91 222 THR B O 1
ATOM 6401 N N . ASP B 1 223 ? -6.891 -41.062 -27.453 1 36.41 223 ASP B N 1
ATOM 6402 C CA . ASP B 1 223 ? -6.078 -39.844 -27.266 1 36.41 223 ASP B CA 1
ATOM 6403 C C . ASP B 1 223 ? -6.434 -39.156 -25.953 1 36.41 223 ASP B C 1
ATOM 6405 O O . ASP B 1 223 ? -5.953 -38.062 -25.688 1 36.41 223 ASP B O 1
ATOM 6409 N N . TYR B 1 224 ? -7.523 -39.406 -25.578 1 38.5 224 TYR B N 1
ATOM 6410 C CA . TYR B 1 224 ? -7.809 -38.688 -24.344 1 38.5 224 TYR B CA 1
ATOM 6411 C C . TYR B 1 224 ? -6.902 -39.156 -23.219 1 38.5 224 TYR B C 1
ATOM 6413 O O . TYR B 1 224 ? -7.195 -40.156 -22.562 1 38.5 224 TYR B O 1
ATOM 6421 N N . ASN B 1 225 ? -5.5 -39.406 -23.438 1 37.91 225 ASN B N 1
ATOM 6422 C CA . ASN B 1 225 ? -4.641 -40.219 -22.578 1 37.91 225 ASN B CA 1
ATOM 6423 C C . ASN B 1 225 ? -4.719 -39.781 -21.125 1 37.91 225 ASN B C 1
ATOM 6425 O O . ASN B 1 225 ? -4.035 -38.812 -20.719 1 37.91 225 ASN B O 1
ATOM 6429 N N . HIS B 1 226 ? -5.754 -39.656 -20.578 1 39.03 226 HIS B N 1
ATOM 6430 C CA . HIS B 1 226 ? -5.836 -39.625 -19.125 1 39.03 226 HIS B CA 1
ATOM 6431 C C . HIS B 1 226 ? -5.027 -40.75 -18.5 1 39.03 226 HIS B C 1
ATOM 6433 O O . HIS B 1 226 ? -5.184 -41.906 -18.875 1 39.03 226 HIS B O 1
ATOM 6439 N N . VAL B 1 227 ? -3.689 -40.594 -18.344 1 40.19 227 VAL B N 1
ATOM 6440 C CA . VAL B 1 227 ? -2.781 -41.625 -17.859 1 40.19 227 VAL B CA 1
ATOM 6441 C C . VAL B 1 227 ? -2.98 -41.812 -16.359 1 40.19 227 VAL B C 1
ATOM 6443 O O . VAL B 1 227 ? -2.861 -40.875 -15.578 1 40.19 227 VAL B O 1
ATOM 6446 N N . THR B 1 228 ? -3.746 -42.781 -16.078 1 39.91 228 THR B N 1
ATOM 6447 C CA . THR B 1 228 ? -4.035 -43.094 -14.688 1 39.91 228 THR B CA 1
ATOM 6448 C C . THR B 1 228 ? -2.912 -43.969 -14.094 1 39.91 228 THR B C 1
ATOM 6450 O O . THR B 1 228 ? -2.811 -44.094 -12.875 1 39.91 228 THR B O 1
ATOM 6453 N N . SER B 1 229 ? -2.217 -44.812 -14.906 1 40.78 229 SER B N 1
ATOM 6454 C CA . SER B 1 229 ? -1.261 -45.688 -14.258 1 40.78 229 SER B CA 1
ATOM 6455 C C . SER B 1 229 ? 0.173 -45.219 -14.477 1 40.78 229 SER B C 1
ATOM 6457 O O . SER B 1 229 ? 0.45 -44.469 -15.414 1 40.78 229 SER B O 1
ATOM 6459 N N . GLU B 1 230 ? 1.056 -45.531 -13.531 1 45.19 230 GLU B N 1
ATOM 6460 C CA . GLU B 1 230 ? 2.482 -45.25 -13.633 1 45.19 230 GLU B CA 1
ATOM 6461 C C . GLU B 1 230 ? 3.039 -45.688 -14.984 1 45.19 230 GLU B C 1
ATOM 6463 O O . GLU B 1 230 ? 3.814 -44.969 -15.609 1 45.19 230 GLU B O 1
ATOM 6468 N N . GLU B 1 231 ? 2.693 -46.875 -15.422 1 46.69 231 GLU B N 1
ATOM 6469 C CA . GLU B 1 231 ? 3.162 -47.438 -16.672 1 46.69 231 GLU B CA 1
ATOM 6470 C C . GLU B 1 231 ? 2.723 -46.594 -17.875 1 46.69 231 GLU B C 1
ATOM 6472 O O . GLU B 1 231 ? 3.508 -46.375 -18.797 1 46.69 231 GLU B O 1
ATOM 6477 N N . GLU B 1 232 ? 1.601 -46.125 -17.688 1 46.12 232 GLU B N 1
ATOM 6478 C CA . GLU B 1 232 ? 1.057 -45.375 -18.797 1 46.12 232 GLU B CA 1
ATOM 6479 C C . GLU B 1 232 ? 1.689 -43.969 -18.859 1 46.12 232 GLU B C 1
ATOM 6481 O O . GLU B 1 232 ? 1.923 -43.438 -19.953 1 46.12 232 GLU B O 1
ATOM 6486 N N . ILE B 1 233 ? 1.938 -43.5 -17.75 1 48.97 233 ILE B N 1
ATOM 6487 C CA . ILE B 1 233 ? 2.639 -42.219 -17.688 1 48.97 233 ILE B CA 1
ATOM 6488 C C . ILE B 1 233 ? 3.984 -42.344 -18.391 1 48.97 233 ILE B C 1
ATOM 6490 O O . ILE B 1 233 ? 4.312 -41.5 -19.25 1 48.97 233 ILE B O 1
ATOM 6494 N N . TYR B 1 234 ? 4.641 -43.375 -18.047 1 50.59 234 TYR B N 1
ATOM 6495 C CA . TYR B 1 234 ? 5.949 -43.625 -18.641 1 50.59 234 TYR B CA 1
ATOM 6496 C C . TYR B 1 234 ? 5.836 -43.812 -20.156 1 50.59 234 TYR B C 1
ATOM 6498 O O . TYR B 1 234 ? 6.688 -43.344 -20.906 1 50.59 234 TYR B O 1
ATOM 6506 N N . PHE B 1 235 ? 4.82 -44.438 -20.531 1 49.75 235 PHE B N 1
ATOM 6507 C CA . PHE B 1 235 ? 4.598 -44.719 -21.938 1 49.75 235 PHE B CA 1
ATOM 6508 C C . PHE B 1 235 ? 4.355 -43.438 -22.703 1 49.75 235 PHE B C 1
ATOM 6510 O O . PHE B 1 235 ? 4.941 -43.219 -23.766 1 49.75 235 PHE B O 1
ATOM 6517 N N . GLN B 1 236 ? 3.562 -42.625 -22.094 1 50.44 236 GLN B N 1
ATOM 6518 C CA . GLN B 1 236 ? 3.229 -41.375 -22.75 1 50.44 236 GLN B CA 1
ATOM 6519 C C . GLN B 1 236 ? 4.434 -40.438 -22.797 1 50.44 236 GLN B C 1
ATOM 6521 O O . GLN B 1 236 ? 4.645 -39.75 -23.797 1 50.44 236 GLN B O 1
ATOM 6526 N N . MET B 1 237 ? 5.133 -40.5 -21.703 1 53.66 237 MET B N 1
ATOM 6527 C CA . MET B 1 237 ? 6.352 -39.688 -21.641 1 53.66 237 MET B CA 1
ATOM 6528 C C . MET B 1 237 ? 7.352 -40.125 -22.703 1 53.66 237 MET B C 1
ATOM 6530 O O . MET B 1 237 ? 8.148 -39.312 -23.188 1 53.66 237 MET B O 1
ATOM 6534 N N . GLY B 1 238 ? 7.27 -41.406 -22.938 1 48.81 238 GLY B N 1
ATOM 6535 C CA . GLY B 1 238 ? 8.086 -41.906 -24.031 1 48.81 238 GLY B CA 1
ATOM 6536 C C . GLY B 1 238 ? 7.684 -41.312 -25.375 1 48.81 238 GLY B C 1
ATOM 6537 O O . GLY B 1 238 ? 8.484 -41.312 -26.312 1 48.81 238 GLY B O 1
ATOM 6538 N N . LYS B 1 239 ? 6.391 -40.875 -25.406 1 51.12 239 LYS B N 1
ATOM 6539 C CA . LYS B 1 239 ? 5.93 -40.281 -26.656 1 51.12 239 LYS B CA 1
ATOM 6540 C C . LYS B 1 239 ? 6.055 -38.75 -26.609 1 51.12 239 LYS B C 1
ATOM 6542 O O . LYS B 1 239 ? 5.539 -38.094 -25.688 1 51.12 239 LYS B O 1
ATOM 6547 N N . LYS B 1 240 ? 7.219 -38.125 -27 1 50.91 240 LYS B N 1
ATOM 6548 C CA . LYS B 1 240 ? 7.863 -36.844 -26.797 1 50.91 240 LYS B CA 1
ATOM 6549 C C . LYS B 1 240 ? 6.918 -35.688 -27.156 1 50.91 240 LYS B C 1
ATOM 6551 O O . LYS B 1 240 ? 7.215 -34.531 -26.891 1 50.91 240 LYS B O 1
ATOM 6556 N N . ASN B 1 241 ? 5.707 -35.938 -27.688 1 45.34 241 ASN B N 1
ATOM 6557 C CA . ASN B 1 241 ? 5.031 -34.781 -28.234 1 45.34 241 ASN B CA 1
ATOM 6558 C C . ASN B 1 241 ? 3.643 -34.594 -27.625 1 45.34 241 ASN B C 1
ATOM 6560 O O . ASN B 1 241 ? 2.895 -33.688 -28.031 1 45.34 241 ASN B O 1
ATOM 6564 N N . TYR B 1 242 ? 3.361 -35.469 -26.578 1 41.81 242 TYR B N 1
ATOM 6565 C CA . TYR B 1 242 ? 1.961 -35.344 -26.203 1 41.81 242 TYR B CA 1
ATOM 6566 C C . TYR B 1 242 ? 1.833 -34.938 -24.734 1 41.81 242 TYR B C 1
ATOM 6568 O O . TYR B 1 242 ? 2.652 -35.344 -23.891 1 41.81 242 TYR B O 1
ATOM 6576 N N . SER B 1 243 ? 0.929 -33.969 -24.453 1 46.78 243 SER B N 1
ATOM 6577 C CA . SER B 1 243 ? 0.538 -33.625 -23.078 1 46.78 243 SER B CA 1
ATOM 6578 C C . SER B 1 243 ? -0.155 -34.812 -22.406 1 46.78 243 SER B C 1
ATOM 6580 O O . SER B 1 243 ? -0.727 -35.656 -23.062 1 46.78 243 SER B O 1
ATOM 6582 N N . PHE B 1 244 ? 0.127 -35.094 -21.156 1 51.25 244 PHE B N 1
ATOM 6583 C CA . PHE B 1 244 ? -0.595 -36.156 -20.469 1 51.25 244 PHE B CA 1
ATOM 6584 C C . PHE B 1 244 ? -1.206 -35.625 -19.172 1 51.25 244 PHE B C 1
ATOM 6586 O O . PHE B 1 244 ? -0.791 -34.594 -18.656 1 51.25 244 PHE B O 1
ATOM 6593 N N . LEU B 1 245 ? -2.338 -36.188 -18.797 1 49.59 245 LEU B N 1
ATOM 6594 C CA . LEU B 1 245 ? -3.119 -35.844 -17.594 1 49.59 245 LEU B CA 1
ATOM 6595 C C . LEU B 1 245 ? -2.988 -36.938 -16.547 1 49.59 245 LEU B C 1
ATOM 6597 O O . LEU B 1 245 ? -2.967 -38.125 -16.875 1 49.59 245 LEU B O 1
ATOM 6601 N N . ILE B 1 246 ? -2.646 -36.531 -15.344 1 55.75 246 ILE B N 1
ATOM 6602 C CA . ILE B 1 246 ? -2.617 -37.5 -14.234 1 55.75 246 ILE B CA 1
ATOM 6603 C C . ILE B 1 246 ? -3.75 -37.188 -13.258 1 55.75 246 ILE B C 1
ATOM 6605 O O . ILE B 1 246 ? -3.854 -36.062 -12.758 1 55.75 246 ILE B O 1
ATOM 6609 N N . GLN B 1 247 ? -4.734 -38.125 -13.242 1 46.06 247 GLN B N 1
ATOM 6610 C CA . GLN B 1 247 ? -5.816 -37.969 -12.266 1 46.06 247 GLN B CA 1
ATOM 6611 C C . GLN B 1 247 ? -5.336 -38.312 -10.859 1 46.06 247 GLN B C 1
ATOM 6613 O O . GLN B 1 247 ? -4.621 -39.281 -10.656 1 46.06 247 GLN B O 1
ATOM 6618 N N . ASN B 1 248 ? -5.332 -37.344 -10.039 1 48.34 248 ASN B N 1
ATOM 6619 C CA . ASN B 1 248 ? -5.004 -37.594 -8.633 1 48.34 248 ASN B CA 1
ATOM 6620 C C . ASN B 1 248 ? -6.109 -38.375 -7.926 1 48.34 248 ASN B C 1
ATOM 6622 O O . ASN B 1 248 ? -7.215 -37.875 -7.742 1 48.34 248 ASN B O 1
ATOM 6626 N N . GLU B 1 249 ? -6.277 -39.656 -8.094 1 42.88 249 GLU B N 1
ATOM 6627 C CA . GLU B 1 249 ? -7.27 -40.406 -7.32 1 42.88 249 GLU B CA 1
ATOM 6628 C C . GLU B 1 249 ? -7.199 -40.031 -5.836 1 42.88 249 GLU B C 1
ATOM 6630 O O . GLU B 1 249 ? -8.008 -40.5 -5.039 1 42.88 249 GLU B O 1
ATOM 6635 N N . PHE B 1 250 ? -6.055 -39.875 -5.242 1 37.62 250 PHE B N 1
ATOM 6636 C CA . PHE B 1 250 ? -5.891 -40.156 -3.816 1 37.62 250 PHE B CA 1
ATOM 6637 C C . PHE B 1 250 ? -6.562 -39.062 -2.979 1 37.62 250 PHE B C 1
ATOM 6639 O O . PHE B 1 250 ? -6.594 -37.906 -3.371 1 37.62 250 PHE B O 1
ATOM 6646 N N . GLU B 1 251 ? -7.473 -39.531 -2.199 1 39.03 251 GLU B N 1
ATOM 6647 C CA . GLU B 1 251 ? -8.016 -38.969 -0.977 1 39.03 251 GLU B CA 1
ATOM 6648 C C . GLU B 1 251 ? -6.992 -38.062 -0.281 1 39.03 251 GLU B C 1
ATOM 6650 O O . GLU B 1 251 ? -7.125 -37.781 0.907 1 39.03 251 GLU B O 1
ATOM 6655 N N . LYS B 1 252 ? -5.945 -37.812 -0.97 1 49.56 252 LYS B N 1
ATOM 6656 C CA . LYS B 1 252 ? -4.887 -37.281 -0.103 1 49.56 252 LYS B CA 1
ATOM 6657 C C . LYS B 1 252 ? -5.008 -35.781 0.084 1 49.56 252 LYS B C 1
ATOM 6659 O O . LYS B 1 252 ? -5.492 -35.094 -0.805 1 49.56 252 LYS B O 1
ATOM 6664 N N . THR B 1 253 ? -4.957 -35.375 1.112 1 50.53 253 THR B N 1
ATOM 6665 C CA . THR B 1 253 ? -4.992 -34.062 1.703 1 50.53 253 THR B CA 1
ATOM 6666 C C . THR B 1 253 ? -3.953 -33.125 1.05 1 50.53 253 THR B C 1
ATOM 6668 O O . THR B 1 253 ? -4.176 -31.938 0.911 1 50.53 253 THR B O 1
ATOM 6671 N N . ASP B 1 254 ? -2.881 -33.906 0.408 1 61.66 254 ASP B N 1
ATOM 6672 C CA . ASP B 1 254 ? -1.809 -33.062 -0.129 1 61.66 254 ASP B CA 1
ATOM 6673 C C . ASP B 1 254 ? -1.785 -33.125 -1.655 1 61.66 254 ASP B C 1
ATOM 6675 O O . ASP B 1 254 ? -2.098 -34.156 -2.25 1 61.66 254 ASP B O 1
ATOM 6679 N N . ASN B 1 255 ? -1.495 -32.094 -2.348 1 70.88 255 ASN B N 1
ATOM 6680 C CA . ASN B 1 255 ? -1.325 -32.094 -3.797 1 70.88 255 ASN B CA 1
ATOM 6681 C C . ASN B 1 255 ? -0.038 -32.812 -4.207 1 70.88 255 ASN B C 1
ATOM 6683 O O . ASN B 1 255 ? 0.792 -33.156 -3.357 1 70.88 255 ASN B O 1
ATOM 6687 N N . MET B 1 256 ? 0.203 -33.125 -5.434 1 78 256 MET B N 1
ATOM 6688 C CA . MET B 1 256 ? 1.289 -33.906 -5.988 1 78 256 MET B CA 1
ATOM 6689 C C . MET B 1 256 ? 2.646 -33.344 -5.574 1 78 256 MET B C 1
ATOM 6691 O O . MET B 1 256 ? 3.551 -34.125 -5.215 1 78 256 MET B O 1
ATOM 6695 N N . LEU B 1 257 ? 2.793 -32.062 -5.629 1 83.56 257 LEU B N 1
ATOM 6696 C CA . LEU B 1 257 ? 4.078 -31.422 -5.336 1 83.56 257 LEU B CA 1
ATOM 6697 C C . LEU B 1 257 ? 4.398 -31.516 -3.85 1 83.56 257 LEU B C 1
ATOM 6699 O O . LEU B 1 257 ? 5.555 -31.734 -3.471 1 83.56 257 LEU B O 1
ATOM 6703 N N . VAL B 1 258 ? 3.41 -31.375 -3.059 1 78.75 258 VAL B N 1
ATOM 6704 C CA . VAL B 1 258 ? 3.59 -31.484 -1.613 1 78.75 258 VAL B CA 1
ATOM 6705 C C . VAL B 1 258 ? 3.947 -32.906 -1.237 1 78.75 258 VAL B C 1
ATOM 6707 O O . VAL B 1 258 ? 4.848 -33.156 -0.426 1 78.75 258 VAL B O 1
ATOM 6710 N N . THR B 1 259 ? 3.258 -33.844 -1.785 1 76.06 259 THR B N 1
ATOM 6711 C CA . THR B 1 259 ? 3.533 -35.25 -1.519 1 76.06 259 THR B CA 1
ATOM 6712 C C . THR B 1 259 ? 4.949 -35.594 -1.949 1 76.06 259 THR B C 1
ATOM 6714 O O . THR B 1 259 ? 5.66 -36.312 -1.233 1 76.06 259 THR B O 1
ATOM 6717 N N . ALA B 1 260 ? 5.312 -35.156 -3.107 1 81.94 260 ALA B N 1
ATOM 6718 C CA . ALA B 1 260 ? 6.648 -35.406 -3.623 1 81.94 260 ALA B CA 1
ATOM 6719 C C . ALA B 1 260 ? 7.723 -34.844 -2.695 1 81.94 260 ALA B C 1
ATOM 6721 O O . ALA B 1 260 ? 8.797 -35.438 -2.541 1 81.94 260 ALA B O 1
ATOM 6722 N N . TRP B 1 261 ? 7.469 -33.719 -2.115 1 81.94 261 TRP B N 1
ATOM 6723 C CA . TRP B 1 261 ? 8.43 -33.062 -1.229 1 81.94 261 TRP B CA 1
ATOM 6724 C C . TRP B 1 261 ? 8.508 -33.812 0.11 1 81.94 261 TRP B C 1
ATOM 6726 O O . TRP B 1 261 ? 9.602 -34 0.649 1 81.94 261 TRP B O 1
ATOM 6736 N N . LYS B 1 262 ? 7.391 -34.219 0.631 1 77.25 262 LYS B N 1
ATOM 6737 C CA . LYS B 1 262 ? 7.324 -34.844 1.952 1 77.25 262 LYS B CA 1
ATOM 6738 C C . LYS B 1 262 ? 7.891 -36.281 1.927 1 77.25 262 LYS B C 1
ATOM 6740 O O . LYS B 1 262 ? 8.469 -36.719 2.91 1 77.25 262 LYS B O 1
ATOM 6745 N N . LYS B 1 263 ? 7.664 -36.906 0.776 1 77.5 263 LYS B N 1
ATOM 6746 C CA . LYS B 1 263 ? 8.023 -38.312 0.696 1 77.5 263 LYS B CA 1
ATOM 6747 C C . LYS B 1 263 ? 8.961 -38.594 -0.478 1 77.5 263 LYS B C 1
ATOM 6749 O O . LYS B 1 263 ? 8.523 -38.656 -1.628 1 77.5 263 LYS B O 1
ATOM 6754 N N . ASN B 1 264 ? 10.133 -38.969 -0.244 1 76.75 264 ASN B N 1
ATOM 6755 C CA . ASN B 1 264 ? 11.164 -39.125 -1.264 1 76.75 264 ASN B CA 1
ATOM 6756 C C . ASN B 1 264 ? 10.852 -40.312 -2.178 1 76.75 264 ASN B C 1
ATOM 6758 O O . ASN B 1 264 ? 11.242 -40.344 -3.346 1 76.75 264 ASN B O 1
ATOM 6762 N N . ASP B 1 265 ? 10.148 -41.281 -1.643 1 76.69 265 ASP B N 1
ATOM 6763 C CA . ASP B 1 265 ? 9.891 -42.469 -2.428 1 76.69 265 ASP B CA 1
ATOM 6764 C C . ASP B 1 265 ? 8.453 -42.5 -2.955 1 76.69 265 ASP B C 1
ATOM 6766 O O . ASP B 1 265 ? 7.961 -43.531 -3.391 1 76.69 265 ASP B O 1
ATOM 6770 N N . SER B 1 266 ? 7.93 -41.344 -2.977 1 74.75 266 SER B N 1
ATOM 6771 C CA . SER B 1 266 ? 6.543 -41.281 -3.424 1 74.75 266 SER B CA 1
ATOM 6772 C C . SER B 1 266 ? 6.438 -41.469 -4.934 1 74.75 266 SER B C 1
ATOM 6774 O O . SER B 1 266 ? 7.383 -41.156 -5.668 1 74.75 266 SER B O 1
ATOM 6776 N N . VAL B 1 267 ? 5.324 -42 -5.328 1 74.5 267 VAL B N 1
ATOM 6777 C CA . VAL B 1 267 ? 5.043 -42.156 -6.75 1 74.5 267 VAL B CA 1
ATOM 6778 C C . VAL B 1 267 ? 4.992 -40.781 -7.422 1 74.5 267 VAL B C 1
ATOM 6780 O O . VAL B 1 267 ? 5.422 -40.625 -8.57 1 74.5 267 VAL B O 1
ATOM 6783 N N . GLU B 1 268 ? 4.461 -39.844 -6.75 1 77.75 268 GLU B N 1
ATOM 6784 C CA . GLU B 1 268 ? 4.367 -38.469 -7.258 1 77.75 268 GLU B CA 1
ATOM 6785 C C . GLU B 1 268 ? 5.746 -37.938 -7.609 1 77.75 268 GLU B C 1
ATOM 6787 O O . GLU B 1 268 ? 5.926 -37.312 -8.664 1 77.75 268 GLU B O 1
ATOM 6792 N N . ARG B 1 269 ? 6.723 -38.156 -6.781 1 82.75 269 ARG B N 1
ATOM 6793 C CA . ARG B 1 269 ? 8.086 -37.688 -7.023 1 82.75 269 ARG B CA 1
ATOM 6794 C C . ARG B 1 269 ? 8.68 -38.344 -8.258 1 82.75 269 ARG B C 1
ATOM 6796 O O . ARG B 1 269 ? 9.367 -37.688 -9.047 1 82.75 269 ARG B O 1
ATOM 6803 N N . LYS B 1 270 ? 8.445 -39.562 -8.328 1 80.81 270 LYS B N 1
ATOM 6804 C CA . LYS B 1 270 ? 8.945 -40.312 -9.484 1 80.81 270 LYS B CA 1
ATOM 6805 C C . LYS B 1 270 ? 8.352 -39.75 -10.781 1 80.81 270 LYS B C 1
ATOM 6807 O O . LYS B 1 270 ? 9.062 -39.594 -11.781 1 80.81 270 LYS B O 1
ATOM 6812 N N . ILE B 1 271 ? 7.121 -39.5 -10.742 1 78.5 271 ILE B N 1
ATOM 6813 C CA . ILE B 1 271 ? 6.438 -38.969 -11.922 1 78.5 271 ILE B CA 1
ATOM 6814 C C . ILE B 1 271 ? 7.02 -37.594 -12.289 1 78.5 271 ILE B C 1
ATOM 6816 O O . ILE B 1 271 ? 7.309 -37.344 -13.461 1 78.5 271 ILE B O 1
ATOM 6820 N N . LEU B 1 272 ? 7.16 -36.812 -11.32 1 85.19 272 LEU B N 1
ATOM 6821 C CA . LEU B 1 272 ? 7.676 -35.469 -11.555 1 85.19 272 LEU B CA 1
ATOM 6822 C C . LEU B 1 272 ? 9.094 -35.531 -12.109 1 85.19 272 LEU B C 1
ATOM 6824 O O . LEU B 1 272 ? 9.406 -34.844 -13.086 1 85.19 272 LEU B O 1
ATOM 6828 N N . ASN B 1 273 ? 9.891 -36.312 -11.547 1 85.56 273 ASN B N 1
ATOM 6829 C CA . ASN B 1 273 ? 11.281 -36.438 -11.984 1 85.56 273 ASN B CA 1
ATOM 6830 C C . ASN B 1 273 ? 11.375 -37.031 -13.398 1 85.56 273 ASN B C 1
ATOM 6832 O O . ASN B 1 273 ? 12.133 -36.5 -14.227 1 85.56 273 ASN B O 1
ATOM 6836 N N . GLU B 1 274 ? 10.656 -38.031 -13.602 1 82.56 274 GLU B N 1
ATOM 6837 C CA . GLU B 1 274 ? 10.695 -38.656 -14.914 1 82.56 274 GLU B CA 1
ATOM 6838 C C . GLU B 1 274 ? 10.102 -37.719 -15.984 1 82.56 274 GLU B C 1
ATOM 6840 O O . GLU B 1 274 ? 10.57 -37.719 -17.125 1 82.56 274 GLU B O 1
ATOM 6845 N N . SER B 1 275 ? 9.023 -37.062 -15.648 1 83.62 275 SER B N 1
ATOM 6846 C CA . SER B 1 275 ? 8.445 -36.125 -16.578 1 83.62 275 SER B CA 1
ATOM 6847 C C . SER B 1 275 ? 9.445 -35 -16.922 1 83.62 275 SER B C 1
ATOM 6849 O O . SER B 1 275 ? 9.578 -34.625 -18.094 1 83.62 275 SER B O 1
ATOM 6851 N N . ALA B 1 276 ? 10.133 -34.531 -15.922 1 89.06 276 ALA B N 1
ATOM 6852 C CA . ALA B 1 276 ? 11.148 -33.5 -16.141 1 89.06 276 ALA B CA 1
ATOM 6853 C C . ALA B 1 276 ? 12.266 -34.031 -17.047 1 89.06 276 ALA B C 1
ATOM 6855 O O . ALA B 1 276 ? 12.703 -33.312 -17.953 1 89.06 276 ALA B O 1
ATOM 6856 N N . LEU B 1 277 ? 12.672 -35.188 -16.75 1 87.12 277 LEU B N 1
ATOM 6857 C CA . LEU B 1 277 ? 13.719 -35.812 -17.562 1 87.12 277 LEU B CA 1
ATOM 6858 C C . LEU B 1 277 ? 13.258 -35.969 -19.016 1 87.12 277 LEU B C 1
ATOM 6860 O O . LEU B 1 277 ? 14.062 -35.844 -19.938 1 87.12 277 LEU B O 1
ATOM 6864 N N . GLY B 1 278 ? 11.945 -36.25 -19.172 1 85.31 278 GLY B N 1
ATOM 6865 C CA . GLY B 1 278 ? 11.352 -36.375 -20.484 1 85.31 278 GLY B CA 1
ATOM 6866 C C . GLY B 1 278 ? 11.016 -35.062 -21.141 1 85.31 278 GLY B C 1
ATOM 6867 O O . GLY B 1 278 ? 10.391 -35.031 -22.203 1 85.31 278 GLY B O 1
ATOM 6868 N N . ASP B 1 279 ? 11.344 -34 -20.531 1 90.31 279 ASP B N 1
ATOM 6869 C CA . ASP B 1 279 ? 11.203 -32.625 -21.031 1 90.31 279 ASP B CA 1
ATOM 6870 C C . ASP B 1 279 ? 9.742 -32.188 -20.984 1 90.31 279 ASP B C 1
ATOM 6872 O O . ASP B 1 279 ? 9.273 -31.469 -21.891 1 90.31 279 ASP B O 1
ATOM 6876 N N . TYR B 1 280 ? 9.062 -32.688 -19.984 1 85.81 280 TYR B N 1
ATOM 6877 C CA . TYR B 1 280 ? 7.688 -32.25 -19.734 1 85.81 280 TYR B CA 1
ATOM 6878 C C . TYR B 1 280 ? 7.621 -31.297 -18.547 1 85.81 280 TYR B C 1
ATOM 6880 O O . TYR B 1 280 ? 8.406 -31.406 -17.609 1 85.81 280 TYR B O 1
ATOM 6888 N N . ILE B 1 281 ? 6.621 -30.391 -18.656 1 87 281 ILE B N 1
ATOM 6889 C CA . ILE B 1 281 ? 6.371 -29.422 -17.609 1 87 281 ILE B CA 1
ATOM 6890 C C . ILE B 1 281 ? 4.988 -29.656 -17 1 87 281 ILE B C 1
ATOM 6892 O O . ILE B 1 281 ? 4.023 -29.922 -17.719 1 87 281 ILE B O 1
ATOM 6896 N N . LEU B 1 282 ? 4.969 -29.703 -15.664 1 85.88 282 LEU B N 1
ATOM 6897 C CA . LEU B 1 282 ? 3.658 -29.641 -15.023 1 85.88 282 LEU B CA 1
ATOM 6898 C C . LEU B 1 282 ? 2.992 -28.281 -15.281 1 85.88 282 LEU B C 1
ATOM 6900 O O . LEU B 1 282 ? 3.385 -27.266 -14.695 1 85.88 282 LEU B O 1
ATOM 6904 N N . ASP B 1 283 ? 2.027 -28.312 -16.109 1 79.19 283 ASP B N 1
ATOM 6905 C CA . ASP B 1 283 ? 1.394 -27.094 -16.594 1 79.19 283 ASP B CA 1
ATOM 6906 C C . ASP B 1 283 ? 0.385 -26.562 -15.586 1 79.19 283 ASP B C 1
ATOM 6908 O O . ASP B 1 283 ? 0.274 -25.344 -15.398 1 79.19 283 ASP B O 1
ATOM 6912 N N . GLY B 1 284 ? -0.359 -27.406 -15.062 1 73.19 284 GLY B N 1
ATOM 6913 C CA . GLY B 1 284 ? -1.392 -27.016 -14.117 1 73.19 284 GLY B CA 1
ATOM 6914 C C . GLY B 1 284 ? -2.238 -28.172 -13.641 1 73.19 284 GLY B C 1
ATOM 6915 O O . GLY B 1 284 ? -1.923 -29.328 -13.922 1 73.19 284 GLY B O 1
ATOM 6916 N N . LYS B 1 285 ? -3.094 -27.781 -12.625 1 67.62 285 LYS B N 1
ATOM 6917 C CA . LYS B 1 285 ? -4.078 -28.719 -12.117 1 67.62 285 LYS B CA 1
ATOM 6918 C C . LYS B 1 285 ? -5.5 -28.25 -12.414 1 67.62 285 LYS B C 1
ATOM 6920 O O . LYS B 1 285 ? -5.824 -27.078 -12.219 1 67.62 285 LYS B O 1
ATOM 6925 N N . TYR B 1 286 ? -6.195 -29.094 -13 1 51.94 286 TYR B N 1
ATOM 6926 C CA . TYR B 1 286 ? -7.605 -28.859 -13.281 1 51.94 286 TYR B CA 1
ATOM 6927 C C . TYR B 1 286 ? -8.484 -29.891 -12.562 1 51.94 286 TYR B C 1
ATOM 6929 O O . TYR B 1 286 ? -8.469 -31.062 -12.906 1 51.94 286 TYR B O 1
ATOM 6937 N N . GLY B 1 287 ? -9.125 -29.391 -11.539 1 48.72 287 GLY B N 1
ATOM 6938 C CA . GLY B 1 287 ? -9.781 -30.344 -10.672 1 48.72 287 GLY B CA 1
ATOM 6939 C C . GLY B 1 287 ? -8.812 -31.281 -9.977 1 48.72 287 GLY B C 1
ATOM 6940 O O . GLY B 1 287 ? -7.906 -30.828 -9.273 1 48.72 287 GLY B O 1
ATOM 6941 N N . ASN B 1 288 ? -8.961 -32.656 -10.266 1 54.28 288 ASN B N 1
ATOM 6942 C CA . ASN B 1 288 ? -8.055 -33.625 -9.688 1 54.28 288 ASN B CA 1
ATOM 6943 C C . ASN B 1 288 ? -7.059 -34.156 -10.719 1 54.28 288 ASN B C 1
ATOM 6945 O O . ASN B 1 288 ? -6.441 -35.188 -10.516 1 54.28 288 ASN B O 1
ATOM 6949 N N . THR B 1 289 ? -6.973 -33.406 -11.742 1 59.97 289 THR B N 1
ATOM 6950 C CA . THR B 1 289 ? -6.102 -33.844 -12.836 1 59.97 289 THR B CA 1
ATOM 6951 C C . THR B 1 289 ? -4.926 -32.875 -12.992 1 59.97 289 THR B C 1
ATOM 6953 O O . THR B 1 289 ? -5.109 -31.656 -13.055 1 59.97 289 THR B O 1
ATOM 6956 N N . TYR B 1 290 ? -3.762 -33.531 -13.055 1 74.06 290 TYR B N 1
ATOM 6957 C CA . TYR B 1 290 ? -2.551 -32.75 -13.344 1 74.06 290 TYR B CA 1
ATOM 6958 C C . TYR B 1 290 ? -2.217 -32.812 -14.828 1 74.06 290 TYR B C 1
ATOM 6960 O O . TYR B 1 290 ? -2.291 -33.875 -15.453 1 74.06 290 TYR B O 1
ATOM 6968 N N . ARG B 1 291 ? -1.973 -31.75 -15.391 1 73.56 291 ARG B N 1
ATOM 6969 C CA . ARG B 1 291 ? -1.644 -31.641 -16.812 1 73.56 291 ARG B CA 1
ATOM 6970 C C . ARG B 1 291 ? -0.149 -31.422 -17.016 1 73.56 291 ARG B C 1
ATOM 6972 O O . ARG B 1 291 ? 0.418 -30.469 -16.469 1 73.56 291 ARG B O 1
ATOM 6979 N N . PHE B 1 292 ? 0.486 -32.344 -17.734 1 81.31 292 PHE B N 1
ATOM 6980 C CA . PHE B 1 292 ? 1.882 -32.219 -18.141 1 81.31 292 PHE B CA 1
ATOM 6981 C C . PHE B 1 292 ? 1.989 -31.969 -19.641 1 81.31 292 PHE B C 1
ATOM 6983 O O . PHE B 1 292 ? 1.313 -32.625 -20.438 1 81.31 292 PHE B O 1
ATOM 6990 N N . ILE B 1 293 ? 2.828 -31 -20.047 1 77.12 293 ILE B 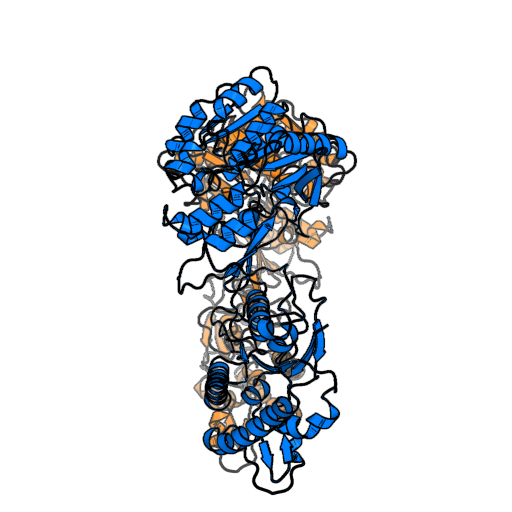N 1
ATOM 6991 C CA . ILE B 1 293 ? 3 -30.656 -21.453 1 77.12 293 ILE B CA 1
ATOM 6992 C C . ILE B 1 293 ? 4.484 -30.641 -21.797 1 77.12 293 ILE B C 1
ATOM 6994 O O . ILE B 1 293 ? 5.328 -30.391 -20.938 1 77.12 293 ILE B O 1
ATOM 6998 N N . PRO B 1 294 ? 4.797 -30.969 -23.047 1 80.94 294 PRO B N 1
ATOM 6999 C CA . PRO B 1 294 ? 6.18 -30.719 -23.438 1 80.94 294 PRO B CA 1
ATOM 7000 C C . PRO B 1 294 ? 6.602 -29.266 -23.234 1 80.94 294 PRO B C 1
ATOM 7002 O O . PRO B 1 294 ? 5.809 -28.344 -23.453 1 80.94 294 PRO B O 1
ATOM 7005 N N . ARG B 1 295 ? 7.797 -29.062 -22.828 1 88.44 295 ARG B N 1
ATOM 7006 C CA . ARG B 1 295 ? 8.305 -27.734 -22.562 1 88.44 295 ARG B CA 1
ATOM 7007 C C . ARG B 1 295 ? 8.109 -26.812 -23.766 1 88.44 295 ARG B C 1
ATOM 7009 O O . ARG B 1 295 ? 7.75 -25.641 -23.609 1 88.44 295 ARG B O 1
ATOM 7016 N N . LYS B 1 296 ? 8.289 -27.312 -24.953 1 82 296 LYS B N 1
ATOM 7017 C CA . LYS B 1 296 ? 8.195 -26.531 -26.188 1 82 296 LYS B CA 1
ATOM 7018 C C . LYS B 1 296 ? 6.781 -26 -26.406 1 82 296 LYS B C 1
ATOM 7020 O O . LYS B 1 296 ? 6.574 -25.031 -27.125 1 82 296 LYS B O 1
ATOM 7025 N N . SER B 1 297 ? 5.805 -26.656 -25.781 1 76.44 297 SER B N 1
ATOM 7026 C CA . SER B 1 297 ? 4.402 -26.281 -25.953 1 76.44 297 SER B CA 1
ATOM 7027 C C . SER B 1 297 ? 3.953 -25.281 -24.891 1 76.44 297 SER B C 1
ATOM 7029 O O . SER B 1 297 ? 2.812 -24.812 -24.922 1 76.44 297 SER B O 1
ATOM 7031 N N . PHE B 1 298 ? 4.82 -24.984 -24.016 1 82.5 298 PHE B N 1
ATOM 7032 C CA . PHE B 1 298 ? 4.473 -24.062 -22.938 1 82.5 298 PHE B CA 1
ATOM 7033 C C . PHE B 1 298 ? 4.113 -22.688 -23.516 1 82.5 298 PHE B C 1
ATOM 7035 O O . PHE B 1 298 ? 4.777 -22.203 -24.438 1 82.5 298 PHE B O 1
ATOM 7042 N N . PHE B 1 299 ? 3.014 -22.156 -23 1 77.75 299 PHE B N 1
ATOM 7043 C CA . PHE B 1 299 ? 2.582 -20.828 -23.422 1 77.75 299 PHE B CA 1
ATOM 7044 C C . PHE B 1 299 ? 1.809 -20.125 -22.312 1 77.75 299 PHE B C 1
ATOM 7046 O O . PHE B 1 299 ? 1 -20.766 -21.625 1 77.75 299 PHE B O 1
ATOM 7053 N N . ARG B 1 300 ? 2.168 -18.906 -22.109 1 75.81 300 ARG B N 1
ATOM 7054 C CA . ARG B 1 300 ? 1.408 -18 -21.25 1 75.81 300 ARG B CA 1
ATOM 7055 C C . ARG B 1 300 ? 1.28 -16.609 -21.891 1 75.81 300 ARG B C 1
ATOM 7057 O O . ARG B 1 300 ? 2.273 -16.031 -22.344 1 75.81 300 ARG B O 1
ATOM 7064 N N . LYS B 1 301 ? 0.071 -16.078 -21.891 1 67.31 301 LYS B N 1
ATOM 7065 C CA . LYS B 1 301 ? -0.192 -14.797 -22.531 1 67.31 301 LYS B CA 1
ATOM 7066 C C . LYS B 1 301 ? 0.547 -13.664 -21.828 1 67.31 301 LYS B C 1
ATOM 7068 O O . LYS B 1 301 ? 0.9 -12.664 -22.453 1 67.31 301 LYS B O 1
ATOM 7073 N N . GLU B 1 302 ? 0.754 -13.883 -20.578 1 73.62 302 GLU B N 1
ATOM 7074 C CA . GLU B 1 302 ? 1.375 -12.844 -19.75 1 73.62 302 GLU B CA 1
ATOM 7075 C C . GLU B 1 302 ? 2.879 -12.773 -20 1 73.62 302 GLU B C 1
ATOM 7077 O O . GLU B 1 302 ? 3.531 -11.797 -19.625 1 73.62 302 GLU B O 1
ATOM 7082 N N . LEU B 1 303 ? 3.424 -13.805 -20.656 1 83.81 303 LEU B N 1
ATOM 7083 C CA . LEU B 1 303 ? 4.867 -13.867 -20.875 1 83.81 303 LEU B CA 1
ATOM 7084 C C . LEU B 1 303 ? 5.211 -13.617 -22.328 1 83.81 303 LEU B C 1
ATOM 7086 O O . LEU B 1 303 ? 4.465 -14.016 -23.234 1 83.81 303 LEU B O 1
ATOM 7090 N N . LYS B 1 304 ? 6.289 -12.922 -22.547 1 88.44 304 LYS B N 1
ATOM 7091 C CA . LYS B 1 304 ? 6.883 -12.828 -23.875 1 88.44 304 LYS B CA 1
ATOM 7092 C C . LYS B 1 304 ? 7.785 -14.023 -24.156 1 88.44 304 LYS B C 1
ATOM 7094 O O . LYS B 1 304 ? 8.25 -14.695 -23.234 1 88.44 304 LYS B O 1
ATOM 7099 N N . GLU B 1 305 ? 7.945 -14.289 -25.484 1 90.5 305 GLU B N 1
ATOM 7100 C CA . GLU B 1 305 ? 8.781 -15.406 -25.922 1 90.5 305 GLU B CA 1
ATOM 7101 C C . GLU B 1 305 ? 9.922 -14.922 -26.828 1 90.5 305 GLU B C 1
ATOM 7103 O O . GLU B 1 305 ? 9.727 -14.031 -27.656 1 90.5 305 GLU B O 1
ATOM 7108 N N . PHE B 1 306 ? 11.078 -15.391 -26.516 1 95.25 306 PHE B N 1
ATOM 7109 C CA . PHE B 1 306 ? 12.227 -15.234 -27.406 1 95.25 306 PHE B CA 1
ATOM 7110 C C . PHE B 1 306 ? 12.656 -16.578 -27.984 1 95.25 306 PHE B C 1
ATOM 7112 O O . PHE B 1 306 ? 13 -17.5 -27.25 1 95.25 306 PHE B O 1
ATOM 7119 N N . ILE B 1 307 ? 12.586 -16.688 -29.25 1 94.62 307 ILE B N 1
ATOM 7120 C CA . ILE B 1 307 ? 12.984 -17.922 -29.922 1 94.62 307 ILE B CA 1
ATOM 7121 C C . ILE B 1 307 ? 14.469 -17.891 -30.25 1 94.62 307 ILE B C 1
ATOM 7123 O O . ILE B 1 307 ? 14.922 -17.016 -31 1 94.62 307 ILE B O 1
ATOM 7127 N N . THR B 1 308 ? 15.164 -18.781 -29.688 1 96.31 308 THR B N 1
ATOM 7128 C CA . THR B 1 308 ? 16.609 -18.828 -29.859 1 96.31 308 THR B CA 1
ATOM 7129 C C . THR B 1 308 ? 16.969 -19.469 -31.188 1 96.31 308 THR B C 1
ATOM 7131 O O . THR B 1 308 ? 16.109 -19.969 -31.906 1 96.31 308 THR B O 1
ATOM 7134 N N . ALA B 1 309 ? 18.281 -19.453 -31.484 1 94.44 309 ALA B N 1
ATOM 7135 C CA . ALA B 1 309 ? 18.797 -20.047 -32.719 1 94.44 309 ALA B CA 1
ATOM 7136 C C . ALA B 1 309 ? 18.547 -21.562 -32.75 1 94.44 309 ALA B C 1
ATOM 7138 O O . ALA B 1 309 ? 18.328 -22.141 -33.812 1 94.44 309 ALA B O 1
ATOM 7139 N N . SER B 1 310 ? 18.469 -22.203 -31.578 1 94 310 SER B N 1
ATOM 7140 C CA . SER B 1 310 ? 18.25 -23.641 -31.484 1 94 310 SER B CA 1
ATOM 7141 C C . SER B 1 310 ? 16.766 -23.984 -31.594 1 94 310 SER B C 1
ATOM 7143 O O . SER B 1 310 ? 16.391 -25.172 -31.641 1 94 310 SER B O 1
ATOM 7145 N N . GLY B 1 311 ? 15.953 -22.969 -31.656 1 92.06 311 GLY B N 1
ATOM 7146 C CA . GLY B 1 311 ? 14.516 -23.188 -31.797 1 92.06 311 GLY B CA 1
ATOM 7147 C C . GLY B 1 311 ? 13.797 -23.266 -30.453 1 92.06 311 GLY B C 1
ATOM 7148 O O . GLY B 1 311 ? 12.57 -23.406 -30.422 1 92.06 311 GLY B O 1
ATOM 7149 N N . ASN B 1 312 ? 14.531 -23.156 -29.406 1 94.25 312 ASN B N 1
ATOM 7150 C CA . ASN B 1 312 ? 13.914 -23.156 -28.078 1 94.25 312 ASN B CA 1
ATOM 7151 C C . ASN B 1 312 ? 13.391 -21.781 -27.703 1 94.25 312 ASN B C 1
ATOM 7153 O O . ASN B 1 312 ? 13.688 -20.797 -28.375 1 94.25 312 ASN B O 1
ATOM 7157 N N . LYS B 1 313 ? 12.594 -21.734 -26.703 1 93.56 313 LYS B N 1
ATOM 7158 C CA . LYS B 1 313 ? 11.969 -20.484 -26.281 1 93.56 313 LYS B CA 1
ATOM 7159 C C . LYS B 1 313 ? 12.445 -20.062 -24.891 1 93.56 313 LYS B C 1
ATOM 7161 O O . LYS B 1 313 ? 12.594 -20.906 -24 1 93.56 313 LYS B O 1
ATOM 7166 N N . ILE B 1 314 ? 12.812 -18.844 -24.797 1 96.69 314 ILE B N 1
ATOM 7167 C CA . ILE B 1 314 ? 13.039 -18.219 -23.5 1 96.69 314 ILE B CA 1
ATOM 7168 C C . ILE B 1 314 ? 11.844 -17.344 -23.125 1 96.69 314 ILE B C 1
ATOM 7170 O O . ILE B 1 314 ? 11.398 -16.516 -23.938 1 96.69 314 ILE B O 1
ATOM 7174 N N . PHE B 1 315 ? 11.281 -17.562 -21.938 1 93.81 315 PHE B N 1
ATOM 7175 C CA . PHE B 1 315 ? 10.109 -16.812 -21.5 1 93.81 315 PHE B CA 1
ATOM 7176 C C . PHE B 1 315 ? 10.5 -15.711 -20.516 1 93.81 315 PHE B C 1
ATOM 7178 O O . PHE B 1 315 ? 11.32 -15.93 -19.625 1 93.81 315 PHE B O 1
ATOM 7185 N N . PHE B 1 316 ? 9.945 -14.523 -20.781 1 94.62 316 PHE B N 1
ATOM 7186 C CA . PHE B 1 316 ? 10.344 -13.383 -19.969 1 94.62 316 PHE B CA 1
ATOM 7187 C C . PHE B 1 316 ? 9.266 -12.305 -19.984 1 94.62 316 PHE B C 1
ATOM 7189 O O . PHE B 1 316 ? 8.297 -12.398 -20.734 1 94.62 316 PHE B O 1
ATOM 7196 N N . THR B 1 317 ? 9.328 -11.406 -19.047 1 91 317 THR B N 1
ATOM 7197 C CA . THR B 1 317 ? 8.594 -10.141 -19.094 1 91 317 THR B CA 1
ATOM 7198 C C . THR B 1 317 ? 9.562 -8.961 -19.188 1 91 317 THR B C 1
ATOM 7200 O O . THR B 1 317 ? 10.703 -9.047 -18.734 1 91 317 THR B O 1
ATOM 7203 N N . ASP B 1 318 ? 9.18 -8.016 -19.906 1 87.56 318 ASP B N 1
ATOM 7204 C CA . ASP B 1 318 ? 9.93 -6.766 -19.922 1 87.56 318 ASP B CA 1
ATOM 7205 C C . ASP B 1 318 ? 9.031 -5.586 -19.547 1 87.56 318 ASP B C 1
ATOM 7207 O O . ASP B 1 318 ? 7.98 -5.383 -20.156 1 87.56 318 ASP B O 1
ATOM 7211 N N . ARG B 1 319 ? 9.133 -5.148 -18.406 1 77.31 319 ARG B N 1
ATOM 7212 C CA . ARG B 1 319 ? 8.32 -4.039 -17.922 1 77.31 319 ARG B CA 1
ATOM 7213 C C . ARG B 1 319 ? 9.078 -2.723 -18 1 77.31 319 ARG B C 1
ATOM 7215 O O . ARG B 1 319 ? 10.234 -2.641 -17.578 1 77.31 319 ARG B O 1
ATOM 7222 N N . ARG B 1 320 ? 8.469 -1.831 -18.75 1 73.88 320 ARG B N 1
ATOM 7223 C CA . ARG B 1 320 ? 8.883 -0.433 -18.828 1 73.88 320 ARG B CA 1
ATOM 7224 C C . ARG B 1 320 ? 7.84 0.48 -18.188 1 73.88 320 ARG B C 1
ATOM 7226 O O . ARG B 1 320 ? 6.691 0.521 -18.641 1 73.88 320 ARG B O 1
ATOM 7233 N N . ASP B 1 321 ? 8.109 0.931 -17.078 1 74.25 321 ASP B N 1
ATOM 7234 C CA . ASP B 1 321 ? 7.215 1.913 -16.484 1 74.25 321 ASP B CA 1
ATOM 7235 C C . ASP B 1 321 ? 7.336 3.268 -17.172 1 74.25 321 ASP B C 1
ATOM 7237 O O . ASP B 1 321 ? 8.336 3.971 -17 1 74.25 321 ASP B O 1
ATOM 7241 N N . GLU B 1 322 ? 6.391 3.592 -17.938 1 73.75 322 GLU B N 1
ATOM 7242 C CA . GLU B 1 322 ? 6.453 4.793 -18.766 1 73.75 322 GLU B CA 1
ATOM 7243 C C . GLU B 1 322 ? 6.648 6.043 -17.906 1 73.75 322 GLU B C 1
ATOM 7245 O O . GLU B 1 322 ? 7.328 6.984 -18.328 1 73.75 322 GLU B O 1
ATOM 7250 N N . VAL B 1 323 ? 6.133 6.055 -16.766 1 76.19 323 VAL B N 1
ATOM 7251 C CA . VAL B 1 323 ? 6.215 7.223 -15.891 1 76.19 323 VAL B CA 1
ATOM 7252 C C . VAL B 1 323 ? 7.637 7.359 -15.344 1 76.19 323 VAL B C 1
ATOM 7254 O O . VAL B 1 323 ? 8.047 8.445 -14.922 1 76.19 323 VAL B O 1
ATOM 7257 N N . ARG B 1 324 ? 8.359 6.27 -15.5 1 84.62 324 ARG B N 1
ATOM 7258 C CA . ARG B 1 324 ? 9.727 6.273 -14.977 1 84.62 324 ARG B CA 1
ATOM 7259 C C . ARG B 1 324 ? 10.742 6.371 -16.109 1 84.62 324 ARG B C 1
ATOM 7261 O O . ARG B 1 324 ? 11.93 6.082 -15.914 1 84.62 324 ARG B O 1
ATOM 7268 N N . MET B 1 325 ? 10.227 6.625 -17.266 1 79.75 325 MET B N 1
ATOM 7269 C CA . MET B 1 325 ? 11.141 6.793 -18.391 1 79.75 325 MET B CA 1
ATOM 7270 C C . MET B 1 325 ? 11.406 8.266 -18.656 1 79.75 325 MET B C 1
ATOM 7272 O O . MET B 1 325 ? 10.508 9.102 -18.516 1 79.75 325 MET B O 1
ATOM 7276 N N . LYS B 1 326 ? 12.625 8.602 -18.781 1 77.06 326 LYS B N 1
ATOM 7277 C CA . LYS B 1 326 ? 13.047 9.938 -19.203 1 77.06 326 LYS B CA 1
ATOM 7278 C C . LYS B 1 326 ? 13.406 9.969 -20.688 1 77.06 326 LYS B C 1
ATOM 7280 O O . LYS B 1 326 ? 13.414 8.93 -21.344 1 77.06 326 LYS B O 1
ATOM 7285 N N . SER B 1 327 ? 13.336 11.219 -21.25 1 65.19 327 SER B N 1
ATOM 7286 C CA . SER B 1 327 ? 13.602 11.367 -22.688 1 65.19 327 SER B CA 1
ATOM 7287 C C . SER B 1 327 ? 14.766 10.492 -23.125 1 65.19 327 SER B C 1
ATOM 7289 O O . SER B 1 327 ? 15.273 9.68 -22.344 1 65.19 327 SER B O 1
ATOM 7291 N N . GLU B 1 328 ? 15.625 11.039 -24.062 1 58.88 328 GLU B N 1
ATOM 7292 C CA . GLU B 1 328 ? 16.609 10.492 -25 1 58.88 328 GLU B CA 1
ATOM 7293 C C . GLU B 1 328 ? 17.812 9.922 -24.25 1 58.88 328 GLU B C 1
ATOM 7295 O O . GLU B 1 328 ? 18.797 9.523 -24.875 1 58.88 328 GLU B O 1
ATOM 7300 N N . THR B 1 329 ? 17.688 9.734 -22.938 1 61.59 329 THR B N 1
ATOM 7301 C CA . THR B 1 329 ? 18.953 9.391 -22.312 1 61.59 329 THR B CA 1
ATOM 7302 C C . THR B 1 329 ? 19.156 7.879 -22.281 1 61.59 329 THR B C 1
ATOM 7304 O O . THR B 1 329 ? 18.281 7.125 -22.719 1 61.59 329 THR B O 1
ATOM 7307 N N . SER B 1 330 ? 20.312 7.426 -21.719 1 75.88 330 SER B N 1
ATOM 7308 C CA . SER B 1 330 ? 20.875 6.082 -21.641 1 75.88 330 SER B CA 1
ATOM 7309 C C . SER B 1 330 ? 19.969 5.156 -20.812 1 75.88 330 SER B C 1
ATOM 7311 O O . SER B 1 330 ? 19.562 5.504 -19.719 1 75.88 330 SER B O 1
ATOM 7313 N N . LYS B 1 331 ? 19.422 4.188 -21.484 1 89.12 331 LYS B N 1
ATOM 7314 C CA . LYS B 1 331 ? 18.625 3.145 -20.859 1 89.12 331 LYS B CA 1
ATOM 7315 C C . LYS B 1 331 ? 19.5 2.172 -20.078 1 89.12 331 LYS B C 1
ATOM 7317 O O . LYS B 1 331 ? 20.719 2.092 -20.312 1 89.12 331 LYS B O 1
ATOM 7322 N N . LYS B 1 332 ? 18.938 1.675 -19.094 1 94.62 332 LYS B N 1
ATOM 7323 C CA . LYS B 1 332 ? 19.578 0.638 -18.281 1 94.62 332 LYS B CA 1
ATOM 7324 C C . LYS B 1 332 ? 18.719 -0.628 -18.234 1 94.62 332 LYS B C 1
ATOM 7326 O O . LYS B 1 332 ? 17.516 -0.581 -18.5 1 94.62 332 LYS B O 1
ATOM 7331 N N . ILE B 1 333 ? 19.406 -1.774 -17.984 1 96.31 333 ILE B N 1
ATOM 7332 C CA . ILE B 1 333 ? 18.672 -3.029 -17.906 1 96.31 333 ILE B CA 1
ATOM 7333 C C . ILE B 1 333 ? 19.016 -3.75 -16.609 1 96.31 333 ILE B C 1
ATOM 7335 O O . ILE B 1 333 ? 20.172 -3.789 -16.203 1 96.31 333 ILE B O 1
ATOM 7339 N N . VAL B 1 334 ? 18.016 -4.176 -15.961 1 97.88 334 VAL B N 1
ATOM 7340 C CA . VAL B 1 334 ? 18.172 -5.168 -14.906 1 97.88 334 VAL B CA 1
ATOM 7341 C C . VAL B 1 334 ? 17.531 -6.488 -15.336 1 97.88 334 VAL B C 1
ATOM 7343 O O . VAL B 1 334 ? 16.312 -6.555 -15.547 1 97.88 334 VAL B O 1
ATOM 7346 N N . PHE B 1 335 ? 18.391 -7.5 -15.562 1 98.38 335 PHE B N 1
ATOM 7347 C CA . PHE B 1 335 ? 17.875 -8.852 -15.727 1 98.38 335 PHE B CA 1
ATOM 7348 C C . PHE B 1 335 ? 17.578 -9.492 -14.375 1 98.38 335 PHE B C 1
ATOM 7350 O O . PHE B 1 335 ? 18.484 -9.633 -13.547 1 98.38 335 PHE B O 1
ATOM 7357 N N . TYR B 1 336 ? 16.391 -9.805 -14.148 1 97.31 336 TYR B N 1
ATOM 7358 C CA . TYR B 1 336 ? 15.977 -10.414 -12.891 1 97.31 336 TYR B CA 1
ATOM 7359 C C . TYR B 1 336 ? 15.695 -11.906 -13.07 1 97.31 336 TYR B C 1
ATOM 7361 O O . TYR B 1 336 ? 14.656 -12.289 -13.609 1 97.31 336 TYR B O 1
ATOM 7369 N N . PHE B 1 337 ? 16.656 -12.734 -12.625 1 97.44 337 PHE B N 1
ATOM 7370 C CA . PHE B 1 337 ? 16.469 -14.18 -12.602 1 97.44 337 PHE B CA 1
ATOM 7371 C C . PHE B 1 337 ? 15.562 -14.586 -11.445 1 97.44 337 PHE B C 1
ATOM 7373 O O . PHE B 1 337 ? 15.938 -14.461 -10.281 1 97.44 337 PHE B O 1
ATOM 7380 N N . MET B 1 338 ? 14.438 -15.133 -11.789 1 94.88 338 MET B N 1
ATOM 7381 C CA . MET B 1 338 ? 13.406 -15.383 -10.789 1 94.88 338 MET B CA 1
ATOM 7382 C C . MET B 1 338 ? 13.828 -16.5 -9.836 1 94.88 338 MET B C 1
ATOM 7384 O O . MET B 1 338 ? 14.422 -17.484 -10.258 1 94.88 338 MET B O 1
ATOM 7388 N N . PRO B 1 339 ? 13.523 -16.312 -8.57 1 93 339 PRO B N 1
ATOM 7389 C CA . PRO B 1 339 ? 13.734 -17.391 -7.602 1 93 339 PRO B CA 1
ATOM 7390 C C . PRO B 1 339 ? 12.594 -18.406 -7.602 1 93 339 PRO B C 1
ATOM 7392 O O . PRO B 1 339 ? 11.641 -18.281 -8.383 1 93 339 PRO B O 1
ATOM 7395 N N . ILE B 1 340 ? 12.75 -19.375 -6.75 1 88.25 340 ILE B N 1
ATOM 7396 C CA . ILE B 1 340 ? 11.617 -20.266 -6.512 1 88.25 340 ILE B CA 1
ATOM 7397 C C . ILE B 1 340 ? 10.492 -19.484 -5.836 1 88.25 340 ILE B C 1
ATOM 7399 O O . ILE B 1 340 ? 10.734 -18.531 -5.102 1 88.25 340 ILE B O 1
ATOM 7403 N N . SER B 1 341 ? 9.305 -19.844 -6.109 1 83.44 341 SER B N 1
ATOM 7404 C CA . SER B 1 341 ? 8.164 -19.172 -5.484 1 83.44 341 SER B CA 1
ATOM 7405 C C . SER B 1 341 ? 8.078 -19.516 -3.998 1 83.44 341 SER B C 1
ATOM 7407 O O . SER B 1 341 ? 8.43 -20.609 -3.58 1 83.44 341 SER B O 1
ATOM 7409 N N . GLY B 1 342 ? 7.723 -18.531 -3.258 1 75 342 GLY B N 1
ATOM 7410 C CA . GLY B 1 342 ? 7.551 -18.734 -1.827 1 75 342 GLY B CA 1
ATOM 7411 C C . GLY B 1 342 ? 6.105 -18.953 -1.426 1 75 342 GLY B C 1
ATOM 7412 O O . GLY B 1 342 ? 5.219 -19 -2.281 1 75 342 GLY B O 1
ATOM 7413 N N . GLY B 1 343 ? 5.957 -19.219 -0.187 1 68.56 343 GLY B N 1
ATOM 7414 C CA . GLY B 1 343 ? 4.621 -19.391 0.365 1 68.56 343 GLY B CA 1
ATOM 7415 C C . GLY B 1 343 ? 3.904 -20.609 -0.156 1 68.56 343 GLY B C 1
ATOM 7416 O O . GLY B 1 343 ? 4.457 -21.719 -0.138 1 68.56 343 GLY B O 1
ATOM 7417 N N . VAL B 1 344 ? 2.703 -20.359 -0.681 1 65.56 344 VAL B N 1
ATOM 7418 C CA . VAL B 1 344 ? 1.885 -21.469 -1.145 1 65.56 344 VAL B CA 1
ATOM 7419 C C . VAL B 1 344 ? 2.143 -21.719 -2.629 1 65.56 344 VAL B C 1
ATOM 7421 O O . VAL B 1 344 ? 1.855 -22.797 -3.143 1 65.56 344 VAL B O 1
ATOM 7424 N N . ASP B 1 345 ? 2.912 -20.844 -3.223 1 76.38 345 ASP B N 1
ATOM 7425 C CA . ASP B 1 345 ? 3.02 -20.891 -4.676 1 76.38 345 ASP B CA 1
ATOM 7426 C C . ASP B 1 345 ? 4.051 -21.922 -5.117 1 76.38 345 ASP B C 1
ATOM 7428 O O . ASP B 1 345 ? 3.969 -22.453 -6.227 1 76.38 345 ASP B O 1
ATOM 7432 N N . TRP B 1 346 ? 5.023 -22.219 -4.254 1 77.44 346 TRP B N 1
ATOM 7433 C CA . TRP B 1 346 ? 6.023 -23.203 -4.652 1 77.44 346 TRP B CA 1
ATOM 7434 C C . TRP B 1 346 ? 5.406 -24.594 -4.762 1 77.44 346 TRP B C 1
ATOM 7436 O O . TRP B 1 346 ? 5.977 -25.5 -5.395 1 77.44 346 TRP B O 1
ATOM 7446 N N . ARG B 1 347 ? 4.141 -24.766 -4.188 1 77.12 347 ARG B N 1
ATOM 7447 C CA . ARG B 1 347 ? 3.451 -26.047 -4.23 1 77.12 347 ARG B CA 1
ATOM 7448 C C . ARG B 1 347 ? 2.277 -26 -5.203 1 77.12 347 ARG B C 1
ATOM 7450 O O . ARG B 1 347 ? 1.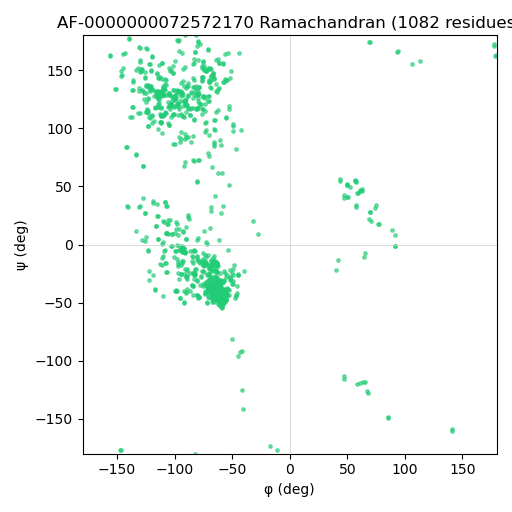488 -26.953 -5.273 1 77.12 347 ARG B O 1
ATOM 7457 N N . SER B 1 348 ? 2.307 -24.922 -5.906 1 77.62 348 SER B N 1
ATOM 7458 C CA . SER B 1 348 ? 1.197 -24.766 -6.84 1 77.62 348 SER B CA 1
ATOM 7459 C C . SER B 1 348 ? 1.385 -25.656 -8.07 1 77.62 348 SER B C 1
ATOM 7461 O O . SER B 1 348 ? 2.5 -25.797 -8.578 1 77.62 348 SER B O 1
ATOM 7463 N N . ALA B 1 349 ? 0.312 -26.203 -8.523 1 78.06 349 ALA B N 1
ATOM 7464 C CA . ALA B 1 349 ? 0.367 -26.969 -9.766 1 78.06 349 ALA B CA 1
ATOM 7465 C C . ALA B 1 349 ? 0.445 -26.047 -10.977 1 78.06 349 ALA B C 1
ATOM 7467 O O . ALA B 1 349 ? 0.867 -26.453 -12.055 1 78.06 349 ALA B O 1
ATOM 7468 N N . ASN B 1 350 ? 0.012 -24.875 -10.805 1 76.25 350 ASN B N 1
ATOM 7469 C CA . ASN B 1 350 ? 0.082 -23.891 -11.883 1 76.25 350 ASN B CA 1
ATOM 7470 C C . ASN B 1 350 ? 1.519 -23.438 -12.133 1 76.25 350 ASN B C 1
ATOM 7472 O O . ASN B 1 350 ? 2.168 -22.875 -11.25 1 76.25 350 ASN B O 1
ATOM 7476 N N . ALA B 1 351 ? 1.92 -23.609 -13.344 1 83.75 351 ALA B N 1
ATOM 7477 C CA . ALA B 1 351 ? 3.312 -23.344 -13.688 1 83.75 351 ALA B CA 1
ATOM 7478 C C . ALA B 1 351 ? 3.645 -21.859 -13.492 1 83.75 351 ALA B C 1
ATOM 7480 O O . ALA B 1 351 ? 4.75 -21.516 -13.062 1 83.75 351 ALA B O 1
ATOM 7481 N N . MET B 1 352 ? 2.734 -20.969 -13.758 1 80.81 352 MET B N 1
ATOM 7482 C CA . MET B 1 352 ? 2.99 -19.531 -13.625 1 80.81 352 MET B CA 1
ATOM 7483 C C . MET B 1 352 ? 3.277 -19.156 -12.172 1 80.81 352 MET B C 1
ATOM 7485 O O . MET B 1 352 ? 4.148 -18.328 -11.898 1 80.81 352 MET B O 1
ATOM 7489 N N . ASN B 1 353 ? 2.553 -19.766 -11.305 1 81.69 353 ASN B N 1
ATOM 7490 C CA . ASN B 1 353 ? 2.752 -19.516 -9.883 1 81.69 353 ASN B CA 1
ATOM 7491 C C . ASN B 1 353 ? 4.109 -20.031 -9.414 1 81.69 353 ASN B C 1
ATOM 7493 O O . ASN B 1 353 ? 4.75 -19.406 -8.562 1 81.69 353 ASN B O 1
ATOM 7497 N N . ARG B 1 354 ? 4.57 -21.047 -9.984 1 86.94 354 ARG B N 1
ATOM 7498 C CA . ARG B 1 354 ? 5.797 -21.703 -9.539 1 86.94 354 ARG B CA 1
ATOM 7499 C C . ARG B 1 354 ? 7.023 -21.031 -10.133 1 86.94 354 ARG B C 1
ATOM 7501 O O . ARG B 1 354 ? 8.062 -20.922 -9.484 1 86.94 354 ARG B O 1
ATOM 7508 N N . LEU B 1 355 ? 6.828 -20.594 -11.352 1 86.38 355 LEU B N 1
ATOM 7509 C CA . LEU B 1 355 ? 8.023 -20.281 -12.117 1 86.38 355 LEU B CA 1
ATOM 7510 C C . LEU B 1 355 ? 8.188 -18.766 -12.266 1 86.38 355 LEU B C 1
ATOM 7512 O O . LEU B 1 355 ? 9.281 -18.281 -12.57 1 86.38 355 LEU B O 1
ATOM 7516 N N . MET B 1 356 ? 7.148 -18.031 -12.156 1 84.5 356 MET B N 1
ATOM 7517 C CA . MET B 1 356 ? 7.191 -16.578 -12.258 1 84.5 356 MET B CA 1
ATOM 7518 C C . MET B 1 356 ? 6.52 -15.922 -11.047 1 84.5 356 MET B C 1
ATOM 7520 O O . MET B 1 356 ? 5.48 -15.273 -11.18 1 84.5 356 MET B O 1
ATOM 7524 N N . PRO B 1 357 ? 7.215 -16.125 -9.922 1 78.56 357 PRO B N 1
ATOM 7525 C CA . PRO B 1 357 ? 6.621 -15.492 -8.742 1 78.56 357 PRO B CA 1
ATOM 7526 C C . PRO B 1 357 ? 6.629 -13.969 -8.828 1 78.56 357 PRO B C 1
ATOM 7528 O O . PRO B 1 357 ? 7.496 -13.391 -9.484 1 78.56 357 PRO B O 1
ATOM 7531 N N . TYR B 1 358 ? 5.59 -13.406 -8.344 1 72 358 TYR B N 1
ATOM 7532 C CA . TYR B 1 358 ? 5.488 -11.953 -8.359 1 72 358 TYR B CA 1
ATOM 7533 C C . TYR B 1 358 ? 6.281 -11.336 -7.215 1 72 358 TYR B C 1
ATOM 7535 O O . TYR B 1 358 ? 5.723 -10.625 -6.371 1 72 358 TYR B O 1
ATOM 7543 N N . TYR B 1 359 ? 7.465 -11.672 -7.145 1 77.25 359 TYR B N 1
ATOM 7544 C CA . TYR B 1 359 ? 8.352 -11.055 -6.156 1 77.25 359 TYR B CA 1
ATOM 7545 C C . TYR B 1 359 ? 8.844 -9.703 -6.637 1 77.25 359 TYR B C 1
ATOM 7547 O O . TYR B 1 359 ? 9.242 -9.547 -7.797 1 77.25 359 TYR B O 1
ATOM 7555 N N . PHE B 1 360 ? 8.68 -8.688 -5.762 1 81.25 360 PHE B N 1
ATOM 7556 C CA . PHE B 1 360 ? 9.133 -7.332 -6.051 1 81.25 360 PHE B CA 1
ATOM 7557 C C . PHE B 1 360 ? 8.422 -6.777 -7.281 1 81.25 360 PHE B C 1
ATOM 7559 O O . PHE B 1 360 ? 9.078 -6.293 -8.211 1 81.25 360 PHE B O 1
ATOM 7566 N N . LYS B 1 361 ? 7.09 -6.953 -7.309 1 76.88 361 LYS B N 1
ATOM 7567 C CA . LYS B 1 361 ? 6.242 -6.531 -8.422 1 76.88 361 LYS B CA 1
ATOM 7568 C C . LYS B 1 361 ? 6.523 -5.082 -8.805 1 76.88 361 LYS B C 1
ATOM 7570 O O . LYS B 1 361 ? 6.578 -4.746 -9.992 1 76.88 361 LYS B O 1
ATOM 7575 N N . ASN B 1 362 ? 6.848 -4.289 -7.828 1 81.38 362 ASN B N 1
ATOM 7576 C CA . ASN B 1 362 ? 7.016 -2.859 -8.062 1 81.38 362 ASN B CA 1
ATOM 7577 C C . ASN B 1 362 ? 8.484 -2.453 -8.023 1 81.38 362 ASN B C 1
ATOM 7579 O O . ASN B 1 362 ? 8.82 -1.352 -7.586 1 81.38 362 ASN B O 1
ATOM 7583 N N . LEU B 1 363 ? 9.328 -3.402 -8.484 1 91.06 363 LEU B N 1
ATOM 7584 C CA . LEU B 1 363 ? 10.766 -3.154 -8.453 1 91.06 363 LEU B CA 1
ATOM 7585 C C . LEU B 1 363 ? 11.117 -1.882 -9.219 1 91.06 363 LEU B C 1
ATOM 7587 O O . LEU B 1 363 ? 12.047 -1.163 -8.844 1 91.06 363 LEU B O 1
ATOM 7591 N N . SER B 1 364 ? 10.352 -1.564 -10.219 1 89.19 364 SER B N 1
ATOM 7592 C CA . SER B 1 364 ? 10.641 -0.404 -11.055 1 89.19 364 SER B CA 1
ATOM 7593 C C . SER B 1 364 ? 10.602 0.886 -10.242 1 89.19 364 SER B C 1
ATOM 7595 O O . SER B 1 364 ? 11.352 1.824 -10.523 1 89.19 364 SER B O 1
ATOM 7597 N N . ARG B 1 365 ? 9.805 0.946 -9.234 1 88.25 365 ARG B N 1
ATOM 7598 C CA . ARG B 1 365 ? 9.656 2.143 -8.414 1 88.25 365 ARG B CA 1
ATOM 7599 C C . ARG B 1 365 ? 10.859 2.33 -7.496 1 88.25 365 ARG B C 1
ATOM 7601 O O . ARG B 1 365 ? 11.078 3.422 -6.969 1 88.25 365 ARG B O 1
ATOM 7608 N N . SER B 1 366 ? 11.578 1.254 -7.363 1 93.56 366 SER B N 1
ATOM 7609 C CA . SER B 1 366 ? 12.688 1.271 -6.418 1 93.56 366 SER B CA 1
ATOM 7610 C C . SER B 1 366 ? 14.023 1.418 -7.137 1 93.56 366 SER B C 1
ATOM 7612 O O . SER B 1 366 ? 15.078 1.453 -6.5 1 93.56 366 SER B O 1
ATOM 7614 N N . LEU B 1 367 ? 13.961 1.477 -8.453 1 95.12 367 LEU B N 1
ATOM 7615 C CA . LEU B 1 367 ? 15.172 1.641 -9.242 1 95.12 367 LEU B CA 1
ATOM 7616 C C . LEU B 1 367 ? 15.211 3.014 -9.906 1 95.12 367 LEU B C 1
ATOM 7618 O O . LEU B 1 367 ? 14.172 3.666 -10.047 1 95.12 367 LEU B O 1
ATOM 7622 N N . ILE B 1 368 ? 16.375 3.475 -10.219 1 93.62 368 ILE B N 1
ATOM 7623 C CA . ILE B 1 368 ? 16.547 4.77 -10.867 1 93.62 368 ILE B CA 1
ATOM 7624 C C . ILE B 1 368 ? 15.758 4.789 -12.18 1 93.62 368 ILE B C 1
ATOM 7626 O O . ILE B 1 368 ? 15.5 3.736 -12.773 1 93.62 368 ILE B O 1
ATOM 7630 N N . LYS B 1 369 ? 15.391 5.945 -12.648 1 90.88 369 LYS B N 1
ATOM 7631 C CA . LYS B 1 369 ? 14.602 6.098 -13.867 1 90.88 369 LYS B CA 1
ATOM 7632 C C . LYS B 1 369 ? 15.336 5.543 -15.078 1 90.88 369 LYS B C 1
ATOM 7634 O O . LYS B 1 369 ? 16.562 5.355 -15.039 1 90.88 369 LYS B O 1
ATOM 7639 N N . ASN B 1 370 ? 14.648 5.156 -16.141 1 91.31 370 ASN B N 1
ATOM 7640 C CA . ASN B 1 370 ? 15.133 4.637 -17.422 1 91.31 370 ASN B CA 1
ATOM 7641 C C . ASN B 1 370 ? 15.727 3.24 -17.266 1 91.31 370 ASN B C 1
ATOM 7643 O O . ASN B 1 370 ? 16.688 2.895 -17.938 1 91.31 370 ASN B O 1
ATOM 7647 N N . THR B 1 371 ? 15.258 2.516 -16.312 1 93.75 371 THR B N 1
ATOM 7648 C CA . THR B 1 371 ? 15.688 1.137 -16.125 1 93.75 371 THR B CA 1
ATOM 7649 C C . THR B 1 371 ? 14.625 0.162 -16.625 1 93.75 371 THR B C 1
ATOM 7651 O O . THR B 1 371 ? 13.484 0.189 -16.156 1 93.75 371 THR B O 1
ATOM 7654 N N . ILE B 1 372 ? 15 -0.639 -17.547 1 93.44 372 ILE B N 1
ATOM 7655 C CA . ILE B 1 372 ? 14.148 -1.72 -18.016 1 93.44 372 ILE B CA 1
ATOM 7656 C C . ILE B 1 372 ? 14.375 -2.971 -17.172 1 93.44 372 ILE B C 1
ATOM 7658 O O . ILE B 1 372 ? 15.516 -3.365 -16.922 1 93.44 372 ILE B O 1
ATOM 7662 N N . ILE B 1 373 ? 13.312 -3.508 -16.688 1 95.06 373 ILE B N 1
ATOM 7663 C CA . ILE B 1 373 ? 13.406 -4.73 -15.898 1 95.06 373 ILE B CA 1
ATOM 7664 C C . ILE B 1 373 ? 12.938 -5.922 -16.734 1 95.06 373 ILE B C 1
ATOM 7666 O O . ILE B 1 373 ? 11.797 -5.957 -17.188 1 95.06 373 ILE B O 1
ATOM 7670 N N . ILE B 1 374 ? 13.836 -6.828 -16.922 1 96.06 374 ILE B N 1
ATOM 7671 C CA . ILE B 1 374 ? 13.523 -8.055 -17.656 1 96.06 374 ILE B CA 1
ATOM 7672 C C . ILE B 1 374 ? 13.555 -9.242 -16.703 1 96.06 374 ILE B C 1
ATOM 7674 O O . ILE B 1 374 ? 14.617 -9.625 -16.203 1 96.06 374 ILE B O 1
ATOM 7678 N N . ARG B 1 375 ? 12.422 -9.789 -16.453 1 95.81 375 ARG B N 1
ATOM 7679 C CA . ARG B 1 375 ? 12.312 -10.961 -15.594 1 95.81 375 ARG B CA 1
ATOM 7680 C C . ARG B 1 375 ? 12.344 -12.25 -16.422 1 95.81 375 ARG B C 1
ATOM 7682 O O . ARG B 1 375 ? 11.609 -12.383 -17.391 1 95.81 375 ARG B O 1
ATOM 7689 N N . ILE B 1 376 ? 13.172 -13.156 -16.031 1 96.56 376 ILE B N 1
ATOM 7690 C CA . ILE B 1 376 ? 13.375 -14.375 -16.797 1 96.56 376 ILE B CA 1
ATOM 7691 C C . ILE B 1 376 ? 12.789 -15.57 -16.047 1 96.56 376 ILE B C 1
ATOM 7693 O O . ILE B 1 376 ? 13.086 -15.773 -14.867 1 96.56 376 ILE B O 1
ATOM 7697 N N . ALA B 1 377 ? 11.984 -16.344 -16.719 1 93.88 377 ALA B N 1
ATOM 7698 C CA . ALA B 1 377 ? 11.383 -17.547 -16.125 1 93.88 377 ALA B CA 1
ATOM 7699 C C . ALA B 1 377 ? 12.219 -18.781 -16.438 1 93.88 377 ALA B C 1
ATOM 7701 O O . ALA B 1 377 ? 12.594 -19.016 -17.594 1 93.88 377 ALA B O 1
ATOM 7702 N N . ASP B 1 378 ? 12.531 -19.516 -15.445 1 95.06 378 ASP B N 1
ATOM 7703 C CA . ASP B 1 378 ? 13.125 -20.828 -15.617 1 95.06 378 ASP B CA 1
ATOM 7704 C C . ASP B 1 378 ? 12.055 -21.906 -15.711 1 95.06 378 ASP B C 1
ATOM 7706 O O . ASP B 1 378 ? 11.688 -22.516 -14.703 1 95.06 378 ASP B O 1
ATOM 7710 N N . ILE B 1 379 ? 11.656 -22.203 -16.938 1 92.12 379 ILE B N 1
ATOM 7711 C CA . ILE B 1 379 ? 10.5 -23.078 -17.078 1 92.12 379 ILE B CA 1
ATOM 7712 C C . ILE B 1 379 ? 10.953 -24.516 -17.219 1 92.12 379 ILE B C 1
ATOM 7714 O O . ILE B 1 379 ? 10.133 -25.422 -17.359 1 92.12 379 ILE B O 1
ATOM 7718 N N . ASN B 1 380 ? 12.242 -24.734 -17.234 1 93 380 ASN B N 1
ATOM 7719 C CA . ASN B 1 380 ? 12.781 -26.078 -17.422 1 93 380 ASN B CA 1
ATOM 7720 C C . ASN B 1 380 ? 12.625 -26.922 -16.156 1 93 380 ASN B C 1
ATOM 7722 O O . ASN B 1 380 ? 12.961 -26.469 -15.055 1 93 380 ASN B O 1
ATOM 7726 N N . GLY B 1 381 ? 12.008 -28.141 -16.359 1 90.19 381 GLY B N 1
ATOM 7727 C CA . GLY B 1 381 ? 11.781 -29.016 -15.219 1 90.19 381 GLY B CA 1
ATOM 7728 C C . GLY B 1 381 ? 10.492 -28.688 -14.477 1 90.19 381 GLY B C 1
ATOM 7729 O O . GLY B 1 381 ? 9.5 -28.297 -15.094 1 90.19 381 GLY B O 1
ATOM 7730 N N . VAL B 1 382 ? 10.523 -28.938 -13.148 1 88.06 382 VAL B N 1
ATOM 7731 C CA . VAL B 1 382 ? 9.312 -28.734 -12.359 1 88.06 382 VAL B CA 1
ATOM 7732 C C . VAL B 1 382 ? 9.328 -27.344 -11.727 1 88.06 382 VAL B C 1
ATOM 7734 O O . VAL B 1 382 ? 8.336 -26.625 -11.789 1 88.06 382 VAL B O 1
ATOM 7737 N N . ARG B 1 383 ? 10.445 -27.016 -11.172 1 89.31 383 ARG B N 1
ATOM 7738 C CA . ARG B 1 383 ? 10.625 -25.734 -10.516 1 89.31 383 ARG B CA 1
ATOM 7739 C C . ARG B 1 383 ? 11.836 -25 -11.078 1 89.31 383 ARG B C 1
ATOM 7741 O O . ARG B 1 383 ? 12.508 -24.25 -10.359 1 89.31 383 ARG B O 1
ATOM 7748 N N . GLY B 1 384 ? 12.125 -25.312 -12.328 1 90.44 384 GLY B N 1
ATOM 7749 C CA . GLY B 1 384 ? 13.312 -24.766 -12.961 1 90.44 384 GLY B CA 1
ATOM 7750 C C . GLY B 1 384 ? 14.516 -25.672 -12.867 1 90.44 384 GLY B C 1
ATOM 7751 O O . GLY B 1 384 ? 14.484 -26.672 -12.125 1 90.44 384 GLY B O 1
ATOM 7752 N N . SER B 1 385 ? 15.5 -25.438 -13.578 1 91.38 385 SER B N 1
ATOM 7753 C CA . SER B 1 385 ? 16.734 -26.234 -13.555 1 91.38 385 SER B CA 1
ATOM 7754 C C . SER B 1 385 ? 17.922 -25.391 -13.086 1 91.38 385 SER B C 1
ATOM 7756 O O . SER B 1 385 ? 19.062 -25.719 -13.375 1 91.38 385 SER B O 1
ATOM 7758 N N . GLY B 1 386 ? 17.609 -24.203 -12.461 1 91.75 386 GLY B N 1
ATOM 7759 C CA . GLY B 1 386 ? 18.672 -23.344 -11.961 1 91.75 386 GLY B CA 1
ATOM 7760 C C . GLY B 1 386 ? 19.359 -22.562 -13.055 1 91.75 386 GLY B C 1
ATOM 7761 O O . GLY B 1 386 ? 20.531 -22.203 -12.922 1 91.75 386 GLY B O 1
ATOM 7762 N N . TYR B 1 387 ? 18.781 -22.422 -14.227 1 95.56 387 TYR B N 1
ATOM 7763 C CA . TYR B 1 387 ? 19.234 -21.594 -15.352 1 95.56 387 TYR B CA 1
ATOM 7764 C C . TYR B 1 387 ? 20.484 -22.172 -15.977 1 95.56 387 TYR B C 1
ATOM 7766 O O . TYR B 1 387 ? 21.297 -21.438 -16.562 1 95.56 387 TYR B O 1
ATOM 7774 N N . THR B 1 388 ? 20.703 -23.438 -15.742 1 95.38 388 THR B N 1
ATOM 7775 C CA . THR B 1 388 ? 21.875 -24.094 -16.328 1 95.38 388 THR B CA 1
ATOM 7776 C C . THR B 1 388 ? 21.453 -25.312 -17.156 1 95.38 388 THR B C 1
ATOM 7778 O O . THR B 1 388 ? 20.297 -25.75 -17.078 1 95.38 388 THR B O 1
ATOM 7781 N N . ASN B 1 389 ? 22.375 -25.812 -17.891 1 95 389 ASN B N 1
ATOM 7782 C CA . ASN B 1 389 ? 22.125 -27 -18.703 1 95 389 ASN B CA 1
ATOM 7783 C C . ASN B 1 389 ? 21.656 -28.172 -17.844 1 95 389 ASN B C 1
ATOM 7785 O O . ASN B 1 389 ? 22.125 -28.344 -16.703 1 95 389 ASN B O 1
ATOM 7789 N N . SER B 1 390 ? 20.719 -28.891 -18.344 1 94.19 390 SER B N 1
ATOM 7790 C CA . SER B 1 390 ? 20.219 -30.125 -17.766 1 94.19 390 SER B CA 1
ATOM 7791 C C . SER B 1 390 ? 20.156 -31.25 -18.797 1 94.19 390 SER B C 1
ATOM 7793 O O . SER B 1 390 ? 20.391 -31.016 -19.984 1 94.19 390 SER B O 1
ATOM 7795 N N . TYR B 1 391 ? 19.938 -32.438 -18.328 1 93.38 391 TYR B N 1
ATOM 7796 C CA . TYR B 1 391 ? 19.906 -33.594 -19.25 1 93.38 391 TYR B CA 1
ATOM 7797 C C . TYR B 1 391 ? 18.797 -33.438 -20.281 1 93.38 391 TYR B C 1
ATOM 7799 O O . TYR B 1 391 ? 18.953 -33.844 -21.438 1 93.38 391 TYR B O 1
ATOM 7807 N N . ASN B 1 392 ? 17.672 -32.875 -19.906 1 91.25 392 ASN B N 1
ATOM 7808 C CA . ASN B 1 392 ? 16.531 -32.719 -20.812 1 91.25 392 ASN B CA 1
ATOM 7809 C C . ASN B 1 392 ? 16.656 -31.453 -21.656 1 91.25 392 ASN B C 1
ATOM 7811 O O . ASN B 1 392 ? 15.922 -31.297 -22.641 1 91.25 392 ASN B O 1
ATOM 7815 N N . TYR B 1 393 ? 17.547 -30.547 -21.297 1 94.44 393 TYR B N 1
ATOM 7816 C CA . TYR B 1 393 ? 17.766 -29.281 -21.984 1 94.44 393 TYR B CA 1
ATOM 7817 C C . TYR B 1 393 ? 19.234 -28.922 -22.031 1 94.44 393 TYR B C 1
ATOM 7819 O O . TYR B 1 393 ? 19.688 -28.016 -21.312 1 94.44 393 TYR B O 1
ATOM 7827 N N . GLU B 1 394 ? 20 -29.391 -22.938 1 93.56 394 GLU B N 1
ATOM 7828 C CA . GLU B 1 394 ? 21.469 -29.375 -22.969 1 93.56 394 GLU B CA 1
ATOM 7829 C C . GLU B 1 394 ? 21.984 -28.031 -23.453 1 93.56 394 GLU B C 1
ATOM 7831 O O . GLU B 1 394 ? 23.141 -27.672 -23.203 1 93.56 394 GLU B O 1
ATOM 7836 N N . ASN B 1 395 ? 21.172 -27.297 -24.141 1 95.19 395 ASN B N 1
ATOM 7837 C CA . ASN B 1 395 ? 21.641 -26.031 -24.672 1 95.19 395 ASN B CA 1
ATOM 7838 C C . ASN B 1 395 ? 21 -24.844 -23.953 1 95.19 395 ASN B C 1
ATOM 7840 O O . ASN B 1 395 ? 20.938 -23.75 -24.484 1 95.19 395 ASN B O 1
ATOM 7844 N N . TYR B 1 396 ? 20.484 -25.094 -22.766 1 96.56 396 TYR B N 1
ATOM 7845 C CA . TYR B 1 396 ? 19.797 -24.047 -22.016 1 96.56 396 TYR B CA 1
ATOM 7846 C C . TYR B 1 396 ? 20.703 -22.859 -21.766 1 96.56 396 TYR B C 1
ATOM 7848 O O . TYR B 1 396 ? 20.312 -21.703 -21.953 1 96.56 396 TYR B O 1
ATOM 7856 N N . GLU B 1 397 ? 21.953 -23.031 -21.438 1 96.81 397 GLU B N 1
ATOM 7857 C CA . GLU B 1 397 ? 22.906 -21.969 -21.141 1 96.81 397 GLU B CA 1
ATOM 7858 C C . GLU B 1 397 ? 23.203 -21.125 -22.375 1 96.81 397 GLU B C 1
ATOM 7860 O O . GLU B 1 397 ? 23.25 -19.891 -22.297 1 96.81 397 GLU B O 1
ATOM 7865 N N . SER B 1 398 ? 23.422 -21.797 -23.438 1 97.44 398 SER B N 1
ATOM 7866 C CA . SER B 1 398 ? 23.672 -21.062 -24.672 1 97.44 398 SER B CA 1
ATOM 7867 C C . SER B 1 398 ? 22.453 -20.266 -25.094 1 97.44 398 SER B C 1
ATOM 7869 O O . SER B 1 398 ? 22.578 -19.141 -25.609 1 97.44 398 SER B O 1
ATOM 7871 N N . ASP B 1 399 ? 21.297 -20.859 -24.953 1 97.75 399 ASP B N 1
ATOM 7872 C CA . ASP B 1 399 ? 20.062 -20.172 -25.297 1 97.75 399 ASP B CA 1
ATOM 7873 C C . ASP B 1 399 ? 19.859 -18.922 -24.453 1 97.75 399 ASP B C 1
ATOM 7875 O O . ASP B 1 399 ? 19.5 -17.859 -24.969 1 97.75 399 ASP B O 1
ATOM 7879 N N . LEU B 1 400 ? 20.078 -19.031 -23.172 1 98.12 400 LEU B N 1
ATOM 7880 C CA . LEU B 1 400 ? 19.922 -17.891 -22.266 1 98.12 400 LEU B CA 1
ATOM 7881 C C . LEU B 1 400 ? 20.969 -16.828 -22.562 1 98.12 400 LEU B C 1
ATOM 7883 O O . LEU B 1 400 ? 20.688 -15.633 -22.469 1 98.12 400 LEU B O 1
ATOM 7887 N N . SER B 1 401 ? 22.203 -17.25 -22.844 1 98.19 401 SER B N 1
ATOM 7888 C CA . SER B 1 401 ? 23.25 -16.312 -23.25 1 98.19 401 SER B CA 1
ATOM 7889 C C . SER B 1 401 ? 22.828 -15.516 -24.484 1 98.19 401 SER B C 1
ATOM 7891 O O . SER B 1 401 ? 23.016 -14.297 -24.531 1 98.19 401 SER B O 1
ATOM 7893 N N . GLU B 1 402 ? 22.344 -16.219 -25.438 1 98.25 402 GLU B N 1
ATOM 7894 C CA . GLU B 1 402 ? 21.844 -15.57 -26.656 1 98.25 402 GLU B CA 1
ATOM 7895 C C . GLU B 1 402 ? 20.766 -14.555 -26.328 1 98.25 402 GLU B C 1
ATOM 7897 O O . GLU B 1 402 ? 20.75 -13.445 -26.859 1 98.25 402 GLU B O 1
ATOM 7902 N N . PHE B 1 403 ? 19.906 -14.898 -25.516 1 98.12 403 PHE B N 1
ATOM 7903 C CA . PHE B 1 403 ? 18.812 -14.039 -25.094 1 98.12 403 PHE B CA 1
ATOM 7904 C C . PHE B 1 403 ? 19.344 -12.758 -24.469 1 98.12 403 PHE B C 1
ATOM 7906 O O . PHE B 1 403 ? 18.922 -11.656 -24.828 1 98.12 403 PHE B O 1
ATOM 7913 N N . ILE B 1 404 ? 20.203 -12.891 -23.469 1 98.38 404 ILE B N 1
ATOM 7914 C CA . ILE B 1 404 ? 20.766 -11.75 -22.75 1 98.38 404 ILE B CA 1
ATOM 7915 C C . ILE B 1 404 ? 21.453 -10.805 -23.734 1 98.38 404 ILE B C 1
ATOM 7917 O O . ILE B 1 404 ? 21.188 -9.602 -23.719 1 98.38 404 ILE B O 1
ATOM 7921 N N . GLU B 1 405 ? 22.25 -11.344 -24.625 1 98.06 405 GLU B N 1
ATOM 7922 C CA . GLU B 1 405 ? 22.969 -10.523 -25.594 1 98.06 405 GLU B CA 1
ATOM 7923 C C . GLU B 1 405 ? 22.016 -9.836 -26.562 1 98.06 405 GLU B C 1
ATOM 7925 O O . GLU B 1 405 ? 22.203 -8.672 -26.906 1 98.06 405 GLU B O 1
ATOM 7930 N N . GLU B 1 406 ? 21.016 -10.523 -26.984 1 97.19 406 GLU B N 1
ATOM 7931 C CA . GLU B 1 406 ? 20.047 -9.961 -27.906 1 97.19 406 GLU B CA 1
ATOM 7932 C C . GLU B 1 406 ? 19.266 -8.82 -27.266 1 97.19 406 GLU B C 1
ATOM 7934 O O . GLU B 1 406 ? 18.938 -7.824 -27.922 1 97.19 406 GLU B O 1
ATOM 7939 N N . MET B 1 407 ? 18.875 -8.992 -26.031 1 96.56 407 MET B N 1
ATOM 7940 C CA . MET B 1 407 ? 18.141 -7.934 -25.328 1 96.56 407 MET B CA 1
ATOM 7941 C C . MET B 1 407 ? 19 -6.68 -25.203 1 96.56 407 MET B C 1
ATOM 7943 O O . MET B 1 407 ? 18.5 -5.562 -25.359 1 96.56 407 MET B O 1
ATOM 7947 N N . ILE B 1 408 ? 20.25 -6.836 -24.828 1 96.81 408 ILE B N 1
ATOM 7948 C CA . ILE B 1 408 ? 21.172 -5.711 -24.688 1 96.81 408 ILE B CA 1
ATOM 7949 C C . ILE B 1 408 ? 21.266 -4.953 -26.016 1 96.81 408 ILE B C 1
ATOM 7951 O O . ILE B 1 408 ? 21.234 -3.723 -26.031 1 96.81 408 ILE B O 1
ATOM 7955 N N . LEU B 1 409 ? 21.312 -5.703 -27.109 1 95.44 409 LEU B N 1
ATOM 7956 C CA . LEU B 1 409 ? 21.391 -5.109 -28.438 1 95.44 409 LEU B CA 1
ATOM 7957 C C . LEU B 1 409 ? 20.062 -4.445 -28.812 1 95.44 409 LEU B C 1
ATOM 7959 O O . LEU B 1 409 ? 20.047 -3.33 -29.328 1 95.44 409 LEU B O 1
ATOM 7963 N N . ARG B 1 410 ? 18.984 -5.09 -28.578 1 92.88 410 ARG B N 1
ATOM 7964 C CA . ARG B 1 410 ? 17.656 -4.617 -28.953 1 92.88 410 ARG B CA 1
ATOM 7965 C C . ARG B 1 410 ? 17.328 -3.303 -28.25 1 92.88 410 ARG B C 1
ATOM 7967 O O . ARG B 1 410 ? 16.703 -2.42 -28.844 1 92.88 410 ARG B O 1
ATOM 7974 N N . TYR B 1 411 ? 17.719 -3.176 -27.016 1 91.31 411 TYR B N 1
ATOM 7975 C CA . TYR B 1 411 ? 17.375 -1.985 -26.234 1 91.31 411 TYR B CA 1
ATOM 7976 C C . TYR B 1 411 ? 18.484 -0.951 -26.312 1 91.31 411 TYR B C 1
ATOM 7978 O O . TYR B 1 411 ? 18.375 0.134 -25.734 1 91.31 411 TYR B O 1
ATOM 7986 N N . ILE B 1 412 ? 19.609 -1.244 -26.969 1 91.25 412 ILE B N 1
ATOM 7987 C CA . ILE B 1 412 ? 20.719 -0.345 -27.203 1 91.25 412 ILE B CA 1
ATOM 7988 C C . ILE B 1 412 ? 21.266 0.176 -25.875 1 91.25 412 ILE B C 1
ATOM 7990 O O . ILE B 1 412 ? 21.406 1.387 -25.688 1 91.25 412 ILE B O 1
ATOM 7994 N N . VAL B 1 413 ? 21.609 -0.742 -25 1 93.5 413 VAL B N 1
ATOM 7995 C CA . VAL B 1 413 ? 22.125 -0.406 -23.672 1 93.5 413 VAL B CA 1
ATOM 7996 C C . VAL B 1 413 ? 23.609 -0.723 -23.609 1 93.5 413 VAL B C 1
ATOM 7998 O O . VAL B 1 413 ? 24.062 -1.735 -24.141 1 93.5 413 VAL B O 1
ATOM 8001 N N . ASN B 1 414 ? 24.328 0.191 -23 1 93.44 414 ASN B N 1
ATOM 8002 C CA . ASN B 1 414 ? 25.734 -0.085 -22.766 1 93.44 414 ASN B CA 1
ATOM 8003 C C . ASN B 1 414 ? 25.922 -1.195 -21.734 1 93.44 414 ASN B C 1
ATOM 8005 O O . ASN B 1 414 ? 25.188 -1.257 -20.75 1 93.44 414 ASN B O 1
ATOM 8009 N N . ARG B 1 415 ? 26.922 -2.004 -21.891 1 93.31 415 ARG B N 1
ATOM 8010 C CA . ARG B 1 415 ? 27.156 -3.166 -21.031 1 93.31 415 ARG B CA 1
ATOM 8011 C C . ARG B 1 415 ? 27.391 -2.746 -19.578 1 93.31 415 ARG B C 1
ATOM 8013 O O . ARG B 1 415 ? 27.016 -3.469 -18.656 1 93.31 415 ARG B O 1
ATOM 8020 N N . LYS B 1 416 ? 27.969 -1.562 -19.391 1 93.12 416 LYS B N 1
ATOM 8021 C CA . LYS B 1 416 ? 28.203 -1.068 -18.031 1 93.12 416 LYS B CA 1
ATOM 8022 C C . LYS B 1 416 ? 26.891 -0.72 -17.344 1 93.12 416 LYS B C 1
ATOM 8024 O O . LYS B 1 416 ? 26.844 -0.583 -16.109 1 93.12 416 LYS B O 1
ATOM 8029 N N . ASP B 1 417 ? 25.828 -0.542 -18.141 1 94.75 417 ASP B N 1
ATOM 8030 C CA . ASP B 1 417 ? 24.516 -0.148 -17.625 1 94.75 417 ASP B CA 1
ATOM 8031 C C . ASP B 1 417 ? 23.594 -1.359 -17.453 1 94.75 417 ASP B C 1
ATOM 8033 O O . ASP B 1 417 ? 22.375 -1.216 -17.391 1 94.75 417 ASP B O 1
ATOM 8037 N N . VAL B 1 418 ? 24.219 -2.568 -17.422 1 97.19 418 VAL B N 1
ATOM 8038 C CA . VAL B 1 418 ? 23.453 -3.809 -17.297 1 97.19 418 VAL B CA 1
ATOM 8039 C C . VAL B 1 418 ? 23.797 -4.477 -15.961 1 97.19 418 VAL B C 1
ATOM 8041 O O . VAL B 1 418 ? 24.969 -4.609 -15.602 1 97.19 418 VAL B O 1
ATOM 8044 N N . VAL B 1 419 ? 22.734 -4.789 -15.211 1 98.5 419 VAL B N 1
ATOM 8045 C CA . VAL B 1 419 ? 22.906 -5.492 -13.938 1 98.5 419 VAL B CA 1
ATOM 8046 C C . VAL B 1 419 ? 22.094 -6.781 -13.945 1 98.5 419 VAL B C 1
ATOM 8048 O O . VAL B 1 419 ? 20.906 -6.77 -14.281 1 98.5 419 VAL B O 1
ATOM 8051 N N . LEU B 1 420 ? 22.688 -7.93 -13.68 1 98.75 420 LEU B N 1
ATOM 8052 C CA . LEU B 1 420 ? 21.984 -9.188 -13.469 1 98.75 420 LEU B CA 1
ATOM 8053 C C . LEU B 1 420 ? 21.672 -9.383 -11.984 1 98.75 420 LEU B C 1
ATOM 8055 O O . LEU B 1 420 ? 22.578 -9.336 -11.148 1 98.75 420 LEU B O 1
ATOM 8059 N N . TYR B 1 421 ? 20.438 -9.555 -11.695 1 98.25 421 TYR B N 1
ATOM 8060 C CA . TYR B 1 421 ? 19.922 -9.656 -10.336 1 98.25 421 TYR B CA 1
ATOM 8061 C C . TYR B 1 421 ? 19.219 -10.984 -10.117 1 98.25 421 TYR B C 1
ATOM 8063 O O . TYR B 1 421 ? 18.656 -11.555 -11.055 1 98.25 421 TYR B O 1
ATOM 8071 N N . GLY B 1 422 ? 19.281 -11.453 -8.891 1 97.56 422 GLY B N 1
ATOM 8072 C CA . GLY B 1 422 ? 18.531 -12.664 -8.547 1 97.56 422 GLY B CA 1
ATOM 8073 C C . GLY B 1 422 ? 18.719 -13.086 -7.105 1 97.56 422 GLY B C 1
ATOM 8074 O O . GLY B 1 422 ? 19.656 -12.664 -6.441 1 97.56 422 GLY B O 1
ATOM 8075 N N . VAL B 1 423 ? 17.828 -13.938 -6.66 1 95.75 423 VAL B N 1
ATOM 8076 C CA . VAL B 1 423 ? 17.812 -14.477 -5.301 1 95.75 423 VAL B CA 1
ATOM 8077 C C . VAL B 1 423 ? 17.812 -16 -5.348 1 95.75 423 VAL B C 1
ATOM 8079 O O . VAL B 1 423 ? 17.156 -16.609 -6.207 1 95.75 423 VAL B O 1
ATOM 8082 N N . SER B 1 424 ? 18.625 -16.641 -4.496 1 93.44 424 SER B N 1
ATOM 8083 C CA . SER B 1 424 ? 18.609 -18.109 -4.375 1 93.44 424 SER B CA 1
ATOM 8084 C C . SER B 1 424 ? 18.969 -18.766 -5.703 1 93.44 424 SER B C 1
ATOM 8086 O O . SER B 1 424 ? 20 -18.453 -6.309 1 93.44 424 SER B O 1
ATOM 8088 N N . LYS B 1 425 ? 18.062 -19.562 -6.254 1 92.31 425 LYS B N 1
ATOM 8089 C CA . LYS B 1 425 ? 18.297 -20.188 -7.555 1 92.31 425 LYS B CA 1
ATOM 8090 C C . LYS B 1 425 ? 18.5 -19.125 -8.633 1 92.31 425 LYS B C 1
ATOM 8092 O O . LYS B 1 425 ? 19.344 -19.266 -9.516 1 92.31 425 LYS B O 1
ATOM 8097 N N . GLY B 1 426 ? 17.672 -18.062 -8.57 1 95.12 426 GLY B N 1
ATOM 8098 C CA . GLY B 1 426 ? 17.844 -16.953 -9.492 1 95.12 426 GLY B CA 1
ATOM 8099 C C . GLY B 1 426 ? 19.156 -16.219 -9.305 1 95.12 426 GLY B C 1
ATOM 8100 O O . GLY B 1 426 ? 19.734 -15.711 -10.266 1 95.12 426 GLY B O 1
ATOM 8101 N N . GLY B 1 427 ? 19.562 -16.188 -8 1 96.81 427 GLY B N 1
ATOM 8102 C CA . GLY B 1 427 ? 20.859 -15.602 -7.719 1 96.81 427 GLY B CA 1
ATOM 8103 C C . GLY B 1 427 ? 22 -16.344 -8.391 1 96.81 427 GLY B C 1
ATOM 8104 O O . GLY B 1 427 ? 22.922 -15.719 -8.93 1 96.81 427 GLY B O 1
ATOM 8105 N N . ALA B 1 428 ? 21.922 -17.672 -8.32 1 95.81 428 ALA B N 1
ATOM 8106 C CA . ALA B 1 428 ? 22.938 -18.484 -8.992 1 95.81 428 ALA B CA 1
ATOM 8107 C C . ALA B 1 428 ? 22.953 -18.188 -10.492 1 95.81 428 ALA B C 1
ATOM 8109 O O . ALA B 1 428 ? 24.016 -18.031 -11.086 1 95.81 428 ALA B O 1
ATOM 8110 N N . GLY B 1 429 ? 21.75 -18.125 -11.062 1 96.56 429 GLY B N 1
ATOM 8111 C CA . GLY B 1 429 ? 21.656 -17.766 -12.469 1 96.56 429 GLY B CA 1
ATOM 8112 C C . GLY B 1 429 ? 22.234 -16.406 -12.781 1 96.56 429 GLY B C 1
ATOM 8113 O O . GLY B 1 429 ? 23.047 -16.266 -13.703 1 96.56 429 GLY B O 1
ATOM 8114 N N . GLY B 1 430 ? 21.859 -15.398 -12.031 1 97.81 430 GLY B N 1
ATOM 8115 C CA . GLY B 1 430 ? 22.359 -14.047 -12.219 1 97.81 430 GLY B CA 1
ATOM 8116 C C . GLY B 1 430 ? 23.875 -13.953 -12.172 1 97.81 430 GLY B C 1
ATOM 8117 O O . GLY B 1 430 ? 24.484 -13.352 -13.047 1 97.81 430 GLY B O 1
ATOM 8118 N N . LEU B 1 431 ? 24.438 -14.578 -11.156 1 97.25 431 LEU B N 1
ATOM 8119 C CA . LEU B 1 431 ? 25.891 -14.539 -10.984 1 97.25 431 LEU B CA 1
ATOM 8120 C C . LEU B 1 431 ? 26.594 -15.312 -12.102 1 97.25 431 LEU B C 1
ATOM 8122 O O . LEU B 1 431 ? 27.609 -14.859 -12.617 1 97.25 431 LEU B O 1
ATOM 8126 N N . PHE B 1 432 ? 26.078 -16.453 -12.469 1 96.56 432 PHE B N 1
ATOM 8127 C CA . PHE B 1 432 ? 26.641 -17.312 -13.5 1 96.56 432 PHE B CA 1
ATOM 8128 C C . PHE B 1 432 ? 26.734 -16.578 -14.828 1 96.56 432 PHE B C 1
ATOM 8130 O O . PHE B 1 432 ? 27.781 -16.594 -15.477 1 96.56 432 PHE B O 1
ATOM 8137 N N . TYR B 1 433 ? 25.719 -15.945 -15.211 1 97.31 433 TYR B N 1
ATOM 8138 C CA . TYR B 1 433 ? 25.688 -15.297 -16.516 1 97.31 433 TYR B CA 1
ATOM 8139 C C . TYR B 1 433 ? 26.422 -13.953 -16.469 1 97.31 433 TYR B C 1
ATOM 8141 O O . TYR B 1 433 ? 26.953 -13.492 -17.484 1 97.31 433 TYR B O 1
ATOM 8149 N N . ALA B 1 434 ? 26.391 -13.289 -15.328 1 97 434 ALA B N 1
ATOM 8150 C CA . ALA B 1 434 ? 27.234 -12.102 -15.195 1 97 434 ALA B CA 1
ATOM 8151 C C . ALA B 1 434 ? 28.703 -12.43 -15.438 1 97 434 ALA B C 1
ATOM 8153 O O . ALA B 1 434 ? 29.406 -11.695 -16.125 1 97 434 ALA B O 1
ATOM 8154 N N . ALA B 1 435 ? 29.078 -13.508 -14.883 1 95.38 435 ALA B N 1
ATOM 8155 C CA . ALA B 1 435 ? 30.438 -13.969 -15.07 1 95.38 435 ALA B CA 1
ATOM 8156 C C . ALA B 1 435 ? 30.703 -14.32 -16.531 1 95.38 435 ALA B C 1
ATOM 8158 O O . ALA B 1 435 ? 31.734 -13.922 -17.094 1 95.38 435 ALA B O 1
ATOM 8159 N N . LYS B 1 436 ? 29.828 -15.016 -17.109 1 94.38 436 LYS B N 1
ATOM 8160 C CA . LYS B 1 436 ? 29.984 -15.5 -18.484 1 94.38 436 LYS B CA 1
ATOM 8161 C C . LYS B 1 436 ? 30.031 -14.344 -19.469 1 94.38 436 LYS B C 1
ATOM 8163 O O . LYS B 1 436 ? 30.719 -14.422 -20.5 1 94.38 436 LYS B O 1
ATOM 8168 N N . HIS B 1 437 ? 29.344 -13.281 -19.172 1 95.25 437 HIS B N 1
ATOM 8169 C CA . HIS B 1 437 ? 29.172 -12.219 -20.156 1 95.25 437 HIS B CA 1
ATOM 8170 C C . HIS B 1 437 ? 29.875 -10.938 -19.703 1 95.25 437 HIS B C 1
ATOM 8172 O O . HIS B 1 437 ? 29.734 -9.891 -20.344 1 95.25 437 HIS B O 1
ATOM 8178 N N . ASN B 1 438 ? 30.547 -10.984 -18.656 1 94.31 438 ASN B N 1
ATOM 8179 C CA . ASN B 1 438 ? 31.266 -9.828 -18.109 1 94.31 438 ASN B CA 1
ATOM 8180 C C . ASN B 1 438 ? 30.312 -8.656 -17.859 1 94.31 438 ASN B C 1
ATOM 8182 O O . ASN B 1 438 ? 30.516 -7.566 -18.391 1 94.31 438 ASN B O 1
ATOM 8186 N N . LEU B 1 439 ? 29.297 -8.898 -17.109 1 96.69 439 LEU B N 1
ATOM 8187 C CA . LEU B 1 439 ? 28.297 -7.91 -16.703 1 96.69 439 LEU B CA 1
ATOM 8188 C C . LEU B 1 439 ? 28.266 -7.762 -15.188 1 96.69 439 LEU B C 1
ATOM 8190 O O . LEU B 1 439 ? 28.781 -8.609 -14.461 1 96.69 439 LEU B O 1
ATOM 8194 N N . ASN B 1 440 ? 27.719 -6.672 -14.664 1 97.31 440 ASN B N 1
ATOM 8195 C CA . ASN B 1 440 ? 27.547 -6.465 -13.227 1 97.31 440 ASN B CA 1
ATOM 8196 C C . ASN B 1 440 ? 26.453 -7.344 -12.656 1 97.31 440 ASN B C 1
ATOM 8198 O O . ASN B 1 440 ? 25.516 -7.727 -13.367 1 97.31 440 ASN B O 1
ATOM 8202 N N . SER B 1 441 ? 26.578 -7.723 -11.375 1 97.81 441 SER B N 1
ATOM 8203 C CA . SER B 1 441 ? 25.516 -8.516 -10.781 1 97.81 441 SER B CA 1
ATOM 8204 C C . SER B 1 441 ? 25.344 -8.188 -9.305 1 97.81 441 SER B C 1
ATOM 8206 O O . SER B 1 441 ? 26.281 -7.746 -8.648 1 97.81 441 SER B O 1
ATOM 8208 N N . VAL B 1 442 ? 24.172 -8.219 -8.852 1 98.56 442 VAL B N 1
ATOM 8209 C CA . VAL B 1 442 ? 23.781 -8.227 -7.441 1 98.56 442 VAL B CA 1
ATOM 8210 C C . VAL B 1 442 ? 22.953 -9.477 -7.137 1 98.56 442 VAL B C 1
ATOM 8212 O O . VAL B 1 442 ? 21.828 -9.602 -7.605 1 98.56 442 VAL B O 1
ATOM 8215 N N . THR B 1 443 ? 23.484 -10.406 -6.414 1 98.38 443 THR B N 1
ATOM 8216 C CA . THR B 1 443 ? 22.797 -11.664 -6.152 1 98.38 443 THR B CA 1
ATOM 8217 C C . THR B 1 443 ? 22.703 -11.922 -4.652 1 98.38 443 THR B C 1
ATOM 8219 O O . THR B 1 443 ? 23.594 -11.562 -3.893 1 98.38 443 THR B O 1
ATOM 8222 N N . VAL B 1 444 ? 21.594 -12.484 -4.25 1 98.12 444 VAL B N 1
ATOM 8223 C CA . VAL B 1 444 ? 21.297 -12.688 -2.834 1 98.12 444 VAL B CA 1
ATOM 8224 C C . VAL B 1 444 ? 21.25 -14.18 -2.518 1 98.12 444 VAL B C 1
ATOM 8226 O O . VAL B 1 444 ? 20.453 -14.914 -3.084 1 98.12 444 VAL B O 1
ATOM 8229 N N . ASP B 1 445 ? 22.141 -14.594 -1.651 1 96.69 445 ASP B N 1
ATOM 8230 C CA . ASP B 1 445 ? 22.25 -15.977 -1.185 1 96.69 445 ASP B CA 1
ATOM 8231 C C . ASP B 1 445 ? 22.109 -16.953 -2.344 1 96.69 445 ASP B C 1
ATOM 8233 O O . ASP B 1 445 ? 21.25 -17.844 -2.311 1 96.69 445 ASP B O 1
ATOM 8237 N N . PRO B 1 446 ? 22.938 -16.781 -3.309 1 96.19 446 PRO B N 1
ATOM 8238 C CA . PRO B 1 446 ? 22.828 -17.594 -4.52 1 96.19 446 PRO B CA 1
ATOM 8239 C C . PRO B 1 446 ? 23.078 -19.078 -4.258 1 96.19 446 PRO B C 1
ATOM 8241 O O . PRO B 1 446 ? 24.062 -19.438 -3.6 1 96.19 446 PRO B O 1
ATOM 8244 N N . LEU B 1 447 ? 22.188 -19.891 -4.781 1 92.12 447 LEU B N 1
ATOM 8245 C CA . LEU B 1 447 ? 22.344 -21.328 -4.672 1 92.12 447 LEU B CA 1
ATOM 8246 C C . LEU B 1 447 ? 23.344 -21.844 -5.707 1 92.12 447 LEU B C 1
ATOM 8248 O O . LEU B 1 447 ? 22.969 -22.578 -6.625 1 92.12 447 LEU B O 1
ATOM 8252 N N . ILE B 1 448 ? 24.578 -21.562 -5.457 1 93.44 448 ILE B N 1
ATOM 8253 C CA . ILE B 1 448 ? 25.625 -21.859 -6.426 1 93.44 448 ILE B CA 1
ATOM 8254 C C . ILE B 1 448 ? 26.094 -23.297 -6.27 1 93.44 448 ILE B C 1
ATOM 8256 O O . ILE B 1 448 ? 26.766 -23.844 -7.148 1 93.44 448 ILE B O 1
ATOM 8260 N N . SER B 1 449 ? 25.688 -23.922 -5.266 1 86.69 449 SER B N 1
ATOM 8261 C CA . SER B 1 449 ? 25.828 -25.359 -5.082 1 86.69 449 SER B CA 1
ATOM 8262 C C . SER B 1 449 ? 24.484 -26.031 -4.852 1 86.69 449 SER B C 1
ATOM 8264 O O . SER B 1 449 ? 23.844 -25.828 -3.814 1 86.69 449 SER B O 1
ATOM 8266 N N . LYS B 1 450 ? 24.094 -26.859 -5.777 1 77.62 450 LYS B N 1
ATOM 8267 C CA . LYS B 1 450 ? 22.797 -27.516 -5.715 1 77.62 450 LYS B CA 1
ATOM 8268 C C . LYS B 1 450 ? 22.797 -28.641 -4.688 1 77.62 450 LYS B C 1
ATOM 8270 O O . LYS B 1 450 ? 21.734 -29.156 -4.32 1 77.62 450 LYS B O 1
ATOM 8275 N N . ASN B 1 451 ? 23.938 -28.953 -4.137 1 74.19 451 ASN B N 1
ATOM 8276 C CA . ASN B 1 451 ? 24.047 -30.031 -3.156 1 74.19 451 ASN B CA 1
ATOM 8277 C C . ASN B 1 451 ? 23.172 -29.75 -1.929 1 74.19 451 ASN B C 1
ATOM 8279 O O . ASN B 1 451 ? 22.547 -30.672 -1.395 1 74.19 451 ASN B O 1
ATOM 8283 N N . TYR B 1 452 ? 23.156 -28.625 -1.604 1 68.44 452 TYR B N 1
ATOM 8284 C CA . TYR B 1 452 ? 22.344 -28.234 -0.456 1 68.44 452 TYR B CA 1
ATOM 8285 C C . TYR B 1 452 ? 20.859 -28.547 -0.705 1 68.44 452 TYR B C 1
ATOM 8287 O O . TYR B 1 452 ? 20.203 -29.156 0.136 1 68.44 452 TYR B O 1
ATOM 8295 N N . SER B 1 453 ? 20.406 -28.125 -1.855 1 67.88 453 SER B N 1
ATOM 8296 C CA . SER B 1 453 ? 18.984 -28.297 -2.162 1 67.88 453 SER B CA 1
ATOM 8297 C C . SER B 1 453 ? 18.609 -29.766 -2.254 1 67.88 453 SER B C 1
ATOM 8299 O O . SER B 1 453 ? 17.547 -30.172 -1.783 1 67.88 453 SER B O 1
ATOM 8301 N N . ILE B 1 454 ? 19.453 -30.516 -2.777 1 69.69 454 ILE B N 1
ATOM 8302 C CA . ILE B 1 454 ? 19.172 -31.922 -3.023 1 69.69 454 ILE B CA 1
ATOM 8303 C C . ILE B 1 454 ? 19.203 -32.688 -1.705 1 69.69 454 ILE B C 1
ATOM 8305 O O . ILE B 1 454 ? 18.312 -33.5 -1.428 1 69.69 454 ILE B O 1
ATOM 8309 N N . ASN B 1 455 ? 20.172 -32.375 -0.889 1 66.5 455 ASN B N 1
ATOM 8310 C CA . ASN B 1 455 ? 20.375 -33.188 0.311 1 66.5 455 ASN B CA 1
ATOM 8311 C C . ASN B 1 455 ? 19.562 -32.656 1.49 1 66.5 455 ASN B C 1
ATOM 8313 O O . ASN B 1 455 ? 19.109 -33.438 2.33 1 66.5 455 ASN B O 1
ATOM 8317 N N . TYR B 1 456 ? 19.484 -31.375 1.594 1 59.19 456 TYR B N 1
ATOM 8318 C CA . TYR B 1 456 ? 18.953 -30.812 2.826 1 59.19 456 TYR B CA 1
ATOM 8319 C C . TYR B 1 456 ? 17.469 -30.5 2.686 1 59.19 456 TYR B C 1
ATOM 8321 O O . TYR B 1 456 ? 16.688 -30.656 3.635 1 59.19 456 TYR B O 1
ATOM 8329 N N . GLU B 1 457 ? 16.906 -30.172 1.541 1 62.25 457 GLU B N 1
ATOM 8330 C CA . GLU B 1 457 ? 15.508 -29.734 1.487 1 62.25 457 GLU B CA 1
ATOM 8331 C C . GLU B 1 457 ? 14.672 -30.672 0.622 1 62.25 457 GLU B C 1
ATOM 8333 O O . GLU B 1 457 ? 13.758 -30.234 -0.071 1 62.25 457 GLU B O 1
ATOM 8338 N N . ASN B 1 458 ? 15.148 -32.062 0.784 1 68.5 458 ASN B N 1
ATOM 8339 C CA . ASN B 1 458 ? 14.406 -33.094 0.082 1 68.5 458 ASN B CA 1
ATOM 8340 C C . ASN B 1 458 ? 14.195 -32.75 -1.388 1 68.5 458 ASN B C 1
ATOM 8342 O O . ASN B 1 458 ? 13.086 -32.844 -1.905 1 68.5 458 ASN B O 1
ATOM 8346 N N . ASP B 1 459 ? 15.336 -32.188 -1.931 1 78 459 ASP B N 1
ATOM 8347 C CA . ASP B 1 459 ? 15.312 -31.844 -3.346 1 78 459 ASP B CA 1
ATOM 8348 C C . ASP B 1 459 ? 14.094 -30.984 -3.682 1 78 459 ASP B C 1
ATOM 8350 O O . ASP B 1 459 ? 13.328 -31.312 -4.594 1 78 459 ASP B O 1
ATOM 8354 N N . THR B 1 460 ? 13.945 -30 -2.904 1 78.69 460 THR B N 1
ATOM 8355 C CA . THR B 1 460 ? 12.812 -29.094 -3.031 1 78.69 460 THR B CA 1
ATOM 8356 C C . THR B 1 460 ? 12.656 -28.625 -4.473 1 78.69 460 THR B C 1
ATOM 8358 O O . THR B 1 460 ? 11.539 -28.484 -4.969 1 78.69 460 THR B O 1
ATOM 8361 N N . TYR B 1 461 ? 13.75 -28.516 -5.188 1 82.44 461 TYR B N 1
ATOM 8362 C CA . TYR B 1 461 ? 13.719 -27.969 -6.543 1 82.44 461 TYR B CA 1
ATOM 8363 C C . TYR B 1 461 ? 13.57 -29.078 -7.574 1 82.44 461 TYR B C 1
ATOM 8365 O O . TYR B 1 461 ? 13.281 -28.812 -8.742 1 82.44 461 TYR B O 1
ATOM 8373 N N . LEU B 1 462 ? 13.805 -30.344 -7.051 1 80.19 462 LEU B N 1
ATOM 8374 C CA . LEU B 1 462 ? 13.773 -31.531 -7.91 1 80.19 462 LEU B CA 1
ATOM 8375 C C . LEU B 1 462 ? 14.859 -31.453 -8.977 1 80.19 462 LEU B C 1
ATOM 8377 O O . LEU B 1 462 ? 14.586 -31.672 -10.164 1 80.19 462 LEU B O 1
ATOM 8381 N N . PHE B 1 463 ? 16.078 -31.109 -8.516 1 80.75 463 PHE B N 1
ATOM 8382 C CA . PHE B 1 463 ? 17.25 -30.984 -9.383 1 80.75 463 PHE B CA 1
ATOM 8383 C C . PHE B 1 463 ? 17.891 -32.344 -9.625 1 80.75 463 PHE B C 1
ATOM 8385 O O . PHE B 1 463 ? 18.562 -32.531 -10.641 1 80.75 463 PHE B O 1
ATOM 8392 N N . HIS B 1 464 ? 17.703 -33.188 -8.75 1 79.69 464 HIS B N 1
ATOM 8393 C CA . HIS B 1 464 ? 18.5 -34.406 -8.648 1 79.69 464 HIS B CA 1
ATOM 8394 C C . HIS B 1 464 ? 18.469 -35.188 -9.961 1 79.69 464 HIS B C 1
ATOM 8396 O O . HIS B 1 464 ? 19.516 -35.688 -10.398 1 79.69 464 HIS B O 1
ATOM 8402 N N . LYS B 1 465 ? 17.453 -35.281 -10.586 1 80.19 465 LYS B N 1
ATOM 8403 C CA . LYS B 1 465 ? 17.328 -36.188 -11.734 1 80.19 465 LYS B CA 1
ATOM 8404 C C . LYS B 1 465 ? 17.734 -35.469 -13.023 1 80.19 465 LYS B C 1
ATOM 8406 O O . LYS B 1 465 ? 18.219 -36.094 -13.969 1 80.19 465 LYS B O 1
ATOM 8411 N N . ILE B 1 466 ? 17.656 -34.188 -12.961 1 87 466 ILE B N 1
ATOM 8412 C CA . ILE B 1 466 ? 17.828 -33.5 -14.25 1 87 466 ILE B CA 1
ATOM 8413 C C . ILE B 1 466 ? 19.141 -32.719 -14.273 1 87 466 ILE B C 1
ATOM 8415 O O . ILE B 1 466 ? 19.625 -32.375 -15.336 1 87 466 ILE B O 1
ATOM 8419 N N . SER B 1 467 ? 19.75 -32.438 -13.156 1 86.62 467 SER B N 1
ATOM 8420 C CA . SER B 1 467 ? 20.875 -31.531 -13.109 1 86.62 467 SER B CA 1
ATOM 8421 C C . SER B 1 467 ? 22.172 -32.219 -13.57 1 86.62 467 SER B C 1
ATOM 8423 O O . SER B 1 467 ? 22.438 -33.344 -13.172 1 86.62 467 SER B O 1
ATOM 8425 N N . LYS B 1 468 ? 22.938 -31.531 -14.391 1 81.44 468 LYS B N 1
ATOM 8426 C CA . LYS B 1 468 ? 24.25 -31.984 -14.836 1 81.44 468 LYS B CA 1
ATOM 8427 C C . LYS B 1 468 ? 25.359 -31.469 -13.914 1 81.44 468 LYS B C 1
ATOM 8429 O O . LYS B 1 468 ? 26.203 -32.25 -13.445 1 81.44 468 LYS B O 1
ATOM 8434 N N . ASP B 1 469 ? 25.297 -30.156 -13.688 1 74.44 469 ASP B N 1
ATOM 8435 C CA . ASP B 1 469 ? 26.297 -29.484 -12.859 1 74.44 469 ASP B CA 1
ATOM 8436 C C . ASP B 1 469 ? 25.719 -29.125 -11.492 1 74.44 469 ASP B C 1
ATOM 8438 O O . ASP B 1 469 ? 24.812 -28.281 -11.398 1 74.44 469 ASP B O 1
ATOM 8442 N N . LEU B 1 470 ? 26.297 -29.672 -10.523 1 79.88 470 LEU B N 1
ATOM 8443 C CA . LEU B 1 470 ? 25.766 -29.484 -9.18 1 79.88 470 LEU B CA 1
ATOM 8444 C C . LEU B 1 470 ? 26.516 -28.375 -8.445 1 79.88 470 LEU B C 1
ATOM 8446 O O . LEU B 1 470 ? 26.016 -27.828 -7.461 1 79.88 470 LEU B O 1
ATOM 8450 N N . ASP B 1 471 ? 27.703 -28.062 -8.961 1 90.06 471 ASP B N 1
ATOM 8451 C CA . ASP B 1 471 ? 28.531 -27.031 -8.328 1 90.06 471 ASP B CA 1
ATOM 8452 C C . ASP B 1 471 ? 29 -26.016 -9.352 1 90.06 471 ASP B C 1
ATOM 8454 O O . ASP B 1 471 ? 29.875 -26.297 -10.172 1 90.06 471 ASP B O 1
ATOM 8458 N N . LEU B 1 472 ? 28.547 -24.797 -9.25 1 92.81 472 LEU B N 1
ATOM 8459 C CA . LEU B 1 472 ? 28.812 -23.75 -10.242 1 92.81 472 LEU B CA 1
ATOM 8460 C C . LEU B 1 472 ? 30.031 -22.922 -9.852 1 92.81 472 LEU B C 1
ATOM 8462 O O . LEU B 1 472 ? 30.516 -22.125 -10.648 1 92.81 472 LEU B O 1
ATOM 8466 N N . VAL B 1 473 ? 30.641 -23.094 -8.672 1 93.94 473 VAL B N 1
ATOM 8467 C CA . VAL B 1 473 ? 31.641 -22.203 -8.102 1 93.94 473 VAL B CA 1
ATOM 8468 C C . VAL B 1 473 ? 32.906 -22.219 -8.969 1 93.94 473 VAL B C 1
ATOM 8470 O O . VAL B 1 473 ? 33.438 -21.172 -9.32 1 93.94 473 VAL B O 1
ATOM 8473 N N . PRO B 1 474 ? 33.375 -23.391 -9.43 1 93.06 474 PRO B N 1
ATOM 8474 C CA . PRO B 1 474 ? 34.594 -23.391 -10.242 1 93.06 474 PRO B CA 1
ATOM 8475 C C . PRO B 1 474 ? 34.438 -22.641 -11.555 1 93.06 474 PRO B C 1
ATOM 8477 O O . PRO B 1 474 ? 35.312 -21.875 -11.953 1 93.06 474 PRO B O 1
ATOM 8480 N N . ILE B 1 475 ? 33.312 -22.812 -12.203 1 92.69 475 ILE B N 1
ATOM 8481 C CA . ILE B 1 475 ? 33.094 -22.172 -13.492 1 92.69 475 ILE B CA 1
ATOM 8482 C C . ILE B 1 475 ? 32.969 -20.656 -13.297 1 92.69 475 ILE B C 1
ATOM 8484 O O . ILE B 1 475 ? 33.469 -19.875 -14.102 1 92.69 475 ILE B O 1
ATOM 8488 N N . ILE B 1 476 ? 32.281 -20.203 -12.273 1 94.06 476 ILE B N 1
ATOM 8489 C CA . ILE B 1 476 ? 32.094 -18.781 -11.977 1 94.06 476 ILE B CA 1
ATOM 8490 C C . ILE B 1 476 ? 33.438 -18.141 -11.688 1 94.06 476 ILE B C 1
ATOM 8492 O O . ILE B 1 476 ? 33.781 -17.078 -12.227 1 94.06 476 ILE B O 1
ATOM 8496 N N . ASN B 1 477 ? 34.25 -18.797 -10.859 1 94.12 477 ASN B N 1
ATOM 8497 C CA . ASN B 1 477 ? 35.562 -18.281 -10.523 1 94.12 477 ASN B CA 1
ATOM 8498 C C . ASN B 1 477 ? 36.438 -18.156 -11.758 1 94.12 477 ASN B C 1
ATOM 8500 O O . ASN B 1 477 ? 37.188 -17.188 -11.898 1 94.12 477 ASN B O 1
ATOM 8504 N N . GLU B 1 478 ? 36.344 -19.078 -12.602 1 92.94 478 GLU B N 1
ATOM 8505 C CA . GLU B 1 478 ? 37.125 -19.062 -13.828 1 92.94 478 GLU B CA 1
ATOM 8506 C C . GLU B 1 478 ? 36.719 -17.922 -14.734 1 92.94 478 GLU B C 1
ATOM 8508 O O . GLU B 1 478 ? 37.594 -17.234 -15.297 1 92.94 478 GLU B O 1
ATOM 8513 N N . LYS B 1 479 ? 35.5 -17.688 -14.844 1 91.12 479 LYS B N 1
ATOM 8514 C CA . LYS B 1 479 ? 34.969 -16.688 -15.781 1 91.12 479 LYS B CA 1
ATOM 8515 C C . LYS B 1 479 ? 35.156 -15.273 -15.242 1 91.12 479 LYS B C 1
ATOM 8517 O O . LYS B 1 479 ? 35.281 -14.32 -16.016 1 91.12 479 LYS B O 1
ATOM 8522 N N . LEU B 1 480 ? 35.219 -15.047 -13.945 1 89.06 480 LEU B N 1
ATOM 8523 C CA . LEU B 1 480 ? 35.281 -13.727 -13.336 1 89.06 480 LEU B CA 1
ATOM 8524 C C . LEU B 1 480 ? 36.75 -13.25 -13.266 1 89.06 480 LEU B C 1
ATOM 8526 O O . LEU B 1 480 ? 37 -12.055 -13.086 1 89.06 480 LEU B O 1
ATOM 8530 N N . GLU B 1 481 ? 37.75 -13.922 -13.242 1 77.38 481 GLU B N 1
ATOM 8531 C CA . GLU B 1 481 ? 39.156 -13.625 -12.977 1 77.38 481 GLU B CA 1
ATOM 8532 C C . GLU B 1 481 ? 39.625 -12.422 -13.789 1 77.38 481 GLU B C 1
ATOM 8534 O O . GLU B 1 481 ? 40.469 -11.648 -13.336 1 77.38 481 GLU B O 1
ATOM 8539 N N . PHE B 1 482 ? 39.188 -12.023 -14.828 1 67.94 482 PHE B N 1
ATOM 8540 C CA . PHE B 1 482 ? 39.781 -10.953 -15.609 1 67.94 482 PHE B CA 1
ATOM 8541 C C . PHE B 1 482 ? 38.75 -9.906 -16 1 67.94 482 PHE B C 1
ATOM 8543 O O . PHE B 1 482 ? 38.938 -9.195 -16.984 1 67.94 482 PHE B O 1
ATOM 8550 N N . LEU B 1 483 ? 37.812 -9.75 -15.078 1 67.06 483 LEU B N 1
ATOM 8551 C CA . LEU B 1 483 ? 36.719 -8.922 -15.594 1 67.06 483 LEU B CA 1
ATOM 8552 C C . LEU B 1 483 ? 36.531 -7.672 -14.734 1 67.06 483 LEU B C 1
ATOM 8554 O O . LEU B 1 483 ? 36.656 -7.73 -13.508 1 67.06 483 LEU B O 1
ATOM 8558 N N . PRO B 1 484 ? 36.344 -6.531 -15.367 1 72.81 484 PRO B N 1
ATOM 8559 C CA . PRO B 1 484 ? 36.156 -5.238 -14.711 1 72.81 484 PRO B CA 1
ATOM 8560 C C . PRO B 1 484 ? 34.781 -5.121 -14.055 1 72.81 484 PRO B C 1
ATOM 8562 O O . PRO B 1 484 ? 34.562 -4.246 -13.211 1 72.81 484 PRO B O 1
ATOM 8565 N N . ALA B 1 485 ? 33.906 -6.031 -14.328 1 81.56 485 ALA B N 1
ATOM 8566 C CA . ALA B 1 485 ? 32.531 -5.891 -13.828 1 81.56 485 ALA B CA 1
ATOM 8567 C C . ALA B 1 485 ? 32.469 -6.082 -12.32 1 81.56 485 ALA B C 1
ATOM 8569 O O . ALA B 1 485 ? 33.375 -6.695 -11.734 1 81.56 485 ALA B O 1
ATOM 8570 N N . HIS B 1 486 ? 31.531 -5.453 -11.711 1 92 486 HIS B N 1
ATOM 8571 C CA . HIS B 1 486 ? 31.328 -5.547 -10.273 1 92 486 HIS B CA 1
ATOM 8572 C C . HIS B 1 486 ? 30.25 -6.574 -9.938 1 92 486 HIS B C 1
ATOM 8574 O O . HIS B 1 486 ? 29.141 -6.527 -10.484 1 92 486 HIS B O 1
ATOM 8580 N N . ASN B 1 487 ? 30.656 -7.551 -9.141 1 95.62 487 ASN B N 1
ATOM 8581 C CA . ASN B 1 487 ? 29.734 -8.594 -8.719 1 95.62 487 ASN B CA 1
ATOM 8582 C C . ASN B 1 487 ? 29.578 -8.633 -7.199 1 95.62 487 ASN B C 1
ATOM 8584 O O . ASN B 1 487 ? 30.531 -8.961 -6.488 1 95.62 487 ASN B O 1
ATOM 8588 N N . TYR B 1 488 ? 28.422 -8.266 -6.781 1 97.44 488 TYR B N 1
ATOM 8589 C CA . TYR B 1 488 ? 28.109 -8.273 -5.355 1 97.44 488 TYR B CA 1
ATOM 8590 C C . TYR B 1 488 ? 27.312 -9.523 -4.984 1 97.44 488 TYR B C 1
ATOM 8592 O O . TYR B 1 488 ? 26.344 -9.875 -5.656 1 97.44 488 TYR B O 1
ATOM 8600 N N . VAL B 1 489 ? 27.75 -10.234 -3.979 1 97.94 489 VAL B N 1
ATOM 8601 C CA . VAL B 1 489 ? 27.047 -11.391 -3.436 1 97.94 489 VAL B CA 1
ATOM 8602 C C . VAL B 1 489 ? 26.656 -11.117 -1.984 1 97.94 489 VAL B C 1
ATOM 8604 O O . VAL B 1 489 ? 27.516 -10.898 -1.133 1 97.94 489 VAL B O 1
ATOM 8607 N N . ILE B 1 490 ? 25.391 -11.117 -1.745 1 98 490 ILE B N 1
ATOM 8608 C CA . ILE B 1 490 ? 24.875 -10.859 -0.404 1 98 490 ILE B CA 1
ATOM 8609 C C . ILE B 1 490 ? 24.578 -12.188 0.298 1 98 490 ILE B C 1
ATOM 8611 O O . ILE B 1 490 ? 23.969 -13.078 -0.289 1 98 490 ILE B O 1
ATOM 8615 N N . GLY B 1 491 ? 24.969 -12.414 1.471 1 97.12 491 GLY B N 1
ATOM 8616 C CA . GLY B 1 491 ? 24.688 -13.562 2.314 1 97.12 491 GLY B CA 1
ATOM 8617 C C . GLY B 1 491 ? 24.609 -13.219 3.789 1 97.12 491 GLY B C 1
ATOM 8618 O O . GLY B 1 491 ? 24.578 -12.039 4.156 1 97.12 491 GLY B O 1
ATOM 8619 N N . ASN B 1 492 ? 24.422 -14.203 4.559 1 96.12 492 ASN B N 1
ATOM 8620 C CA . ASN B 1 492 ? 24.391 -14.094 6.016 1 96.12 492 ASN B CA 1
ATOM 8621 C C . ASN B 1 492 ? 25.188 -15.219 6.676 1 96.12 492 ASN B C 1
ATOM 8623 O O . ASN B 1 492 ? 24.859 -16.391 6.531 1 96.12 492 ASN B O 1
ATOM 8627 N N . HIS B 1 493 ? 26.219 -14.852 7.41 1 96.56 493 HIS B N 1
ATOM 8628 C CA . HIS B 1 493 ? 27.109 -15.875 7.93 1 96.56 493 HIS B CA 1
ATOM 8629 C C . HIS B 1 493 ? 26.422 -16.75 8.961 1 96.56 493 HIS B C 1
ATOM 8631 O O . HIS B 1 493 ? 26.906 -17.828 9.297 1 96.56 493 HIS B O 1
ATOM 8637 N N . TYR B 1 494 ? 25.25 -16.312 9.523 1 94.19 494 TYR B N 1
ATOM 8638 C CA . TYR B 1 494 ? 24.484 -17.125 10.461 1 94.19 494 TYR B CA 1
ATOM 8639 C C . TYR B 1 494 ? 23.766 -18.266 9.742 1 94.19 494 TYR B C 1
ATOM 8641 O O . TYR B 1 494 ? 23.281 -19.203 10.383 1 94.19 494 TYR B O 1
ATOM 8649 N N . VAL B 1 495 ? 23.672 -18.188 8.406 1 93.31 495 VAL B N 1
ATOM 8650 C CA . VAL B 1 495 ? 23.141 -19.281 7.59 1 93.31 495 VAL B CA 1
ATOM 8651 C C . VAL B 1 495 ? 24.297 -20.047 6.953 1 93.31 495 VAL B C 1
ATOM 8653 O O . VAL B 1 495 ? 24.594 -19.859 5.77 1 93.31 495 VAL B O 1
ATOM 8656 N N . LYS B 1 496 ? 24.766 -20.922 7.637 1 91.31 496 LYS B N 1
ATOM 8657 C CA . LYS B 1 496 ? 26.047 -21.547 7.363 1 91.31 496 LYS B CA 1
ATOM 8658 C C . LYS B 1 496 ? 26.016 -22.344 6.066 1 91.31 496 LYS B C 1
ATOM 8660 O O . LYS B 1 496 ? 26.984 -22.375 5.316 1 91.31 496 LYS B O 1
ATOM 8665 N N . GLU B 1 497 ? 24.953 -23 5.785 1 87.06 497 GLU B N 1
ATOM 8666 C CA . GLU B 1 497 ? 24.844 -23.906 4.641 1 87.06 497 GLU B CA 1
ATOM 8667 C C . GLU B 1 497 ? 25.172 -23.172 3.336 1 87.06 497 GLU B C 1
ATOM 8669 O O . GLU B 1 497 ? 25.922 -23.688 2.502 1 87.06 497 GLU B O 1
ATOM 8674 N N . THR B 1 498 ? 24.625 -22.031 3.164 1 91.94 498 THR B N 1
ATOM 8675 C CA . THR B 1 498 ? 24.859 -21.281 1.936 1 91.94 498 THR B CA 1
ATOM 8676 C C . THR B 1 498 ? 26.078 -20.391 2.078 1 91.94 498 THR B C 1
ATOM 8678 O O . THR B 1 498 ? 26.797 -20.141 1.106 1 91.94 498 THR B O 1
ATOM 8681 N N . TRP B 1 499 ? 26.391 -19.922 3.301 1 94.75 499 TRP B N 1
ATOM 8682 C CA . TRP B 1 499 ? 27.5 -19.031 3.549 1 94.75 499 TRP B CA 1
ATOM 8683 C C . TRP B 1 499 ? 28.828 -19.703 3.195 1 94.75 499 TRP B C 1
ATOM 8685 O O . TRP B 1 499 ? 29.703 -19.078 2.574 1 94.75 499 TRP B O 1
ATOM 8695 N N . ASP B 1 500 ? 28.953 -20.953 3.559 1 93.81 500 ASP B N 1
ATOM 8696 C CA . ASP B 1 500 ? 30.172 -21.688 3.289 1 93.81 500 ASP B CA 1
ATOM 8697 C C . ASP B 1 500 ? 30.422 -21.812 1.787 1 93.81 500 ASP B C 1
ATOM 8699 O O . ASP B 1 500 ? 31.578 -21.781 1.336 1 93.81 500 ASP B O 1
ATOM 8703 N N . GLU B 1 501 ? 29.391 -21.984 1.054 1 93.25 501 GLU B N 1
ATOM 8704 C CA . GLU B 1 501 ? 29.516 -22.047 -0.399 1 93.25 501 GLU B CA 1
ATOM 8705 C C . GLU B 1 501 ? 29.906 -20.703 -0.991 1 93.25 501 GLU B C 1
ATOM 8707 O O . GLU B 1 501 ? 30.703 -20.641 -1.924 1 93.25 501 GLU B O 1
ATOM 8712 N N . ILE B 1 502 ? 29.344 -19.625 -0.507 1 95.38 502 ILE B N 1
ATOM 8713 C CA . ILE B 1 502 ? 29.609 -18.266 -0.974 1 95.38 502 ILE B CA 1
ATOM 8714 C C . ILE B 1 502 ? 31.094 -17.938 -0.764 1 95.38 502 ILE B C 1
ATOM 8716 O O . ILE B 1 502 ? 31.719 -17.312 -1.62 1 95.38 502 ILE B O 1
ATOM 8720 N N . LEU B 1 503 ? 31.641 -18.391 0.335 1 95.69 503 LEU B N 1
ATOM 8721 C CA . LEU B 1 503 ? 33.031 -18.094 0.682 1 95.69 503 LEU B CA 1
ATOM 8722 C C . LEU B 1 503 ? 34 -18.75 -0.298 1 95.69 503 LEU B C 1
ATOM 8724 O O . LEU B 1 503 ? 35.156 -18.391 -0.36 1 95.69 503 LEU B O 1
ATOM 8728 N N . ARG B 1 504 ? 33.5 -19.719 -1.033 1 95.19 504 ARG B N 1
ATOM 8729 C CA . ARG B 1 504 ? 34.344 -20.375 -2.033 1 95.19 504 ARG B CA 1
ATOM 8730 C C . ARG B 1 504 ? 34.531 -19.484 -3.248 1 95.19 504 ARG B C 1
ATOM 8732 O O . ARG B 1 504 ? 35.406 -19.75 -4.078 1 95.19 504 ARG B O 1
ATOM 8739 N N . LEU B 1 505 ? 33.75 -18.406 -3.371 1 94.62 505 LEU B N 1
ATOM 8740 C CA . LEU B 1 505 ? 33.875 -17.469 -4.473 1 94.62 505 LEU B CA 1
ATOM 8741 C C . LEU B 1 505 ? 35.094 -16.562 -4.266 1 94.62 505 LEU B C 1
ATOM 8743 O O . LEU B 1 505 ? 35.375 -16.141 -3.141 1 94.62 505 LEU B O 1
ATOM 8747 N N . LYS B 1 506 ? 35.844 -16.156 -5.262 1 89.12 506 LYS B N 1
ATOM 8748 C CA . LYS B 1 506 ? 37.094 -15.422 -5.086 1 89.12 506 LYS B CA 1
ATOM 8749 C C . LYS B 1 506 ? 37 -14.023 -5.691 1 89.12 506 LYS B C 1
ATOM 8751 O O . LYS B 1 506 ? 37.625 -13.078 -5.191 1 89.12 506 LYS B O 1
ATOM 8756 N N . VAL B 1 507 ? 36.406 -13.719 -6.805 1 88.12 507 VAL B N 1
ATOM 8757 C CA . VAL B 1 507 ? 36.438 -12.461 -7.547 1 88.12 507 VAL B CA 1
ATOM 8758 C C . VAL B 1 507 ? 35.094 -11.742 -7.422 1 88.12 507 VAL B C 1
ATOM 8760 O O . VAL B 1 507 ? 34.562 -11.25 -8.414 1 88.12 507 VAL B O 1
ATOM 8763 N N . VAL B 1 508 ? 34.469 -11.852 -6.219 1 93.75 508 VAL B N 1
ATOM 8764 C CA . VAL B 1 508 ? 33.188 -11.172 -5.98 1 93.75 508 VAL B CA 1
ATOM 8765 C C . VAL B 1 508 ? 33.281 -10.352 -4.695 1 93.75 508 VAL B C 1
ATOM 8767 O O . VAL B 1 508 ? 34.188 -10.547 -3.885 1 93.75 508 VAL B O 1
ATOM 8770 N N . GLN B 1 509 ? 32.594 -9.352 -4.594 1 94.44 509 GLN B N 1
ATOM 8771 C CA . GLN B 1 509 ? 32.438 -8.617 -3.344 1 94.44 509 GLN B CA 1
ATOM 8772 C C . GLN B 1 509 ? 31.312 -9.203 -2.492 1 94.44 509 GLN B C 1
ATOM 8774 O O . GLN B 1 509 ? 30.141 -9.125 -2.855 1 94.44 509 GLN B O 1
ATOM 8779 N N . ILE B 1 510 ? 31.703 -9.797 -1.386 1 95.56 510 ILE B N 1
ATOM 8780 C CA . ILE B 1 510 ? 30.75 -10.469 -0.516 1 95.56 510 ILE B CA 1
ATOM 8781 C C . ILE B 1 510 ? 30.219 -9.492 0.531 1 95.56 510 ILE B C 1
ATOM 8783 O O . ILE B 1 510 ? 31 -8.797 1.185 1 95.56 510 ILE B O 1
ATOM 8787 N N . PHE B 1 511 ? 28.953 -9.375 0.583 1 95.38 511 PHE B N 1
ATOM 8788 C CA . PHE B 1 511 ? 28.281 -8.531 1.562 1 95.38 511 PHE B CA 1
ATOM 8789 C C . PHE B 1 511 ? 27.578 -9.383 2.617 1 95.38 511 PHE B C 1
ATOM 8791 O O . PHE B 1 511 ? 26.609 -10.07 2.318 1 95.38 511 PHE B O 1
ATOM 8798 N N . ASP B 1 512 ? 28.047 -9.336 3.852 1 94.12 512 ASP B N 1
ATOM 8799 C CA . ASP B 1 512 ? 27.422 -10.031 4.977 1 94.12 512 ASP B CA 1
ATOM 8800 C C . ASP B 1 512 ? 26.406 -9.141 5.684 1 94.12 512 ASP B C 1
ATOM 8802 O O . ASP B 1 512 ? 26.766 -8.078 6.199 1 94.12 512 ASP B O 1
ATOM 8806 N N . ILE B 1 513 ? 25.188 -9.586 5.703 1 92 513 ILE B N 1
ATOM 8807 C CA . ILE B 1 513 ? 24.172 -8.742 6.336 1 92 513 ILE B CA 1
ATOM 8808 C C . ILE B 1 513 ? 24.312 -8.805 7.855 1 92 513 ILE B C 1
ATOM 8810 O O . ILE B 1 513 ? 23.781 -7.961 8.57 1 92 513 ILE B O 1
ATOM 8814 N N . ASP B 1 514 ? 25 -9.797 8.375 1 91.19 514 ASP B N 1
ATOM 8815 C CA . ASP B 1 514 ? 25.312 -9.93 9.797 1 91.19 514 ASP B CA 1
ATOM 8816 C C . ASP B 1 514 ? 24.047 -9.758 10.648 1 91.19 514 ASP B C 1
ATOM 8818 O O . ASP B 1 514 ? 24.016 -8.922 11.555 1 91.19 514 ASP B O 1
ATOM 8822 N N . ASP B 1 515 ? 23 -10.492 10.305 1 91.06 515 ASP B N 1
ATOM 8823 C CA . ASP B 1 515 ? 21.719 -10.445 11.008 1 91.06 515 ASP B CA 1
ATOM 8824 C C . ASP B 1 515 ? 21.453 -11.758 11.742 1 91.06 515 ASP B C 1
ATOM 8826 O O . ASP B 1 515 ? 21.047 -12.75 11.125 1 91.06 515 ASP B O 1
ATOM 8830 N N . GLU B 1 516 ? 21.578 -11.789 13.031 1 90.69 516 GLU B N 1
ATOM 8831 C CA . GLU B 1 516 ? 21.453 -12.992 13.852 1 90.69 516 GLU B CA 1
ATOM 8832 C C . GLU B 1 516 ? 20.016 -13.484 13.898 1 90.69 516 GLU B C 1
ATOM 8834 O O . GLU B 1 516 ? 19.75 -14.633 14.266 1 90.69 516 GLU B O 1
ATOM 8839 N N . THR B 1 517 ? 19.094 -12.594 13.562 1 87.94 517 THR B N 1
ATOM 8840 C CA . THR B 1 517 ? 17.688 -12.984 13.602 1 87.94 517 THR B CA 1
ATOM 8841 C C . THR B 1 517 ? 17.328 -13.82 12.383 1 87.94 517 THR B C 1
ATOM 8843 O O . THR B 1 517 ? 16.281 -14.477 12.359 1 87.94 517 THR B O 1
ATOM 8846 N N . VAL B 1 518 ? 18.188 -13.781 11.375 1 91.5 518 VAL B N 1
ATOM 8847 C CA . VAL B 1 518 ? 17.969 -14.523 10.141 1 91.5 518 VAL B CA 1
ATOM 8848 C C . VAL B 1 518 ? 18.812 -15.797 10.148 1 91.5 518 VAL B C 1
ATOM 8850 O O . VAL B 1 518 ? 20.031 -15.742 9.984 1 91.5 518 VAL B O 1
ATOM 8853 N N . LYS B 1 519 ? 18.125 -16.938 10.211 1 90.69 519 LYS B N 1
ATOM 8854 C CA . LYS B 1 519 ? 18.875 -18.156 10.461 1 90.69 519 LYS B CA 1
ATOM 8855 C C . LYS B 1 519 ? 18.641 -19.188 9.352 1 90.69 519 LYS B C 1
ATOM 8857 O O . LYS B 1 519 ? 19.281 -20.234 9.328 1 90.69 519 LYS B O 1
ATOM 8862 N N . ILE B 1 520 ? 17.734 -18.859 8.43 1 89.69 520 ILE B N 1
ATOM 8863 C CA . ILE B 1 520 ? 17.453 -19.828 7.375 1 89.69 520 ILE B CA 1
ATOM 8864 C C . ILE B 1 520 ? 17.531 -19.141 6.012 1 89.69 520 ILE B C 1
ATOM 8866 O O . ILE B 1 520 ? 17.312 -17.938 5.898 1 89.69 520 ILE B O 1
ATOM 8870 N N . HIS B 1 521 ? 17.734 -19.875 4.98 1 89.56 521 HIS B N 1
ATOM 8871 C CA . HIS B 1 521 ? 18 -19.453 3.611 1 89.56 521 HIS B CA 1
ATOM 8872 C C . HIS B 1 521 ? 16.859 -18.578 3.08 1 89.56 521 HIS B C 1
ATOM 8874 O O . HIS B 1 521 ? 17.109 -17.5 2.541 1 89.56 521 HIS B O 1
ATOM 8880 N N . ARG B 1 522 ? 15.641 -18.938 3.328 1 86.88 522 ARG B N 1
ATOM 8881 C CA . ARG B 1 522 ? 14.492 -18.281 2.705 1 86.88 522 ARG B CA 1
ATOM 8882 C C . ARG B 1 522 ? 14.258 -16.891 3.295 1 86.88 522 ARG B C 1
ATOM 8884 O O . ARG B 1 522 ? 13.609 -16.047 2.674 1 86.88 522 ARG B O 1
ATOM 8891 N N . ASP B 1 523 ? 14.844 -16.609 4.449 1 91.31 523 ASP B N 1
ATOM 8892 C CA . ASP B 1 523 ? 14.555 -15.375 5.16 1 91.31 523 ASP B CA 1
ATOM 8893 C C . ASP B 1 523 ? 15.594 -14.305 4.848 1 91.31 523 ASP B C 1
ATOM 8895 O O . ASP B 1 523 ? 15.43 -13.141 5.215 1 91.31 523 ASP B O 1
ATOM 8899 N N . ILE B 1 524 ? 16.594 -14.617 4.113 1 94.38 524 ILE B N 1
ATOM 8900 C CA . ILE B 1 524 ? 17.688 -13.672 3.895 1 94.38 524 ILE B CA 1
ATOM 8901 C C . ILE B 1 524 ? 17.219 -12.539 2.986 1 94.38 524 ILE B C 1
ATOM 8903 O O . ILE B 1 524 ? 17.344 -11.359 3.334 1 94.38 524 ILE B O 1
ATOM 8907 N N . SER B 1 525 ? 16.609 -12.875 1.891 1 94.12 525 SER B N 1
ATOM 8908 C CA . SER B 1 525 ? 16.266 -11.883 0.881 1 94.12 525 SER B CA 1
ATOM 8909 C C . SER B 1 525 ? 15.297 -10.844 1.436 1 94.12 525 SER B C 1
ATOM 8911 O O . SER B 1 525 ? 15.523 -9.641 1.305 1 94.12 525 SER B O 1
ATOM 8913 N N . PRO B 1 526 ? 14.203 -11.281 2.104 1 90.94 526 PRO B N 1
ATOM 8914 C CA . PRO B 1 526 ? 13.258 -10.281 2.615 1 90.94 526 PRO B CA 1
ATOM 8915 C C . PRO B 1 526 ? 13.875 -9.383 3.686 1 90.94 526 PRO B C 1
ATOM 8917 O O . PRO B 1 526 ? 13.383 -8.281 3.938 1 90.94 526 PRO B O 1
ATOM 8920 N N . ASN B 1 527 ? 14.945 -9.797 4.25 1 92.5 527 ASN B N 1
ATOM 8921 C CA . ASN B 1 527 ? 15.5 -9.062 5.379 1 92.5 527 ASN B CA 1
ATOM 8922 C C . ASN B 1 527 ? 16.703 -8.211 4.953 1 92.5 527 ASN B C 1
ATOM 8924 O O . ASN B 1 527 ? 17.406 -7.66 5.797 1 92.5 527 ASN B O 1
ATOM 8928 N N . CYS B 1 528 ? 16.953 -8.094 3.672 1 95.44 528 CYS B N 1
ATOM 8929 C CA . CYS B 1 528 ? 18.062 -7.258 3.211 1 95.44 528 CYS B CA 1
ATOM 8930 C C . CYS B 1 528 ? 17.672 -6.5 1.947 1 95.44 528 CYS B C 1
ATOM 8932 O O . CYS B 1 528 ? 18.516 -6.277 1.07 1 95.44 528 CYS B O 1
ATOM 8934 N N . VAL B 1 529 ? 16.453 -6.141 1.82 1 94.88 529 VAL B N 1
ATOM 8935 C CA . VAL B 1 529 ? 15.922 -5.465 0.639 1 94.88 529 VAL B CA 1
ATOM 8936 C C . VAL B 1 529 ? 16.641 -4.129 0.445 1 94.88 529 VAL B C 1
ATOM 8938 O O . VAL B 1 529 ? 17.078 -3.809 -0.662 1 94.88 529 VAL B O 1
ATOM 8941 N N . PRO B 1 530 ? 16.875 -3.279 1.497 1 95.69 530 PRO B N 1
ATOM 8942 C CA . PRO B 1 530 ? 17.562 -2.006 1.303 1 95.69 530 PRO B CA 1
ATOM 8943 C C . PRO B 1 530 ? 18.984 -2.184 0.764 1 95.69 530 PRO B C 1
ATOM 8945 O O . PRO B 1 530 ? 19.422 -1.41 -0.089 1 95.69 530 PRO B O 1
ATOM 8948 N N . GLU B 1 531 ? 19.688 -3.238 1.239 1 96.56 531 GLU B N 1
ATOM 8949 C CA . GLU B 1 531 ? 21.016 -3.533 0.747 1 96.56 531 GLU B CA 1
ATOM 8950 C C . GLU B 1 531 ? 21 -3.895 -0.735 1 96.56 531 GLU B C 1
ATOM 8952 O O . GLU B 1 531 ? 21.828 -3.416 -1.509 1 96.56 531 GLU B O 1
ATOM 8957 N N . GLN B 1 532 ? 20.047 -4.711 -1.045 1 97.75 532 GLN B N 1
ATOM 8958 C CA . GLN B 1 532 ? 19.906 -5.141 -2.434 1 97.75 532 GLN B CA 1
ATOM 8959 C C . GLN B 1 532 ? 19.688 -3.943 -3.357 1 97.75 532 GLN B C 1
ATOM 8961 O O . GLN B 1 532 ? 20.406 -3.787 -4.352 1 97.75 532 GLN B O 1
ATOM 8966 N N . LEU B 1 533 ? 18.75 -3.115 -3.014 1 97.44 533 LEU B N 1
ATOM 8967 C CA . LEU B 1 533 ? 18.375 -1.976 -3.846 1 97.44 533 LEU B CA 1
ATOM 8968 C C . LEU B 1 533 ? 19.5 -0.951 -3.902 1 97.44 533 LEU B C 1
ATOM 8970 O O . LEU B 1 533 ? 19.719 -0.324 -4.941 1 97.44 533 LEU B O 1
ATOM 8974 N N . MET B 1 534 ? 20.172 -0.778 -2.801 1 97.62 534 MET B N 1
ATOM 8975 C CA . MET B 1 534 ? 21.312 0.132 -2.764 1 97.62 534 MET B CA 1
ATOM 8976 C C . MET B 1 534 ? 22.391 -0.311 -3.744 1 97.62 534 MET B C 1
ATOM 8978 O O . MET B 1 534 ? 22.875 0.491 -4.543 1 97.62 534 MET B O 1
ATOM 8982 N N . LEU B 1 535 ? 22.703 -1.567 -3.746 1 97.81 535 LEU B N 1
ATOM 8983 C CA . LEU B 1 535 ? 23.766 -2.084 -4.594 1 97.81 535 LEU B CA 1
ATOM 8984 C C . LEU B 1 535 ? 23.359 -2.043 -6.066 1 97.81 535 LEU B C 1
ATOM 8986 O O . LEU B 1 535 ? 24.172 -1.717 -6.93 1 97.81 535 LEU B O 1
ATOM 8990 N N . ILE B 1 536 ? 22.125 -2.391 -6.34 1 98 536 ILE B N 1
ATOM 8991 C CA . ILE B 1 536 ? 21.641 -2.363 -7.719 1 98 536 ILE B CA 1
ATOM 8992 C C . ILE B 1 536 ? 21.703 -0.938 -8.258 1 98 536 ILE B C 1
ATOM 8994 O O . ILE B 1 536 ? 22.266 -0.702 -9.336 1 98 536 ILE B O 1
ATOM 8998 N N . ASN B 1 537 ? 21.141 0.002 -7.523 1 97.25 537 ASN B N 1
ATOM 8999 C CA . ASN B 1 537 ? 21.125 1.39 -7.973 1 97.25 537 ASN B CA 1
ATOM 9000 C C . ASN B 1 537 ? 22.547 1.965 -8.047 1 97.25 537 ASN B C 1
ATOM 9002 O O . ASN B 1 537 ? 22.828 2.791 -8.914 1 97.25 537 ASN B O 1
ATOM 9006 N N . ARG B 1 538 ? 23.406 1.57 -7.137 1 96.25 538 ARG B N 1
ATOM 9007 C CA . ARG B 1 538 ? 24.797 1.987 -7.184 1 96.25 538 ARG B CA 1
ATOM 9008 C C . ARG B 1 538 ? 25.453 1.577 -8.5 1 96.25 538 ARG B C 1
ATOM 9010 O O . ARG B 1 538 ? 26.156 2.375 -9.125 1 96.25 538 ARG B O 1
ATOM 9017 N N . LEU B 1 539 ? 25.219 0.366 -8.891 1 96.75 539 LEU B N 1
ATOM 9018 C CA . LEU B 1 539 ? 25.797 -0.138 -10.141 1 96.75 539 LEU B CA 1
ATOM 9019 C C . LEU B 1 539 ? 25.172 0.566 -11.344 1 96.75 539 LEU B C 1
ATOM 9021 O O . LEU B 1 539 ? 25.875 0.905 -12.297 1 96.75 539 LEU B O 1
ATOM 9025 N N . LEU B 1 540 ? 23.828 0.792 -11.297 1 94.81 540 LEU B N 1
ATOM 9026 C CA . LEU B 1 540 ? 23.125 1.441 -12.406 1 94.81 540 LEU B CA 1
ATOM 9027 C C . LEU B 1 540 ? 23.609 2.881 -12.578 1 94.81 540 LEU B C 1
ATOM 9029 O O . LEU B 1 540 ? 23.562 3.428 -13.68 1 94.81 540 LEU B O 1
ATOM 9033 N N . LEU B 1 541 ? 24.047 3.465 -11.477 1 92.5 541 LEU B N 1
ATOM 9034 C CA . LEU B 1 541 ? 24.516 4.848 -11.508 1 92.5 541 LEU B CA 1
ATOM 9035 C C . LEU B 1 541 ? 26.016 4.902 -11.742 1 92.5 541 LEU B C 1
ATOM 9037 O O . LEU B 1 541 ? 26.594 5.988 -11.875 1 92.5 541 LEU B O 1
ATOM 9041 N N . ASN B 1 542 ? 26.688 3.787 -11.797 1 89.62 542 ASN B N 1
ATOM 9042 C CA . ASN B 1 542 ? 28.125 3.666 -12.023 1 89.62 542 ASN B CA 1
ATOM 9043 C C . ASN B 1 542 ? 28.922 4.41 -10.961 1 89.62 542 ASN B C 1
ATOM 9045 O O . ASN B 1 542 ? 29.812 5.207 -11.289 1 89.62 542 ASN B O 1
ATOM 9049 N N . ILE B 1 543 ? 28.547 4.277 -9.742 1 86.56 543 ILE B N 1
ATOM 9050 C CA . ILE B 1 543 ? 29.266 4.922 -8.648 1 86.56 543 ILE B CA 1
ATOM 9051 C C . ILE B 1 543 ? 29.656 3.881 -7.602 1 86.56 543 ILE B C 1
ATOM 9053 O O . ILE B 1 543 ? 28.984 2.855 -7.461 1 86.56 543 ILE B O 1
#